Protein AF-A0A3L7MR90-F1 (afdb_monomer_lite)

Sequence (801 aa):
MLSIKAFLLLGLLFQQAEADKLIWKEAAEIGLENQGWKETLSPYDRLPKSVEKIVRPPVWSLSRNSAGLACRFITDSSEIHAQWTLTSPNLAMPHMPATGVSGLDLYARDDKGAWKWVANGRPSAVTNKAALATGLPMGKREYLLYLPLYNGVKEVKIGVSKGAMLEKAPPRAAHLAQPIIYYGTSIAQGGCASRPGMAHTNILHRMLDRPVINLGFSGNGTLDPEFVPLFAEIDASVYVLDCLPNLDAKRITERLEPFVIALRKAKPLTPILLVEDRTYTNASILTGVRQKNESNRKAHAEAVQRLKDRGVTGLFVQPGEPLMGDDGEATVDSSHPTDLGFMRQAQVMLPTLKPLLPTPAAARPAIEGYFDKLSYLPGEKVSLRVSSTAASFGFEVARLGAKREVVLTKTDLVCSEQMIPDNASSHGCNWKESFGFEIPKEWRTGYYNTTLSVKNKEGKVLTSEAFFVVRNANPGKDSKILIQLSTNTYNAYCNWGGYSLYSFHGKYKVQGRRVSFERPMAGQFRSWEYPFIKWAEEAGFVFDYAINSDLEHHHEILKNYKLVLSVGHDEYWSTPMRDNLEKYISDGGNVAFFSGNTCCWQVRSEDSGKALVCYKQAFRDDPLFEKGDPKLISSLWSHHLLKRPENTLTGVGFLWGGYHRSHGQFMDGSAAFTVHRPEHWIFQNTNMKKDSTFGGKDTIVGYECDGCELIWKEGLPFPTFSDGTPKNFSILATAPARWHPDDCEWYERWEKGRTGNAVIGTYSNNGTVITVGTTDWAHGLAGKDPSTMSITRNIIEKLMK

Foldseek 3Di:
DPPPVVVVVVVVVVVVVVVPWKDKDFLVVQNKFLELDCQPPANQFRDHPVCCVPDDVLLNVLRLHNAQMKRKKKKQFQWKKKKWAWPDFCQADPLAASQQAFKKWKWWQDPVRATDTQFMGRDDGRIGIDTGGHRHDGDMIMMMMGGHLNTHTDTMMMMGTPPMDIHGDDQDDPLQEAEEEEQEEVLLSPVHERHSCLRLQNVLCRVSVHRYNRSYRHLPSQLDLVCLVSVLSGRHLEYERHYLVNDFLVSLLVHVLVSLVSNCLSPVFHAYEYEQAAFQLCCVPDVVSVVRSVSSNVSNVVSVVVCLLLLRPRYHYQYRHQQQHNPSQQASPSHHGYSSSSVSNNVSCCVRVVLLGRDPDDDDFQKFKEWPDQEDEAFDKIFIFMAHCDQWKKKWKWFAFLDTHTDDIDTGQGHYHADADLCCFFVNRPGDGRDMDGHHNPDAWGKMKMWIWDADPVRDITIDIYIHTYFYPDQLPVAQEEEEFQVVVQQQQDCPSAEHQAQCSGRSSHHDQKGFSNYGTDGPCVQKVSLVRSLCVVVVHDYTYDYQCCLQVVLVSLVSHLEYEYAFANQEHEPSSQVSLVVSQLVQHAYEYNYANHPFWYWDAPPSNRMIGACQLNLVSPPQNPPRQLCRRTYTCLAPSNPRHPCLRQLWHQLQFAADCEPPKVVVPLLWKFFQCCVDQLNPPVPDDHRDIFDSVLNQADPTFIFADWDDDPNHIDHPCPSVRDPFKDFGIKDKHWHAQVCQSSHSPGDGTDIHIRTWIWDGNSYIHTYRGHSRLSSCSSVVGVRSSSSVVSVCVVRRD

Structure (mmCIF, N/CA/C/O backbone):
data_AF-A0A3L7MR90-F1
#
_entry.id   AF-A0A3L7MR90-F1
#
loop_
_atom_site.group_PDB
_atom_site.id
_atom_site.type_symbol
_atom_site.label_atom_id
_atom_site.label_alt_id
_atom_site.label_comp_id
_atom_site.label_asym_id
_atom_site.label_entity_id
_atom_site.label_seq_id
_atom_site.pdbx_PDB_ins_code
_atom_site.Cartn_x
_atom_site.Cartn_y
_atom_site.Cartn_z
_atom_site.occupancy
_atom_site.B_iso_or_equiv
_atom_site.auth_seq_id
_atom_site.auth_comp_id
_atom_site.auth_asym_id
_atom_site.auth_atom_id
_atom_site.pdbx_PDB_model_num
ATOM 1 N N . MET A 1 1 ? 66.146 33.822 -44.302 1.00 50.34 1 MET A N 1
ATOM 2 C CA . MET A 1 1 ? 65.849 32.627 -43.470 1.00 50.34 1 MET A CA 1
ATOM 3 C C . MET A 1 1 ? 65.321 32.929 -42.051 1.00 50.34 1 MET A C 1
ATOM 5 O O . MET A 1 1 ? 65.043 31.977 -41.335 1.00 50.34 1 MET A O 1
ATOM 9 N N . LEU A 1 2 ? 65.092 34.192 -41.641 1.00 48.47 2 LEU A N 1
ATOM 10 C CA . LEU A 1 2 ? 64.584 34.527 -40.290 1.00 48.47 2 LEU A CA 1
ATOM 11 C C . LEU A 1 2 ? 63.047 34.657 -40.147 1.00 48.47 2 LEU A C 1
ATOM 13 O O . LEU A 1 2 ? 62.562 34.790 -39.032 1.00 48.47 2 LEU A O 1
ATOM 17 N N . SER A 1 3 ? 62.262 34.583 -41.227 1.00 57.06 3 SER A N 1
ATOM 18 C CA . SER A 1 3 ? 60.812 34.879 -41.180 1.00 57.06 3 SER A CA 1
ATOM 19 C C . SER A 1 3 ? 59.902 33.646 -40.995 1.00 57.06 3 SER A C 1
ATOM 21 O O . SER A 1 3 ? 58.817 33.775 -40.436 1.00 57.06 3 SER A O 1
ATOM 23 N N . ILE A 1 4 ? 60.349 32.438 -41.363 1.00 53.22 4 ILE A N 1
ATOM 24 C CA . ILE A 1 4 ? 59.515 31.216 -41.301 1.00 53.22 4 ILE A CA 1
ATOM 25 C C . ILE A 1 4 ? 59.590 30.534 -39.922 1.00 53.22 4 ILE A C 1
ATOM 27 O O . ILE A 1 4 ? 58.583 30.042 -39.420 1.00 53.22 4 ILE A O 1
ATOM 31 N N . LYS A 1 5 ? 60.750 30.571 -39.247 1.00 51.84 5 LYS A N 1
ATOM 32 C CA . LYS A 1 5 ? 60.894 30.027 -37.881 1.00 51.84 5 LYS A CA 1
ATOM 33 C C . LYS A 1 5 ? 60.131 30.843 -36.829 1.00 51.84 5 LYS A C 1
ATOM 35 O O . LYS A 1 5 ? 59.636 30.251 -35.881 1.00 51.84 5 LYS A O 1
ATOM 40 N N . ALA A 1 6 ? 59.984 32.158 -37.014 1.00 52.12 6 ALA A N 1
ATOM 41 C CA . ALA A 1 6 ? 59.212 33.012 -36.108 1.00 52.12 6 ALA A CA 1
ATOM 42 C C . ALA A 1 6 ? 57.695 32.770 -36.221 1.00 52.12 6 ALA A C 1
ATOM 44 O O . ALA A 1 6 ? 57.011 32.749 -35.205 1.00 52.12 6 ALA A O 1
ATOM 45 N N . PHE A 1 7 ? 57.177 32.498 -37.426 1.00 53.25 7 PHE A N 1
ATOM 46 C CA . PHE A 1 7 ? 55.763 32.153 -37.633 1.00 53.25 7 PHE A CA 1
ATOM 47 C C . PHE A 1 7 ? 55.406 30.753 -37.113 1.00 53.25 7 PHE A C 1
ATOM 49 O O . PHE A 1 7 ? 54.339 30.575 -36.531 1.00 53.25 7 PHE A O 1
ATOM 56 N N . LEU A 1 8 ? 56.310 29.775 -37.252 1.00 51.88 8 LEU A N 1
ATOM 57 C CA . LEU A 1 8 ? 56.137 28.450 -36.647 1.00 51.88 8 LEU A CA 1
ATOM 58 C C . LEU A 1 8 ? 56.248 28.489 -35.115 1.00 51.88 8 LEU A C 1
ATOM 60 O O . LEU A 1 8 ? 55.460 27.822 -34.452 1.00 51.88 8 LEU A O 1
ATOM 64 N N . LEU A 1 9 ? 57.151 29.298 -34.542 1.00 49.09 9 LEU A N 1
ATOM 65 C CA . LEU A 1 9 ? 57.219 29.485 -33.087 1.00 49.09 9 LEU A CA 1
ATOM 66 C C . LEU A 1 9 ? 56.000 30.237 -32.537 1.00 49.09 9 LEU A C 1
ATOM 68 O O . LEU A 1 9 ? 55.504 29.850 -31.487 1.00 49.09 9 LEU A O 1
ATOM 72 N N . LEU A 1 10 ? 55.486 31.265 -33.229 1.00 49.47 10 LEU A N 1
ATOM 73 C CA . LEU A 1 10 ? 54.245 31.938 -32.824 1.00 49.47 10 LEU A CA 1
ATOM 74 C C . LEU A 1 10 ? 53.031 31.006 -32.940 1.00 49.47 10 LEU A C 1
ATOM 76 O O . LEU A 1 10 ? 52.199 31.008 -32.043 1.00 49.47 10 LEU A O 1
ATOM 80 N N . GLY A 1 11 ? 52.939 30.179 -33.986 1.00 47.69 11 GLY A N 1
ATOM 81 C CA . GLY A 1 11 ? 51.861 29.191 -34.130 1.00 47.69 11 GLY A CA 1
ATOM 82 C C . GLY A 1 11 ? 51.879 28.113 -33.039 1.00 47.69 11 GLY A C 1
ATOM 83 O O . GLY A 1 11 ? 50.829 27.769 -32.498 1.00 47.69 11 GLY A O 1
ATOM 84 N N . LEU A 1 12 ? 53.072 27.642 -32.655 1.00 46.75 12 LEU A N 1
ATOM 85 C CA . LEU A 1 12 ? 53.265 26.716 -31.532 1.00 46.75 12 LEU A CA 1
ATOM 86 C C . LEU A 1 12 ? 52.998 27.385 -30.173 1.00 46.75 12 LEU A C 1
ATOM 88 O O . LEU A 1 12 ? 52.346 26.778 -29.331 1.00 46.75 12 LEU A O 1
ATOM 92 N N . LEU A 1 13 ? 53.404 28.644 -29.970 1.00 44.34 13 LEU A N 1
ATOM 93 C CA . LEU A 1 13 ? 53.108 29.411 -28.751 1.00 44.34 13 LEU A CA 1
ATOM 94 C C . LEU A 1 13 ? 51.616 29.762 -28.618 1.00 44.34 13 LEU A C 1
ATOM 96 O O . LEU A 1 13 ? 51.103 29.764 -27.504 1.00 44.34 13 LEU A O 1
ATOM 100 N N . PHE A 1 14 ? 50.892 29.997 -29.719 1.00 44.16 14 PHE A N 1
ATOM 101 C CA . PHE A 1 14 ? 49.439 30.219 -29.698 1.00 44.16 14 PHE A CA 1
ATOM 102 C C . PHE A 1 14 ? 48.652 28.931 -29.404 1.00 44.16 14 PHE A C 1
ATOM 104 O O . PHE A 1 14 ? 47.724 28.971 -28.599 1.00 44.16 14 PHE A O 1
ATOM 111 N N . GLN A 1 15 ? 49.052 27.780 -29.963 1.00 43.97 15 GLN A N 1
ATOM 112 C CA . GLN A 1 15 ? 48.455 26.481 -29.605 1.00 43.97 15 GLN A CA 1
ATOM 113 C C . GLN A 1 15 ? 48.774 26.063 -28.161 1.00 43.97 15 GLN A C 1
ATOM 115 O O . GLN A 1 15 ? 47.932 25.473 -27.484 1.00 43.97 15 GLN A O 1
ATOM 120 N N . GLN A 1 16 ? 49.968 26.394 -27.661 1.00 40.97 16 GLN A N 1
ATOM 121 C CA . GLN A 1 16 ? 50.370 26.110 -26.282 1.00 40.97 16 GLN A CA 1
ATOM 122 C C . GLN A 1 16 ? 49.711 27.080 -25.275 1.00 40.97 16 GLN A C 1
ATOM 124 O O . GLN A 1 16 ? 49.402 26.668 -24.161 1.00 40.97 16 GLN A O 1
ATOM 129 N N . ALA A 1 17 ? 49.391 28.319 -25.678 1.00 42.88 17 ALA A N 1
ATOM 130 C CA . ALA A 1 17 ? 48.616 29.282 -24.883 1.00 42.88 17 ALA A CA 1
ATOM 131 C C . ALA A 1 17 ? 47.096 28.996 -24.853 1.00 42.88 17 ALA A C 1
ATOM 133 O O . ALA A 1 17 ? 46.417 29.383 -23.901 1.00 42.88 17 ALA A O 1
ATOM 134 N N . GLU A 1 18 ? 46.540 28.306 -25.856 1.00 44.53 18 GLU A N 1
ATOM 135 C CA . GLU A 1 18 ? 45.151 27.812 -25.830 1.00 44.53 18 GLU A CA 1
ATOM 136 C C . GLU A 1 18 ? 44.959 26.633 -24.863 1.00 44.53 18 GLU A C 1
ATOM 138 O O . GLU A 1 18 ? 43.908 26.513 -24.231 1.00 44.53 18 GLU A O 1
ATOM 143 N N . ALA A 1 19 ? 45.981 25.788 -24.696 1.00 47.19 19 ALA A N 1
ATOM 144 C CA . ALA A 1 19 ? 45.942 24.645 -23.784 1.00 47.19 19 ALA A CA 1
ATOM 145 C C . ALA A 1 19 ? 45.883 25.046 -22.294 1.00 47.19 19 ALA A C 1
ATOM 147 O O . ALA A 1 19 ? 45.473 24.238 -21.464 1.00 47.19 19 ALA A O 1
ATOM 148 N N . ASP A 1 20 ? 46.235 26.291 -21.958 1.00 58.22 20 ASP A N 1
ATOM 149 C CA . ASP A 1 20 ? 46.418 26.764 -20.579 1.00 58.22 20 ASP A CA 1
ATOM 150 C C . ASP A 1 20 ? 45.190 27.504 -19.995 1.00 58.22 20 ASP A C 1
ATOM 152 O O . ASP A 1 20 ? 45.254 28.080 -18.905 1.00 58.22 20 ASP A O 1
ATOM 156 N N . LYS A 1 21 ? 44.056 27.508 -20.718 1.00 84.56 21 LYS A N 1
ATOM 157 C CA . LYS A 1 21 ? 42.814 28.217 -20.337 1.00 84.56 21 LYS A CA 1
ATOM 158 C C . LYS A 1 21 ? 41.717 27.341 -19.739 1.00 84.56 21 LYS A C 1
ATOM 160 O O . LYS A 1 21 ? 40.794 27.891 -19.146 1.00 84.56 21 LYS A O 1
ATOM 165 N N . LEU A 1 22 ? 41.795 26.017 -19.876 1.00 91.62 22 LEU A N 1
ATOM 166 C CA . LEU A 1 22 ? 40.765 25.088 -19.404 1.00 91.62 22 LEU A CA 1
ATOM 167 C C . LEU A 1 22 ? 41.332 24.121 -18.362 1.00 91.62 22 LEU A C 1
ATOM 169 O O . LEU A 1 22 ? 42.443 23.619 -18.520 1.00 91.62 22 LEU A O 1
ATOM 173 N N . ILE A 1 23 ? 40.543 23.807 -17.338 1.00 94.12 23 ILE A N 1
ATOM 174 C CA . ILE A 1 23 ? 40.774 22.649 -16.469 1.00 94.12 23 ILE A CA 1
ATOM 175 C C . ILE A 1 23 ? 39.933 21.480 -16.973 1.00 94.12 23 ILE A C 1
ATOM 177 O O . ILE A 1 23 ? 38.776 21.663 -17.345 1.00 94.12 23 ILE A O 1
ATOM 181 N N . TRP A 1 24 ? 40.514 20.283 -16.988 1.00 96.75 24 TRP A N 1
ATOM 182 C CA . TRP A 1 24 ? 39.860 19.063 -17.458 1.00 96.75 24 TRP A CA 1
ATOM 183 C C . TRP A 1 24 ? 39.740 18.063 -16.319 1.00 96.75 24 TRP A C 1
ATOM 185 O O . TRP A 1 24 ? 40.706 17.849 -15.587 1.00 96.75 24 TRP A O 1
ATOM 195 N N . LYS A 1 25 ? 38.577 17.425 -16.193 1.00 97.88 25 LYS A N 1
ATOM 196 C CA . LYS A 1 25 ? 38.339 16.375 -15.200 1.00 97.88 25 LYS A CA 1
ATOM 197 C C . LYS A 1 25 ? 37.542 15.226 -15.798 1.00 97.88 25 LYS A C 1
ATOM 199 O O . LYS A 1 25 ? 36.631 15.462 -16.590 1.00 97.88 25 LYS A O 1
ATOM 204 N N . GLU A 1 26 ? 37.867 13.995 -15.412 1.00 98.12 26 GLU A N 1
ATOM 205 C CA . GLU A 1 26 ? 37.101 12.823 -15.836 1.00 98.12 26 GLU A CA 1
ATOM 206 C C . GLU A 1 26 ? 35.682 12.831 -15.274 1.00 98.12 26 GLU A C 1
ATOM 208 O O . GLU A 1 26 ? 35.461 13.046 -14.080 1.00 98.12 26 GLU A O 1
ATOM 213 N N . ALA A 1 27 ? 34.709 12.500 -16.119 1.00 97.88 27 ALA A N 1
ATOM 214 C CA . ALA A 1 27 ? 33.314 12.354 -15.729 1.00 97.88 27 ALA A CA 1
ATOM 215 C C . ALA A 1 27 ? 33.145 11.281 -14.643 1.00 97.88 27 ALA A C 1
ATOM 217 O O . ALA A 1 27 ? 32.384 11.474 -13.696 1.00 97.88 27 ALA A O 1
ATOM 218 N N . ALA A 1 28 ? 33.900 10.180 -14.729 1.00 96.25 28 ALA A N 1
ATOM 219 C CA . ALA A 1 28 ? 33.904 9.134 -13.708 1.00 96.25 28 ALA A CA 1
ATOM 220 C C . ALA A 1 28 ? 34.432 9.623 -12.343 1.00 96.25 28 ALA A C 1
ATOM 222 O O . ALA A 1 28 ? 33.912 9.207 -11.309 1.00 96.25 28 ALA A O 1
ATOM 223 N N . GLU A 1 29 ? 35.407 10.539 -12.327 1.00 96.44 29 GLU A N 1
ATOM 224 C CA . GLU A 1 29 ? 35.944 11.145 -11.097 1.00 96.44 29 GLU A CA 1
ATOM 225 C C . GLU A 1 29 ? 35.005 12.200 -10.498 1.00 96.44 29 GLU A C 1
ATOM 227 O O . GLU A 1 29 ? 34.984 12.404 -9.284 1.00 96.44 29 GLU A O 1
ATOM 232 N N . ILE A 1 30 ? 34.226 12.896 -11.332 1.00 97.06 30 ILE A N 1
ATOM 233 C CA . ILE A 1 30 ? 33.145 13.776 -10.865 1.00 97.06 30 ILE A CA 1
ATOM 234 C C . ILE A 1 30 ? 32.023 12.921 -10.266 1.00 97.06 30 ILE A C 1
ATOM 236 O O . ILE A 1 30 ? 31.542 13.191 -9.167 1.00 97.06 30 ILE A O 1
ATOM 240 N N . GLY A 1 31 ? 31.642 11.855 -10.963 1.00 94.94 31 GLY A N 1
ATOM 241 C CA . GLY A 1 31 ? 30.645 10.885 -10.544 1.00 94.94 31 GLY A CA 1
ATOM 242 C C . GLY A 1 31 ? 29.556 10.709 -11.594 1.00 94.94 31 GLY A C 1
ATOM 243 O O . GLY A 1 31 ? 28.914 11.670 -12.022 1.00 94.94 31 GLY A O 1
ATOM 244 N N . LEU A 1 32 ? 29.312 9.453 -11.953 1.00 96.25 32 LEU A N 1
ATOM 245 C CA . LEU A 1 32 ? 28.257 9.078 -12.882 1.00 96.25 32 LEU A CA 1
ATOM 246 C C . LEU A 1 32 ? 26.925 8.859 -12.150 1.00 96.25 32 LEU A C 1
ATOM 248 O O . LEU A 1 32 ? 26.868 8.505 -10.970 1.00 96.25 32 LEU A O 1
ATOM 252 N N . GLU A 1 33 ? 25.842 9.100 -12.874 1.00 95.00 33 GLU A N 1
ATOM 253 C CA . GLU A 1 33 ? 24.459 8.828 -12.503 1.00 95.00 33 GLU A CA 1
ATOM 254 C C . GLU A 1 33 ? 23.901 7.715 -13.409 1.00 95.00 33 GLU A C 1
ATOM 256 O O . GLU A 1 33 ? 24.471 7.407 -14.458 1.00 95.00 33 GLU A O 1
ATOM 261 N N . ASN A 1 34 ? 22.784 7.106 -12.995 1.00 97.12 34 ASN A N 1
ATOM 262 C CA . ASN A 1 34 ? 22.098 6.010 -13.695 1.00 97.12 34 ASN A CA 1
ATOM 263 C C . ASN A 1 34 ? 22.883 4.686 -13.773 1.00 97.12 34 ASN A C 1
ATOM 265 O O . ASN A 1 34 ? 22.532 3.802 -14.552 1.00 97.12 34 ASN A O 1
ATOM 269 N N . GLN A 1 35 ? 23.908 4.514 -12.935 1.00 95.50 35 GLN A N 1
ATOM 270 C CA . GLN A 1 35 ? 24.601 3.236 -12.767 1.00 95.50 35 GLN A CA 1
ATOM 271 C C . GLN A 1 35 ? 23.825 2.312 -11.819 1.00 95.50 35 GLN A C 1
ATOM 273 O O . GLN A 1 35 ? 23.377 2.750 -10.759 1.00 95.50 35 GLN A O 1
ATOM 278 N N . GLY A 1 36 ? 23.717 1.028 -12.170 1.00 95.06 36 GLY A N 1
ATOM 279 C CA . GLY A 1 36 ? 23.208 -0.000 -11.254 1.00 95.06 36 GLY A CA 1
ATOM 280 C C . GLY A 1 36 ? 24.269 -0.541 -10.295 1.00 95.06 36 GLY A C 1
ATOM 281 O O . GLY A 1 36 ? 23.958 -0.863 -9.153 1.00 95.06 36 GLY A O 1
ATOM 282 N N . TRP A 1 37 ? 25.532 -0.583 -10.730 1.00 96.38 37 TRP A N 1
ATOM 283 C CA . TRP A 1 37 ? 26.627 -1.218 -9.996 1.00 96.38 37 TRP A CA 1
ATOM 284 C C . TRP A 1 37 ? 27.911 -0.404 -10.085 1.00 96.38 37 TRP A C 1
ATOM 286 O O . TRP A 1 37 ? 28.168 0.266 -11.082 1.00 96.38 37 TRP A O 1
ATOM 296 N N . LYS A 1 38 ? 28.740 -0.499 -9.041 1.00 91.88 38 LYS A N 1
ATOM 297 C CA . LYS A 1 38 ? 30.069 0.132 -9.002 1.00 91.88 38 LYS A CA 1
ATOM 298 C C . LYS A 1 38 ? 31.167 -0.785 -9.545 1.00 91.88 38 LYS A C 1
ATOM 300 O O . LYS A 1 38 ? 32.052 -0.323 -10.254 1.00 91.88 38 LYS A O 1
ATOM 305 N N . GLU A 1 39 ? 31.079 -2.084 -9.257 1.00 94.88 39 GLU A N 1
ATOM 306 C CA . GLU A 1 39 ? 32.074 -3.092 -9.647 1.00 94.88 39 GLU A CA 1
ATOM 307 C C . GLU A 1 39 ? 31.885 -3.561 -11.097 1.00 94.88 39 GLU A C 1
ATOM 309 O O . GLU A 1 39 ? 31.394 -4.656 -11.373 1.00 94.88 39 GLU A O 1
ATOM 314 N N . THR A 1 40 ? 32.280 -2.710 -12.034 1.00 96.56 40 THR A N 1
ATOM 315 C CA . THR A 1 40 ? 32.191 -2.911 -13.489 1.00 96.56 40 THR A CA 1
ATOM 316 C C . THR A 1 40 ? 33.584 -3.128 -14.100 1.00 96.56 40 THR A C 1
ATOM 318 O O . THR A 1 40 ? 34.595 -2.940 -13.420 1.00 96.56 40 THR A O 1
ATOM 321 N N . LEU A 1 41 ? 33.676 -3.579 -15.362 1.00 96.06 41 LEU A N 1
ATOM 322 C CA . LEU A 1 41 ? 34.979 -3.668 -16.050 1.00 96.06 41 LEU A CA 1
ATOM 323 C C . LEU A 1 41 ? 35.489 -2.288 -16.479 1.00 96.06 41 LEU A C 1
ATOM 325 O O . LEU A 1 41 ? 36.684 -2.016 -16.417 1.00 96.06 41 LEU A O 1
ATOM 329 N N . SER A 1 42 ? 34.579 -1.431 -16.927 1.00 96.06 42 SER A N 1
ATOM 330 C CA . SER A 1 42 ? 34.767 -0.002 -17.152 1.00 96.06 42 SER A CA 1
ATOM 331 C C . SER A 1 42 ? 33.692 0.749 -16.369 1.00 96.06 42 SER A C 1
ATOM 333 O O . SER A 1 42 ? 32.545 0.303 -16.387 1.00 96.06 42 SER A O 1
ATOM 335 N N . PRO A 1 43 ? 33.990 1.919 -15.765 1.00 96.44 43 PRO A N 1
ATOM 336 C CA . PRO A 1 43 ? 32.980 2.727 -15.073 1.00 96.44 43 PRO A CA 1
ATOM 337 C C . PRO A 1 43 ? 31.798 3.128 -15.974 1.00 96.44 43 PRO A C 1
ATOM 339 O O . PRO A 1 43 ? 30.741 3.501 -15.469 1.00 96.44 43 PRO A O 1
ATOM 342 N N . TYR A 1 44 ? 31.965 3.040 -17.296 1.00 98.00 44 TYR A N 1
ATOM 343 C CA . TYR A 1 44 ? 30.943 3.340 -18.297 1.00 98.00 44 TYR A CA 1
ATOM 344 C C . TYR A 1 44 ? 30.122 2.115 -18.752 1.00 98.00 44 TYR A C 1
ATOM 346 O O . TYR A 1 44 ? 29.301 2.243 -19.661 1.00 98.00 44 TYR A O 1
ATOM 354 N N . ASP A 1 45 ? 30.327 0.942 -18.144 1.00 98.25 45 ASP A N 1
ATOM 355 C CA . ASP A 1 45 ? 29.527 -0.257 -18.406 1.00 98.25 45 ASP A CA 1
ATOM 356 C C . ASP A 1 45 ? 28.248 -0.280 -17.558 1.00 98.25 45 ASP A C 1
ATOM 358 O O . ASP A 1 45 ? 28.171 0.297 -16.470 1.00 98.25 45 ASP A O 1
ATOM 362 N N . ARG A 1 46 ? 27.231 -0.996 -18.048 1.00 98.19 46 ARG A N 1
ATOM 363 C CA . ARG A 1 46 ? 25.903 -1.058 -17.415 1.00 98.19 46 ARG A CA 1
ATOM 364 C C . ARG A 1 46 ? 25.689 -2.269 -16.513 1.00 98.19 46 ARG A C 1
ATOM 366 O O . ARG A 1 46 ? 24.761 -2.236 -15.716 1.00 98.19 46 ARG A O 1
ATOM 373 N N . LEU A 1 47 ? 26.511 -3.315 -16.628 1.00 98.31 47 LEU A N 1
ATOM 374 C CA . LEU A 1 47 ? 26.417 -4.547 -15.831 1.00 98.31 47 LEU A CA 1
ATOM 375 C C . LEU A 1 47 ? 27.683 -4.774 -14.992 1.00 98.31 47 LEU A C 1
ATOM 377 O O . LEU A 1 47 ? 28.769 -4.367 -15.414 1.00 98.31 47 LEU A O 1
ATOM 381 N N . PRO A 1 48 ? 27.573 -5.437 -13.824 1.00 97.88 48 PRO A N 1
ATOM 382 C CA . PRO A 1 48 ? 28.728 -5.707 -12.983 1.00 97.88 48 PRO A CA 1
ATOM 383 C C . PRO A 1 48 ? 29.637 -6.755 -13.635 1.00 97.88 48 PRO A C 1
ATOM 385 O O . PRO A 1 48 ? 29.180 -7.662 -14.331 1.00 97.88 48 PRO A O 1
ATOM 388 N N . LYS A 1 49 ? 30.943 -6.683 -13.368 1.00 97.25 49 LYS A N 1
ATOM 389 C CA . LYS A 1 49 ? 31.929 -7.624 -13.937 1.00 97.25 49 LYS A CA 1
ATOM 390 C C . LYS A 1 49 ? 31.679 -9.086 -13.543 1.00 97.25 49 LYS A C 1
ATOM 392 O O . LYS A 1 49 ? 32.100 -9.995 -14.250 1.00 97.25 49 LYS A O 1
ATOM 397 N N . SER A 1 50 ? 30.975 -9.320 -12.434 1.00 96.62 50 SER A N 1
ATOM 398 C CA . SER A 1 50 ? 30.644 -10.654 -11.920 1.00 96.62 50 SER A CA 1
ATOM 399 C C . SER A 1 50 ? 29.761 -11.477 -12.861 1.00 96.62 50 SER A C 1
ATOM 401 O O . SER A 1 50 ? 29.794 -12.703 -12.782 1.00 96.62 50 SER A O 1
ATOM 403 N N . VAL A 1 51 ? 28.999 -10.839 -13.758 1.00 97.25 51 VAL A N 1
ATOM 404 C CA . VAL A 1 51 ? 28.037 -11.543 -14.621 1.00 97.25 51 VAL A CA 1
ATOM 405 C C . VAL A 1 51 ? 28.516 -11.798 -16.043 1.00 97.25 51 VAL A C 1
ATOM 407 O O . VAL A 1 51 ? 27.759 -12.361 -16.828 1.00 97.25 51 VAL A O 1
ATOM 410 N N . GLU A 1 52 ? 29.767 -11.469 -16.373 1.00 97.00 52 GLU A N 1
ATOM 411 C CA . GLU A 1 52 ? 30.348 -11.674 -17.712 1.00 97.00 52 GLU A CA 1
ATOM 412 C C . GLU A 1 52 ? 30.139 -13.098 -18.252 1.00 97.00 52 GLU A C 1
ATOM 414 O O . GLU A 1 52 ? 29.842 -13.287 -19.429 1.00 97.00 52 GLU A O 1
ATOM 419 N N . LYS A 1 53 ? 30.268 -14.104 -17.381 1.00 96.62 53 LYS A N 1
ATOM 420 C CA . LYS A 1 53 ? 30.108 -15.526 -17.729 1.00 96.62 53 LYS A CA 1
ATOM 421 C C . LYS A 1 53 ? 28.719 -16.088 -17.404 1.00 96.62 53 LYS A C 1
ATOM 423 O O . LYS A 1 53 ? 28.512 -17.288 -17.551 1.00 96.62 53 LYS A O 1
ATOM 428 N N . ILE A 1 54 ? 27.807 -15.247 -16.916 1.00 97.00 54 ILE A N 1
ATOM 429 C CA . ILE A 1 54 ? 26.453 -15.632 -16.493 1.00 97.00 54 ILE A CA 1
ATOM 430 C C . ILE A 1 54 ? 25.436 -15.214 -17.554 1.00 97.00 54 ILE A C 1
ATOM 432 O O . ILE A 1 54 ? 24.623 -16.033 -17.972 1.00 97.00 54 ILE A O 1
ATOM 436 N N . VAL A 1 55 ? 25.489 -13.956 -18.004 1.00 97.56 55 VAL A N 1
ATOM 437 C CA . VAL A 1 55 ? 24.579 -13.466 -19.046 1.00 97.56 55 VAL A CA 1
ATOM 438 C C . VAL A 1 55 ? 25.002 -13.974 -20.423 1.00 97.56 55 VAL A C 1
ATOM 440 O O . VAL A 1 55 ? 26.166 -14.286 -20.680 1.00 97.56 55 VAL A O 1
ATOM 443 N N . ARG A 1 56 ? 24.053 -14.001 -21.361 1.00 97.50 56 ARG A N 1
ATOM 444 C CA . ARG A 1 56 ? 24.332 -14.375 -22.755 1.00 97.50 56 ARG A CA 1
ATOM 445 C C . ARG A 1 56 ? 25.384 -13.436 -23.384 1.00 97.50 56 ARG A C 1
ATOM 447 O O . ARG A 1 56 ? 25.299 -12.222 -23.181 1.00 97.50 56 ARG A O 1
ATOM 454 N N . PRO A 1 57 ? 26.303 -13.929 -24.240 1.00 98.19 57 PRO A N 1
ATOM 455 C CA . PRO A 1 57 ? 27.343 -13.092 -24.850 1.00 98.19 57 PRO A CA 1
ATOM 456 C C . PRO A 1 57 ? 26.840 -11.819 -25.566 1.00 98.19 57 PRO A C 1
ATOM 458 O O . PRO A 1 57 ? 27.467 -10.771 -25.399 1.00 98.19 57 PRO A O 1
ATOM 461 N N . PRO A 1 58 ? 25.700 -11.829 -26.297 1.00 98.31 58 PRO A N 1
ATOM 462 C CA . PRO A 1 58 ? 25.153 -10.601 -26.879 1.00 98.31 58 PRO A CA 1
ATOM 463 C C . PRO A 1 58 ? 24.720 -9.567 -25.830 1.00 98.31 58 PRO A C 1
ATOM 465 O O . PRO A 1 58 ? 24.939 -8.374 -26.021 1.00 98.31 58 PRO A O 1
ATOM 468 N N . VAL A 1 59 ? 24.148 -10.011 -24.704 1.00 98.50 59 VAL A N 1
ATOM 469 C CA . VAL A 1 59 ? 23.759 -9.131 -23.588 1.00 98.50 59 VAL A CA 1
ATOM 470 C C . VAL A 1 59 ? 25.000 -8.502 -22.964 1.00 98.50 59 VAL A C 1
ATOM 472 O O . VAL A 1 59 ? 25.038 -7.286 -22.777 1.00 98.50 59 VAL A O 1
ATOM 475 N N . TRP A 1 60 ? 26.039 -9.305 -22.710 1.00 98.44 60 TRP A N 1
ATOM 476 C CA . TRP A 1 60 ? 27.310 -8.807 -22.189 1.00 98.44 60 TRP A CA 1
ATOM 477 C C . TRP A 1 60 ? 27.922 -7.753 -23.110 1.00 98.44 60 TRP A C 1
ATOM 479 O O . TRP A 1 60 ? 28.218 -6.646 -22.666 1.00 98.44 60 TRP A O 1
ATOM 489 N N . SER A 1 61 ? 28.025 -8.047 -24.408 1.00 98.31 61 SER A N 1
ATOM 490 C CA . SER A 1 61 ? 28.556 -7.107 -25.398 1.00 98.31 61 SER A CA 1
ATOM 491 C C . SER A 1 61 ? 27.771 -5.791 -25.415 1.00 98.31 61 SER A C 1
ATOM 493 O O . SER A 1 61 ? 28.374 -4.722 -25.370 1.00 98.31 61 SER A O 1
ATOM 495 N N . LEU A 1 62 ? 26.437 -5.850 -25.392 1.00 98.62 62 LEU A N 1
ATOM 496 C CA . LEU A 1 62 ? 25.582 -4.661 -25.358 1.00 98.62 62 LEU A CA 1
ATOM 497 C C . LEU A 1 62 ? 25.660 -3.901 -24.027 1.00 98.62 62 LEU A C 1
ATOM 499 O O . LEU A 1 62 ? 25.467 -2.683 -24.009 1.00 98.62 62 LEU A O 1
ATOM 503 N N . SER A 1 63 ? 25.956 -4.567 -22.908 1.00 98.38 63 SER A N 1
ATOM 504 C CA . SER A 1 63 ? 26.160 -3.890 -21.619 1.00 98.38 63 SER A CA 1
ATOM 505 C C . SER A 1 63 ? 27.425 -3.033 -21.564 1.00 98.38 63 SER A C 1
ATOM 507 O O . SER A 1 63 ? 27.516 -2.168 -20.694 1.00 98.38 63 SER A O 1
ATOM 509 N N . ARG A 1 64 ? 28.359 -3.226 -22.509 1.00 98.31 64 ARG A N 1
ATOM 510 C CA . ARG A 1 64 ? 29.555 -2.384 -22.672 1.00 98.31 64 ARG A CA 1
ATOM 511 C C . ARG A 1 64 ? 29.253 -1.024 -23.314 1.00 98.31 64 ARG A C 1
ATOM 513 O O . ARG A 1 64 ? 30.126 -0.164 -23.358 1.00 98.31 64 ARG A O 1
ATOM 520 N N . ASN A 1 65 ? 28.035 -0.828 -23.826 1.00 98.69 65 ASN A N 1
ATOM 521 C CA . ASN A 1 65 ? 27.555 0.480 -24.270 1.00 98.69 65 ASN A CA 1
ATOM 522 C C . ASN A 1 65 ? 27.060 1.296 -23.076 1.00 98.69 65 ASN A C 1
ATOM 524 O O . ASN A 1 65 ? 26.413 0.749 -22.184 1.00 98.69 65 ASN A O 1
ATOM 528 N N . SER A 1 66 ? 27.257 2.613 -23.115 1.00 98.56 66 SER A N 1
ATOM 529 C CA . SER A 1 66 ? 26.956 3.528 -22.004 1.00 98.56 66 SER A CA 1
ATOM 530 C C . SER A 1 66 ? 25.515 4.066 -21.978 1.00 98.56 66 SER A C 1
ATOM 532 O O . SER A 1 66 ? 25.265 5.131 -21.412 1.00 98.56 66 SER A O 1
ATOM 534 N N . ALA A 1 67 ? 24.557 3.368 -22.599 1.00 98.75 67 ALA A N 1
ATOM 535 C CA . ALA A 1 67 ? 23.183 3.854 -22.745 1.00 98.75 67 ALA A CA 1
ATOM 536 C C . ALA A 1 67 ? 22.555 4.267 -21.405 1.00 98.75 67 ALA A C 1
ATOM 538 O O . ALA A 1 67 ? 22.516 3.497 -20.449 1.00 98.75 67 ALA A O 1
ATOM 539 N N . GLY A 1 68 ? 22.037 5.492 -21.349 1.00 98.31 68 GLY A N 1
ATOM 540 C CA . GLY A 1 68 ? 21.384 6.045 -20.162 1.00 98.31 68 GLY A CA 1
ATOM 541 C C . GLY A 1 68 ? 22.324 6.546 -19.066 1.00 98.31 68 GLY A C 1
ATOM 542 O O . GLY A 1 68 ? 21.867 7.300 -18.208 1.00 98.31 68 GLY A O 1
ATOM 543 N N . LEU A 1 69 ? 23.620 6.219 -19.103 1.00 98.69 69 LEU A N 1
ATOM 544 C CA . LEU A 1 69 ? 24.591 6.802 -18.179 1.00 98.69 69 LEU A CA 1
ATOM 545 C C . LEU A 1 69 ? 24.730 8.307 -18.423 1.00 98.69 69 LEU A C 1
ATOM 547 O O . LEU A 1 69 ? 24.647 8.791 -19.558 1.00 98.69 69 LEU A O 1
ATOM 551 N N . ALA A 1 70 ? 24.954 9.048 -17.343 1.00 98.38 70 ALA A N 1
ATOM 552 C CA . ALA A 1 70 ? 25.140 10.490 -17.398 1.00 98.38 70 ALA A CA 1
ATOM 553 C C . ALA A 1 70 ? 26.121 10.975 -16.326 1.00 98.38 70 ALA A C 1
ATOM 555 O O . ALA A 1 70 ? 26.309 10.316 -15.309 1.00 98.38 70 ALA A O 1
ATOM 556 N N . CYS A 1 71 ? 26.713 12.150 -16.522 1.00 98.50 71 CYS A N 1
ATOM 557 C CA . CYS A 1 71 ? 27.479 12.863 -15.502 1.00 98.50 71 CYS A CA 1
ATOM 558 C C . CYS A 1 71 ? 26.688 14.093 -15.046 1.00 98.50 71 CYS A C 1
ATOM 560 O O . CYS A 1 71 ? 26.375 14.956 -15.870 1.00 98.50 71 CYS A O 1
ATOM 562 N N . ARG A 1 72 ? 26.363 14.179 -13.749 1.00 98.00 72 ARG A N 1
ATOM 563 C CA . ARG A 1 72 ? 25.616 15.300 -13.151 1.00 98.00 72 ARG A CA 1
ATOM 564 C C . ARG A 1 72 ? 26.544 16.142 -12.278 1.00 98.00 72 ARG A C 1
ATOM 566 O O . ARG A 1 72 ? 27.109 15.640 -11.304 1.00 98.00 72 ARG A O 1
ATOM 573 N N . PHE A 1 73 ? 26.710 17.412 -12.622 1.00 98.19 73 PHE A N 1
ATOM 574 C CA . PHE A 1 73 ? 27.752 18.271 -12.053 1.00 98.19 73 PHE A CA 1
ATOM 575 C C . PHE A 1 73 ? 27.295 19.723 -11.915 1.00 98.19 73 PHE A C 1
ATOM 577 O O . PHE A 1 73 ? 26.301 20.126 -12.513 1.00 98.19 73 PHE A O 1
ATOM 584 N N . ILE A 1 74 ? 28.014 20.511 -11.118 1.00 97.94 74 ILE A N 1
ATOM 585 C CA . ILE A 1 74 ? 27.808 21.954 -10.985 1.00 97.94 74 ILE A CA 1
ATOM 586 C C . ILE A 1 74 ? 29.075 22.671 -11.435 1.00 97.94 74 ILE A C 1
ATOM 588 O O . ILE A 1 74 ? 30.183 22.301 -11.044 1.00 97.94 74 ILE A O 1
ATOM 592 N N . THR A 1 75 ? 28.896 23.717 -12.235 1.00 97.81 75 THR A N 1
ATOM 593 C CA . THR A 1 75 ? 29.961 24.657 -12.588 1.00 97.81 75 THR A CA 1
ATOM 594 C C . THR A 1 75 ? 29.414 26.078 -12.667 1.00 97.81 75 THR A C 1
ATOM 596 O O . THR A 1 75 ? 28.220 26.280 -12.896 1.00 97.81 75 THR A O 1
ATOM 599 N N . ASP A 1 76 ? 30.280 27.057 -12.430 1.00 96.69 76 ASP A N 1
ATOM 600 C CA . ASP A 1 76 ? 30.048 28.485 -12.671 1.00 96.69 76 ASP A CA 1
ATOM 601 C C . ASP A 1 76 ? 30.800 29.009 -13.905 1.00 96.69 76 ASP A C 1
ATOM 603 O O . ASP A 1 76 ? 30.859 30.218 -14.134 1.00 96.69 76 ASP A O 1
ATOM 607 N N . SER A 1 77 ? 31.373 28.106 -14.705 1.00 96.69 77 SER A N 1
ATOM 608 C CA . SER A 1 77 ? 32.106 28.462 -15.912 1.00 96.69 77 SER A CA 1
ATOM 609 C C . SER A 1 77 ? 31.198 29.031 -17.000 1.00 96.69 77 SER A C 1
ATOM 611 O O . SER A 1 77 ? 30.074 28.571 -17.210 1.00 96.69 77 SER A O 1
ATOM 613 N N . SER A 1 78 ? 31.733 29.999 -17.746 1.00 94.19 78 SER A N 1
ATOM 614 C CA . SER A 1 78 ? 31.097 30.582 -18.928 1.00 94.19 78 SER A CA 1
ATOM 615 C C . SER A 1 78 ? 31.237 29.710 -20.186 1.00 94.19 78 SER A C 1
ATOM 617 O O . SER A 1 78 ? 30.658 30.029 -21.228 1.00 94.19 78 SER A O 1
ATOM 619 N N . GLU A 1 79 ? 31.978 28.603 -20.118 1.00 96.69 79 GLU A N 1
ATOM 620 C CA . GLU A 1 79 ? 32.125 27.643 -21.210 1.00 96.69 79 GLU A CA 1
ATOM 621 C C . GLU A 1 79 ? 32.243 26.205 -20.694 1.00 96.69 79 GLU A C 1
ATOM 623 O O . GLU A 1 79 ? 32.812 25.934 -19.639 1.00 96.69 79 GLU A O 1
ATOM 628 N N . ILE A 1 80 ? 31.710 25.261 -21.464 1.00 98.31 80 ILE A N 1
ATOM 629 C CA . ILE A 1 80 ? 31.808 23.830 -21.184 1.00 98.31 80 ILE A CA 1
ATOM 630 C C . ILE A 1 80 ? 32.298 23.134 -22.446 1.00 98.31 80 ILE A C 1
ATOM 632 O O . ILE A 1 80 ? 31.704 23.247 -23.520 1.00 98.31 80 ILE A O 1
ATOM 636 N N . HIS A 1 81 ? 33.368 22.366 -22.293 1.00 98.50 81 HIS A N 1
ATOM 637 C CA . HIS A 1 81 ? 33.986 21.547 -23.325 1.00 98.50 81 HIS A CA 1
ATOM 638 C C . HIS A 1 81 ? 33.906 20.073 -22.935 1.00 98.50 81 HIS A C 1
ATOM 640 O O . HIS A 1 81 ? 33.797 19.728 -21.759 1.00 98.50 81 HIS A O 1
ATOM 646 N N . ALA A 1 82 ? 33.994 19.191 -23.923 1.00 98.50 82 ALA A N 1
ATOM 647 C CA . ALA A 1 82 ? 34.106 17.761 -23.693 1.00 98.50 82 ALA A CA 1
ATOM 648 C C . ALA A 1 82 ? 35.164 17.136 -24.599 1.00 98.50 82 ALA A C 1
ATOM 650 O O . ALA A 1 82 ? 35.291 17.493 -25.771 1.00 98.50 82 ALA A O 1
ATOM 651 N N . GLN A 1 83 ? 35.890 16.167 -24.056 1.00 98.56 83 GLN A N 1
ATOM 652 C CA . GLN A 1 83 ? 36.740 15.254 -24.805 1.00 98.56 83 GLN A CA 1
ATOM 653 C C . GLN A 1 83 ? 36.320 13.832 -24.453 1.00 98.56 83 GLN A C 1
ATOM 655 O O . GLN A 1 83 ? 36.234 13.504 -23.278 1.00 98.56 83 GLN A O 1
ATOM 660 N N . TRP A 1 84 ? 36.047 12.985 -25.440 1.00 98.69 84 TRP A N 1
ATOM 661 C CA . TRP A 1 84 ? 35.630 11.609 -25.177 1.00 98.69 84 TRP A CA 1
ATOM 662 C C . TRP A 1 84 ? 36.237 10.626 -26.166 1.00 98.69 84 TRP A C 1
ATOM 664 O O . TRP A 1 84 ? 36.441 10.947 -27.338 1.00 98.69 84 TRP A O 1
ATOM 674 N N . THR A 1 85 ? 36.521 9.423 -25.675 1.00 98.81 85 THR A N 1
ATOM 675 C CA . THR A 1 85 ? 37.079 8.319 -26.458 1.00 98.81 85 THR A CA 1
ATOM 676 C C . THR A 1 85 ? 36.139 7.125 -26.408 1.00 98.81 85 THR A C 1
ATOM 678 O O . THR A 1 85 ? 35.776 6.649 -25.331 1.00 98.81 85 THR A O 1
ATOM 681 N N . LEU A 1 86 ? 35.761 6.640 -27.583 1.00 98.81 86 LEU A N 1
ATOM 682 C CA . LEU A 1 86 ? 34.849 5.522 -27.794 1.00 98.81 86 LEU A CA 1
ATOM 683 C C . LEU A 1 86 ? 35.614 4.195 -27.858 1.00 98.81 86 LEU A C 1
ATOM 685 O O . LEU A 1 86 ? 36.824 4.173 -28.080 1.00 98.81 86 LEU A O 1
ATOM 689 N N . THR A 1 87 ? 34.918 3.076 -27.675 1.00 98.31 87 THR A N 1
ATOM 690 C CA . THR A 1 87 ? 35.524 1.738 -27.798 1.00 98.31 87 THR A CA 1
ATOM 691 C C . THR A 1 87 ? 35.386 1.148 -29.200 1.00 98.31 87 THR A C 1
ATOM 693 O O . THR A 1 87 ? 36.163 0.267 -29.560 1.00 98.31 87 THR A O 1
ATOM 696 N N . SER A 1 88 ? 34.434 1.637 -30.001 1.00 97.62 88 SER A N 1
ATOM 697 C CA . SER A 1 88 ? 34.182 1.165 -31.364 1.00 97.62 88 SER A CA 1
ATOM 698 C C . SER A 1 88 ? 34.311 2.289 -32.401 1.00 97.62 88 SER A C 1
ATOM 700 O O . SER A 1 88 ? 33.808 3.392 -32.161 1.00 97.62 88 SER A O 1
ATOM 702 N N . PRO A 1 89 ? 34.913 2.024 -33.580 1.00 97.62 89 PRO A N 1
ATOM 703 C CA . PRO A 1 89 ? 34.936 2.963 -34.702 1.00 97.62 89 PRO A CA 1
ATOM 704 C C . PRO A 1 89 ? 33.590 3.076 -35.435 1.00 97.62 89 PRO A C 1
ATOM 706 O O . PRO A 1 89 ? 33.438 3.946 -36.289 1.00 97.62 89 PRO A O 1
ATOM 709 N N . ASN A 1 90 ? 32.602 2.232 -35.117 1.00 97.50 90 ASN A N 1
ATOM 710 C CA . ASN A 1 90 ? 31.264 2.319 -35.701 1.00 97.50 90 ASN A CA 1
ATOM 711 C C . ASN A 1 90 ? 30.489 3.464 -35.042 1.00 97.50 90 ASN A C 1
ATOM 713 O O . ASN A 1 90 ? 29.859 3.289 -33.999 1.00 97.50 90 ASN A O 1
ATOM 717 N N . LEU A 1 91 ? 30.578 4.652 -35.641 1.00 98.19 91 LEU A N 1
ATOM 718 C CA . LEU A 1 91 ? 30.031 5.873 -35.052 1.00 98.19 91 LEU A CA 1
ATOM 719 C C . LEU A 1 91 ? 28.530 6.056 -35.270 1.00 98.19 91 LEU A C 1
ATOM 721 O O . LEU A 1 91 ? 27.943 6.845 -34.549 1.00 98.19 91 LEU A O 1
ATOM 725 N N . ALA A 1 92 ? 27.920 5.380 -36.246 1.00 97.94 92 ALA A N 1
ATOM 726 C CA . ALA A 1 92 ? 26.512 5.522 -36.628 1.00 97.94 92 ALA A CA 1
ATOM 727 C C . ALA A 1 92 ? 25.907 4.172 -37.045 1.00 97.94 92 ALA A C 1
ATOM 729 O O . ALA A 1 92 ? 26.635 3.211 -37.296 1.00 97.94 92 ALA A O 1
ATOM 730 N N . MET A 1 93 ? 24.579 4.115 -37.176 1.00 96.81 93 MET A N 1
ATOM 731 C CA . MET A 1 93 ? 23.860 3.002 -37.809 1.00 96.81 93 MET A CA 1
ATOM 732 C C . MET A 1 93 ? 23.065 3.523 -39.016 1.00 96.81 93 MET A C 1
ATOM 734 O O . MET A 1 93 ? 22.732 4.706 -39.043 1.00 96.81 93 MET A O 1
ATOM 738 N N . PRO A 1 94 ? 22.684 2.676 -39.992 1.00 95.69 94 PRO A N 1
ATOM 739 C CA . PRO A 1 94 ? 21.958 3.131 -41.188 1.00 95.69 94 PRO A CA 1
ATOM 740 C C . PRO A 1 94 ? 20.674 3.931 -40.910 1.00 95.69 94 PRO A C 1
ATOM 742 O O . PRO A 1 94 ? 20.258 4.744 -41.724 1.00 95.69 94 PRO A O 1
ATOM 745 N N . HIS A 1 95 ? 20.059 3.700 -39.753 1.00 94.25 95 HIS A N 1
ATOM 746 C CA . HIS A 1 95 ? 18.783 4.262 -39.316 1.00 94.25 95 HIS A CA 1
ATOM 747 C C . HIS A 1 95 ? 18.926 5.084 -38.016 1.00 94.25 95 HIS A C 1
ATOM 749 O O . HIS A 1 95 ? 17.925 5.499 -37.442 1.00 94.25 95 HIS A O 1
ATOM 755 N N . MET A 1 96 ? 20.157 5.329 -37.535 1.00 98.00 96 MET A N 1
ATOM 756 C CA . MET A 1 96 ? 20.424 6.112 -36.319 1.00 98.00 96 MET A CA 1
ATOM 757 C C . MET A 1 96 ? 21.674 6.991 -36.492 1.00 98.00 96 MET A C 1
ATOM 759 O O . MET A 1 96 ? 22.757 6.467 -36.776 1.00 98.00 96 MET A O 1
ATOM 763 N N . PRO A 1 97 ? 21.566 8.317 -36.296 1.00 98.00 97 PRO A N 1
ATOM 764 C CA . PRO A 1 97 ? 22.665 9.236 -36.565 1.00 98.00 97 PRO A CA 1
ATOM 765 C C . PRO A 1 97 ? 23.833 9.049 -35.594 1.00 98.00 97 PRO A C 1
ATOM 767 O O . PRO A 1 97 ? 23.663 8.592 -34.459 1.00 98.00 97 PRO A O 1
ATOM 770 N N . ALA A 1 98 ? 25.020 9.494 -36.020 1.00 98.50 98 ALA A N 1
ATOM 771 C CA . ALA A 1 98 ? 26.243 9.330 -35.240 1.00 98.50 98 ALA A CA 1
ATOM 772 C C . ALA A 1 98 ? 26.161 9.972 -33.848 1.00 98.50 98 ALA A C 1
ATOM 774 O O . ALA A 1 98 ? 26.642 9.426 -32.858 1.00 98.50 98 ALA A O 1
ATOM 775 N N . THR A 1 99 ? 25.483 11.117 -33.761 1.00 98.31 99 THR A N 1
ATOM 776 C CA . THR A 1 99 ? 25.235 11.817 -32.500 1.00 98.31 99 THR A CA 1
ATOM 777 C C . THR A 1 99 ? 24.482 10.944 -31.496 1.00 98.31 99 THR A C 1
ATOM 779 O O . THR A 1 99 ? 24.855 10.935 -30.332 1.00 98.31 99 THR A O 1
ATOM 782 N N . GLY A 1 100 ? 23.474 10.175 -31.917 1.00 98.25 100 GLY A N 1
ATOM 783 C CA . GLY A 1 100 ? 22.744 9.257 -31.037 1.00 98.25 100 GLY A CA 1
ATOM 784 C C . GLY A 1 100 ? 23.571 8.039 -30.628 1.00 98.25 100 GLY A C 1
ATOM 785 O O . GLY A 1 100 ? 23.585 7.657 -29.458 1.00 98.25 100 GLY A O 1
ATOM 786 N N . VAL A 1 101 ? 24.279 7.438 -31.586 1.00 98.75 101 VAL A N 1
ATOM 787 C CA . VAL A 1 101 ? 25.060 6.211 -31.362 1.00 98.75 101 VAL A CA 1
ATOM 788 C C . VAL A 1 101 ? 26.281 6.466 -30.477 1.00 98.75 101 VAL A C 1
ATOM 790 O O . VAL A 1 101 ? 26.525 5.687 -29.556 1.00 98.75 101 VAL A O 1
ATOM 793 N N . SER A 1 102 ? 27.002 7.561 -30.733 1.00 98.81 102 SER A N 1
ATOM 794 C CA . SER A 1 102 ? 28.377 7.811 -30.271 1.00 98.81 102 SER A CA 1
ATOM 795 C C . SER A 1 102 ? 28.616 9.209 -29.682 1.00 98.81 102 SER A C 1
ATOM 797 O O . SER A 1 102 ? 29.745 9.532 -29.303 1.00 98.81 102 SER A O 1
ATOM 799 N N . GLY A 1 103 ? 27.597 10.068 -29.656 1.00 98.69 103 GLY A N 1
ATOM 800 C CA . GLY A 1 103 ? 27.718 11.450 -29.200 1.00 98.69 103 GLY A CA 1
ATOM 801 C C . GLY A 1 103 ? 27.443 11.651 -27.714 1.00 98.69 103 GLY A C 1
ATOM 802 O O . GLY A 1 103 ? 27.147 10.718 -26.972 1.00 98.69 103 GLY A O 1
ATOM 803 N N . LEU A 1 104 ? 27.528 12.914 -27.303 1.00 98.88 104 LEU A N 1
ATOM 804 C CA . LEU A 1 104 ? 27.188 13.390 -25.960 1.00 98.88 104 LEU A CA 1
ATOM 805 C C . LEU A 1 104 ? 26.006 14.357 -26.029 1.00 98.88 104 LEU A C 1
ATOM 807 O O . LEU A 1 104 ? 25.766 14.967 -27.073 1.00 98.88 104 LEU A O 1
ATOM 811 N N . ASP A 1 105 ? 25.293 14.548 -24.922 1.00 98.81 105 ASP A N 1
ATOM 812 C CA . ASP A 1 105 ? 24.147 15.463 -24.886 1.00 98.81 105 ASP A CA 1
ATOM 813 C C . ASP A 1 105 ? 24.075 16.232 -23.567 1.00 98.81 105 ASP A C 1
ATOM 815 O O . ASP A 1 105 ? 23.879 15.639 -22.504 1.00 98.81 105 ASP A O 1
ATOM 819 N N . LEU A 1 106 ? 24.265 17.548 -23.634 1.00 98.81 106 LEU A N 1
ATOM 820 C CA . LEU A 1 106 ? 24.376 18.433 -22.482 1.00 98.81 106 LEU A CA 1
ATOM 821 C C . LEU A 1 106 ? 23.047 19.136 -22.207 1.00 98.81 106 LEU A C 1
ATOM 823 O O . LEU A 1 106 ? 22.476 19.810 -23.069 1.00 98.81 106 LEU A O 1
ATOM 827 N N . TYR A 1 107 ? 22.606 19.024 -20.961 1.00 98.75 107 TYR A N 1
ATOM 828 C CA . TYR A 1 107 ? 21.462 19.722 -20.400 1.00 98.75 107 TYR A CA 1
ATOM 829 C C . TYR A 1 107 ? 21.899 20.600 -19.229 1.00 98.75 107 TYR A C 1
ATOM 831 O O . TYR A 1 107 ? 22.852 20.276 -18.523 1.00 98.75 107 TYR A O 1
ATOM 839 N N . ALA A 1 108 ? 21.160 21.678 -18.993 1.00 98.06 108 ALA A N 1
ATOM 840 C CA . ALA A 1 108 ? 21.323 22.551 -17.841 1.00 98.06 108 ALA A CA 1
ATOM 841 C C . ALA A 1 108 ? 19.992 22.748 -17.129 1.00 98.06 108 ALA A C 1
ATOM 843 O O . ALA A 1 108 ? 18.927 22.738 -17.752 1.00 98.06 108 ALA A O 1
ATOM 844 N N . ARG A 1 109 ? 20.053 22.939 -15.817 1.00 96.06 109 ARG A N 1
ATOM 845 C CA . ARG A 1 109 ? 18.882 23.262 -15.014 1.00 96.06 109 ARG A CA 1
ATOM 846 C C . ARG A 1 109 ? 18.563 24.747 -15.142 1.00 96.06 109 ARG A C 1
ATOM 848 O O . ARG A 1 109 ? 19.437 25.585 -14.916 1.00 96.06 109 ARG A O 1
ATOM 855 N N . ASP A 1 110 ? 17.339 25.066 -15.548 1.00 94.06 110 ASP A N 1
ATOM 856 C CA . ASP A 1 110 ? 16.853 26.444 -15.596 1.00 94.06 110 ASP A CA 1
ATOM 857 C C . ASP A 1 110 ? 16.432 26.943 -14.207 1.00 94.06 110 ASP A C 1
ATOM 859 O O . ASP A 1 110 ? 16.403 26.194 -13.227 1.00 94.06 110 ASP A O 1
ATOM 863 N N . ASP A 1 111 ? 16.085 28.224 -14.127 1.00 90.25 111 ASP A N 1
ATOM 864 C CA . ASP A 1 111 ? 15.756 28.885 -12.862 1.00 90.25 111 ASP A CA 1
ATOM 865 C C . ASP A 1 111 ? 14.402 28.417 -12.286 1.00 90.25 111 ASP A C 1
ATOM 867 O O . ASP A 1 111 ? 14.082 28.687 -11.131 1.00 90.25 111 ASP A O 1
ATOM 871 N N . LYS A 1 112 ? 13.611 27.669 -13.071 1.00 91.62 112 LYS A N 1
ATOM 872 C CA . LYS A 1 112 ? 12.385 26.983 -12.632 1.00 91.62 112 LYS A CA 1
ATOM 873 C C . LYS A 1 112 ? 12.659 25.542 -12.184 1.00 91.62 112 LYS A C 1
ATOM 875 O O . LYS A 1 112 ? 11.721 24.814 -11.864 1.00 91.62 112 LYS A O 1
ATOM 880 N N . GLY A 1 113 ? 13.921 25.111 -12.174 1.00 89.38 113 GLY A N 1
ATOM 881 C CA . GLY A 1 113 ? 14.337 23.764 -11.793 1.00 89.38 113 GLY A CA 1
ATOM 882 C C . GLY A 1 113 ? 14.161 22.710 -12.891 1.00 89.38 113 GLY A C 1
ATOM 883 O O . GLY A 1 113 ? 14.379 21.525 -12.622 1.00 89.38 113 GLY A O 1
ATOM 884 N N . ALA A 1 114 ? 13.793 23.097 -14.115 1.00 93.25 114 ALA A N 1
ATOM 885 C CA . ALA A 1 114 ? 13.579 22.179 -15.227 1.00 93.25 114 ALA A CA 1
ATOM 886 C C . ALA A 1 114 ? 14.861 21.968 -16.044 1.00 93.25 114 ALA A C 1
ATOM 888 O O . ALA A 1 114 ? 15.632 22.893 -16.291 1.00 93.25 114 ALA A O 1
ATOM 889 N N . TRP A 1 115 ? 15.069 20.744 -16.524 1.00 97.44 115 TRP A N 1
ATOM 890 C CA . TRP A 1 115 ? 16.187 20.432 -17.411 1.00 97.44 115 TRP A CA 1
ATOM 891 C C . TRP A 1 115 ? 15.926 20.939 -18.833 1.00 97.44 115 TRP A C 1
ATOM 893 O O . TRP A 1 115 ? 14.947 20.548 -19.476 1.00 97.44 115 TRP A O 1
ATOM 903 N N . LYS A 1 116 ? 16.828 21.774 -19.349 1.00 97.62 116 LYS A N 1
ATOM 904 C CA . LYS A 1 116 ? 16.797 22.330 -20.706 1.00 97.62 116 LYS A CA 1
ATOM 905 C C . LYS A 1 116 ? 17.993 21.849 -21.502 1.00 97.62 116 LYS A C 1
ATOM 907 O O . LYS A 1 116 ? 19.092 21.732 -20.970 1.00 97.62 116 LYS A O 1
ATOM 912 N N . TRP A 1 117 ? 17.755 21.533 -22.768 1.00 98.19 117 TRP A N 1
ATOM 913 C CA . TRP A 1 117 ? 18.824 21.167 -23.686 1.00 98.19 117 TRP A CA 1
ATOM 914 C C . TRP A 1 117 ? 19.737 22.374 -23.927 1.00 98.19 117 TRP A C 1
ATOM 916 O O . TRP A 1 117 ? 19.241 23.493 -24.050 1.00 98.19 117 TRP A O 1
ATOM 926 N N . VAL A 1 118 ? 21.046 22.136 -23.986 1.00 98.00 118 VAL A N 1
ATOM 927 C CA . VAL A 1 118 ? 22.062 23.171 -24.224 1.00 98.00 118 VAL A CA 1
ATOM 928 C C . VAL A 1 118 ? 22.822 22.888 -25.510 1.00 98.00 118 VAL A C 1
ATOM 930 O O . VAL A 1 118 ? 22.901 23.750 -26.380 1.00 98.00 118 VAL A O 1
ATOM 933 N N . ALA A 1 119 ? 23.400 21.693 -25.624 1.00 98.00 119 ALA A N 1
ATOM 934 C CA . ALA A 1 119 ? 24.297 21.354 -26.720 1.00 98.00 119 ALA A CA 1
ATOM 935 C C . ALA A 1 119 ? 24.442 19.842 -26.890 1.00 98.00 119 ALA A C 1
ATOM 937 O O . ALA A 1 119 ? 24.123 19.074 -25.987 1.00 98.00 119 ALA A O 1
ATOM 938 N N . ASN A 1 120 ? 24.989 19.410 -28.028 1.00 97.06 120 ASN A N 1
ATOM 939 C CA . ASN A 1 120 ? 25.390 18.024 -28.246 1.00 97.06 120 ASN A CA 1
ATOM 940 C C . ASN A 1 120 ? 26.855 17.913 -28.687 1.00 97.06 120 ASN A C 1
ATOM 942 O O . ASN A 1 120 ? 27.372 18.754 -29.419 1.00 97.06 120 ASN A O 1
ATOM 946 N N . GLY A 1 121 ? 27.522 16.852 -28.236 1.00 97.88 121 GLY A N 1
ATOM 947 C CA . GLY A 1 121 ? 28.840 16.451 -28.715 1.00 97.88 121 GLY A CA 1
ATOM 948 C C . GLY A 1 121 ? 28.678 15.573 -29.948 1.00 97.88 121 GLY A C 1
ATOM 949 O O . GLY A 1 121 ? 28.121 14.479 -29.857 1.00 97.88 121 GLY A O 1
ATOM 950 N N . ARG A 1 122 ? 29.134 16.059 -31.104 1.00 98.00 122 ARG A N 1
ATOM 951 C CA . ARG A 1 122 ? 28.963 15.390 -32.402 1.00 98.00 122 ARG A CA 1
ATOM 952 C C . ARG A 1 122 ? 30.221 14.583 -32.729 1.00 98.00 122 ARG A C 1
ATOM 954 O O . ARG A 1 122 ? 31.269 15.196 -32.922 1.00 98.00 122 ARG A O 1
ATOM 961 N N . PRO A 1 123 ? 30.157 13.244 -32.760 1.00 97.56 123 PRO A N 1
ATOM 962 C CA . PRO A 1 123 ? 31.335 12.423 -32.991 1.00 97.56 123 PRO A CA 1
ATOM 963 C C . PRO A 1 123 ? 31.697 12.396 -34.479 1.00 97.56 123 PRO A C 1
ATOM 965 O O . PRO A 1 123 ? 30.827 12.265 -35.339 1.00 97.56 123 PRO A O 1
ATOM 968 N N . SER A 1 124 ? 32.991 12.468 -34.772 1.00 96.75 124 SER A N 1
ATOM 969 C CA . SER A 1 124 ? 33.554 12.292 -36.119 1.00 96.75 124 SER A CA 1
ATOM 970 C C . SER A 1 124 ? 34.709 11.289 -36.154 1.00 96.75 124 SER A C 1
ATOM 972 O O . SER A 1 124 ? 35.149 10.898 -37.231 1.00 96.75 124 SER A O 1
ATOM 974 N N . ALA A 1 125 ? 35.208 10.870 -34.989 1.00 97.81 125 ALA A N 1
ATOM 975 C CA . ALA A 1 125 ? 36.267 9.880 -34.837 1.00 97.81 125 ALA A CA 1
ATOM 976 C C . ALA A 1 125 ? 36.067 9.063 -33.547 1.00 97.81 125 ALA A C 1
ATOM 978 O O . ALA A 1 125 ? 35.132 9.295 -32.781 1.00 97.81 125 ALA A O 1
ATOM 979 N N . VAL A 1 126 ? 36.960 8.104 -33.286 1.00 98.25 126 VAL A N 1
ATOM 980 C CA . VAL A 1 126 ? 36.974 7.350 -32.019 1.00 98.25 126 VAL A CA 1
ATOM 981 C C . VAL A 1 126 ? 37.282 8.271 -30.832 1.00 98.25 126 VAL A C 1
ATOM 983 O O . VAL A 1 126 ? 36.629 8.162 -29.799 1.00 98.25 126 VAL A O 1
ATOM 986 N N . THR A 1 127 ? 38.219 9.209 -30.987 1.00 98.44 127 THR A N 1
ATOM 987 C CA . THR A 1 127 ? 38.514 10.256 -29.997 1.00 98.44 127 THR A CA 1
ATOM 988 C C . THR A 1 127 ? 38.038 11.599 -30.525 1.00 98.44 127 THR A C 1
ATOM 990 O O . THR A 1 127 ? 38.401 12.000 -31.628 1.00 98.44 127 THR A O 1
ATOM 993 N N . ASN A 1 128 ? 37.241 12.302 -29.729 1.00 98.50 128 ASN A N 1
ATOM 994 C CA . ASN A 1 128 ? 36.610 13.563 -30.099 1.00 98.50 128 ASN A CA 1
ATOM 995 C C . ASN A 1 128 ? 36.911 14.627 -29.043 1.00 98.50 128 ASN A C 1
ATOM 997 O O . ASN A 1 128 ? 37.059 14.308 -27.864 1.00 98.50 128 ASN A O 1
ATOM 1001 N N . LYS A 1 129 ? 36.959 15.892 -29.463 1.00 97.69 129 LYS A N 1
ATOM 1002 C CA . LYS A 1 129 ? 37.068 17.065 -28.589 1.00 97.69 129 LYS A CA 1
ATOM 1003 C C . LYS A 1 129 ? 36.195 18.179 -29.158 1.00 97.69 129 LYS A C 1
ATOM 1005 O O . LYS A 1 129 ? 36.292 18.471 -30.346 1.00 97.69 129 LYS A O 1
ATOM 1010 N N . ALA A 1 130 ? 35.346 18.781 -28.332 1.00 97.06 130 ALA A N 1
ATOM 1011 C CA . ALA A 1 130 ? 34.423 19.828 -28.758 1.00 97.06 130 ALA A CA 1
ATOM 1012 C C . ALA A 1 130 ? 34.156 20.847 -27.643 1.00 97.06 130 ALA A C 1
ATOM 1014 O O . ALA A 1 130 ? 33.988 20.471 -26.482 1.00 97.06 130 ALA A O 1
ATOM 1015 N N . ALA A 1 131 ? 34.039 22.122 -28.021 1.00 97.00 131 ALA A N 1
ATOM 1016 C CA . ALA A 1 131 ? 33.356 23.122 -27.209 1.00 97.00 131 ALA A CA 1
ATOM 1017 C C . ALA A 1 131 ? 31.852 22.843 -27.301 1.00 97.00 131 ALA A C 1
ATOM 1019 O O . ALA A 1 131 ? 31.277 22.930 -28.386 1.00 97.00 131 ALA A O 1
ATOM 1020 N N . LEU A 1 132 ? 31.225 22.445 -26.194 1.00 97.50 132 LEU A N 1
ATOM 1021 C CA . LEU A 1 132 ? 29.792 22.153 -26.177 1.00 97.50 132 LEU A CA 1
ATOM 1022 C C . LEU A 1 132 ? 28.991 23.450 -26.057 1.00 97.50 132 LEU A C 1
ATOM 1024 O O . LEU A 1 132 ? 28.036 23.646 -26.799 1.00 97.50 132 LEU A O 1
ATOM 1028 N N . ALA A 1 133 ? 29.393 24.347 -25.160 1.00 96.69 133 ALA A N 1
ATOM 1029 C CA . ALA A 1 133 ? 28.740 25.636 -24.968 1.00 96.69 133 ALA A CA 1
ATOM 1030 C C . ALA A 1 133 ? 29.759 26.717 -24.601 1.00 96.69 133 ALA A C 1
ATOM 1032 O O . ALA A 1 133 ? 30.685 26.463 -23.834 1.00 96.69 133 ALA A O 1
ATOM 1033 N N . THR A 1 134 ? 29.562 27.926 -25.116 1.00 95.12 134 THR A N 1
ATOM 1034 C CA . THR A 1 134 ? 30.336 29.129 -24.781 1.00 95.12 134 THR A CA 1
ATOM 1035 C C . THR A 1 134 ? 29.375 30.288 -24.522 1.00 95.12 134 THR A C 1
ATOM 1037 O O . THR A 1 134 ? 28.234 30.268 -24.987 1.00 95.12 134 THR A O 1
ATOM 1040 N N . GLY A 1 135 ? 29.807 31.292 -23.755 1.00 92.75 135 GLY A N 1
ATOM 1041 C CA . GLY A 1 135 ? 28.957 32.437 -23.406 1.00 92.75 135 GLY A CA 1
ATOM 1042 C C . GLY A 1 135 ? 27.828 32.092 -22.428 1.00 92.75 135 GLY A C 1
ATOM 1043 O O . GLY A 1 135 ? 26.779 32.735 -22.449 1.00 92.75 135 GLY A O 1
ATOM 1044 N N . LEU A 1 136 ? 28.020 31.070 -21.587 1.00 93.25 136 LEU A N 1
ATOM 1045 C CA . LEU A 1 136 ? 27.072 30.724 -20.532 1.00 93.25 136 LEU A CA 1
ATOM 1046 C C . LEU A 1 136 ? 26.981 31.874 -19.508 1.00 93.25 136 LEU A C 1
ATOM 1048 O O . LEU A 1 136 ? 28.008 32.482 -19.185 1.00 93.25 136 LEU A O 1
ATOM 1052 N N . PRO A 1 137 ? 25.778 32.184 -18.985 1.00 89.31 137 PRO A N 1
ATOM 1053 C CA . PRO A 1 137 ? 25.615 33.209 -17.961 1.00 89.31 137 PRO A CA 1
ATOM 1054 C C . PRO A 1 137 ? 26.460 32.917 -16.720 1.00 89.31 137 PRO A C 1
ATOM 1056 O O . PRO A 1 137 ? 26.551 31.769 -16.288 1.00 89.31 137 PRO A O 1
ATOM 1059 N N . MET A 1 138 ? 27.018 33.970 -16.120 1.00 84.81 138 MET A N 1
ATOM 1060 C CA . MET A 1 138 ? 27.782 33.862 -14.876 1.00 84.81 138 MET A CA 1
ATOM 1061 C C . MET A 1 138 ? 26.918 33.308 -13.736 1.00 84.81 138 MET A C 1
ATOM 1063 O O . MET A 1 138 ? 25.758 33.695 -13.580 1.00 84.81 138 MET A O 1
ATOM 1067 N N . GLY A 1 139 ? 27.515 32.461 -12.898 1.00 87.94 139 GLY A N 1
ATOM 1068 C CA . GLY A 1 139 ? 26.881 31.901 -11.704 1.00 87.94 139 GLY A CA 1
ATOM 1069 C C . GLY A 1 139 ? 26.781 30.378 -11.734 1.00 87.94 139 GLY A C 1
ATOM 1070 O O . GLY A 1 139 ? 26.876 29.741 -12.779 1.00 87.94 139 GLY A O 1
ATOM 1071 N N . LYS A 1 140 ? 26.598 29.779 -10.553 1.00 94.50 140 LYS A N 1
ATOM 1072 C CA . LYS A 1 140 ? 26.548 28.321 -10.395 1.00 94.50 140 LYS A CA 1
ATOM 1073 C C . LYS A 1 140 ? 25.299 27.750 -11.057 1.00 94.50 140 LYS A C 1
ATOM 1075 O O . LYS A 1 140 ? 24.186 28.166 -10.737 1.00 94.50 140 LYS A O 1
ATOM 1080 N N . ARG A 1 141 ? 25.476 26.742 -11.910 1.00 96.50 141 ARG A N 1
ATOM 1081 C CA . ARG A 1 141 ? 24.372 26.005 -12.530 1.00 96.50 141 ARG A CA 1
ATOM 1082 C C . ARG A 1 141 ? 24.632 24.506 -12.509 1.00 96.50 141 ARG A C 1
ATOM 1084 O O . ARG A 1 141 ? 25.771 24.055 -12.609 1.00 96.50 141 ARG A O 1
ATOM 1091 N N . GLU A 1 142 ? 23.556 23.745 -12.346 1.00 97.69 142 GLU A N 1
ATOM 1092 C CA . GLU A 1 142 ? 23.577 22.286 -12.417 1.00 97.69 142 GLU A CA 1
ATOM 1093 C C . GLU A 1 142 ? 23.441 21.836 -13.877 1.00 97.69 142 GLU A C 1
ATOM 1095 O O . GLU A 1 142 ? 22.569 22.312 -14.609 1.00 97.69 142 GLU A O 1
ATOM 1100 N N . TYR A 1 143 ? 24.295 20.905 -14.286 1.00 98.44 143 TYR A N 1
ATOM 1101 C CA . TYR A 1 143 ? 24.366 20.344 -15.628 1.00 98.44 143 TYR A CA 1
ATOM 1102 C C . TYR A 1 143 ? 24.266 18.822 -15.588 1.00 98.44 143 TYR A C 1
ATOM 1104 O O . TYR A 1 143 ? 24.633 18.170 -14.607 1.00 98.44 143 TYR A O 1
ATOM 1112 N N . LEU A 1 144 ? 23.780 18.261 -16.690 1.00 98.62 144 LEU A N 1
ATOM 1113 C CA . LEU A 1 144 ? 23.629 16.831 -16.902 1.00 98.62 144 LEU A CA 1
ATOM 1114 C C . LEU A 1 144 ? 24.116 16.480 -18.310 1.00 98.62 144 LEU A C 1
ATOM 1116 O O . LEU A 1 144 ? 23.537 16.932 -19.297 1.00 98.62 144 LEU A O 1
ATOM 1120 N N . LEU A 1 145 ? 25.183 15.687 -18.399 1.00 98.81 145 LEU A N 1
ATOM 1121 C CA . LEU A 1 145 ? 25.791 15.250 -19.656 1.00 98.81 145 LEU A CA 1
ATOM 1122 C C . LEU A 1 145 ? 25.499 13.766 -19.889 1.00 98.81 145 LEU A C 1
ATOM 1124 O O . LEU A 1 145 ? 26.067 12.920 -19.200 1.00 98.81 145 LEU A O 1
ATOM 1128 N N . TYR A 1 146 ? 24.632 13.446 -20.849 1.00 98.88 146 TYR A N 1
ATOM 1129 C CA . TYR A 1 146 ? 24.350 12.064 -21.247 1.00 98.88 146 TYR A CA 1
ATOM 1130 C C . TYR A 1 146 ? 25.442 11.491 -22.146 1.00 98.88 146 TYR A C 1
ATOM 1132 O O . TYR A 1 146 ? 26.015 12.202 -22.978 1.00 98.88 146 TYR A O 1
ATOM 1140 N N . LEU A 1 147 ? 25.678 10.189 -21.987 1.00 98.81 147 LEU A N 1
ATOM 1141 C CA . LEU A 1 147 ? 26.687 9.416 -22.706 1.00 98.81 147 LEU A CA 1
ATOM 1142 C C . LEU A 1 147 ? 26.093 8.654 -23.915 1.00 98.81 147 LEU A C 1
ATOM 1144 O O . LEU A 1 147 ? 24.870 8.519 -24.005 1.00 98.81 147 LEU A O 1
ATOM 1148 N N . PRO A 1 148 ? 26.930 8.143 -24.840 1.00 98.81 148 PRO A N 1
ATOM 1149 C CA . PRO A 1 148 ? 26.499 7.403 -26.029 1.00 98.81 148 PRO A CA 1
ATOM 1150 C C . PRO A 1 148 ? 25.523 6.248 -25.757 1.00 98.81 148 PRO A C 1
ATOM 1152 O O . PRO A 1 148 ? 25.651 5.539 -24.756 1.00 98.81 148 PRO A O 1
ATOM 1155 N N . LEU A 1 149 ? 24.582 6.010 -26.682 1.00 98.81 149 LEU A N 1
ATOM 1156 C CA . LEU A 1 149 ? 23.552 4.965 -26.549 1.00 98.81 149 LEU A CA 1
ATOM 1157 C C . LEU A 1 149 ? 23.976 3.597 -27.120 1.00 98.81 149 LEU A C 1
ATOM 1159 O O . LEU A 1 149 ? 23.590 2.546 -26.605 1.00 98.81 149 LEU A O 1
ATOM 1163 N N . TYR A 1 150 ? 24.755 3.583 -28.204 1.00 98.62 150 TYR A N 1
ATOM 1164 C CA . TYR A 1 150 ? 25.065 2.363 -28.970 1.00 98.62 150 TYR A CA 1
ATOM 1165 C C . TYR A 1 150 ? 26.566 2.151 -29.205 1.00 98.62 150 TYR A C 1
ATOM 1167 O O . TYR A 1 150 ? 26.959 1.346 -30.046 1.00 98.62 150 TYR A O 1
ATOM 1175 N N . ASN A 1 151 ? 27.405 2.835 -28.431 1.00 98.62 151 ASN A N 1
ATOM 1176 C CA . ASN A 1 151 ? 28.849 2.650 -28.428 1.00 98.62 151 ASN A CA 1
ATOM 1177 C C . ASN A 1 151 ? 29.353 2.644 -26.979 1.00 98.62 151 ASN A C 1
ATOM 1179 O O . ASN A 1 151 ? 28.732 3.238 -26.090 1.00 98.62 151 ASN A O 1
ATOM 1183 N N . GLY A 1 152 ? 30.458 1.949 -26.736 1.00 97.75 152 GLY A N 1
ATOM 1184 C CA . GLY A 1 152 ? 31.120 1.965 -25.443 1.00 97.75 152 GLY A CA 1
ATOM 1185 C C . GLY A 1 152 ? 32.026 3.178 -25.302 1.00 97.75 152 GLY A C 1
ATOM 1186 O O . GLY A 1 152 ? 32.455 3.796 -26.280 1.00 97.75 152 GLY A O 1
ATOM 1187 N N . VAL A 1 153 ? 32.335 3.508 -24.055 1.00 98.19 153 VAL A N 1
ATOM 1188 C CA . VAL A 1 153 ? 33.141 4.672 -23.698 1.00 98.19 153 VAL A CA 1
ATOM 1189 C C . VAL A 1 153 ? 34.355 4.219 -22.904 1.00 98.19 153 VAL A C 1
ATOM 1191 O O . VAL A 1 153 ? 34.244 3.464 -21.938 1.00 98.19 153 VAL A O 1
ATOM 1194 N N . LYS A 1 154 ? 35.526 4.691 -23.327 1.00 97.94 154 LYS A N 1
ATOM 1195 C CA . LYS A 1 154 ? 36.789 4.518 -22.608 1.00 97.94 154 LYS A CA 1
ATOM 1196 C C . LYS A 1 154 ? 37.056 5.688 -21.664 1.00 97.94 154 LYS A C 1
ATOM 1198 O O . LYS A 1 154 ? 37.548 5.476 -20.564 1.00 97.94 154 LYS A O 1
ATOM 1203 N N . GLU A 1 155 ? 36.761 6.908 -22.107 1.00 97.94 155 GLU A N 1
ATOM 1204 C CA . GLU A 1 155 ? 37.138 8.144 -21.414 1.00 97.94 155 GLU A CA 1
ATOM 1205 C C . GLU A 1 155 ? 36.149 9.274 -21.745 1.00 97.94 155 GLU A C 1
ATOM 1207 O O . GLU A 1 155 ? 35.729 9.367 -22.903 1.00 97.94 155 GLU A O 1
ATOM 1212 N N . VAL A 1 156 ? 35.807 10.135 -20.773 1.00 98.62 156 VAL A N 1
ATOM 1213 C CA . VAL A 1 156 ? 35.019 11.368 -20.979 1.00 98.62 156 VAL A CA 1
ATOM 1214 C C . VAL A 1 156 ? 35.519 12.453 -20.028 1.00 98.62 156 VAL A C 1
ATOM 1216 O O . VAL A 1 156 ? 35.168 12.468 -18.854 1.00 98.62 156 VAL A O 1
ATOM 1219 N N . LYS A 1 157 ? 36.260 13.429 -20.546 1.00 98.62 157 LYS A N 1
ATOM 1220 C CA . LYS A 1 157 ? 36.715 14.608 -19.804 1.00 98.62 157 LYS A CA 1
ATOM 1221 C C . LYS A 1 157 ? 35.781 15.783 -20.033 1.00 98.62 157 LYS A C 1
ATOM 1223 O O . LYS A 1 157 ? 35.472 16.114 -21.178 1.00 98.62 157 LYS A O 1
ATOM 1228 N N . ILE A 1 158 ? 35.401 16.451 -18.951 1.00 98.75 158 ILE A N 1
ATOM 1229 C CA . ILE A 1 158 ? 34.682 17.726 -18.967 1.00 98.75 158 ILE A CA 1
ATOM 1230 C C . ILE A 1 158 ? 35.702 18.841 -18.752 1.00 98.75 158 ILE A C 1
ATOM 1232 O O . ILE A 1 158 ? 36.474 18.803 -17.792 1.00 98.75 158 ILE A O 1
ATOM 1236 N N . GLY A 1 159 ? 35.721 19.798 -19.676 1.00 97.94 159 GLY A N 1
ATOM 1237 C CA . GLY A 1 159 ? 36.590 20.967 -19.653 1.00 97.94 159 GLY A CA 1
ATOM 1238 C C . GLY A 1 159 ? 35.808 22.221 -19.279 1.00 97.94 159 GLY A C 1
ATOM 1239 O O . GLY A 1 159 ? 34.762 22.476 -19.870 1.00 97.94 159 GLY A O 1
ATOM 1240 N N . VAL A 1 160 ? 36.310 23.011 -18.336 1.00 97.31 160 VAL A N 1
ATOM 1241 C CA . VAL A 1 160 ? 35.740 24.320 -17.962 1.00 97.31 160 VAL A CA 1
ATOM 1242 C C . VAL A 1 160 ? 36.844 25.370 -17.864 1.00 97.31 160 VAL A C 1
ATOM 1244 O O . VAL A 1 160 ? 38.016 25.006 -17.761 1.00 97.31 160 VAL A O 1
ATOM 1247 N N . SER A 1 161 ? 36.507 26.663 -17.890 1.00 95.00 161 SER A N 1
ATOM 1248 C CA . SER A 1 161 ? 37.501 27.741 -17.754 1.00 95.00 161 SER A CA 1
ATOM 1249 C C . SER A 1 161 ? 38.368 27.574 -16.502 1.00 95.00 161 SER A C 1
ATOM 1251 O O . SER A 1 161 ? 37.894 27.213 -15.425 1.00 95.00 161 SER A O 1
ATOM 1253 N N . LYS A 1 162 ? 39.659 27.877 -16.620 1.00 93.25 162 LYS A N 1
ATOM 1254 C CA . LYS A 1 162 ? 40.615 27.856 -15.510 1.00 93.25 162 LYS A CA 1
ATOM 1255 C C . LYS A 1 162 ? 40.169 28.819 -14.409 1.00 93.25 162 LYS A C 1
ATOM 1257 O O . LYS A 1 162 ? 39.888 29.984 -14.674 1.00 93.25 162 LYS A O 1
ATOM 1262 N N . GLY A 1 163 ? 40.103 28.314 -13.178 1.00 90.50 163 GLY A N 1
ATOM 1263 C CA . GLY A 1 163 ? 39.586 29.044 -12.016 1.00 90.50 163 GLY A CA 1
ATOM 1264 C C . GLY A 1 163 ? 38.077 28.897 -11.785 1.00 90.50 163 GLY A C 1
ATOM 1265 O O . GLY A 1 163 ? 37.618 29.264 -10.708 1.00 90.50 163 GLY A O 1
ATOM 1266 N N . ALA A 1 164 ? 37.322 28.332 -12.735 1.00 94.56 164 ALA A N 1
ATOM 1267 C CA . ALA A 1 164 ? 35.924 27.977 -12.515 1.00 94.56 164 ALA A CA 1
ATOM 1268 C C . ALA A 1 164 ? 35.795 26.716 -11.648 1.00 94.56 164 ALA A C 1
ATOM 1270 O O . ALA A 1 164 ? 36.660 25.835 -11.640 1.00 94.56 164 ALA A O 1
ATOM 1271 N N . MET A 1 165 ? 34.680 26.614 -10.938 1.00 95.12 165 MET A N 1
ATOM 1272 C CA . MET A 1 165 ? 34.315 25.454 -10.136 1.00 95.12 165 MET A CA 1
ATOM 1273 C C . MET A 1 165 ? 33.844 24.310 -11.042 1.00 95.12 165 MET A C 1
ATOM 1275 O O . MET A 1 165 ? 33.092 24.537 -11.987 1.00 95.12 165 MET A O 1
ATOM 1279 N N . LEU A 1 166 ? 34.222 23.067 -10.736 1.00 96.81 166 LEU A N 1
ATOM 1280 C CA . LEU A 1 166 ? 33.663 21.866 -11.367 1.00 96.81 166 LEU A CA 1
ATOM 1281 C C . LEU A 1 166 ? 33.540 20.743 -10.338 1.00 96.81 166 LEU A C 1
ATOM 1283 O O . LEU A 1 166 ? 34.514 20.070 -9.990 1.00 96.81 166 LEU A O 1
ATOM 1287 N N . GLU A 1 167 ? 32.321 20.539 -9.851 1.00 96.50 167 GLU A N 1
ATOM 1288 C CA . GLU A 1 167 ? 32.040 19.646 -8.728 1.00 96.50 167 GLU A CA 1
ATOM 1289 C C . GLU A 1 167 ? 30.885 18.694 -9.030 1.00 96.50 167 GLU A C 1
ATOM 1291 O O . GLU A 1 167 ? 30.042 18.946 -9.893 1.00 96.50 167 GLU A O 1
ATOM 1296 N N . LYS A 1 168 ? 30.829 17.584 -8.292 1.00 97.06 168 LYS A N 1
ATOM 1297 C CA . LYS A 1 168 ? 29.702 16.652 -8.346 1.00 97.06 168 LYS A CA 1
ATOM 1298 C C . LYS A 1 168 ? 28.425 17.355 -7.892 1.00 97.06 168 LYS A C 1
ATOM 1300 O O . LYS A 1 168 ? 28.436 18.057 -6.883 1.00 97.06 168 LYS A O 1
ATOM 1305 N N . ALA A 1 169 ? 27.312 17.119 -8.583 1.00 95.50 169 ALA A N 1
ATOM 1306 C CA . ALA A 1 169 ? 26.032 17.634 -8.116 1.00 95.50 169 ALA A CA 1
ATOM 1307 C C . ALA A 1 169 ? 25.630 17.008 -6.760 1.00 95.50 169 ALA A C 1
ATOM 1309 O O . ALA A 1 169 ? 25.894 15.820 -6.530 1.00 95.50 169 ALA A O 1
ATOM 1310 N N . PRO A 1 170 ? 24.953 17.764 -5.873 1.00 92.88 170 PRO A N 1
ATOM 1311 C CA . PRO A 1 170 ? 24.473 17.262 -4.593 1.00 92.88 170 PRO A CA 1
ATOM 1312 C C . PRO A 1 170 ? 23.611 16.005 -4.752 1.00 92.88 170 PRO A C 1
ATOM 1314 O O . PRO A 1 170 ? 22.898 15.875 -5.756 1.00 92.88 170 PRO A O 1
ATOM 1317 N N . PRO A 1 171 ? 23.616 15.082 -3.773 1.00 91.69 171 PRO A N 1
ATOM 1318 C CA . PRO A 1 171 ? 22.697 13.950 -3.765 1.00 91.69 171 PRO A CA 1
ATOM 1319 C C . PRO A 1 171 ? 21.247 14.400 -3.965 1.00 91.69 171 PRO A C 1
ATOM 1321 O O . PRO A 1 171 ? 20.839 15.463 -3.497 1.00 91.69 171 PRO A O 1
ATOM 1324 N N . ARG A 1 172 ? 20.458 13.585 -4.670 1.00 91.50 172 ARG A N 1
ATOM 1325 C CA . ARG A 1 172 ? 19.019 13.834 -4.801 1.00 91.50 172 ARG A CA 1
ATOM 1326 C C . ARG A 1 172 ? 18.351 13.719 -3.432 1.00 91.50 172 ARG A C 1
ATOM 1328 O O . ARG A 1 172 ? 18.820 12.975 -2.570 1.00 91.50 172 ARG A O 1
ATOM 1335 N N . ALA A 1 173 ? 17.233 14.422 -3.252 1.00 87.25 173 ALA A N 1
ATOM 1336 C CA . ALA A 1 173 ? 16.388 14.236 -2.076 1.00 87.25 173 ALA A CA 1
ATOM 1337 C C . ALA A 1 173 ? 16.038 12.746 -1.911 1.00 87.25 173 ALA A C 1
ATOM 1339 O O . ALA A 1 173 ? 15.842 12.055 -2.908 1.00 87.25 173 ALA A O 1
ATOM 1340 N N . ALA A 1 174 ? 15.924 12.258 -0.671 1.00 83.00 174 ALA A N 1
ATOM 1341 C CA . ALA A 1 174 ? 15.781 10.825 -0.385 1.00 83.00 174 ALA A CA 1
ATOM 1342 C C . ALA A 1 174 ? 14.655 10.148 -1.190 1.00 83.00 174 ALA A C 1
ATOM 1344 O O . ALA A 1 174 ? 14.853 9.086 -1.775 1.00 83.00 174 ALA A O 1
ATOM 1345 N N . HIS A 1 175 ? 13.499 10.810 -1.316 1.00 83.62 175 HIS A N 1
ATOM 1346 C CA . HIS A 1 175 ? 12.377 10.286 -2.095 1.00 83.62 175 HIS A CA 1
ATOM 1347 C C . HIS A 1 175 ? 12.683 10.162 -3.599 1.00 83.62 175 HIS A C 1
ATOM 1349 O O . HIS A 1 175 ? 12.104 9.294 -4.238 1.00 83.62 175 HIS A O 1
ATOM 1355 N N . LEU A 1 176 ? 13.611 10.947 -4.160 1.00 91.56 176 LEU A N 1
ATOM 1356 C CA . LEU A 1 176 ? 14.053 10.913 -5.567 1.00 91.56 176 LEU A CA 1
ATOM 1357 C C . LEU A 1 176 ? 15.319 10.070 -5.798 1.00 91.56 176 LEU A C 1
ATOM 1359 O O . LEU A 1 176 ? 15.752 9.928 -6.940 1.00 91.56 176 LEU A O 1
ATOM 1363 N N . ALA A 1 177 ? 15.940 9.542 -4.741 1.00 91.19 177 ALA A N 1
ATOM 1364 C CA . ALA A 1 177 ? 17.228 8.858 -4.839 1.00 91.19 177 ALA A CA 1
ATOM 1365 C C . ALA A 1 177 ? 17.111 7.426 -5.390 1.00 91.19 177 ALA A C 1
ATOM 1367 O O . ALA A 1 177 ? 17.973 6.999 -6.156 1.00 91.19 177 ALA A O 1
ATOM 1368 N N . GLN A 1 178 ? 16.044 6.700 -5.031 1.00 92.69 178 GLN A N 1
ATOM 1369 C CA . GLN A 1 178 ? 15.809 5.331 -5.505 1.00 92.69 178 GLN A CA 1
ATOM 1370 C C . GLN A 1 178 ? 15.601 5.311 -7.034 1.00 92.69 178 GLN A C 1
ATOM 1372 O O . GLN A 1 178 ? 14.717 6.027 -7.523 1.00 92.69 178 GLN A O 1
ATOM 1377 N N . PRO A 1 179 ? 16.362 4.509 -7.801 1.00 97.06 179 PRO A N 1
ATOM 1378 C CA . PRO A 1 179 ? 16.271 4.491 -9.256 1.00 97.06 179 PRO A CA 1
ATOM 1379 C C . PRO A 1 179 ? 15.001 3.798 -9.758 1.00 97.06 179 PRO A C 1
ATOM 1381 O O . PRO A 1 179 ? 14.362 3.024 -9.044 1.00 97.06 179 PRO A O 1
ATOM 1384 N N . ILE A 1 180 ? 14.656 4.042 -11.017 1.00 98.50 180 ILE A N 1
ATOM 1385 C CA . ILE A 1 180 ? 13.798 3.150 -11.807 1.00 98.50 180 ILE A CA 1
ATOM 1386 C C . ILE A 1 180 ? 14.716 2.181 -12.550 1.00 98.50 180 ILE A C 1
ATOM 1388 O O . ILE A 1 180 ? 15.661 2.625 -13.203 1.00 98.50 180 ILE A O 1
ATOM 1392 N N . ILE A 1 181 ? 14.442 0.878 -12.479 1.00 98.62 181 ILE A N 1
ATOM 1393 C CA . ILE A 1 181 ? 15.106 -0.108 -13.340 1.00 98.62 181 ILE A CA 1
ATOM 1394 C C . ILE A 1 181 ? 14.242 -0.313 -14.573 1.00 98.62 181 ILE A C 1
ATOM 1396 O O . ILE A 1 181 ? 13.108 -0.773 -14.461 1.00 98.62 181 ILE A O 1
ATOM 1400 N N . TYR A 1 182 ? 14.780 0.028 -15.742 1.00 98.75 182 TYR A N 1
ATOM 1401 C CA . TYR A 1 182 ? 14.088 -0.107 -17.018 1.00 98.75 182 TYR A CA 1
ATOM 1402 C C . TYR A 1 182 ? 14.746 -1.212 -17.843 1.00 98.75 182 TYR A C 1
ATOM 1404 O O . TYR A 1 182 ? 15.792 -0.993 -18.455 1.00 98.75 182 TYR A O 1
ATOM 1412 N N . TYR A 1 183 ? 14.147 -2.401 -17.853 1.00 98.69 183 TYR A N 1
ATOM 1413 C CA . TYR A 1 183 ? 14.646 -3.550 -18.602 1.00 98.69 183 TYR A CA 1
ATOM 1414 C C . TYR A 1 183 ? 13.855 -3.731 -19.889 1.00 98.69 183 TYR A C 1
ATOM 1416 O O . TYR A 1 183 ? 12.627 -3.803 -19.868 1.00 98.69 183 TYR A O 1
ATOM 1424 N N . GLY A 1 184 ? 14.557 -3.794 -21.018 1.00 97.88 184 GLY A N 1
ATOM 1425 C CA . GLY A 1 184 ? 13.876 -3.838 -22.299 1.00 97.88 184 GLY A CA 1
ATOM 1426 C C . GLY A 1 184 ? 14.772 -4.051 -23.505 1.00 97.88 184 GLY A C 1
ATOM 1427 O O . GLY A 1 184 ? 15.863 -4.613 -23.422 1.00 97.88 184 GLY A O 1
ATOM 1428 N N . THR A 1 185 ? 14.265 -3.621 -24.651 1.00 98.12 185 THR A N 1
ATOM 1429 C CA . THR A 1 185 ? 14.778 -3.982 -25.979 1.00 98.12 185 THR A CA 1
ATOM 1430 C C . THR A 1 185 ? 15.733 -2.928 -26.568 1.00 98.12 185 THR A C 1
ATOM 1432 O O . THR A 1 185 ? 16.317 -2.109 -25.851 1.00 98.12 185 THR A O 1
ATOM 1435 N N . SER A 1 186 ? 15.881 -2.918 -27.898 1.00 98.31 186 SER A N 1
ATOM 1436 C CA . SER A 1 186 ? 16.574 -1.872 -28.662 1.00 98.31 186 SER A CA 1
ATOM 1437 C C . SER A 1 186 ? 15.975 -0.482 -28.449 1.00 98.31 186 SER A C 1
ATOM 1439 O O . SER A 1 186 ? 16.715 0.503 -28.433 1.00 98.31 186 SER A O 1
ATOM 1441 N N . ILE A 1 187 ? 14.658 -0.409 -28.248 1.00 98.44 187 ILE A N 1
ATOM 1442 C CA . ILE A 1 187 ? 13.918 0.836 -28.013 1.00 98.44 187 ILE A CA 1
ATOM 1443 C C . ILE A 1 187 ? 14.342 1.434 -26.674 1.00 98.44 187 ILE A C 1
ATOM 1445 O O . ILE A 1 187 ? 14.750 2.589 -26.622 1.00 98.44 187 ILE A O 1
ATOM 1449 N N . ALA A 1 188 ? 14.349 0.620 -25.610 1.00 98.19 188 ALA A N 1
ATOM 1450 C CA . ALA A 1 188 ? 14.854 1.011 -24.294 1.00 98.19 188 ALA A CA 1
ATOM 1451 C C . ALA A 1 188 ? 16.307 1.483 -24.366 1.00 98.19 188 ALA A C 1
ATOM 1453 O O . ALA A 1 188 ? 16.627 2.530 -23.818 1.00 98.19 188 ALA A O 1
ATOM 1454 N N . GLN A 1 189 ? 17.169 0.782 -25.109 1.00 98.75 189 GLN A N 1
ATOM 1455 C CA . GLN A 1 189 ? 18.564 1.196 -25.291 1.00 98.75 189 GLN A CA 1
ATOM 1456 C C . GLN A 1 189 ? 18.694 2.548 -26.025 1.00 98.75 189 GLN A C 1
ATOM 1458 O O . GLN A 1 189 ? 19.714 3.219 -25.894 1.00 98.75 189 GLN A O 1
ATOM 1463 N N . GLY A 1 190 ? 17.663 2.963 -26.770 1.00 98.44 190 GLY A N 1
ATOM 1464 C CA . GLY A 1 190 ? 17.569 4.264 -27.431 1.00 98.44 190 GLY A CA 1
ATOM 1465 C C . GLY A 1 190 ? 17.619 4.215 -28.959 1.00 98.44 190 GLY A C 1
ATOM 1466 O O . GLY A 1 190 ? 17.904 5.232 -29.583 1.00 98.44 190 GLY A O 1
ATOM 1467 N N . GLY A 1 191 ? 17.367 3.062 -29.584 1.00 97.56 191 GLY A N 1
ATOM 1468 C CA . GLY A 1 191 ? 17.215 2.961 -31.039 1.00 97.56 191 GLY A CA 1
ATOM 1469 C C . GLY A 1 191 ? 15.853 3.536 -31.463 1.00 97.56 191 GLY A C 1
ATOM 1470 O O . GLY A 1 191 ? 14.847 2.947 -31.075 1.00 97.56 191 GLY A O 1
ATOM 1471 N N . CYS A 1 192 ? 15.736 4.654 -32.197 1.00 97.00 192 CYS A N 1
ATOM 1472 C CA . CYS A 1 192 ? 16.777 5.410 -32.919 1.00 97.00 192 CYS A CA 1
ATOM 1473 C C . CYS A 1 192 ? 16.744 6.911 -32.615 1.00 97.00 192 CYS A C 1
ATOM 1475 O O . CYS A 1 192 ? 16.480 7.744 -33.481 1.00 97.00 192 CYS A O 1
ATOM 1477 N N . ALA A 1 193 ? 17.050 7.254 -31.367 1.00 98.50 193 ALA A N 1
ATOM 1478 C CA . ALA A 1 193 ? 17.093 8.628 -30.895 1.00 98.50 193 ALA A CA 1
ATOM 1479 C C . ALA A 1 193 ? 18.154 9.430 -31.660 1.00 98.50 193 ALA A C 1
ATOM 1481 O O . ALA A 1 193 ? 19.261 8.943 -31.918 1.00 98.50 193 ALA A O 1
ATOM 1482 N N . SER A 1 194 ? 17.847 10.687 -31.982 1.00 98.50 194 SER A N 1
ATOM 1483 C CA . SER A 1 194 ? 18.774 11.541 -32.737 1.00 98.50 194 SER A CA 1
ATOM 1484 C C . SER A 1 194 ? 20.036 11.910 -31.942 1.00 98.50 194 SER A C 1
ATOM 1486 O O . SER A 1 194 ? 21.090 12.203 -32.513 1.00 98.50 194 SER A O 1
ATOM 1488 N N . ARG A 1 195 ? 19.926 11.890 -30.610 1.00 98.75 195 ARG A N 1
ATOM 1489 C CA . ARG A 1 195 ? 20.963 12.208 -29.622 1.00 98.75 195 ARG A CA 1
ATOM 1490 C C . ARG A 1 195 ? 20.651 11.517 -28.284 1.00 98.75 195 ARG A C 1
ATOM 1492 O O . ARG A 1 195 ? 19.478 11.232 -28.026 1.00 98.75 195 ARG A O 1
ATOM 1499 N N . PRO A 1 196 ? 21.647 11.276 -27.410 1.00 98.81 196 PRO A N 1
ATOM 1500 C CA . PRO A 1 196 ? 21.464 10.494 -26.189 1.00 98.81 196 PRO A CA 1
ATOM 1501 C C . PRO A 1 196 ? 20.308 10.923 -25.288 1.00 98.81 196 PRO A C 1
ATOM 1503 O O . PRO A 1 196 ? 19.579 10.083 -24.763 1.00 98.81 196 PRO A O 1
ATOM 1506 N N . GLY A 1 197 ? 20.088 12.226 -25.115 1.00 98.56 197 GLY A N 1
ATOM 1507 C CA . GLY A 1 197 ? 19.030 12.747 -24.256 1.00 98.56 197 GLY A CA 1
ATOM 1508 C C . GLY A 1 197 ? 17.612 12.498 -24.774 1.00 98.56 197 GLY A C 1
ATOM 1509 O O . GLY A 1 197 ? 16.667 12.727 -24.013 1.00 98.56 197 GLY A O 1
ATOM 1510 N N . MET A 1 198 ? 17.445 12.041 -26.020 1.00 98.75 198 MET A N 1
ATOM 1511 C CA . MET A 1 198 ? 16.139 11.779 -26.635 1.00 98.75 198 MET A CA 1
ATOM 1512 C C . MET A 1 198 ? 15.656 10.334 -26.517 1.00 98.75 198 MET A C 1
ATOM 1514 O O . MET A 1 198 ? 14.496 10.082 -26.819 1.00 98.75 198 MET A O 1
ATOM 1518 N N . ALA A 1 199 ? 16.466 9.402 -26.004 1.00 98.69 199 ALA A N 1
ATOM 1519 C CA . ALA A 1 199 ? 15.936 8.105 -25.580 1.00 98.69 199 ALA A CA 1
ATOM 1520 C C . ALA A 1 199 ? 14.857 8.321 -24.501 1.00 98.69 199 ALA A C 1
ATOM 1522 O O . ALA A 1 199 ? 15.068 9.106 -23.569 1.00 98.69 199 ALA A O 1
ATOM 1523 N N . HIS A 1 200 ? 13.709 7.638 -24.582 1.00 98.69 200 HIS A N 1
ATOM 1524 C CA . HIS A 1 200 ? 12.596 7.885 -23.650 1.00 98.69 200 HIS A CA 1
ATOM 1525 C C . HIS A 1 200 ? 12.974 7.632 -22.191 1.00 98.69 200 HIS A C 1
ATOM 1527 O O . HIS A 1 200 ? 12.497 8.355 -21.323 1.00 98.69 200 HIS A O 1
ATOM 1533 N N . THR A 1 201 ? 13.885 6.696 -21.903 1.00 98.50 201 THR A N 1
ATOM 1534 C CA . THR A 1 201 ? 14.413 6.486 -20.541 1.00 98.50 201 THR A CA 1
ATOM 1535 C C . THR A 1 201 ? 15.087 7.744 -19.989 1.00 98.50 201 THR A C 1
ATOM 1537 O O . THR A 1 201 ? 14.941 8.068 -18.812 1.00 98.50 201 THR A O 1
ATOM 1540 N N . ASN A 1 202 ? 15.781 8.497 -20.847 1.00 98.75 202 ASN A N 1
ATOM 1541 C CA . ASN A 1 202 ? 16.484 9.726 -20.481 1.00 98.75 202 ASN A CA 1
ATOM 1542 C C . ASN A 1 202 ? 15.519 10.917 -20.426 1.00 98.75 202 ASN A C 1
ATOM 1544 O O . ASN A 1 202 ? 15.689 11.820 -19.609 1.00 98.75 202 ASN A O 1
ATOM 1548 N N . ILE A 1 203 ? 14.468 10.913 -21.251 1.00 98.88 203 ILE A N 1
ATOM 1549 C CA . ILE A 1 203 ? 13.356 11.863 -21.121 1.00 98.88 203 ILE A CA 1
ATOM 1550 C C . ILE A 1 203 ? 12.651 11.658 -19.770 1.00 98.88 203 ILE A C 1
ATOM 1552 O O . ILE A 1 203 ? 12.476 12.627 -19.032 1.00 98.88 203 ILE A O 1
ATOM 1556 N N . LEU A 1 204 ? 12.327 10.412 -19.407 1.00 98.56 204 LEU A N 1
ATOM 1557 C CA . LEU A 1 204 ? 11.723 10.050 -18.121 1.00 98.56 204 LEU A CA 1
ATOM 1558 C C . LEU A 1 204 ? 12.622 10.432 -16.939 1.00 98.56 204 LEU A C 1
ATOM 1560 O O . LEU A 1 204 ? 12.121 11.019 -15.984 1.00 98.56 204 LEU A O 1
ATOM 1564 N N . HIS A 1 205 ? 13.937 10.195 -17.022 1.00 98.31 205 HIS A N 1
ATOM 1565 C CA . HIS A 1 205 ? 14.917 10.645 -16.017 1.00 98.31 205 HIS A CA 1
ATOM 1566 C C . HIS A 1 205 ? 14.781 12.140 -15.716 1.00 98.31 205 HIS A C 1
ATOM 1568 O O . HIS A 1 205 ? 14.718 12.527 -14.549 1.00 98.31 205 HIS A O 1
ATOM 1574 N N . ARG A 1 206 ? 14.658 12.983 -16.749 1.00 98.12 206 ARG A N 1
ATOM 1575 C CA . ARG A 1 206 ? 14.486 14.434 -16.568 1.00 98.12 206 ARG A CA 1
ATOM 1576 C C . ARG A 1 206 ? 13.085 14.822 -16.110 1.00 98.12 206 ARG A C 1
ATOM 1578 O O . ARG A 1 206 ? 12.966 15.701 -15.266 1.00 98.12 206 ARG A O 1
ATOM 1585 N N . MET A 1 207 ? 12.039 14.201 -16.659 1.00 97.19 207 MET A N 1
ATOM 1586 C CA . MET A 1 207 ? 10.644 14.498 -16.300 1.00 97.19 207 MET A CA 1
ATOM 1587 C C . MET A 1 207 ? 10.327 14.138 -14.845 1.00 97.19 207 MET A C 1
ATOM 1589 O O . MET A 1 207 ? 9.552 14.833 -14.194 1.00 97.19 207 MET A O 1
ATOM 1593 N N . LEU A 1 208 ? 10.923 13.055 -14.342 1.00 95.81 208 LEU A N 1
ATOM 1594 C CA . LEU A 1 208 ? 10.734 12.557 -12.979 1.00 95.81 208 LEU A CA 1
ATOM 1595 C C . LEU A 1 208 ? 11.786 13.077 -11.995 1.00 95.81 208 LEU A C 1
ATOM 1597 O O . LEU A 1 208 ? 11.661 12.827 -10.798 1.00 95.81 208 LEU A O 1
ATOM 1601 N N . ASP A 1 209 ? 12.827 13.744 -12.502 1.00 95.25 209 ASP A N 1
ATOM 1602 C CA . ASP A 1 209 ? 14.024 14.152 -11.763 1.00 95.25 209 ASP A CA 1
ATOM 1603 C C . ASP A 1 209 ? 14.571 13.029 -10.856 1.00 95.25 209 ASP A C 1
ATOM 1605 O O . ASP A 1 209 ? 14.904 13.227 -9.683 1.00 95.25 209 ASP A O 1
ATOM 1609 N N . ARG A 1 210 ? 14.645 11.817 -11.417 1.00 95.88 210 ARG A N 1
ATOM 1610 C CA . ARG A 1 210 ? 14.973 10.567 -10.716 1.00 95.88 210 ARG A CA 1
ATOM 1611 C C . ARG A 1 210 ? 15.881 9.690 -11.576 1.00 95.88 210 ARG A C 1
ATOM 1613 O O . ARG A 1 210 ? 15.613 9.591 -12.772 1.00 95.88 210 ARG A O 1
ATOM 1620 N N . PRO A 1 211 ? 16.888 9.002 -11.005 1.00 97.81 211 PRO A N 1
ATOM 1621 C CA . PRO A 1 211 ? 17.750 8.124 -11.779 1.00 97.81 211 PRO A CA 1
ATOM 1622 C C . PRO A 1 211 ? 16.955 7.024 -12.494 1.00 97.81 211 PRO A C 1
ATOM 1624 O O . PRO A 1 211 ? 16.066 6.403 -11.906 1.00 97.81 211 PRO A O 1
ATOM 1627 N N . VAL A 1 212 ? 17.296 6.762 -13.754 1.00 98.62 212 VAL A N 1
ATOM 1628 C CA . VAL A 1 212 ? 16.716 5.679 -14.560 1.00 98.62 212 VAL A CA 1
ATOM 1629 C C . VAL A 1 212 ? 17.856 4.809 -15.062 1.00 98.62 212 VAL A C 1
ATOM 1631 O O . VAL A 1 212 ? 18.624 5.221 -15.928 1.00 98.62 212 VAL A O 1
ATOM 1634 N N . ILE A 1 213 ? 17.970 3.603 -14.514 1.00 98.69 213 ILE A N 1
ATOM 1635 C CA . ILE A 1 213 ? 18.963 2.620 -14.942 1.00 98.69 213 ILE A CA 1
ATOM 1636 C C . ILE A 1 213 ? 18.433 1.965 -16.216 1.00 98.69 213 ILE A C 1
ATOM 1638 O O . ILE A 1 213 ? 17.466 1.199 -16.188 1.00 98.69 213 ILE A O 1
ATOM 1642 N N . ASN A 1 214 ? 19.061 2.295 -17.341 1.00 98.69 214 ASN A N 1
ATOM 1643 C CA . ASN A 1 214 ? 18.688 1.787 -18.653 1.00 98.69 214 ASN A CA 1
ATOM 1644 C C . ASN A 1 214 ? 19.348 0.425 -18.911 1.00 98.69 214 ASN A C 1
ATOM 1646 O O . ASN A 1 214 ? 20.514 0.341 -19.296 1.00 98.69 214 ASN A O 1
ATOM 1650 N N . LEU A 1 215 ? 18.572 -0.645 -18.758 1.00 98.62 215 LEU A N 1
ATOM 1651 C CA . LEU A 1 215 ? 18.944 -2.018 -19.102 1.00 98.62 215 LEU A CA 1
ATOM 1652 C C . LEU A 1 215 ? 18.253 -2.454 -20.403 1.00 98.62 215 LEU A C 1
ATOM 1654 O O . LEU A 1 215 ? 17.675 -3.535 -20.499 1.00 98.62 215 LEU A O 1
ATOM 1658 N N . GLY A 1 216 ? 18.290 -1.584 -21.414 1.00 98.56 216 GLY A N 1
ATOM 1659 C CA . GLY A 1 216 ? 17.902 -1.915 -22.778 1.00 98.56 216 GLY A CA 1
ATOM 1660 C C . GLY A 1 216 ? 18.998 -2.689 -23.507 1.00 98.56 216 GLY A C 1
ATOM 1661 O O . GLY A 1 216 ? 20.155 -2.247 -23.543 1.00 98.56 216 GLY A O 1
ATOM 1662 N N . PHE A 1 217 ? 18.633 -3.816 -24.113 1.00 98.62 217 PHE A N 1
ATOM 1663 C CA . PHE A 1 217 ? 19.539 -4.651 -24.898 1.00 98.62 217 PHE A CA 1
ATOM 1664 C C . PHE A 1 217 ? 18.936 -4.923 -26.275 1.00 98.62 217 PHE A C 1
ATOM 1666 O O . PHE A 1 217 ? 17.982 -5.689 -26.412 1.00 98.62 217 PHE A O 1
ATOM 1673 N N . SER A 1 218 ? 19.501 -4.294 -27.307 1.00 98.25 218 SER A N 1
ATOM 1674 C CA . SER A 1 218 ? 19.060 -4.443 -28.694 1.00 98.25 218 SER A CA 1
ATOM 1675 C C . SER A 1 218 ? 18.931 -5.906 -29.126 1.00 98.25 218 SER A C 1
ATOM 1677 O O . SER A 1 218 ? 19.894 -6.672 -29.071 1.00 98.25 218 SER A O 1
ATOM 1679 N N . GLY A 1 219 ? 17.712 -6.308 -29.501 1.00 97.31 219 GLY A N 1
ATOM 1680 C CA . GLY A 1 219 ? 17.372 -7.680 -29.903 1.00 97.31 219 GLY A CA 1
ATOM 1681 C C . GLY A 1 219 ? 17.461 -8.735 -28.791 1.00 97.31 219 GLY A C 1
ATOM 1682 O O . GLY A 1 219 ? 17.310 -9.920 -29.075 1.00 97.31 219 GLY A O 1
ATOM 1683 N N . ASN A 1 220 ? 17.745 -8.341 -27.546 1.00 98.25 220 ASN A N 1
ATOM 1684 C CA . ASN A 1 220 ? 18.144 -9.249 -26.470 1.00 98.25 220 ASN A CA 1
ATOM 1685 C C . ASN A 1 220 ? 17.461 -8.969 -25.121 1.00 98.25 220 ASN A C 1
ATOM 1687 O O . ASN A 1 220 ? 17.788 -9.630 -24.140 1.00 98.25 220 ASN A O 1
ATOM 1691 N N . GLY A 1 221 ? 16.502 -8.046 -25.048 1.00 97.06 221 GLY A N 1
ATOM 1692 C CA . GLY A 1 221 ? 15.670 -7.866 -23.857 1.00 97.06 221 GLY A CA 1
ATOM 1693 C C . GLY A 1 221 ? 14.598 -8.948 -23.771 1.00 97.06 221 GLY A C 1
ATOM 1694 O O . GLY A 1 221 ? 13.488 -8.724 -24.239 1.00 97.06 221 GLY A O 1
ATOM 1695 N N . THR A 1 222 ? 14.923 -10.126 -23.231 1.00 97.44 222 THR A N 1
ATOM 1696 C CA . THR A 1 222 ? 14.092 -11.340 -23.374 1.00 97.44 222 THR A CA 1
ATOM 1697 C C . THR A 1 222 ? 13.636 -11.983 -22.062 1.00 97.44 222 THR A C 1
ATOM 1699 O O . THR A 1 222 ? 13.302 -13.170 -22.064 1.00 97.44 222 THR A O 1
ATOM 1702 N N . LEU A 1 223 ? 13.585 -11.226 -20.957 1.00 98.00 223 LEU A N 1
ATOM 1703 C CA . LEU A 1 223 ? 13.176 -11.737 -19.631 1.00 98.00 223 LEU A CA 1
ATOM 1704 C C . LEU A 1 223 ? 14.049 -12.916 -19.188 1.00 98.00 223 LEU A C 1
ATOM 1706 O O . LEU A 1 223 ? 13.549 -13.963 -18.779 1.00 98.00 223 LEU A O 1
ATOM 1710 N N . ASP A 1 224 ? 15.365 -12.759 -19.332 1.00 97.12 224 ASP A N 1
ATOM 1711 C CA . ASP A 1 224 ? 16.307 -13.814 -18.972 1.00 97.12 224 ASP A CA 1
ATOM 1712 C C . ASP A 1 224 ? 16.417 -13.928 -17.434 1.00 97.12 224 ASP A C 1
ATOM 1714 O O . ASP A 1 224 ? 16.624 -12.912 -16.763 1.00 97.12 224 ASP A O 1
ATOM 1718 N N . PRO A 1 225 ? 16.258 -15.129 -16.845 1.00 96.19 225 PRO A N 1
ATOM 1719 C CA . PRO A 1 225 ? 16.111 -15.307 -15.397 1.00 96.19 225 PRO A CA 1
ATOM 1720 C C . PRO A 1 225 ? 17.324 -14.836 -14.581 1.00 96.19 225 PRO A C 1
ATOM 1722 O O . PRO A 1 225 ? 17.164 -14.461 -13.418 1.00 96.19 225 PRO A O 1
ATOM 1725 N N . GLU A 1 226 ? 18.520 -14.790 -15.173 1.00 95.69 226 GLU A N 1
ATOM 1726 C CA . GLU A 1 226 ? 19.736 -14.286 -14.529 1.00 95.69 226 GLU A CA 1
ATOM 1727 C C . GLU A 1 226 ? 19.672 -12.796 -14.144 1.00 95.69 226 GLU A C 1
ATOM 1729 O O . GLU A 1 226 ? 20.467 -12.345 -13.319 1.00 95.69 226 GLU A O 1
ATOM 1734 N N . PHE A 1 227 ? 18.707 -12.032 -14.669 1.00 97.62 227 PHE A N 1
ATOM 1735 C CA . PHE A 1 227 ? 18.479 -10.646 -14.249 1.00 97.62 227 PHE A CA 1
ATOM 1736 C C . PHE A 1 227 ? 17.750 -10.517 -12.908 1.00 97.62 227 PHE A C 1
ATOM 1738 O O . PHE A 1 227 ? 17.856 -9.470 -12.273 1.00 97.62 227 PHE A O 1
ATOM 1745 N N . VAL A 1 228 ? 17.036 -11.544 -12.434 1.00 97.38 228 VAL A N 1
ATOM 1746 C CA . VAL A 1 228 ? 16.290 -11.445 -11.166 1.00 97.38 228 VAL A CA 1
ATOM 1747 C C . VAL A 1 228 ? 17.220 -11.219 -9.962 1.00 97.38 228 VAL A C 1
ATOM 1749 O O . VAL A 1 228 ? 16.963 -10.281 -9.204 1.00 97.38 228 VAL A O 1
ATOM 1752 N N . PRO A 1 229 ? 18.314 -11.987 -9.775 1.00 95.94 229 PRO A N 1
ATOM 1753 C CA . PRO A 1 229 ? 19.276 -11.713 -8.707 1.00 95.94 229 PRO A CA 1
ATOM 1754 C C . PRO A 1 229 ? 19.911 -10.323 -8.826 1.00 95.94 229 PRO A C 1
ATOM 1756 O O . PRO A 1 229 ? 20.027 -9.619 -7.830 1.00 95.94 229 PRO A O 1
ATOM 1759 N N . LEU A 1 230 ? 20.233 -9.889 -10.048 1.00 95.81 230 LEU A N 1
ATOM 1760 C CA . LEU A 1 230 ? 20.794 -8.562 -10.315 1.00 95.81 230 LEU A CA 1
ATOM 1761 C C . LEU A 1 230 ? 19.842 -7.435 -9.904 1.00 95.81 230 LEU A C 1
ATOM 1763 O O . LEU A 1 230 ? 20.242 -6.471 -9.258 1.00 95.81 230 LEU A O 1
ATOM 1767 N N . PHE A 1 231 ? 18.562 -7.562 -10.244 1.00 95.94 231 PHE A N 1
ATOM 1768 C CA . PHE A 1 231 ? 17.534 -6.614 -9.822 1.00 95.94 231 PHE A CA 1
ATOM 1769 C C . PHE A 1 231 ? 17.404 -6.596 -8.299 1.00 95.94 231 PHE A C 1
ATOM 1771 O O . PHE A 1 231 ? 17.228 -5.533 -7.708 1.00 95.94 231 PHE A O 1
ATOM 1778 N N . ALA A 1 232 ? 17.547 -7.756 -7.653 1.00 91.44 232 ALA A N 1
ATOM 1779 C CA . ALA A 1 232 ? 17.445 -7.877 -6.208 1.00 91.44 232 ALA A CA 1
ATOM 1780 C C . ALA A 1 232 ? 18.545 -7.111 -5.441 1.00 91.44 232 ALA A C 1
ATOM 1782 O O . ALA A 1 232 ? 18.304 -6.663 -4.317 1.00 91.44 232 ALA A O 1
ATOM 1783 N N . GLU A 1 233 ? 19.716 -6.902 -6.047 1.00 94.62 233 GLU A N 1
ATOM 1784 C CA . GLU A 1 233 ? 20.826 -6.137 -5.458 1.00 94.62 233 GLU A CA 1
ATOM 1785 C C . GLU A 1 233 ? 20.542 -4.631 -5.375 1.00 94.62 233 GLU A C 1
ATOM 1787 O O . GLU A 1 233 ? 21.123 -3.934 -4.543 1.00 94.62 233 GLU A O 1
ATOM 1792 N N . ILE A 1 234 ? 19.634 -4.120 -6.210 1.00 93.69 234 ILE A N 1
ATOM 1793 C CA . ILE A 1 234 ? 19.342 -2.691 -6.305 1.00 93.69 234 ILE A CA 1
ATOM 1794 C C . ILE A 1 234 ? 18.063 -2.371 -5.525 1.00 93.69 234 ILE A C 1
ATOM 1796 O O . ILE A 1 234 ? 17.042 -3.062 -5.605 1.00 93.69 234 ILE A O 1
ATOM 1800 N N . ASP A 1 235 ? 18.094 -1.292 -4.748 1.00 91.06 235 ASP A N 1
ATOM 1801 C CA . ASP A 1 235 ? 16.904 -0.750 -4.092 1.00 91.06 235 ASP A CA 1
ATOM 1802 C C . ASP A 1 235 ? 16.114 0.146 -5.059 1.00 91.06 235 ASP A C 1
ATOM 1804 O O . ASP A 1 235 ? 16.174 1.376 -5.016 1.00 91.06 235 ASP A O 1
ATOM 1808 N N . ALA A 1 236 ? 15.439 -0.489 -6.019 1.00 95.25 236 ALA A N 1
ATOM 1809 C CA . ALA A 1 236 ? 14.656 0.209 -7.028 1.00 95.25 236 ALA A CA 1
ATOM 1810 C C . ALA A 1 236 ? 13.313 0.709 -6.478 1.00 95.25 236 ALA A C 1
ATOM 1812 O O . ALA A 1 236 ? 12.639 0.039 -5.697 1.00 95.25 236 ALA A O 1
ATOM 1813 N N . SER A 1 237 ? 12.891 1.870 -6.975 1.00 94.50 237 SER A N 1
ATOM 1814 C CA . SER A 1 237 ? 11.549 2.413 -6.752 1.00 94.50 237 SER A CA 1
ATOM 1815 C C . SER A 1 237 ? 10.481 1.673 -7.558 1.00 94.50 237 SER A C 1
ATOM 1817 O O . SER A 1 237 ? 9.383 1.476 -7.053 1.00 94.50 237 SER A O 1
ATOM 1819 N N . VAL A 1 238 ? 10.799 1.255 -8.789 1.00 97.19 238 VAL A N 1
ATOM 1820 C CA . VAL A 1 238 ? 9.920 0.509 -9.707 1.00 97.19 238 VAL A CA 1
ATOM 1821 C C . VAL A 1 238 ? 10.789 -0.335 -10.644 1.00 97.19 238 VAL A C 1
ATOM 1823 O O . VAL A 1 238 ? 11.834 0.137 -11.106 1.00 97.19 238 VAL A O 1
ATOM 1826 N N . TYR A 1 239 ? 10.332 -1.547 -10.966 1.00 98.44 239 TYR A N 1
ATOM 1827 C CA . TYR A 1 239 ? 10.849 -2.348 -12.080 1.00 98.44 239 TYR A CA 1
ATOM 1828 C C . TYR A 1 239 ? 9.935 -2.196 -13.295 1.00 98.44 239 TYR A C 1
ATOM 1830 O O . TYR A 1 239 ? 8.746 -2.484 -13.197 1.00 98.44 239 TYR A O 1
ATOM 1838 N N . VAL A 1 240 ? 10.472 -1.765 -14.433 1.00 98.75 240 VAL A N 1
ATOM 1839 C CA . VAL A 1 240 ? 9.744 -1.670 -15.706 1.00 98.75 240 VAL A CA 1
ATOM 1840 C C . VAL A 1 240 ? 10.220 -2.786 -16.629 1.00 98.75 240 VAL A C 1
ATOM 1842 O O . VAL A 1 240 ? 11.412 -2.862 -16.931 1.00 98.75 240 VAL A O 1
ATOM 1845 N N . LEU A 1 241 ? 9.296 -3.647 -17.058 1.00 98.69 241 LEU A N 1
ATOM 1846 C CA . LEU A 1 241 ? 9.551 -4.762 -17.971 1.00 98.69 241 LEU A CA 1
ATOM 1847 C C . LEU A 1 241 ? 8.941 -4.443 -19.345 1.00 98.69 241 LEU A C 1
ATOM 1849 O O . LEU A 1 241 ? 7.737 -4.590 -19.545 1.00 98.69 241 LEU A O 1
ATOM 1853 N N . ASP A 1 242 ? 9.784 -4.002 -20.278 1.00 98.12 242 ASP A N 1
ATOM 1854 C CA . ASP A 1 242 ? 9.434 -3.554 -21.635 1.00 98.12 242 ASP A CA 1
ATOM 1855 C C . ASP A 1 242 ? 10.178 -4.403 -22.683 1.00 98.12 242 ASP A C 1
ATOM 1857 O O . ASP A 1 242 ? 11.081 -3.952 -23.396 1.00 98.12 242 ASP A O 1
ATOM 1861 N N . CYS A 1 243 ? 9.865 -5.703 -22.685 1.00 97.50 243 CYS A N 1
ATOM 1862 C CA . CYS A 1 243 ? 10.628 -6.746 -23.387 1.00 97.50 243 CYS A CA 1
ATOM 1863 C C . CYS A 1 243 ? 9.902 -7.359 -24.592 1.00 97.50 243 CYS A C 1
ATOM 1865 O O . CYS A 1 243 ? 10.511 -8.081 -25.385 1.00 97.50 243 CYS A O 1
ATOM 1867 N N . LEU A 1 244 ? 8.602 -7.100 -24.738 1.00 95.44 244 LEU A N 1
ATOM 1868 C CA . LEU A 1 244 ? 7.749 -7.780 -25.715 1.00 95.44 244 LEU A CA 1
ATOM 1869 C C . LEU A 1 244 ? 8.229 -7.646 -27.169 1.00 95.44 244 LEU A C 1
ATOM 1871 O O . LEU A 1 244 ? 8.169 -8.656 -27.870 1.00 95.44 244 LEU A O 1
ATOM 1875 N N . PRO A 1 245 ? 8.806 -6.513 -27.625 1.00 94.56 245 PRO A N 1
ATOM 1876 C CA . PRO A 1 245 ? 9.312 -6.409 -28.997 1.00 94.56 245 PRO A CA 1
ATOM 1877 C C . PRO A 1 245 ? 10.421 -7.418 -29.361 1.00 94.56 245 PRO A C 1
ATOM 1879 O O . PRO A 1 245 ? 10.734 -7.596 -30.539 1.00 94.56 245 PRO A O 1
ATOM 1882 N N . ASN A 1 246 ? 11.063 -8.073 -28.384 1.00 96.31 246 ASN A N 1
ATOM 1883 C CA . ASN A 1 246 ? 12.070 -9.121 -28.618 1.00 96.31 246 ASN A CA 1
ATOM 1884 C C . ASN A 1 246 ? 11.551 -10.541 -28.349 1.00 96.31 246 ASN A C 1
ATOM 1886 O O . ASN A 1 246 ? 12.313 -11.506 -28.438 1.00 96.31 246 ASN A O 1
ATOM 1890 N N . LEU A 1 247 ? 10.261 -10.681 -28.049 1.00 95.62 247 LEU A N 1
ATOM 1891 C CA . LEU A 1 247 ? 9.614 -11.952 -27.768 1.00 95.62 247 LEU A CA 1
ATOM 1892 C C . LEU A 1 247 ? 8.511 -12.238 -28.798 1.00 95.62 247 LEU A C 1
ATOM 1894 O O . LEU A 1 247 ? 7.956 -11.344 -29.438 1.00 95.62 247 LEU A O 1
ATOM 1898 N N . ASP A 1 248 ? 8.210 -13.520 -28.965 1.00 95.62 248 ASP A N 1
ATOM 1899 C CA . ASP A 1 248 ? 6.990 -13.990 -29.613 1.00 95.62 248 ASP A CA 1
ATOM 1900 C C . ASP A 1 248 ? 5.996 -14.484 -28.548 1.00 95.62 248 ASP A C 1
ATOM 1902 O O . ASP A 1 248 ? 6.350 -14.660 -27.378 1.00 95.62 248 ASP A O 1
ATOM 1906 N N . ALA A 1 249 ? 4.749 -14.731 -28.951 1.00 96.62 249 ALA A N 1
ATOM 1907 C CA . ALA A 1 249 ? 3.682 -15.184 -28.060 1.00 96.62 249 ALA A CA 1
ATOM 1908 C C . ALA A 1 249 ? 4.067 -16.429 -27.233 1.00 96.62 249 ALA A C 1
ATOM 1910 O O . ALA A 1 249 ? 3.728 -16.527 -26.048 1.00 96.62 249 ALA A O 1
ATOM 1911 N N . LYS A 1 250 ? 4.828 -17.360 -27.827 1.00 97.31 250 LYS A N 1
ATOM 1912 C CA . LYS A 1 250 ? 5.305 -18.570 -27.148 1.00 97.31 250 LYS A CA 1
ATOM 1913 C C . LYS A 1 250 ? 6.269 -18.215 -26.016 1.00 97.31 250 LYS A C 1
ATOM 1915 O O . LYS A 1 250 ? 6.044 -18.605 -24.874 1.00 97.31 250 LYS A O 1
ATOM 1920 N N . ARG A 1 251 ? 7.310 -17.432 -26.300 1.00 97.00 251 ARG A N 1
ATOM 1921 C CA . ARG A 1 251 ? 8.304 -17.041 -25.292 1.00 97.00 251 ARG A CA 1
ATOM 1922 C C . ARG A 1 251 ? 7.725 -16.116 -24.225 1.00 97.00 251 ARG A C 1
ATOM 1924 O O . ARG A 1 251 ? 8.158 -16.202 -23.081 1.00 97.00 251 ARG A O 1
ATOM 1931 N N . ILE A 1 252 ? 6.750 -15.265 -24.560 1.00 97.56 252 ILE A N 1
ATOM 1932 C CA . ILE A 1 252 ? 6.012 -14.468 -23.561 1.00 97.56 252 ILE A CA 1
ATOM 1933 C C . ILE A 1 252 ? 5.334 -15.405 -22.558 1.00 97.56 252 ILE A C 1
ATOM 1935 O O . ILE A 1 252 ? 5.517 -15.246 -21.351 1.00 97.56 252 ILE A O 1
ATOM 1939 N N . THR A 1 253 ? 4.623 -16.418 -23.061 1.00 95.06 253 THR A N 1
ATOM 1940 C CA . THR A 1 253 ? 3.941 -17.426 -22.237 1.00 95.06 253 THR A CA 1
ATOM 1941 C C . THR A 1 253 ? 4.918 -18.189 -21.341 1.00 95.06 253 THR A C 1
ATOM 1943 O O . THR A 1 253 ? 4.632 -18.400 -20.167 1.00 95.06 253 THR A O 1
ATOM 1946 N N . GLU A 1 254 ? 6.085 -18.564 -21.870 1.00 96.81 254 GLU A N 1
ATOM 1947 C CA . GLU A 1 254 ? 7.097 -19.339 -21.142 1.00 96.81 254 GLU A CA 1
ATOM 1948 C C . GLU A 1 254 ? 7.877 -18.520 -20.101 1.00 96.81 254 GLU A C 1
ATOM 1950 O O . GLU A 1 254 ? 8.350 -19.089 -19.119 1.00 96.81 254 GLU A O 1
ATOM 1955 N N . ARG A 1 255 ? 8.060 -17.207 -20.308 1.00 97.38 255 ARG A N 1
ATOM 1956 C CA . ARG A 1 255 ? 9.042 -16.419 -19.540 1.00 97.38 255 ARG A CA 1
ATOM 1957 C C . ARG A 1 255 ? 8.453 -15.361 -18.623 1.00 97.38 255 ARG A C 1
ATOM 1959 O O . ARG A 1 255 ? 9.030 -15.120 -17.565 1.00 97.38 255 ARG A O 1
ATOM 1966 N N . LEU A 1 256 ? 7.340 -14.724 -18.994 1.00 97.94 256 LEU A N 1
ATOM 1967 C CA . LEU A 1 256 ? 6.846 -13.566 -18.245 1.00 97.94 256 LEU A CA 1
ATOM 1968 C C . LEU A 1 256 ? 6.425 -13.932 -16.824 1.00 97.94 256 LEU A C 1
ATOM 1970 O O . LEU A 1 256 ? 6.891 -13.327 -15.862 1.00 97.94 256 LEU A O 1
ATOM 1974 N N . GLU A 1 257 ? 5.572 -14.944 -16.696 1.00 96.44 257 GLU A N 1
ATOM 1975 C CA . GLU A 1 257 ? 5.037 -15.359 -15.403 1.00 96.44 257 GLU A CA 1
ATOM 1976 C C . GLU A 1 257 ? 6.148 -15.846 -14.445 1.00 96.44 257 GLU A C 1
ATOM 1978 O O . GLU A 1 257 ? 6.251 -15.286 -13.348 1.00 96.44 257 GLU A O 1
ATOM 1983 N N . PRO A 1 258 ? 7.051 -16.777 -14.831 1.00 96.88 258 PRO A N 1
ATOM 1984 C CA . PRO A 1 258 ? 8.162 -17.186 -13.968 1.00 96.88 258 PRO A CA 1
ATOM 1985 C C . PRO A 1 258 ? 9.087 -16.035 -13.557 1.00 96.88 258 PRO A C 1
ATOM 1987 O O . PRO A 1 258 ? 9.496 -15.968 -12.396 1.00 96.88 258 PRO A O 1
ATOM 1990 N N . PHE A 1 259 ? 9.391 -15.114 -14.478 1.00 98.25 259 PHE A N 1
ATOM 1991 C CA . PHE A 1 259 ? 10.248 -13.963 -14.193 1.00 98.25 259 PHE A CA 1
ATOM 1992 C C . PHE A 1 259 ? 9.614 -13.040 -13.146 1.00 98.25 259 PHE A C 1
ATOM 1994 O O . PHE A 1 259 ? 10.263 -12.675 -12.164 1.00 98.25 259 PHE A O 1
ATOM 2001 N N . VAL A 1 260 ? 8.331 -12.699 -13.316 1.00 97.69 260 VAL A N 1
ATOM 2002 C CA . VAL A 1 260 ? 7.597 -11.833 -12.381 1.00 97.69 260 VAL A CA 1
ATOM 2003 C C . VAL A 1 260 ? 7.490 -12.471 -10.999 1.00 97.69 260 VAL A C 1
ATOM 2005 O O . VAL A 1 260 ? 7.688 -11.781 -10.002 1.00 97.69 260 VAL A O 1
ATOM 2008 N N . ILE A 1 261 ? 7.236 -13.778 -10.912 1.00 94.69 261 ILE A N 1
ATOM 2009 C CA . ILE A 1 261 ? 7.154 -14.493 -9.629 1.00 94.69 261 ILE A CA 1
ATOM 2010 C C . ILE A 1 261 ? 8.499 -14.486 -8.909 1.00 94.69 261 ILE A C 1
ATOM 2012 O O . ILE A 1 261 ? 8.563 -14.175 -7.718 1.00 94.69 261 ILE A O 1
ATOM 2016 N N . ALA A 1 262 ? 9.582 -14.796 -9.624 1.00 95.88 262 ALA A N 1
ATOM 2017 C CA . ALA A 1 262 ? 10.919 -14.792 -9.048 1.00 95.88 262 ALA A CA 1
ATOM 2018 C C . ALA A 1 262 ? 11.312 -13.384 -8.564 1.00 95.88 262 ALA A C 1
ATOM 2020 O O . ALA A 1 262 ? 11.813 -13.232 -7.447 1.00 95.88 262 ALA A O 1
ATOM 2021 N N . LEU A 1 263 ? 11.009 -12.346 -9.352 1.00 96.06 263 LEU A N 1
ATOM 2022 C CA . LEU A 1 263 ? 11.248 -10.955 -8.971 1.00 96.06 263 LEU A CA 1
ATOM 2023 C C . LEU A 1 263 ? 10.393 -10.527 -7.773 1.00 96.06 263 LEU A C 1
ATOM 2025 O O . LEU A 1 263 ? 10.919 -9.924 -6.841 1.00 96.06 263 LEU A O 1
ATOM 2029 N N . ARG A 1 264 ? 9.100 -10.869 -7.746 1.00 92.56 264 ARG A N 1
ATOM 2030 C CA . ARG A 1 264 ? 8.204 -10.560 -6.622 1.00 92.56 264 ARG A CA 1
ATOM 2031 C C . ARG A 1 264 ? 8.667 -11.238 -5.336 1.00 92.56 264 ARG A C 1
ATOM 2033 O O . ARG A 1 264 ? 8.646 -10.600 -4.289 1.00 92.56 264 ARG A O 1
ATOM 2040 N N . LYS A 1 265 ? 9.143 -12.483 -5.409 1.00 90.12 265 LYS A N 1
ATOM 2041 C CA . LYS A 1 265 ? 9.725 -13.190 -4.261 1.00 90.12 265 LYS A CA 1
ATOM 2042 C C . LYS A 1 265 ? 10.970 -12.478 -3.722 1.00 90.12 265 LYS A C 1
ATOM 2044 O O . LYS A 1 265 ? 11.119 -12.352 -2.512 1.00 90.12 265 LYS A O 1
ATOM 2049 N N . ALA A 1 266 ? 11.843 -11.993 -4.606 1.00 91.69 266 ALA A N 1
ATOM 2050 C CA . ALA A 1 266 ? 13.049 -11.262 -4.217 1.00 91.69 266 ALA A CA 1
ATOM 2051 C C . ALA A 1 266 ? 12.757 -9.831 -3.722 1.00 91.69 266 ALA A C 1
ATOM 2053 O O . ALA A 1 266 ? 13.462 -9.314 -2.855 1.00 91.69 266 ALA A O 1
ATOM 2054 N N . LYS A 1 267 ? 11.719 -9.183 -4.266 1.00 91.62 267 LYS A N 1
ATOM 2055 C CA . LYS A 1 267 ? 11.307 -7.805 -3.956 1.00 91.62 267 LYS A CA 1
ATOM 2056 C C . LYS A 1 267 ? 9.798 -7.752 -3.677 1.00 91.62 267 LYS A C 1
ATOM 2058 O O . LYS A 1 267 ? 9.009 -7.312 -4.523 1.00 91.62 267 LYS A O 1
ATOM 2063 N N . PRO A 1 268 ? 9.373 -8.152 -2.464 1.00 87.31 268 PRO A N 1
ATOM 2064 C CA . PRO A 1 268 ? 7.959 -8.355 -2.152 1.00 87.31 268 PRO A CA 1
ATOM 2065 C C . PRO A 1 268 ? 7.102 -7.089 -2.228 1.00 87.31 268 PRO A C 1
ATOM 2067 O O . PRO A 1 268 ? 5.898 -7.205 -2.453 1.00 87.31 268 PRO A O 1
ATOM 2070 N N . LEU A 1 269 ? 7.705 -5.905 -2.053 1.00 86.31 269 LEU A N 1
ATOM 2071 C CA . LEU A 1 269 ? 6.998 -4.623 -1.933 1.00 86.31 269 LEU A CA 1
ATOM 2072 C C . LEU A 1 269 ? 7.252 -3.629 -3.081 1.00 86.31 269 LEU A C 1
ATOM 2074 O O . LEU A 1 269 ? 6.567 -2.615 -3.160 1.00 86.31 269 LEU A O 1
ATOM 2078 N N . THR A 1 270 ? 8.214 -3.880 -3.975 1.00 92.19 270 THR A N 1
ATOM 2079 C CA . THR A 1 270 ? 8.543 -2.930 -5.055 1.00 92.19 270 THR A CA 1
ATOM 2080 C C . THR A 1 270 ? 7.569 -3.082 -6.231 1.00 92.19 270 THR A C 1
ATOM 2082 O O . THR A 1 270 ? 7.409 -4.199 -6.723 1.00 92.19 270 THR A O 1
ATOM 2085 N N . PRO A 1 271 ? 6.925 -2.017 -6.735 1.00 95.31 271 PRO A N 1
ATOM 2086 C CA . PRO A 1 271 ? 6.064 -2.096 -7.915 1.00 95.31 271 PRO A CA 1
ATOM 2087 C C . PRO A 1 271 ? 6.755 -2.704 -9.139 1.00 95.31 271 PRO A C 1
ATOM 2089 O O . PRO A 1 271 ? 7.931 -2.436 -9.403 1.00 95.31 271 PRO A O 1
ATOM 2092 N N . ILE A 1 272 ? 5.996 -3.482 -9.911 1.00 97.69 272 ILE A N 1
ATOM 2093 C CA . ILE A 1 272 ? 6.423 -4.012 -11.210 1.00 97.69 272 ILE A CA 1
ATOM 2094 C C . ILE A 1 272 ? 5.453 -3.480 -12.266 1.00 97.69 272 ILE A C 1
ATOM 2096 O O . ILE A 1 272 ? 4.259 -3.774 -12.215 1.00 97.69 272 ILE A O 1
ATOM 2100 N N . LEU A 1 273 ? 5.964 -2.690 -13.209 1.00 98.38 273 LEU A N 1
ATOM 2101 C CA . LEU A 1 273 ? 5.230 -2.192 -14.366 1.00 98.38 273 LEU A CA 1
ATOM 2102 C C . LEU A 1 273 ? 5.535 -3.068 -15.585 1.00 98.38 273 LEU A C 1
ATOM 2104 O O . LEU A 1 273 ? 6.671 -3.121 -16.054 1.00 98.38 273 LEU A O 1
ATOM 2108 N N . LEU A 1 274 ? 4.508 -3.731 -16.101 1.00 98.56 274 LEU A N 1
ATOM 2109 C CA . LEU A 1 274 ? 4.547 -4.551 -17.305 1.00 98.56 274 LEU A CA 1
ATOM 2110 C C . LEU A 1 274 ? 4.100 -3.698 -18.494 1.00 98.56 274 LEU A C 1
ATOM 2112 O O . LEU A 1 274 ? 2.996 -3.152 -18.483 1.00 98.56 274 LEU A O 1
ATOM 2116 N N . VAL A 1 275 ? 4.963 -3.535 -19.494 1.00 98.19 275 VAL A N 1
ATOM 2117 C CA . VAL A 1 275 ? 4.670 -2.708 -20.670 1.00 98.19 275 VAL A CA 1
ATOM 2118 C C . VAL A 1 275 ? 4.230 -3.610 -21.815 1.00 98.19 275 VAL A C 1
ATOM 2120 O O . VAL A 1 275 ? 4.962 -4.509 -22.229 1.00 98.19 275 VAL A O 1
ATOM 2123 N N . GLU A 1 276 ? 3.018 -3.380 -22.316 1.00 95.88 276 GLU A N 1
ATOM 2124 C CA . GLU A 1 276 ? 2.518 -4.072 -23.499 1.00 95.88 276 GLU A CA 1
ATOM 2125 C C . GLU A 1 276 ? 3.291 -3.683 -24.761 1.00 95.88 276 GLU A C 1
ATOM 2127 O O . GLU A 1 276 ? 3.843 -2.589 -24.875 1.00 95.88 276 GLU A O 1
ATOM 2132 N N . ASP A 1 277 ? 3.275 -4.575 -25.752 1.00 93.50 277 ASP A N 1
ATOM 2133 C CA . ASP A 1 277 ? 3.924 -4.327 -27.033 1.00 93.50 277 ASP A CA 1
ATOM 2134 C C . ASP A 1 277 ? 3.273 -3.120 -27.713 1.00 93.50 277 ASP A C 1
ATOM 2136 O O . ASP A 1 277 ? 2.045 -3.036 -27.826 1.00 93.50 277 ASP A O 1
ATOM 2140 N N . ARG A 1 278 ? 4.080 -2.178 -28.189 1.00 93.38 278 ARG A N 1
ATOM 2141 C CA . ARG A 1 278 ? 3.575 -1.020 -28.935 1.00 93.38 278 ARG A CA 1
ATOM 2142 C C . ARG A 1 278 ? 3.023 -1.455 -30.293 1.00 93.38 278 ARG A C 1
ATOM 2144 O O . ARG A 1 278 ? 3.450 -2.464 -30.852 1.00 93.38 278 ARG A O 1
ATOM 2151 N N . THR A 1 279 ? 2.107 -0.673 -30.853 1.00 92.38 279 THR A N 1
ATOM 2152 C CA . THR A 1 279 ? 1.578 -0.936 -32.200 1.00 92.38 279 THR A CA 1
ATOM 2153 C C . THR A 1 279 ? 2.645 -0.592 -33.235 1.00 92.38 279 THR A C 1
ATOM 2155 O O . THR A 1 279 ? 3.160 0.527 -33.242 1.00 92.38 279 THR A O 1
ATOM 2158 N N . TYR A 1 280 ? 3.017 -1.540 -34.101 1.00 94.00 280 TYR A N 1
ATOM 2159 C CA . TYR A 1 280 ? 3.864 -1.219 -35.256 1.00 94.00 280 TYR A CA 1
ATOM 2160 C C . TYR A 1 280 ? 3.120 -0.230 -36.157 1.00 94.00 280 TYR A C 1
ATOM 2162 O O . TYR A 1 280 ? 1.967 -0.468 -36.513 1.00 94.00 280 TYR A O 1
ATOM 2170 N N . THR A 1 281 ? 3.768 0.858 -36.566 1.00 94.12 281 THR A N 1
ATOM 2171 C CA . THR A 1 281 ? 3.094 1.956 -37.290 1.00 94.12 281 THR A CA 1
ATOM 2172 C C . THR A 1 281 ? 2.592 1.560 -38.682 1.00 94.12 281 THR A C 1
ATOM 2174 O O . THR A 1 281 ? 1.691 2.196 -39.215 1.00 94.12 281 THR A O 1
ATOM 2177 N N . ASN A 1 282 ? 3.103 0.466 -39.255 1.00 93.81 282 ASN A N 1
ATOM 2178 C CA . ASN A 1 282 ? 2.632 -0.101 -40.522 1.00 93.81 282 ASN A CA 1
ATOM 2179 C C . ASN A 1 282 ? 1.639 -1.273 -40.357 1.00 93.81 282 ASN A C 1
ATOM 2181 O O . ASN A 1 282 ? 1.267 -1.894 -41.355 1.00 93.81 282 ASN A O 1
ATOM 2185 N N . ALA A 1 283 ? 1.191 -1.594 -39.134 1.00 92.31 283 ALA A N 1
ATOM 2186 C CA . ALA A 1 283 ? 0.281 -2.716 -38.862 1.00 92.31 283 ALA A CA 1
ATOM 2187 C C . ALA A 1 283 ? -1.122 -2.538 -39.478 1.00 92.31 283 ALA A C 1
ATOM 2189 O O . ALA A 1 283 ? -1.815 -3.520 -39.762 1.00 92.31 283 ALA A O 1
ATOM 2190 N N . SER A 1 284 ? -1.549 -1.300 -39.737 1.00 90.38 284 SER A N 1
ATOM 2191 C CA . SER A 1 284 ? -2.795 -1.027 -40.466 1.00 90.38 284 SER A CA 1
ATOM 2192 C C . SER A 1 284 ? -2.762 -1.601 -41.890 1.00 90.38 284 SER A C 1
ATOM 2194 O O . SER A 1 284 ? -3.783 -2.078 -42.382 1.00 90.38 284 SER A O 1
ATOM 2196 N N . ILE A 1 285 ? -1.579 -1.646 -42.510 1.00 93.81 285 ILE A N 1
ATOM 2197 C CA . ILE A 1 285 ? -1.364 -2.129 -43.879 1.00 93.81 285 ILE A CA 1
ATOM 2198 C C . ILE A 1 285 ? -0.883 -3.587 -43.894 1.00 93.81 285 ILE A C 1
ATOM 2200 O O . ILE A 1 285 ? -1.387 -4.413 -44.656 1.00 93.81 285 ILE A O 1
ATOM 2204 N N . LEU A 1 286 ? 0.093 -3.932 -43.048 1.00 95.69 286 LEU A N 1
ATOM 2205 C CA . LEU A 1 286 ? 0.746 -5.241 -43.059 1.00 95.69 286 LEU A CA 1
ATOM 2206 C C . LEU A 1 286 ? 0.074 -6.218 -42.089 1.00 95.69 286 LEU A C 1
ATOM 2208 O O . LEU A 1 286 ? 0.439 -6.320 -40.917 1.00 95.69 286 LEU A O 1
ATOM 2212 N N . THR A 1 287 ? -0.863 -7.011 -42.610 1.00 94.25 287 THR A N 1
ATOM 2213 C CA . THR A 1 287 ? -1.646 -7.982 -41.822 1.00 94.25 287 THR A CA 1
ATOM 2214 C C . THR A 1 287 ? -0.783 -8.955 -41.011 1.00 94.25 287 THR A C 1
ATOM 2216 O O . THR A 1 287 ? -1.097 -9.207 -39.853 1.00 94.25 287 THR A O 1
ATOM 2219 N N . GLY A 1 288 ? 0.329 -9.464 -41.556 1.00 94.00 288 GLY A N 1
ATOM 2220 C CA . GLY A 1 288 ? 1.214 -10.373 -40.812 1.00 94.00 288 GLY A CA 1
ATOM 2221 C C . GLY A 1 288 ? 1.902 -9.709 -39.610 1.00 94.00 288 GLY A C 1
ATOM 2222 O O . GLY A 1 288 ? 2.060 -10.333 -38.562 1.00 94.00 288 GLY A O 1
ATOM 2223 N N . VAL A 1 289 ? 2.258 -8.424 -39.728 1.00 91.81 289 VAL A N 1
ATOM 2224 C CA . VAL A 1 289 ? 2.826 -7.634 -38.620 1.00 91.81 289 VAL A CA 1
ATOM 2225 C C . VAL A 1 289 ? 1.763 -7.393 -37.552 1.00 91.81 289 VAL A C 1
ATOM 2227 O O . VAL A 1 289 ? 2.028 -7.612 -36.369 1.00 91.81 289 VAL A O 1
ATOM 2230 N N . ARG A 1 290 ? 0.548 -7.017 -37.971 1.00 93.38 290 ARG A N 1
ATOM 2231 C CA . ARG A 1 290 ? -0.599 -6.841 -37.073 1.00 93.38 290 ARG A CA 1
ATOM 2232 C C . ARG A 1 290 ? -0.907 -8.113 -36.289 1.00 93.38 290 ARG A C 1
ATOM 2234 O O . ARG A 1 290 ? -0.921 -8.071 -35.066 1.00 93.38 290 ARG A O 1
ATOM 2241 N N . GLN A 1 291 ? -1.043 -9.248 -36.974 1.00 94.38 291 GLN A N 1
ATOM 2242 C CA . GLN A 1 291 ? -1.321 -10.543 -36.346 1.00 94.38 291 GLN A CA 1
ATOM 2243 C C . GLN A 1 291 ? -0.243 -10.939 -35.333 1.00 94.38 291 GLN A C 1
ATOM 2245 O O . GLN A 1 291 ? -0.559 -11.414 -34.242 1.00 94.38 291 GLN A O 1
ATOM 2250 N N . LYS A 1 292 ? 1.038 -10.714 -35.657 1.00 91.00 292 LYS A N 1
ATOM 2251 C CA . LYS A 1 292 ? 2.134 -10.961 -34.715 1.00 91.00 292 LYS A CA 1
ATOM 2252 C C . LYS A 1 292 ? 1.994 -10.091 -33.463 1.00 91.00 292 LYS A C 1
ATOM 2254 O O . LYS A 1 292 ? 2.060 -10.616 -32.354 1.00 91.00 292 LYS A O 1
ATOM 2259 N N . ASN A 1 293 ? 1.775 -8.789 -33.627 1.00 91.94 293 ASN A N 1
ATOM 2260 C CA . ASN A 1 293 ? 1.634 -7.852 -32.512 1.00 91.94 293 ASN A CA 1
ATOM 2261 C C . ASN A 1 293 ? 0.407 -8.166 -31.637 1.00 91.94 293 ASN A C 1
ATOM 2263 O O . ASN A 1 293 ? 0.531 -8.249 -30.416 1.00 91.94 293 ASN A O 1
ATOM 2267 N N . GLU A 1 294 ? -0.743 -8.455 -32.250 1.00 93.88 294 GLU A N 1
ATOM 2268 C CA . GLU A 1 294 ? -1.959 -8.908 -31.561 1.00 93.88 294 GLU A CA 1
ATOM 2269 C C . GLU A 1 294 ? -1.715 -10.207 -30.779 1.00 93.88 294 GLU A C 1
ATOM 2271 O O . GLU A 1 294 ? -2.119 -10.318 -29.621 1.00 93.88 294 GLU A O 1
ATOM 2276 N N . SER A 1 295 ? -0.997 -11.174 -31.365 1.00 95.50 295 SER A N 1
ATOM 2277 C CA . SER A 1 295 ? -0.671 -12.434 -30.685 1.00 95.50 295 SER A CA 1
ATOM 2278 C C . SER A 1 295 ? 0.232 -12.230 -29.463 1.00 95.50 295 SER A C 1
ATOM 2280 O O . SER A 1 295 ? 0.014 -12.856 -28.425 1.00 95.50 295 SER A O 1
ATOM 2282 N N . ASN A 1 296 ? 1.198 -11.309 -29.549 1.00 95.12 296 ASN A N 1
ATOM 2283 C CA . ASN A 1 296 ? 2.073 -10.951 -28.436 1.00 95.12 296 ASN A CA 1
ATOM 2284 C C . ASN A 1 296 ? 1.289 -10.276 -27.304 1.00 95.12 296 ASN A C 1
ATOM 2286 O O . ASN A 1 296 ? 1.438 -10.659 -26.143 1.00 95.12 296 ASN A O 1
ATOM 2290 N N . ARG A 1 297 ? 0.422 -9.309 -27.635 1.00 95.12 297 ARG A N 1
ATOM 2291 C CA . ARG A 1 297 ? -0.445 -8.640 -26.651 1.00 95.12 297 ARG A CA 1
ATOM 2292 C C . ARG A 1 297 ? -1.400 -9.610 -25.981 1.00 95.12 297 ARG A C 1
ATOM 2294 O O . ARG A 1 297 ? -1.547 -9.565 -24.765 1.00 95.12 297 ARG A O 1
ATOM 2301 N N . LYS A 1 298 ? -1.991 -10.529 -26.747 1.00 96.50 298 LYS A N 1
ATOM 2302 C CA . LYS A 1 298 ? -2.850 -11.581 -26.203 1.00 96.50 298 LYS A CA 1
ATOM 2303 C C . LYS A 1 298 ? -2.090 -12.464 -25.211 1.00 96.50 298 LYS A C 1
ATOM 2305 O O . LYS A 1 298 ? -2.539 -12.614 -24.080 1.00 96.50 298 LYS A O 1
ATOM 2310 N N . ALA A 1 299 ? -0.918 -12.980 -25.590 1.00 97.50 299 ALA A N 1
ATOM 2311 C CA . ALA A 1 299 ? -0.099 -13.805 -24.699 1.00 97.50 299 ALA A CA 1
ATOM 2312 C C . ALA A 1 299 ? 0.330 -13.050 -23.428 1.00 97.50 299 ALA A C 1
ATOM 2314 O O . ALA A 1 299 ? 0.359 -13.625 -22.339 1.00 97.50 299 ALA A O 1
ATOM 2315 N N . HIS A 1 300 ? 0.632 -11.754 -23.553 1.00 97.69 300 HIS A N 1
ATOM 2316 C CA . HIS A 1 300 ? 0.931 -10.890 -22.415 1.00 97.69 300 HIS A CA 1
ATOM 2317 C C . HIS A 1 300 ? -0.279 -10.727 -21.493 1.00 97.69 300 HIS A C 1
ATOM 2319 O O . HIS A 1 300 ? -0.161 -10.987 -20.299 1.00 97.69 300 HIS A O 1
ATOM 2325 N N . ALA A 1 301 ? -1.443 -10.358 -22.032 1.00 96.25 301 ALA A N 1
ATOM 2326 C CA . ALA A 1 301 ? -2.672 -10.192 -21.262 1.00 96.25 301 ALA A CA 1
ATOM 2327 C C . ALA A 1 301 ? -3.070 -11.488 -20.536 1.00 96.25 301 ALA A C 1
ATOM 2329 O O . ALA A 1 301 ? -3.400 -11.452 -19.354 1.00 96.25 301 ALA A O 1
ATOM 2330 N N . GLU A 1 302 ? -2.955 -12.641 -21.199 1.00 97.00 302 GLU A N 1
ATOM 2331 C CA . GLU A 1 302 ? -3.204 -13.950 -20.588 1.00 97.00 302 GLU A CA 1
ATOM 2332 C C . GLU A 1 302 ? -2.209 -14.264 -19.460 1.00 97.00 302 GLU A C 1
ATOM 2334 O O . GLU A 1 302 ? -2.605 -14.779 -18.417 1.00 97.00 302 GLU A O 1
ATOM 2339 N N . ALA A 1 303 ? -0.923 -13.941 -19.626 1.00 96.88 303 ALA A N 1
ATOM 2340 C CA . ALA A 1 303 ? 0.080 -14.116 -18.577 1.00 96.88 303 ALA A CA 1
ATOM 2341 C C . ALA A 1 303 ? -0.141 -13.168 -17.386 1.00 96.88 303 ALA A C 1
ATOM 2343 O O . ALA A 1 303 ? -0.021 -13.592 -16.237 1.00 96.88 303 ALA A O 1
ATOM 2344 N N . VAL A 1 304 ? -0.512 -11.908 -17.638 1.00 95.56 304 VAL A N 1
ATOM 2345 C CA . VAL A 1 304 ? -0.910 -10.958 -16.588 1.00 95.56 304 VAL A CA 1
ATOM 2346 C C . VAL A 1 304 ? -2.138 -11.467 -15.845 1.00 95.56 304 VAL A C 1
ATOM 2348 O O . VAL A 1 304 ? -2.158 -11.422 -14.617 1.00 95.56 304 VAL A O 1
ATOM 2351 N N . GLN A 1 305 ? -3.139 -11.982 -16.561 1.00 91.25 305 GLN A N 1
ATOM 2352 C CA . GLN A 1 305 ? -4.334 -12.533 -15.937 1.00 91.25 305 GLN A CA 1
ATOM 2353 C C . GLN A 1 305 ? -3.988 -13.743 -15.068 1.00 91.25 305 GLN A C 1
ATOM 2355 O O . GLN A 1 305 ? -4.362 -13.753 -13.905 1.00 91.25 305 GLN A O 1
ATOM 2360 N N . ARG A 1 306 ? -3.163 -14.685 -15.550 1.00 92.56 306 ARG A N 1
ATOM 2361 C CA . ARG A 1 306 ? -2.684 -15.809 -14.725 1.00 92.56 306 ARG A CA 1
ATOM 2362 C C . ARG A 1 306 ? -1.934 -15.351 -13.476 1.00 92.56 306 ARG A C 1
ATOM 2364 O O . ARG A 1 306 ? -2.122 -15.926 -12.411 1.00 92.56 306 ARG A O 1
ATOM 2371 N N . LEU A 1 307 ? -1.102 -14.312 -13.572 1.00 92.75 307 LEU A N 1
ATOM 2372 C CA . LEU A 1 307 ? -0.422 -13.733 -12.409 1.00 92.75 307 LEU A CA 1
ATOM 2373 C C . LEU A 1 307 ? -1.423 -13.151 -11.395 1.00 92.75 307 LEU A C 1
ATOM 2375 O O . LEU A 1 307 ? -1.272 -13.383 -10.195 1.00 92.75 307 LEU A O 1
ATOM 2379 N N . LYS A 1 308 ? -2.453 -12.438 -11.866 1.00 85.69 308 LYS A N 1
ATOM 2380 C CA . LYS A 1 308 ? -3.532 -11.910 -11.017 1.00 85.69 308 LYS A CA 1
ATOM 2381 C C . LYS A 1 308 ? -4.368 -13.022 -10.389 1.00 85.69 308 LYS A C 1
ATOM 2383 O O . LYS A 1 308 ? -4.555 -13.006 -9.180 1.00 85.69 308 LYS A O 1
ATOM 2388 N N . ASP A 1 309 ? -4.769 -14.024 -11.170 1.00 79.75 309 ASP A N 1
ATOM 2389 C CA . ASP A 1 309 ? -5.502 -15.210 -10.704 1.00 79.75 309 ASP A CA 1
ATOM 2390 C C . ASP A 1 309 ? -4.689 -15.988 -9.656 1.00 79.75 309 ASP A C 1
ATOM 2392 O O . ASP A 1 309 ? -5.228 -16.615 -8.744 1.00 79.75 309 ASP A O 1
ATOM 2396 N N . ARG A 1 310 ? -3.356 -15.913 -9.747 1.00 81.19 310 ARG A N 1
ATOM 2397 C CA . ARG A 1 310 ? -2.441 -16.462 -8.745 1.00 81.19 310 ARG A CA 1
ATOM 2398 C C . ARG A 1 310 ? -2.303 -15.610 -7.479 1.00 81.19 310 ARG A C 1
ATOM 2400 O O . ARG A 1 310 ? -1.663 -16.074 -6.535 1.00 81.19 310 ARG A O 1
ATOM 2407 N N . GLY A 1 311 ? -2.893 -14.420 -7.429 1.00 73.38 311 GLY A N 1
ATOM 2408 C CA . GLY A 1 311 ? -2.823 -13.495 -6.297 1.00 73.38 311 GLY A CA 1
ATOM 2409 C C . GLY A 1 311 ? -1.555 -12.638 -6.265 1.00 73.38 311 GLY A C 1
ATOM 2410 O O . GLY A 1 311 ? -1.215 -12.084 -5.219 1.00 73.38 311 GLY A O 1
ATOM 2411 N N . VAL A 1 312 ? -0.816 -12.524 -7.378 1.00 83.38 312 VAL A N 1
ATOM 2412 C CA . VAL A 1 312 ? 0.404 -11.704 -7.427 1.00 83.38 312 VAL A CA 1
ATOM 2413 C C . VAL A 1 312 ? 0.029 -10.219 -7.400 1.00 83.38 312 VAL A C 1
ATOM 2415 O O . VAL A 1 312 ? -0.541 -9.683 -8.348 1.00 83.38 312 VAL A O 1
ATOM 2418 N N . THR A 1 313 ? 0.384 -9.531 -6.313 1.00 82.56 313 THR A N 1
ATOM 2419 C CA . THR A 1 313 ? 0.053 -8.113 -6.088 1.00 82.56 313 THR A CA 1
ATOM 2420 C C . THR A 1 313 ? 1.162 -7.153 -6.545 1.00 82.56 313 THR A C 1
ATOM 2422 O O . THR A 1 313 ? 2.286 -7.554 -6.870 1.00 82.56 313 THR A O 1
ATOM 2425 N N . GLY A 1 314 ? 0.846 -5.850 -6.593 1.00 87.12 314 GLY A N 1
ATOM 2426 C CA . GLY A 1 314 ? 1.791 -4.789 -6.973 1.00 87.12 314 GLY A CA 1
ATOM 2427 C C . GLY A 1 314 ? 2.219 -4.830 -8.445 1.00 87.12 314 GLY A C 1
ATOM 2428 O O . GLY A 1 314 ? 3.320 -4.377 -8.773 1.00 87.12 314 GLY A O 1
ATOM 2429 N N . LEU A 1 315 ? 1.391 -5.439 -9.300 1.00 93.19 315 LEU A N 1
ATOM 2430 C CA . LEU A 1 315 ? 1.563 -5.491 -10.749 1.00 93.19 315 LEU A CA 1
ATOM 2431 C C . LEU A 1 315 ? 0.737 -4.387 -11.405 1.00 93.19 315 LEU A C 1
ATOM 2433 O O . LEU A 1 315 ? -0.455 -4.249 -11.133 1.00 93.19 315 LEU A O 1
ATOM 2437 N N . PHE A 1 316 ? 1.369 -3.639 -12.298 1.00 95.44 316 PHE A N 1
ATOM 2438 C CA . PHE A 1 316 ? 0.748 -2.571 -13.072 1.00 95.44 316 PHE A CA 1
ATOM 2439 C C . PHE A 1 316 ? 0.977 -2.838 -14.553 1.00 95.44 316 PHE A C 1
ATOM 2441 O O . PHE A 1 316 ? 1.982 -3.446 -14.919 1.00 95.44 316 PHE A O 1
ATOM 2448 N N . VAL A 1 317 ? 0.060 -2.385 -15.405 1.00 96.62 317 VAL A N 1
ATOM 2449 C CA . VAL A 1 317 ? 0.169 -2.554 -16.858 1.00 96.62 317 VAL A CA 1
ATOM 2450 C C . VAL A 1 317 ? 0.158 -1.190 -17.528 1.00 96.62 317 VAL A C 1
ATOM 2452 O O . VAL A 1 317 ? -0.706 -0.365 -17.239 1.00 96.62 317 VAL A O 1
ATOM 2455 N N . GLN A 1 318 ? 1.111 -0.967 -18.429 1.00 97.44 318 GLN A N 1
ATOM 2456 C CA . GLN A 1 318 ? 1.090 0.139 -19.378 1.00 97.44 318 GLN A CA 1
ATOM 2457 C C . GLN A 1 318 ? 0.538 -0.379 -20.713 1.00 97.44 318 GLN A C 1
ATOM 2459 O O . GLN A 1 318 ? 1.225 -1.179 -21.355 1.00 97.44 318 GLN A O 1
ATOM 2464 N N . PRO A 1 319 ? -0.648 0.082 -21.157 1.00 95.81 319 PRO A N 1
ATOM 2465 C CA . PRO A 1 319 ? -1.176 -0.259 -22.473 1.00 95.81 319 PRO A CA 1
ATOM 2466 C C . PRO A 1 319 ? -0.229 0.167 -23.594 1.00 95.81 319 PRO A C 1
ATOM 2468 O O . PRO A 1 319 ? 0.356 1.257 -23.539 1.00 95.81 319 PRO A O 1
ATOM 2471 N N . GLY A 1 320 ? -0.107 -0.688 -24.609 1.00 94.12 320 GLY A N 1
ATOM 2472 C CA . GLY A 1 320 ? 0.858 -0.514 -25.696 1.00 94.12 320 GLY A CA 1
ATOM 2473 C C . GLY A 1 320 ? 0.365 0.388 -26.829 1.00 94.12 320 GLY A C 1
ATOM 2474 O O . GLY A 1 320 ? 1.165 1.068 -27.471 1.00 94.12 320 GLY A O 1
ATOM 2475 N N . GLU A 1 321 ? -0.951 0.417 -27.055 1.00 92.81 321 GLU A N 1
ATOM 2476 C CA . GLU A 1 321 ? -1.606 1.184 -28.124 1.00 92.81 321 GLU A CA 1
ATOM 2477 C C . GLU A 1 321 ? -1.212 2.675 -28.143 1.00 92.81 321 GLU A C 1
ATOM 2479 O O . GLU A 1 321 ? -0.748 3.151 -29.177 1.00 92.81 321 GLU A O 1
ATOM 2484 N N . PRO A 1 322 ? -1.282 3.424 -27.022 1.00 95.19 322 PRO A N 1
ATOM 2485 C CA . PRO A 1 322 ? -0.992 4.856 -27.047 1.00 95.19 322 PRO A CA 1
ATOM 2486 C C . PRO A 1 322 ? 0.496 5.204 -27.213 1.00 95.19 322 PRO A C 1
ATOM 2488 O O . PRO A 1 322 ? 0.812 6.372 -27.424 1.00 95.19 322 PRO A O 1
ATOM 2491 N N . LEU A 1 323 ? 1.429 4.246 -27.106 1.00 95.50 323 LEU A N 1
ATOM 2492 C CA . LEU A 1 323 ? 2.863 4.546 -26.965 1.00 95.50 323 LEU A CA 1
ATOM 2493 C C . LEU A 1 323 ? 3.473 5.276 -28.173 1.00 95.50 323 LEU A C 1
ATOM 2495 O O . LEU A 1 323 ? 4.447 6.005 -27.997 1.00 95.50 323 LEU A O 1
ATOM 2499 N N . MET A 1 324 ? 2.918 5.091 -29.376 1.00 94.81 324 MET A N 1
ATOM 2500 C CA . MET A 1 324 ? 3.428 5.693 -30.619 1.00 94.81 324 MET A CA 1
ATOM 2501 C C . MET A 1 324 ? 2.496 6.771 -31.207 1.00 94.81 324 MET A C 1
ATOM 2503 O O . MET A 1 324 ? 2.906 7.520 -32.095 1.00 94.81 324 MET A O 1
ATOM 2507 N N . GLY A 1 325 ? 1.274 6.919 -30.688 1.00 91.44 325 GLY A N 1
ATOM 2508 C CA . GLY A 1 325 ? 0.207 7.663 -31.367 1.00 91.44 325 GLY A CA 1
ATOM 2509 C C . GLY A 1 325 ? -0.376 6.894 -32.559 1.00 91.44 325 GLY A C 1
ATOM 2510 O O . GLY A 1 325 ? -0.014 5.744 -32.801 1.00 91.44 325 GLY A O 1
ATOM 2511 N N . ASP A 1 326 ? -1.284 7.532 -33.291 1.00 90.69 326 ASP A N 1
ATOM 2512 C CA . ASP A 1 326 ? -2.124 6.930 -34.338 1.00 90.69 326 ASP A CA 1
ATOM 2513 C C . ASP A 1 326 ? -1.829 7.443 -35.762 1.00 90.69 326 ASP A C 1
ATOM 2515 O O . ASP A 1 326 ? -2.384 6.929 -36.730 1.00 90.69 326 ASP A O 1
ATOM 2519 N N . ASP A 1 327 ? -0.923 8.414 -35.910 1.00 92.62 327 ASP A N 1
ATOM 2520 C CA . ASP A 1 327 ? -0.585 9.047 -37.197 1.00 92.62 327 ASP A CA 1
ATOM 2521 C C . ASP A 1 327 ? 0.397 8.249 -38.074 1.00 92.62 327 ASP A C 1
ATOM 2523 O O . ASP A 1 327 ? 0.509 8.512 -39.268 1.00 92.62 327 ASP A O 1
ATOM 2527 N N . GLY A 1 328 ? 1.102 7.272 -37.498 1.00 92.25 328 GLY A N 1
ATOM 2528 C CA . GLY A 1 328 ? 2.085 6.438 -38.196 1.00 92.25 328 GLY A CA 1
ATOM 2529 C C . GLY A 1 328 ? 3.499 7.031 -38.319 1.00 92.25 328 GLY A C 1
ATOM 2530 O O . GLY A 1 328 ? 4.399 6.339 -38.790 1.00 92.25 328 GLY A O 1
ATOM 2531 N N . GLU A 1 329 ? 3.742 8.250 -37.833 1.00 95.31 329 GLU A N 1
ATOM 2532 C CA . GLU A 1 329 ? 4.990 9.010 -38.073 1.00 95.31 329 GLU A CA 1
ATOM 2533 C C . GLU A 1 329 ? 6.044 8.844 -36.960 1.00 95.31 329 GLU A C 1
ATOM 2535 O O . GLU A 1 329 ? 7.160 9.373 -36.999 1.00 95.31 329 GLU A O 1
ATOM 2540 N N . ALA A 1 330 ? 5.699 8.108 -35.908 1.00 97.06 330 ALA A N 1
ATOM 2541 C CA . ALA A 1 330 ? 6.494 8.030 -34.689 1.00 97.06 330 ALA A CA 1
ATOM 2542 C C . ALA A 1 330 ? 7.729 7.116 -34.772 1.00 97.06 330 ALA A C 1
ATOM 2544 O O . ALA A 1 330 ? 8.459 7.015 -33.788 1.00 97.06 330 ALA A O 1
ATOM 2545 N N . THR A 1 331 ? 7.989 6.447 -35.899 1.00 97.56 331 THR A N 1
ATOM 2546 C CA . THR A 1 331 ? 9.049 5.426 -36.020 1.00 97.56 331 THR A CA 1
ATOM 2547 C C . THR A 1 331 ? 9.868 5.570 -37.296 1.00 97.56 331 THR A C 1
ATOM 2549 O O . THR A 1 331 ? 9.307 5.896 -38.335 1.00 97.56 331 THR A O 1
ATOM 2552 N N . VAL A 1 332 ? 11.160 5.237 -37.248 1.00 97.25 332 VAL A N 1
ATOM 2553 C CA . VAL A 1 332 ? 12.047 5.263 -38.427 1.00 97.25 332 VAL A CA 1
ATOM 2554 C C . VAL A 1 332 ? 11.843 4.063 -39.361 1.00 97.25 332 VAL A C 1
ATOM 2556 O O . VAL A 1 332 ? 12.019 4.185 -40.567 1.00 97.25 332 VAL A O 1
ATOM 2559 N N . ASP A 1 333 ? 11.474 2.899 -38.823 1.00 95.62 333 ASP A N 1
ATOM 2560 C CA . ASP A 1 333 ? 11.441 1.629 -39.566 1.00 95.62 333 ASP A CA 1
ATOM 2561 C C . ASP A 1 333 ? 10.226 0.758 -39.207 1.00 95.62 333 ASP A C 1
ATOM 2563 O O . ASP A 1 333 ? 10.294 -0.471 -39.220 1.00 95.62 333 ASP A O 1
ATOM 2567 N N . SER A 1 334 ? 9.111 1.396 -38.841 1.00 94.00 334 SER A N 1
ATOM 2568 C CA . SER A 1 334 ? 7.912 0.814 -38.207 1.00 94.00 334 SER A CA 1
ATOM 2569 C C . SER A 1 334 ? 8.077 0.308 -36.780 1.00 94.00 334 SER A C 1
ATOM 2571 O O . SER A 1 334 ? 7.087 0.052 -36.089 1.00 94.00 334 SER A O 1
ATOM 2573 N N . SER A 1 335 ? 9.326 0.171 -36.335 1.00 94.00 335 SER A N 1
ATOM 2574 C CA . SER A 1 335 ? 9.673 -0.323 -35.023 1.00 94.00 335 SER A CA 1
ATOM 2575 C C . SER A 1 335 ? 10.319 0.776 -34.188 1.00 94.00 335 SER A C 1
ATOM 2577 O O . SER A 1 335 ? 9.734 1.293 -33.251 1.00 94.00 335 SER A O 1
ATOM 2579 N N . HIS A 1 336 ? 11.540 1.163 -34.478 1.00 97.88 336 HIS A N 1
ATOM 2580 C CA . HIS A 1 336 ? 12.321 2.042 -33.628 1.00 97.88 336 HIS A CA 1
ATOM 2581 C C . HIS A 1 336 ? 11.750 3.467 -33.630 1.00 97.88 336 HIS A C 1
ATOM 2583 O O . HIS A 1 336 ? 11.579 4.042 -34.709 1.00 97.88 336 HIS A O 1
ATOM 2589 N N . PRO A 1 337 ? 11.430 4.050 -32.459 1.00 98.12 337 PRO A N 1
ATOM 2590 C CA . PRO A 1 337 ? 10.882 5.393 -32.400 1.00 98.12 337 PRO A CA 1
ATOM 2591 C C . PRO A 1 337 ? 11.850 6.440 -32.953 1.00 98.12 337 PRO A C 1
ATOM 2593 O O . PRO A 1 337 ? 13.067 6.350 -32.762 1.00 98.12 337 PRO A O 1
ATOM 2596 N N . THR A 1 338 ? 11.291 7.453 -33.609 1.00 98.38 338 THR A N 1
ATOM 2597 C CA . THR A 1 338 ? 11.957 8.743 -33.810 1.00 98.38 338 THR A CA 1
ATOM 2598 C C . THR A 1 338 ? 11.910 9.546 -32.506 1.00 98.38 338 THR A C 1
ATOM 2600 O O . THR A 1 338 ? 11.290 9.137 -31.522 1.00 98.38 338 THR A O 1
ATOM 2603 N N . ASP A 1 339 ? 12.510 10.734 -32.486 1.00 98.56 339 ASP A N 1
ATOM 2604 C CA . ASP A 1 339 ? 12.402 11.650 -31.344 1.00 98.56 339 ASP A CA 1
ATOM 2605 C C . ASP A 1 339 ? 10.941 11.997 -30.985 1.00 98.56 339 ASP A C 1
ATOM 2607 O O . ASP A 1 339 ? 10.619 12.151 -29.804 1.00 98.56 339 ASP A O 1
ATOM 2611 N N . LEU A 1 340 ? 10.051 12.080 -31.986 1.00 98.25 340 LEU A N 1
ATOM 2612 C CA . LEU A 1 340 ? 8.610 12.263 -31.783 1.00 98.25 340 LEU A CA 1
ATOM 2613 C C . LEU A 1 340 ? 8.015 11.074 -31.022 1.00 98.25 340 LEU A C 1
ATOM 2615 O O . LEU A 1 340 ? 7.338 11.265 -30.010 1.00 98.25 340 LEU A O 1
ATOM 2619 N N . GLY A 1 341 ? 8.307 9.854 -31.478 1.00 98.31 341 GLY A N 1
ATOM 2620 C CA . GLY A 1 341 ? 7.840 8.632 -30.830 1.00 98.31 341 GLY A CA 1
ATOM 2621 C C . GLY A 1 341 ? 8.373 8.477 -29.408 1.00 98.31 341 GLY A C 1
ATOM 2622 O O . GLY A 1 341 ? 7.598 8.200 -28.499 1.00 98.31 341 GLY A O 1
ATOM 2623 N N . PHE A 1 342 ? 9.658 8.752 -29.162 1.00 98.75 342 PHE A N 1
ATOM 2624 C CA . PHE A 1 342 ? 10.215 8.696 -27.807 1.00 98.75 342 PHE A CA 1
ATOM 2625 C C . PHE A 1 342 ? 9.601 9.727 -26.856 1.00 98.75 342 PHE A C 1
ATOM 2627 O O . PHE A 1 342 ? 9.370 9.418 -25.684 1.00 98.75 342 PHE A O 1
ATOM 2634 N N . MET A 1 343 ? 9.320 10.945 -27.333 1.00 98.44 343 MET A N 1
ATOM 2635 C CA . MET A 1 343 ? 8.639 11.954 -26.520 1.00 98.44 343 MET A CA 1
ATOM 2636 C C . MET A 1 343 ? 7.219 11.508 -26.157 1.00 98.44 343 MET A C 1
ATOM 2638 O O . MET A 1 343 ? 6.845 11.587 -24.986 1.00 98.44 343 MET A O 1
ATOM 2642 N N . ARG A 1 344 ? 6.454 10.989 -27.128 1.00 97.75 344 ARG A N 1
ATOM 2643 C CA . ARG A 1 344 ? 5.111 10.431 -26.895 1.00 97.75 344 ARG A CA 1
ATOM 2644 C C . ARG A 1 344 ? 5.156 9.274 -25.905 1.00 97.75 344 ARG A C 1
ATOM 2646 O O . ARG A 1 344 ? 4.430 9.297 -24.916 1.00 97.75 344 ARG A O 1
ATOM 2653 N N . GLN A 1 345 ? 6.068 8.326 -26.108 1.00 97.94 345 GLN A N 1
ATOM 2654 C CA . GLN A 1 345 ? 6.255 7.187 -25.216 1.00 97.94 345 GLN A CA 1
ATOM 2655 C C . GLN A 1 345 ? 6.516 7.649 -23.775 1.00 97.94 345 GLN A C 1
ATOM 2657 O O . GLN A 1 345 ? 5.838 7.199 -22.854 1.00 97.94 345 GLN A O 1
ATOM 2662 N N . ALA A 1 346 ? 7.428 8.603 -23.560 1.00 98.38 346 ALA A N 1
ATOM 2663 C CA . ALA A 1 346 ? 7.691 9.144 -22.226 1.00 98.38 346 ALA A CA 1
ATOM 2664 C C . ALA A 1 346 ? 6.462 9.845 -21.611 1.00 98.38 346 ALA A C 1
ATOM 2666 O O . ALA A 1 346 ? 6.172 9.648 -20.430 1.00 98.38 346 ALA A O 1
ATOM 2667 N N . GLN A 1 347 ? 5.719 10.630 -22.397 1.00 98.19 347 GLN A N 1
ATOM 2668 C CA . GLN A 1 347 ? 4.508 11.326 -21.943 1.00 98.19 347 GLN A CA 1
ATOM 2669 C C . GLN A 1 347 ? 3.379 10.363 -21.568 1.00 98.19 347 GLN A C 1
ATOM 2671 O O . GLN A 1 347 ? 2.695 10.592 -20.575 1.00 98.19 347 GLN A O 1
ATOM 2676 N N . VAL A 1 348 ? 3.209 9.281 -22.326 1.00 97.62 348 VAL A N 1
ATOM 2677 C CA . VAL A 1 348 ? 2.196 8.247 -22.081 1.00 97.62 348 VAL A CA 1
ATOM 2678 C C . VAL A 1 348 ? 2.546 7.395 -20.863 1.00 97.62 348 VAL A C 1
ATOM 2680 O O . VAL A 1 348 ? 1.665 7.048 -20.083 1.00 97.62 348 VAL A O 1
ATOM 2683 N N . MET A 1 349 ? 3.829 7.094 -20.653 1.00 97.56 349 MET A N 1
ATOM 2684 C CA . MET A 1 349 ? 4.276 6.318 -19.493 1.00 97.56 349 MET A CA 1
ATOM 2685 C C . MET A 1 349 ? 4.250 7.114 -18.184 1.00 97.56 349 MET A C 1
ATOM 2687 O O . MET A 1 349 ? 4.128 6.529 -17.107 1.00 97.56 349 MET A O 1
ATOM 2691 N N . LEU A 1 350 ? 4.383 8.442 -18.245 1.00 97.00 350 LEU A N 1
ATOM 2692 C CA . LEU A 1 350 ? 4.502 9.292 -17.061 1.00 97.00 350 LEU A CA 1
ATOM 2693 C C . LEU A 1 350 ? 3.290 9.187 -16.102 1.00 97.00 350 LEU A C 1
ATOM 2695 O O . LEU A 1 350 ? 3.530 8.993 -14.906 1.00 97.00 350 LEU A O 1
ATOM 2699 N N . PRO A 1 351 ? 2.020 9.261 -16.555 1.00 95.62 351 PRO A N 1
ATOM 2700 C CA . PRO A 1 351 ? 0.847 9.058 -15.699 1.00 95.62 351 PRO A CA 1
ATOM 2701 C C . PRO A 1 351 ? 0.792 7.687 -15.023 1.00 95.62 351 PRO A C 1
ATOM 2703 O O . PRO A 1 351 ? 0.317 7.598 -13.896 1.00 95.62 351 PRO A O 1
ATOM 2706 N N . THR A 1 352 ? 1.299 6.640 -15.676 1.00 94.19 352 THR A N 1
ATOM 2707 C CA . THR A 1 352 ? 1.325 5.276 -15.127 1.00 94.19 352 THR A CA 1
ATOM 2708 C C . THR A 1 352 ? 2.450 5.102 -14.112 1.00 94.19 352 THR A C 1
ATOM 2710 O O . THR A 1 352 ? 2.256 4.481 -13.073 1.00 94.19 352 THR A O 1
ATOM 2713 N N . LEU A 1 353 ? 3.626 5.678 -14.376 1.00 94.88 353 LEU A N 1
ATOM 2714 C CA . LEU A 1 353 ? 4.789 5.581 -13.493 1.00 94.88 353 LEU A CA 1
ATOM 2715 C C . LEU A 1 353 ? 4.660 6.453 -12.245 1.00 94.88 353 LEU A C 1
ATOM 2717 O O . LEU A 1 353 ? 4.988 6.004 -11.152 1.00 94.88 353 LEU A O 1
ATOM 2721 N N . LYS A 1 354 ? 4.209 7.705 -12.383 1.00 92.75 354 LYS A N 1
ATOM 2722 C CA . LYS A 1 354 ? 4.245 8.702 -11.300 1.00 92.75 354 LYS A CA 1
ATOM 2723 C C . LYS A 1 354 ? 3.567 8.237 -9.994 1.00 92.75 354 LYS A C 1
ATOM 2725 O O . LYS A 1 354 ? 4.174 8.452 -8.945 1.00 92.75 354 LYS A O 1
ATOM 2730 N N . PRO A 1 355 ? 2.390 7.578 -10.006 1.00 89.81 355 PRO A N 1
ATOM 2731 C CA . PRO A 1 355 ? 1.745 7.065 -8.791 1.00 89.81 355 PRO A CA 1
ATOM 2732 C C . PRO A 1 355 ? 2.510 5.932 -8.093 1.00 89.81 355 PRO A C 1
ATOM 2734 O O . PRO A 1 355 ? 2.257 5.660 -6.921 1.00 89.81 355 PRO A O 1
ATOM 2737 N N . LEU A 1 356 ? 3.427 5.267 -8.801 1.00 91.69 356 LEU A N 1
ATOM 2738 C CA . LEU A 1 356 ? 4.215 4.141 -8.292 1.00 91.69 356 LEU A CA 1
ATOM 2739 C C . LEU A 1 356 ? 5.501 4.595 -7.596 1.00 91.69 356 LEU A C 1
ATOM 2741 O O . LEU A 1 356 ? 6.183 3.790 -6.969 1.00 91.69 356 LEU A O 1
ATOM 2745 N N . LEU A 1 357 ? 5.863 5.872 -7.721 1.00 90.81 357 LEU A N 1
ATOM 2746 C CA . LEU A 1 357 ? 7.134 6.394 -7.236 1.00 90.81 357 LEU A CA 1
ATOM 2747 C C . LEU A 1 357 ? 7.024 6.960 -5.818 1.00 90.81 357 LEU A C 1
ATOM 2749 O O . LEU A 1 357 ? 5.966 7.446 -5.414 1.00 90.81 357 LEU A O 1
ATOM 2753 N N . PRO A 1 358 ? 8.138 6.979 -5.066 1.00 85.19 358 PRO A N 1
ATOM 2754 C CA . PRO A 1 358 ? 8.177 7.653 -3.777 1.00 85.19 358 PRO A CA 1
ATOM 2755 C C . PRO A 1 358 ? 7.903 9.136 -3.920 1.00 85.19 358 PRO A C 1
ATOM 2757 O O . PRO A 1 358 ? 8.637 9.866 -4.588 1.00 85.19 358 PRO A O 1
ATOM 2760 N N . THR A 1 359 ? 6.846 9.569 -3.248 1.00 79.50 359 THR A N 1
ATOM 2761 C CA . THR A 1 359 ? 6.554 10.974 -3.009 1.00 79.50 359 THR A CA 1
ATOM 2762 C C . THR A 1 359 ? 7.367 11.465 -1.811 1.00 79.50 359 THR A C 1
ATOM 2764 O O . THR A 1 359 ? 7.821 10.647 -0.999 1.00 79.50 359 THR A O 1
ATOM 2767 N N . PRO A 1 360 ? 7.556 12.788 -1.657 1.00 73.94 360 PRO A N 1
ATOM 2768 C CA . PRO A 1 360 ? 7.991 13.340 -0.383 1.00 73.94 360 PRO A CA 1
ATOM 2769 C C . PRO A 1 360 ? 7.141 12.746 0.743 1.00 73.94 360 PRO A C 1
ATOM 2771 O O . PRO A 1 360 ? 5.922 12.611 0.590 1.00 73.94 360 PRO A O 1
ATOM 2774 N N . ALA A 1 361 ? 7.778 12.363 1.850 1.00 64.06 361 ALA A N 1
ATOM 2775 C CA . ALA A 1 361 ? 7.029 12.013 3.046 1.00 64.06 361 ALA A CA 1
ATOM 2776 C C . ALA A 1 361 ? 6.116 13.196 3.395 1.00 64.06 361 ALA A C 1
ATOM 2778 O O . ALA A 1 361 ? 6.538 14.352 3.282 1.00 64.06 361 ALA A O 1
ATOM 2779 N N . ALA A 1 362 ? 4.873 12.913 3.789 1.00 61.34 362 ALA A N 1
ATOM 2780 C CA . ALA A 1 362 ? 4.013 13.947 4.343 1.00 61.34 362 ALA A CA 1
ATOM 2781 C C . ALA A 1 362 ? 4.766 14.659 5.476 1.00 61.34 362 ALA A C 1
ATOM 2783 O O . ALA A 1 362 ? 5.563 14.030 6.181 1.00 61.34 362 ALA A O 1
ATOM 2784 N N . ALA A 1 363 ? 4.543 15.968 5.627 1.00 65.00 363 ALA A N 1
ATOM 2785 C CA . ALA A 1 363 ? 5.114 16.701 6.746 1.00 65.00 363 ALA A CA 1
ATOM 2786 C C . ALA A 1 363 ? 4.752 15.957 8.035 1.00 65.00 363 ALA A C 1
ATOM 2788 O O . ALA A 1 363 ? 3.572 15.686 8.278 1.00 65.00 363 ALA A O 1
ATOM 2789 N N . ARG A 1 364 ? 5.770 15.572 8.813 1.00 71.69 364 ARG A N 1
ATOM 2790 C CA . ARG A 1 364 ? 5.537 14.879 10.077 1.00 71.69 364 ARG A CA 1
ATOM 2791 C C . ARG A 1 364 ? 4.646 15.759 10.954 1.00 71.69 364 ARG A C 1
ATOM 2793 O O . ARG A 1 364 ? 4.877 16.973 11.012 1.00 71.69 364 ARG A O 1
ATOM 2800 N N . PRO A 1 365 ? 3.659 15.179 11.651 1.00 78.81 365 PRO A N 1
ATOM 2801 C CA . PRO A 1 365 ? 3.036 15.856 12.770 1.00 78.81 365 PRO A CA 1
ATOM 2802 C C . PRO A 1 365 ? 4.118 16.373 13.717 1.00 78.81 365 PRO A C 1
ATOM 2804 O O . PRO A 1 365 ? 5.154 15.736 13.911 1.00 78.81 365 PRO A O 1
ATOM 2807 N N . ALA A 1 366 ? 3.878 17.537 14.315 1.00 89.19 366 ALA A N 1
ATOM 2808 C CA . ALA A 1 366 ? 4.842 18.141 15.232 1.00 89.19 366 ALA A CA 1
ATOM 2809 C C . ALA A 1 366 ? 5.148 17.245 16.447 1.00 89.19 366 ALA A C 1
ATOM 2811 O O . ALA A 1 366 ? 6.201 17.400 17.061 1.00 89.19 366 ALA A O 1
ATOM 2812 N N . ILE A 1 367 ? 4.231 16.324 16.766 1.00 94.44 367 ILE A N 1
ATOM 2813 C CA . ILE A 1 367 ? 4.353 15.307 17.803 1.00 94.44 367 ILE A CA 1
ATOM 2814 C C . ILE A 1 367 ? 3.563 14.052 17.423 1.00 94.44 367 ILE A C 1
ATOM 2816 O O . ILE A 1 367 ? 2.432 14.151 16.949 1.00 94.44 367 ILE A O 1
ATOM 2820 N N . GLU A 1 368 ? 4.122 12.877 17.690 1.00 95.12 368 GLU A N 1
ATOM 2821 C CA . GLU A 1 368 ? 3.485 11.567 17.517 1.00 95.12 368 GLU A CA 1
ATOM 2822 C C . GLU A 1 368 ? 3.935 10.623 18.635 1.00 95.12 368 GLU A C 1
ATOM 2824 O O . GLU A 1 368 ? 5.041 10.771 19.161 1.00 95.12 368 GLU A O 1
ATOM 2829 N N . GLY A 1 369 ? 3.134 9.611 18.967 1.00 96.19 369 GLY A N 1
ATOM 2830 C CA . GLY A 1 369 ? 3.547 8.614 19.947 1.00 96.19 369 GLY A CA 1
ATOM 2831 C C . GLY A 1 369 ? 2.707 7.345 19.956 1.00 96.19 369 GLY A C 1
ATOM 2832 O O . GLY A 1 369 ? 1.663 7.265 19.313 1.00 96.19 369 GLY A O 1
ATOM 2833 N N . TYR A 1 370 ? 3.209 6.346 20.675 1.00 97.44 370 TYR A N 1
ATOM 2834 C CA . TYR A 1 370 ? 2.562 5.053 20.897 1.00 97.44 370 TYR A CA 1
ATOM 2835 C C . TYR A 1 370 ? 3.041 4.427 22.212 1.00 97.44 370 TYR A C 1
ATOM 2837 O O . TYR A 1 370 ? 4.049 4.850 22.788 1.00 97.44 370 TYR A O 1
ATOM 2845 N N . PHE A 1 371 ? 2.319 3.413 22.681 1.00 97.44 371 PHE A N 1
ATOM 2846 C CA . PHE A 1 371 ? 2.604 2.694 23.924 1.00 97.44 371 PHE A CA 1
ATOM 2847 C C . PHE A 1 371 ? 3.298 1.347 23.665 1.00 97.44 371 PHE A C 1
ATOM 2849 O O . PHE A 1 371 ? 3.258 0.835 22.552 1.00 97.44 371 PHE A O 1
ATOM 2856 N N . ASP A 1 372 ? 3.960 0.761 24.670 1.00 95.19 372 ASP A N 1
ATOM 2857 C CA . ASP A 1 372 ? 4.571 -0.580 24.551 1.00 95.19 372 ASP A CA 1
ATOM 2858 C C . ASP A 1 372 ? 3.551 -1.715 24.431 1.00 95.19 372 ASP A C 1
ATOM 2860 O O . ASP A 1 372 ? 3.875 -2.769 23.885 1.00 95.19 372 ASP A O 1
ATOM 2864 N N . LYS A 1 373 ? 2.335 -1.497 24.934 1.00 94.88 373 LYS A N 1
ATOM 2865 C CA . LYS A 1 373 ? 1.199 -2.411 24.834 1.00 94.88 373 LYS A CA 1
ATOM 2866 C C . LYS A 1 373 ? -0.074 -1.610 24.573 1.00 94.88 373 LYS A C 1
ATOM 2868 O O . LYS A 1 373 ? -0.132 -0.408 24.815 1.00 94.88 373 LYS A O 1
ATOM 2873 N N . LEU A 1 374 ? -1.117 -2.297 24.116 1.00 95.81 374 LEU A N 1
ATOM 2874 C CA . LEU A 1 374 ? -2.456 -1.714 23.977 1.00 95.81 374 LEU A CA 1
ATOM 2875 C C . LEU A 1 374 ? -3.421 -2.142 25.087 1.00 95.81 374 LEU A C 1
ATOM 2877 O O . LEU A 1 374 ? -4.478 -1.535 25.210 1.00 95.81 374 LEU A O 1
ATOM 2881 N N . SER A 1 375 ? -3.078 -3.151 25.890 1.00 97.56 375 SER A N 1
ATOM 2882 C CA . SER A 1 375 ? -3.913 -3.673 26.977 1.00 97.56 375 SER A CA 1
ATOM 2883 C C . SER A 1 375 ? -3.091 -3.788 28.251 1.00 97.56 375 SER A C 1
ATOM 2885 O O . SER A 1 375 ? -2.001 -4.364 28.237 1.00 97.56 375 SER A O 1
ATOM 2887 N N . TYR A 1 376 ? -3.619 -3.222 29.335 1.00 98.38 376 TYR A N 1
ATOM 2888 C CA . TYR A 1 376 ? -2.981 -3.186 30.646 1.00 98.38 376 TYR A CA 1
ATOM 2889 C C . TYR A 1 376 ? -3.973 -3.545 31.756 1.00 98.38 376 TYR A C 1
ATOM 2891 O O . TYR A 1 376 ? -5.182 -3.343 31.625 1.00 98.38 376 TYR A O 1
ATOM 2899 N N . LEU A 1 377 ? -3.456 -4.021 32.882 1.00 98.12 377 LEU A N 1
ATOM 2900 C CA . LEU A 1 377 ? -4.159 -4.134 34.155 1.00 98.12 377 LEU A CA 1
ATOM 2901 C C . LEU A 1 377 ? -3.830 -2.937 35.067 1.00 98.12 377 LEU A C 1
ATOM 2903 O O . LEU A 1 377 ? -2.733 -2.375 34.989 1.00 98.12 377 LEU A O 1
ATOM 2907 N N . PRO A 1 378 ? -4.736 -2.567 35.990 1.00 97.69 378 PRO A N 1
ATOM 2908 C CA . PRO A 1 378 ? -4.402 -1.663 37.083 1.00 97.69 378 PRO A CA 1
ATOM 2909 C C . PRO A 1 378 ? -3.153 -2.137 37.844 1.00 97.69 378 PRO A C 1
ATOM 2911 O O . PRO A 1 378 ? -3.048 -3.304 38.224 1.00 97.69 378 PRO A O 1
ATOM 2914 N N . GLY A 1 379 ? -2.211 -1.225 38.079 1.00 97.69 379 GLY A N 1
ATOM 2915 C CA . GLY A 1 379 ? -0.905 -1.484 38.687 1.00 97.69 379 GLY A CA 1
ATOM 2916 C C . GLY A 1 379 ? 0.221 -1.817 37.703 1.00 97.69 379 GLY A C 1
ATOM 2917 O O . GLY A 1 379 ? 1.377 -1.841 38.117 1.00 97.69 379 GLY A O 1
ATOM 2918 N N . GLU A 1 380 ? -0.061 -2.052 36.419 1.00 98.19 380 GLU A N 1
ATOM 2919 C CA . GLU A 1 380 ? 1.004 -2.229 35.427 1.00 98.19 380 GLU A CA 1
ATOM 2920 C C . GLU A 1 380 ? 1.655 -0.894 35.036 1.00 98.19 380 GLU A C 1
ATOM 2922 O O . GLU A 1 380 ? 1.013 0.161 35.015 1.00 98.19 380 GLU A O 1
ATOM 2927 N N . LYS A 1 381 ? 2.947 -0.949 34.683 1.00 98.12 381 LYS A N 1
ATOM 2928 C CA . LYS A 1 381 ? 3.676 0.187 34.110 1.00 98.12 381 LYS A CA 1
ATOM 2929 C C . LYS A 1 381 ? 3.294 0.363 32.637 1.00 98.12 381 LYS A C 1
ATOM 2931 O O . LYS A 1 381 ? 3.453 -0.558 31.840 1.00 98.12 381 LYS A O 1
ATOM 2936 N N . VAL A 1 382 ? 2.887 1.575 32.280 1.00 97.50 382 VAL A N 1
ATOM 2937 C CA . VAL A 1 382 ? 2.710 2.049 30.904 1.00 97.50 382 VAL A CA 1
ATOM 2938 C C . VAL A 1 382 ? 3.996 2.735 30.444 1.00 97.50 382 VAL A C 1
ATOM 2940 O O . VAL A 1 382 ? 4.535 3.579 31.165 1.00 97.50 382 VAL A O 1
ATOM 2943 N N . SER A 1 383 ? 4.477 2.406 29.242 1.00 97.75 383 SER A N 1
ATOM 2944 C CA . SER A 1 383 ? 5.632 3.049 28.605 1.00 97.75 383 SER A CA 1
ATOM 2945 C C . SER A 1 383 ? 5.205 3.789 27.338 1.00 97.75 383 SER A C 1
ATOM 2947 O O . SER A 1 383 ? 4.836 3.173 26.337 1.00 97.75 383 SER A O 1
ATOM 2949 N N . LEU A 1 384 ? 5.258 5.122 27.369 1.00 98.06 384 LEU A N 1
ATOM 2950 C CA . LEU A 1 384 ? 4.972 5.990 26.229 1.00 98.06 384 LEU A CA 1
ATOM 2951 C C . LEU A 1 384 ? 6.263 6.317 25.470 1.00 98.06 384 LEU A C 1
ATOM 2953 O O . LEU A 1 384 ? 7.244 6.798 26.045 1.00 98.06 384 LEU A O 1
ATOM 2957 N N . ARG A 1 385 ? 6.229 6.144 24.149 1.00 98.06 385 ARG A N 1
ATOM 2958 C CA . ARG A 1 385 ? 7.292 6.544 23.220 1.00 98.06 385 ARG A CA 1
ATOM 2959 C C . ARG A 1 385 ? 6.803 7.690 22.351 1.00 98.06 385 ARG A C 1
ATOM 2961 O O . ARG A 1 385 ? 5.782 7.550 21.681 1.00 98.06 385 ARG A O 1
ATOM 2968 N N . VAL A 1 386 ? 7.539 8.797 22.342 1.00 97.44 386 VAL A N 1
ATOM 2969 C CA . VAL A 1 386 ? 7.187 10.016 21.602 1.00 97.44 386 VAL A CA 1
ATOM 2970 C C . VAL A 1 386 ? 8.328 10.426 20.680 1.00 97.44 386 VAL A C 1
ATOM 2972 O O . VAL A 1 386 ? 9.495 10.390 21.070 1.00 97.44 386 VAL A O 1
ATOM 2975 N N . SER A 1 387 ? 7.984 10.867 19.475 1.00 95.75 387 SER A N 1
ATOM 2976 C CA . SER A 1 387 ? 8.877 11.631 18.605 1.00 95.75 387 SER A CA 1
ATOM 2977 C C . SER A 1 387 ? 8.264 13.000 18.357 1.00 95.75 387 SER A C 1
ATOM 2979 O O . SER A 1 387 ? 7.078 13.114 18.042 1.00 95.75 387 SER A O 1
ATOM 2981 N N . SER A 1 388 ? 9.062 14.048 18.524 1.00 93.88 388 SER A N 1
ATOM 2982 C CA . SER A 1 388 ? 8.598 15.426 18.398 1.00 93.88 388 SER A CA 1
ATOM 2983 C C . SER A 1 388 ? 9.732 16.336 17.960 1.00 93.88 388 SER A C 1
ATOM 2985 O O . SER A 1 388 ? 10.871 16.175 18.390 1.00 93.88 388 SER A O 1
ATOM 2987 N N . THR A 1 389 ? 9.414 17.340 17.146 1.00 89.00 389 THR A N 1
ATOM 2988 C CA . THR A 1 389 ? 10.370 18.413 16.824 1.00 89.00 389 THR A CA 1
ATOM 2989 C C . THR A 1 389 ? 10.522 19.430 17.962 1.00 89.00 389 THR A C 1
ATOM 2991 O O . THR A 1 389 ? 11.419 20.269 17.925 1.00 89.00 389 THR A O 1
ATOM 2994 N N . ALA A 1 390 ? 9.628 19.398 18.957 1.00 90.50 390 ALA A N 1
ATOM 2995 C CA . ALA A 1 390 ? 9.701 20.233 20.153 1.00 90.50 390 ALA A CA 1
ATOM 2996 C C . ALA A 1 390 ? 10.509 19.543 21.266 1.00 90.50 390 ALA A C 1
ATOM 2998 O O . ALA A 1 390 ? 10.546 18.319 21.349 1.00 90.50 390 ALA A O 1
ATOM 2999 N N . ALA A 1 391 ? 11.121 20.336 22.151 1.00 91.44 391 ALA A N 1
ATOM 3000 C CA . ALA A 1 391 ? 11.904 19.824 23.283 1.00 91.44 391 ALA A CA 1
ATOM 3001 C C . ALA A 1 391 ? 11.037 19.303 24.443 1.00 91.44 391 ALA A C 1
ATOM 3003 O O . ALA A 1 391 ? 11.507 18.526 25.277 1.00 91.44 391 ALA A O 1
ATOM 3004 N N . SER A 1 392 ? 9.776 19.737 24.508 1.00 94.56 392 SER A N 1
ATOM 3005 C CA . SER A 1 392 ? 8.822 19.276 25.506 1.00 94.56 392 SER A CA 1
ATOM 3006 C C . SER A 1 392 ? 7.410 19.140 24.948 1.00 94.56 392 SER A C 1
ATOM 3008 O O . SER A 1 392 ? 7.073 19.727 23.915 1.00 94.56 392 SER A O 1
ATOM 3010 N N . PHE A 1 393 ? 6.584 18.359 25.643 1.00 97.19 393 PHE A N 1
ATOM 3011 C CA . PHE A 1 393 ? 5.195 18.113 25.280 1.00 97.19 393 PHE A CA 1
ATOM 3012 C C . PHE A 1 393 ? 4.265 18.034 26.494 1.00 97.19 393 PHE A C 1
ATOM 3014 O O . PHE A 1 393 ? 4.679 17.737 27.616 1.00 97.19 393 PHE A O 1
ATOM 3021 N N . GLY A 1 394 ? 2.985 18.311 26.252 1.00 97.94 394 GLY A N 1
ATOM 3022 C CA . GLY A 1 394 ? 1.890 18.027 27.171 1.00 97.94 394 GLY A CA 1
ATOM 3023 C C . GLY A 1 394 ? 1.250 16.676 26.863 1.00 97.94 394 GLY A C 1
ATOM 3024 O O . GLY A 1 394 ? 1.161 16.272 25.703 1.00 97.94 394 GLY A O 1
ATOM 3025 N N . PHE A 1 395 ? 0.780 16.005 27.905 1.00 98.12 395 PHE A N 1
ATOM 3026 C CA . PHE A 1 395 ? 0.202 14.668 27.869 1.00 98.12 395 PHE A CA 1
ATOM 3027 C C . PHE A 1 395 ? -1.068 14.645 28.718 1.00 98.12 395 PHE A C 1
ATOM 3029 O O . PHE A 1 395 ? -1.032 14.972 29.904 1.00 98.12 395 PHE A O 1
ATOM 3036 N N . GLU A 1 396 ? -2.188 14.254 28.121 1.00 98.50 396 GLU A N 1
ATOM 3037 C CA . GLU A 1 396 ? -3.469 14.090 28.808 1.00 98.50 396 GLU A CA 1
ATOM 3038 C C . GLU A 1 396 ? -4.043 12.706 28.513 1.00 98.50 396 GLU A C 1
ATOM 3040 O O . GLU A 1 396 ? -4.072 12.295 27.358 1.00 98.50 396 GLU A O 1
ATOM 3045 N N . VAL A 1 397 ? -4.543 12.013 29.535 1.00 98.56 397 VAL A N 1
ATOM 3046 C CA . VAL A 1 397 ? -5.260 10.742 29.397 1.00 98.56 397 VAL A CA 1
ATOM 3047 C C . VAL A 1 397 ? -6.702 10.930 29.847 1.00 98.56 397 VAL A C 1
ATOM 3049 O O . VAL A 1 397 ? -6.955 11.420 30.951 1.00 98.56 397 VAL A O 1
ATOM 3052 N N . ALA A 1 398 ? -7.648 10.493 29.016 1.00 98.50 398 ALA A N 1
ATOM 3053 C CA . ALA A 1 398 ? -9.066 10.496 29.335 1.00 98.50 398 ALA A CA 1
ATOM 3054 C C . ALA A 1 398 ? -9.726 9.140 29.053 1.00 98.50 398 ALA A C 1
ATOM 3056 O O . ALA A 1 398 ? -9.590 8.601 27.952 1.00 98.50 398 ALA A O 1
ATOM 3057 N N . ARG A 1 399 ? -10.501 8.625 30.016 1.00 98.19 399 ARG A N 1
ATOM 3058 C CA . ARG A 1 399 ? -11.406 7.491 29.785 1.00 98.19 399 ARG A CA 1
ATOM 3059 C C . ARG A 1 399 ? -12.584 7.978 28.945 1.00 98.19 399 ARG A C 1
ATOM 3061 O O . ARG A 1 399 ? -13.224 8.976 29.291 1.00 98.19 399 ARG A O 1
ATOM 3068 N N . LEU A 1 400 ? -12.866 7.286 27.846 1.00 97.56 400 LEU A N 1
ATOM 3069 C CA . LEU A 1 400 ? -13.996 7.595 26.974 1.00 97.56 400 LEU A CA 1
ATOM 3070 C C . LEU A 1 400 ? -15.147 6.620 27.231 1.00 97.56 400 LEU A C 1
ATOM 3072 O O . LEU A 1 400 ? -15.031 5.434 26.942 1.00 97.56 400 LEU A O 1
ATOM 3076 N N . GLY A 1 401 ? -16.257 7.147 27.747 1.00 96.69 401 GLY A N 1
ATOM 3077 C CA . GLY A 1 401 ? -17.522 6.434 27.927 1.00 96.69 401 GLY A CA 1
ATOM 3078 C C . GLY A 1 401 ? -18.715 7.358 27.657 1.00 96.69 401 GLY A C 1
ATOM 3079 O O . GLY A 1 401 ? -18.626 8.239 26.794 1.00 96.69 401 GLY A O 1
ATOM 3080 N N . ALA A 1 402 ? -19.793 7.239 28.440 1.00 97.12 402 ALA A N 1
ATOM 3081 C CA . ALA A 1 402 ? -20.904 8.205 28.443 1.00 97.12 402 ALA A CA 1
ATOM 3082 C C . ALA A 1 402 ? -20.401 9.648 28.630 1.00 97.12 402 ALA A C 1
ATOM 3084 O O . ALA A 1 402 ? -20.877 10.595 28.000 1.00 97.12 402 ALA A O 1
ATOM 3085 N N . LYS A 1 403 ? -19.384 9.807 29.483 1.00 96.94 403 LYS A N 1
ATOM 3086 C CA . LYS A 1 403 ? -18.647 11.053 29.691 1.00 96.94 403 LYS A CA 1
ATOM 3087 C C . LYS A 1 403 ? -17.178 10.851 29.336 1.00 96.94 403 LYS A C 1
ATOM 3089 O O . LYS A 1 403 ? -16.634 9.755 29.454 1.00 96.94 403 LYS A O 1
ATOM 3094 N N . ARG A 1 404 ? -16.532 11.937 28.914 1.00 97.38 404 ARG A N 1
ATOM 3095 C CA . ARG A 1 404 ? -15.074 12.020 28.810 1.00 97.38 404 ARG A CA 1
ATOM 3096 C C . ARG A 1 404 ? -14.522 12.389 30.182 1.00 97.38 404 ARG A C 1
ATOM 3098 O O . ARG A 1 404 ? -14.758 13.499 30.649 1.00 97.38 404 ARG A O 1
ATOM 3105 N N . GLU A 1 405 ? -13.789 11.480 30.805 1.00 98.19 405 GLU A N 1
ATOM 3106 C CA . GLU A 1 405 ? -13.224 11.669 32.143 1.00 98.19 405 GLU A CA 1
ATOM 3107 C C . GLU A 1 405 ? -11.706 11.817 32.032 1.00 98.19 405 GLU A C 1
ATOM 3109 O O . GLU A 1 405 ? -11.021 10.842 31.735 1.00 98.19 405 GLU A O 1
ATOM 3114 N N . VAL A 1 406 ? -11.169 13.024 32.241 1.00 98.56 406 VAL A N 1
ATOM 3115 C CA . VAL A 1 406 ? -9.711 13.237 32.296 1.00 98.56 406 VAL A CA 1
ATOM 3116 C C . VAL A 1 406 ? -9.183 12.664 33.605 1.00 98.56 406 VAL A C 1
ATOM 3118 O O . VAL A 1 406 ? -9.603 13.090 34.677 1.00 98.56 406 VAL A O 1
ATOM 3121 N N . VAL A 1 407 ? -8.268 11.702 33.510 1.00 98.25 407 VAL A N 1
ATOM 3122 C CA . VAL A 1 407 ? -7.731 10.962 34.665 1.00 98.25 407 VAL A CA 1
ATOM 3123 C C . VAL A 1 407 ? -6.267 11.283 34.957 1.00 98.25 407 VAL A C 1
ATOM 3125 O O . VAL A 1 407 ? -5.781 11.000 36.049 1.00 98.25 407 VAL A O 1
ATOM 3128 N N . LEU A 1 408 ? -5.547 11.861 33.993 1.00 98.25 408 LEU A N 1
ATOM 3129 C CA . LEU A 1 408 ? -4.142 12.223 34.144 1.00 98.25 408 LEU A CA 1
ATOM 3130 C C . LEU A 1 408 ? -3.785 13.364 33.197 1.00 98.25 408 LEU A C 1
ATOM 3132 O O . LEU A 1 408 ? -4.085 13.300 32.008 1.00 98.25 408 LEU A O 1
ATOM 3136 N N . THR A 1 409 ? -3.070 14.358 33.715 1.00 98.25 409 THR A N 1
ATOM 3137 C CA . THR A 1 409 ? -2.468 15.431 32.922 1.00 98.25 409 THR A CA 1
ATOM 3138 C C . THR A 1 409 ? -1.029 15.642 33.377 1.00 98.25 409 THR A C 1
ATOM 3140 O O . THR A 1 409 ? -0.735 15.662 34.575 1.00 98.25 409 THR A O 1
ATOM 3143 N N . LYS A 1 410 ? -0.123 15.795 32.416 1.00 97.81 410 LYS A N 1
ATOM 3144 C CA . LYS A 1 410 ? 1.277 16.169 32.610 1.00 97.81 410 LYS A CA 1
ATOM 3145 C C . LYS A 1 410 ? 1.649 17.238 31.590 1.00 97.81 410 LYS A C 1
ATOM 3147 O O . LYS A 1 410 ? 1.192 17.203 30.449 1.00 97.81 410 LYS A O 1
ATOM 3152 N N . THR A 1 411 ? 2.488 18.175 31.999 1.00 95.88 411 THR A N 1
ATOM 3153 C CA . THR A 1 411 ? 3.070 19.196 31.124 1.00 95.88 411 THR A CA 1
ATOM 3154 C C . THR A 1 411 ? 4.584 19.085 31.160 1.00 95.88 411 THR A C 1
ATOM 3156 O O . THR A 1 411 ? 5.138 18.422 32.038 1.00 95.88 411 THR A O 1
ATOM 3159 N N . ASP A 1 412 ? 5.237 19.723 30.191 1.00 94.81 412 ASP A N 1
ATOM 3160 C CA . ASP A 1 412 ? 6.689 19.907 30.173 1.00 94.81 412 ASP A CA 1
ATOM 3161 C C . ASP A 1 412 ? 7.487 18.591 30.220 1.00 94.81 412 ASP A C 1
ATOM 3163 O O . ASP A 1 412 ? 8.621 18.548 30.695 1.00 94.81 412 ASP A O 1
ATOM 3167 N N . LEU A 1 413 ? 6.904 17.506 29.695 1.00 97.00 413 LEU A N 1
ATOM 3168 C CA . LEU A 1 413 ? 7.591 16.228 29.545 1.00 97.00 413 LEU A CA 1
ATOM 3169 C C . LEU A 1 413 ? 8.653 16.354 28.458 1.00 97.00 413 LEU A C 1
ATOM 3171 O O . LEU A 1 413 ? 8.373 16.881 27.385 1.00 97.00 413 LEU A O 1
ATOM 3175 N N . VAL A 1 414 ? 9.861 15.862 28.724 1.00 94.88 414 VAL A N 1
ATOM 3176 C CA . VAL A 1 414 ? 10.983 15.957 27.784 1.00 94.88 414 VAL A CA 1
ATOM 3177 C C . VAL A 1 414 ? 10.780 14.992 26.619 1.00 94.88 414 VAL A C 1
ATOM 3179 O O . VAL A 1 414 ? 10.461 13.818 26.811 1.00 94.88 414 VAL A O 1
ATOM 3182 N N . CYS A 1 415 ? 11.008 15.475 25.402 1.00 92.31 415 CYS A N 1
ATOM 3183 C CA . CYS A 1 415 ? 11.032 14.646 24.204 1.00 92.31 415 CYS A CA 1
ATOM 3184 C C . CYS A 1 415 ? 12.040 15.181 23.188 1.00 92.31 415 CYS A C 1
ATOM 3186 O O . CYS A 1 415 ? 12.484 16.326 23.257 1.00 92.31 415 CYS A O 1
ATOM 3188 N N . SER A 1 416 ? 12.389 14.339 22.227 1.00 92.31 416 SER A N 1
ATOM 3189 C CA . SER A 1 416 ? 13.206 14.713 21.081 1.00 92.31 416 SER A CA 1
ATOM 3190 C C . SER A 1 416 ? 12.718 13.979 19.842 1.00 92.31 416 SER A C 1
ATOM 3192 O O . SER A 1 416 ? 11.925 13.034 19.923 1.00 92.31 416 SER A O 1
ATOM 3194 N N . GLU A 1 417 ? 13.184 14.415 18.676 1.00 94.00 417 GLU A N 1
ATOM 3195 C CA . GLU A 1 417 ? 12.883 13.713 17.441 1.00 94.00 417 GLU A CA 1
ATOM 3196 C C . GLU A 1 417 ? 13.620 12.370 17.430 1.00 94.00 417 GLU A C 1
ATOM 3198 O O . GLU A 1 417 ? 14.827 12.296 17.676 1.00 94.00 417 GLU A O 1
ATOM 3203 N N . GLN A 1 418 ? 12.883 11.299 17.143 1.00 93.94 418 GLN A N 1
ATOM 3204 C CA . GLN A 1 418 ? 13.419 9.950 17.032 1.00 93.94 418 GLN A CA 1
ATOM 3205 C C . GLN A 1 418 ? 13.344 9.470 15.574 1.00 93.94 418 GLN A C 1
ATOM 3207 O O . GLN A 1 418 ? 12.424 9.798 14.815 1.00 93.94 418 GLN A O 1
ATOM 3212 N N . MET A 1 419 ? 14.351 8.702 15.150 1.00 90.25 419 MET A N 1
ATOM 3213 C CA . MET A 1 419 ? 14.435 8.175 13.785 1.00 90.25 419 MET A CA 1
ATOM 3214 C C . MET A 1 419 ? 13.261 7.228 13.506 1.00 90.25 419 MET A C 1
ATOM 3216 O O . MET A 1 419 ? 12.877 6.451 14.373 1.00 90.25 419 MET A O 1
ATOM 3220 N N . ILE A 1 420 ? 12.700 7.275 12.296 1.00 90.25 420 ILE A N 1
ATOM 3221 C CA . ILE A 1 420 ? 11.727 6.276 11.831 1.00 90.25 420 ILE A CA 1
ATOM 3222 C C . ILE A 1 420 ? 12.486 5.324 10.905 1.00 90.25 420 ILE A C 1
ATOM 3224 O O . ILE A 1 420 ? 12.933 5.780 9.852 1.00 90.25 420 ILE A O 1
ATOM 3228 N N . PRO A 1 421 ? 12.661 4.046 11.278 1.00 89.12 421 PRO A N 1
ATOM 3229 C CA . PRO A 1 421 ? 13.224 3.039 10.384 1.00 89.12 421 PRO A CA 1
ATOM 3230 C C . PRO A 1 421 ? 12.378 2.853 9.114 1.00 89.12 421 PRO A C 1
ATOM 3232 O O . PRO A 1 421 ? 11.151 2.934 9.167 1.00 89.12 421 PRO A O 1
ATOM 3235 N N . ASP A 1 422 ? 13.001 2.510 7.983 1.00 81.94 422 ASP A N 1
ATOM 3236 C CA . ASP A 1 422 ? 12.283 2.276 6.715 1.00 81.94 422 ASP A CA 1
ATOM 3237 C C . ASP A 1 422 ? 11.263 1.125 6.795 1.00 81.94 422 ASP A C 1
ATOM 3239 O O . ASP A 1 422 ? 10.274 1.102 6.061 1.00 81.94 422 ASP A O 1
ATOM 3243 N N . ASN A 1 423 ? 11.480 0.175 7.707 1.00 87.81 423 ASN A N 1
ATOM 3244 C CA . ASN A 1 423 ? 10.607 -0.967 7.965 1.00 87.81 423 ASN A CA 1
ATOM 3245 C C . ASN A 1 423 ? 9.678 -0.768 9.179 1.00 87.81 423 ASN A C 1
ATOM 3247 O O . ASN A 1 423 ? 9.076 -1.744 9.630 1.00 87.81 423 ASN A O 1
ATOM 3251 N N . ALA A 1 424 ? 9.518 0.459 9.694 1.00 93.44 424 ALA A N 1
ATOM 3252 C CA . ALA A 1 424 ? 8.769 0.720 10.927 1.00 93.44 424 ALA A CA 1
ATOM 3253 C C . ALA A 1 424 ? 7.305 0.248 10.887 1.00 93.44 424 ALA A C 1
ATOM 3255 O O . ALA A 1 424 ? 6.772 -0.185 11.904 1.00 93.44 424 ALA A O 1
ATOM 3256 N N . SER A 1 425 ? 6.662 0.256 9.713 1.00 94.38 425 SER A N 1
ATOM 3257 C CA . SER A 1 425 ? 5.313 -0.312 9.553 1.00 94.38 425 SER A CA 1
ATOM 3258 C C . SER A 1 425 ? 5.237 -1.794 9.926 1.00 94.38 425 SER A C 1
ATOM 3260 O O . SER A 1 425 ? 4.228 -2.230 10.469 1.00 94.38 425 SER A O 1
ATOM 3262 N N . SER A 1 426 ? 6.300 -2.559 9.669 1.00 94.88 426 SER A N 1
ATOM 3263 C CA . SER A 1 426 ? 6.336 -4.011 9.878 1.00 94.88 426 SER A CA 1
ATOM 3264 C C . SER A 1 426 ? 7.081 -4.429 11.142 1.00 94.88 426 SER A C 1
ATOM 3266 O O . SER A 1 426 ? 6.696 -5.434 11.722 1.00 94.88 426 SER A O 1
ATOM 3268 N N . HIS A 1 427 ? 8.105 -3.690 11.585 1.00 95.31 427 HIS A N 1
ATOM 3269 C CA . HIS A 1 427 ? 8.976 -4.053 12.720 1.00 95.31 427 HIS A CA 1
ATOM 3270 C C . HIS A 1 427 ? 8.951 -3.036 13.876 1.00 95.31 427 HIS A C 1
ATOM 3272 O O . HIS A 1 427 ? 9.721 -3.170 14.822 1.00 95.31 427 HIS A O 1
ATOM 3278 N N . GLY A 1 428 ? 8.088 -2.021 13.798 1.00 95.12 428 GLY A N 1
ATOM 3279 C CA . GLY A 1 428 ? 7.974 -0.978 14.813 1.00 95.12 428 GLY A CA 1
ATOM 3280 C C . GLY A 1 428 ? 9.073 0.083 14.723 1.00 95.12 428 GLY A C 1
ATOM 3281 O O . GLY A 1 428 ? 10.057 -0.047 13.991 1.00 95.12 428 GLY A O 1
ATOM 3282 N N . CYS A 1 429 ? 8.899 1.182 15.458 1.00 94.12 429 CYS A N 1
ATOM 3283 C CA . CYS A 1 429 ? 9.830 2.314 15.384 1.00 94.12 429 CYS A CA 1
ATOM 3284 C C . CYS A 1 429 ? 11.103 2.112 16.209 1.00 94.12 429 CYS A C 1
ATOM 3286 O O . CYS A 1 429 ? 12.082 2.820 15.987 1.00 94.12 429 CYS A O 1
ATOM 3288 N N . ASN A 1 430 ? 11.068 1.213 17.201 1.00 93.62 430 ASN A N 1
ATOM 3289 C CA . ASN A 1 430 ? 12.127 1.041 18.202 1.00 93.62 430 ASN A CA 1
ATOM 3290 C C . ASN A 1 430 ? 12.499 2.349 18.926 1.00 93.62 430 ASN A C 1
ATOM 3292 O O . ASN A 1 430 ? 13.656 2.585 19.279 1.00 93.62 430 ASN A O 1
ATOM 3296 N N . TRP A 1 431 ? 11.512 3.224 19.135 1.00 96.75 431 TRP A N 1
ATOM 3297 C CA . TRP A 1 431 ? 11.704 4.468 19.874 1.00 96.75 431 TRP A CA 1
ATOM 3298 C C . TRP A 1 431 ? 11.976 4.176 21.352 1.00 9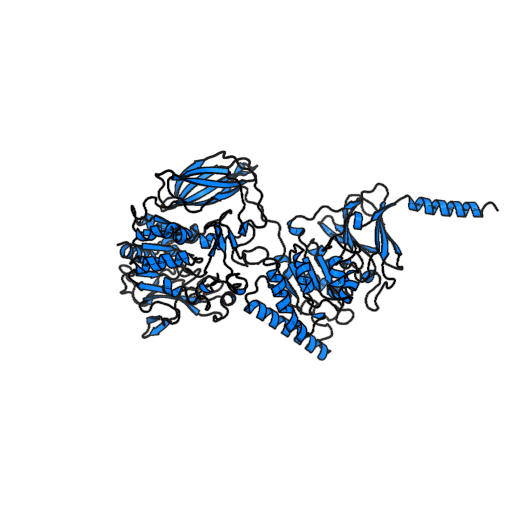6.75 431 TRP A C 1
ATOM 3300 O O . TRP A 1 431 ? 11.466 3.212 21.929 1.00 96.75 431 TRP A O 1
ATOM 3310 N N . LYS A 1 432 ? 12.786 5.025 21.978 1.00 96.88 432 LYS A N 1
ATOM 3311 C CA . LYS A 1 432 ? 13.047 4.978 23.415 1.00 96.88 432 LYS A CA 1
ATOM 3312 C C . LYS A 1 432 ? 11.844 5.523 24.182 1.00 96.88 432 LYS A C 1
ATOM 3314 O O . LYS A 1 432 ? 11.147 6.414 23.690 1.00 96.88 432 LYS A O 1
ATOM 3319 N N . GLU A 1 433 ? 11.633 4.988 25.385 1.00 97.44 433 GLU A N 1
ATOM 3320 C CA . GLU A 1 433 ? 10.649 5.504 26.344 1.00 97.44 433 GLU A CA 1
ATOM 3321 C C . GLU A 1 433 ? 10.907 6.997 26.585 1.00 97.44 433 GLU A C 1
ATOM 3323 O O . GLU A 1 433 ? 12.033 7.404 26.872 1.00 97.44 433 GLU A O 1
ATOM 3328 N N . SER A 1 434 ? 9.862 7.807 26.430 1.00 97.31 434 SER A N 1
ATOM 3329 C CA . SER A 1 434 ? 9.880 9.246 26.713 1.00 97.31 434 SER A CA 1
ATOM 3330 C C . SER A 1 434 ? 9.244 9.546 28.067 1.00 97.31 434 SER A C 1
ATOM 3332 O O . SER A 1 434 ? 9.663 10.466 28.762 1.00 97.31 434 SER A O 1
ATOM 3334 N N . PHE A 1 435 ? 8.233 8.766 28.452 1.00 97.69 435 PHE A N 1
ATOM 3335 C CA . PHE A 1 435 ? 7.541 8.898 29.727 1.00 97.69 435 PHE A CA 1
ATOM 3336 C C . PHE A 1 435 ? 6.926 7.557 30.135 1.00 97.69 435 PHE A C 1
ATOM 3338 O O . PHE A 1 435 ? 6.461 6.804 29.282 1.00 97.69 435 PHE A O 1
ATOM 3345 N N . GLY A 1 436 ? 6.885 7.270 31.433 1.00 97.25 436 GLY A N 1
ATOM 3346 C CA . GLY A 1 436 ? 6.209 6.094 31.964 1.00 97.25 436 GLY A CA 1
ATOM 3347 C C . GLY A 1 436 ? 5.510 6.393 33.282 1.00 97.25 436 GLY A C 1
ATOM 3348 O O . GLY A 1 436 ? 5.946 7.253 34.047 1.00 97.25 436 GLY A O 1
ATOM 3349 N N . PHE A 1 437 ? 4.414 5.686 33.538 1.00 97.88 437 PHE A N 1
ATOM 3350 C CA . PHE A 1 437 ? 3.643 5.784 34.776 1.00 97.88 437 PHE A CA 1
ATOM 3351 C C . PHE A 1 437 ? 2.984 4.439 35.091 1.00 97.88 437 PHE A C 1
ATOM 3353 O O . PHE A 1 437 ? 2.804 3.613 34.200 1.00 97.88 437 PHE A O 1
ATOM 3360 N N . GLU A 1 438 ? 2.637 4.208 36.352 1.00 98.31 438 GLU A N 1
ATOM 3361 C CA . GLU A 1 438 ? 1.841 3.044 36.752 1.00 98.31 438 GLU A CA 1
ATOM 3362 C C . GLU A 1 438 ? 0.355 3.378 36.668 1.00 98.31 438 GLU A C 1
ATOM 3364 O O . GLU A 1 438 ? -0.053 4.464 37.086 1.00 98.31 438 GLU A O 1
ATOM 3369 N N . ILE A 1 439 ? -0.456 2.452 36.150 1.00 98.12 439 ILE A N 1
ATOM 3370 C CA . ILE A 1 439 ? -1.913 2.613 36.135 1.00 98.12 439 ILE A CA 1
ATOM 3371 C C . ILE A 1 439 ? -2.426 2.580 37.579 1.00 98.12 439 ILE A C 1
ATOM 3373 O O . ILE A 1 439 ? -2.283 1.547 38.239 1.00 98.12 439 ILE A O 1
ATOM 3377 N N . PRO A 1 440 ? -3.047 3.657 38.089 1.00 97.62 440 PRO A N 1
ATOM 3378 C CA . PRO A 1 440 ? -3.603 3.659 39.436 1.00 97.62 440 PRO A CA 1
ATOM 3379 C C . PRO A 1 440 ? -4.670 2.572 39.623 1.00 97.62 440 PRO A C 1
ATOM 3381 O O . PRO A 1 440 ? -5.422 2.247 38.702 1.00 97.62 440 PRO A O 1
ATOM 3384 N N . LYS A 1 441 ? -4.751 1.994 40.826 1.00 96.06 441 LYS A N 1
ATOM 3385 C CA . LYS A 1 441 ? -5.630 0.841 41.113 1.00 96.06 441 LYS A CA 1
ATOM 3386 C C . LYS A 1 441 ? -7.121 1.169 41.005 1.00 96.06 441 LYS A C 1
ATOM 3388 O O . LYS A 1 441 ? -7.934 0.270 40.825 1.00 96.06 441 LYS A O 1
ATOM 3393 N N . GLU A 1 442 ? -7.472 2.440 41.141 1.00 94.75 442 GLU A N 1
ATOM 3394 C CA . GLU A 1 442 ? -8.824 2.980 41.044 1.00 94.75 442 GLU A CA 1
ATOM 3395 C C . GLU A 1 442 ? -9.281 3.235 39.602 1.00 94.75 442 GLU A C 1
ATOM 3397 O O . GLU A 1 442 ? -10.460 3.517 39.373 1.00 94.75 442 GLU A O 1
ATOM 3402 N N . TRP A 1 443 ? -8.374 3.152 38.620 1.00 96.56 443 TRP A N 1
ATOM 3403 C CA . TRP A 1 443 ? -8.759 3.290 37.223 1.00 96.56 443 TRP A CA 1
ATOM 3404 C C . TRP A 1 443 ? -9.655 2.128 36.817 1.00 96.56 443 TRP A C 1
ATOM 3406 O O . TRP A 1 443 ? -9.302 0.954 36.927 1.00 96.56 443 TRP A O 1
ATOM 3416 N N . ARG A 1 444 ? -10.849 2.486 36.352 1.00 95.69 444 ARG A N 1
ATOM 3417 C CA . ARG A 1 444 ? -11.849 1.530 35.895 1.00 95.69 444 ARG A CA 1
ATOM 3418 C C . ARG A 1 444 ? -11.444 0.961 34.544 1.00 95.69 444 ARG A C 1
ATOM 3420 O O . ARG A 1 444 ? -10.755 1.597 33.758 1.00 95.69 444 ARG A O 1
ATOM 3427 N N . THR A 1 445 ? -11.948 -0.219 34.225 1.00 98.12 445 THR A N 1
ATOM 3428 C CA . THR A 1 445 ? -11.817 -0.744 32.868 1.00 98.12 445 THR A CA 1
ATOM 3429 C C . THR A 1 445 ? -12.411 0.217 31.823 1.00 98.12 445 THR A C 1
ATOM 3431 O O . THR A 1 445 ? -13.400 0.922 32.082 1.00 98.12 445 THR A O 1
ATOM 3434 N N . GLY A 1 446 ? -11.782 0.309 30.653 1.00 97.94 446 GLY A N 1
ATOM 3435 C CA . GLY A 1 446 ? -12.208 1.242 29.613 1.00 97.94 446 GLY A CA 1
ATOM 3436 C C . GLY A 1 446 ? -11.197 1.460 28.499 1.00 97.94 446 GLY A C 1
ATOM 3437 O O . GLY A 1 446 ? -10.042 1.043 28.589 1.00 97.94 446 GLY A O 1
ATOM 3438 N N . TYR A 1 447 ? -11.643 2.183 27.474 1.00 98.25 447 TYR A N 1
ATOM 3439 C CA . TYR A 1 447 ? -10.782 2.791 26.464 1.00 98.25 447 TYR A CA 1
ATOM 3440 C C . TYR A 1 447 ? -10.238 4.130 26.976 1.00 98.25 447 TYR A C 1
ATOM 3442 O O . TYR A 1 447 ? -11.007 5.026 27.347 1.00 98.25 447 TYR A O 1
ATOM 3450 N N . TYR A 1 448 ? -8.916 4.278 26.972 1.00 98.31 448 TYR A N 1
ATOM 3451 C CA . TYR A 1 448 ? -8.218 5.474 27.427 1.00 98.31 448 TYR A CA 1
ATOM 3452 C C . TYR A 1 448 ? -7.567 6.173 26.235 1.00 98.31 448 TYR A C 1
ATOM 3454 O O . TYR A 1 448 ? -6.571 5.712 25.677 1.00 98.31 448 TYR A O 1
ATOM 3462 N N . ASN A 1 449 ? -8.136 7.315 25.850 1.00 97.62 449 ASN A N 1
ATOM 3463 C CA . ASN A 1 449 ? -7.578 8.179 24.819 1.00 97.62 449 ASN A CA 1
ATOM 3464 C C . ASN A 1 449 ? -6.478 9.047 25.419 1.00 97.62 449 ASN A C 1
ATOM 3466 O O . ASN A 1 449 ? -6.672 9.671 26.462 1.00 97.62 449 ASN A O 1
ATOM 3470 N N . THR A 1 450 ? -5.348 9.133 24.736 1.00 97.44 450 THR A N 1
ATOM 3471 C CA . THR A 1 450 ? -4.234 10.004 25.093 1.00 97.44 450 THR A CA 1
ATOM 3472 C C . THR A 1 450 ? -4.104 11.121 24.074 1.00 97.44 450 THR A C 1
ATOM 3474 O O . THR A 1 450 ? -3.992 10.857 22.882 1.00 97.44 450 THR A O 1
ATOM 3477 N N . THR A 1 451 ? -4.067 12.365 24.543 1.00 97.56 451 THR A N 1
ATOM 3478 C CA . THR A 1 451 ? -3.755 13.539 23.726 1.00 97.56 451 THR A CA 1
ATOM 3479 C C . THR A 1 451 ? -2.331 13.996 24.023 1.00 97.56 451 THR A C 1
ATOM 3481 O O . THR A 1 451 ? -2.000 14.347 25.157 1.00 97.56 451 THR A O 1
ATOM 3484 N N . LEU A 1 452 ? -1.493 14.005 22.989 1.00 97.62 452 LEU A N 1
ATOM 3485 C CA . LEU A 1 452 ? -0.154 14.586 23.004 1.00 97.62 452 LEU A CA 1
ATOM 3486 C C . LEU A 1 452 ? -0.234 15.996 22.428 1.00 97.62 452 LEU A C 1
ATOM 3488 O O . LEU A 1 452 ? -0.944 16.214 21.448 1.00 97.62 452 LEU A O 1
ATOM 3492 N N . SER A 1 453 ? 0.470 16.960 23.015 1.00 97.12 453 SER A N 1
ATOM 3493 C CA . SER A 1 453 ? 0.380 18.360 22.596 1.00 97.12 453 SER A CA 1
ATOM 3494 C C . SER A 1 453 ? 1.722 19.080 22.622 1.00 97.12 453 SER A C 1
ATOM 3496 O O . SER A 1 453 ? 2.523 18.898 23.534 1.00 97.12 453 SER A O 1
ATOM 3498 N N . VAL A 1 454 ? 1.960 19.935 21.631 1.00 95.81 454 VAL A N 1
ATOM 3499 C CA . VAL A 1 454 ? 3.130 20.823 21.557 1.00 95.81 454 VAL A CA 1
ATOM 3500 C C . VAL A 1 454 ? 2.702 22.205 21.089 1.00 95.81 454 VAL A C 1
ATOM 3502 O O . VAL A 1 454 ? 1.714 22.344 20.369 1.00 95.81 454 VAL A O 1
ATOM 3505 N N . LYS A 1 455 ? 3.446 23.245 21.469 1.00 89.94 455 LYS A N 1
ATOM 3506 C CA . LYS A 1 455 ? 3.269 24.590 20.908 1.00 89.94 455 LYS A CA 1
ATOM 3507 C C . LYS A 1 455 ? 4.241 24.777 19.749 1.00 89.94 455 LYS A C 1
ATOM 3509 O O . LYS A 1 455 ? 5.433 24.522 19.901 1.00 89.94 455 LYS A O 1
ATOM 3514 N N . ASN A 1 456 ? 3.747 25.213 18.594 1.00 81.88 456 ASN A N 1
ATOM 3515 C CA . ASN A 1 456 ? 4.618 25.606 17.488 1.00 81.88 456 ASN A CA 1
ATOM 3516 C C . ASN A 1 456 ? 5.300 26.963 17.783 1.00 81.88 456 ASN A C 1
ATOM 3518 O O . ASN A 1 456 ? 5.012 27.616 18.788 1.00 81.88 456 ASN A O 1
ATOM 3522 N N . LYS A 1 457 ? 6.186 27.418 16.884 1.00 78.31 457 LYS A N 1
ATOM 3523 C CA . LYS A 1 457 ? 6.896 28.709 17.019 1.00 78.31 457 LYS A CA 1
ATOM 3524 C C . LYS A 1 457 ? 5.966 29.933 17.099 1.00 78.31 457 LYS A C 1
ATOM 3526 O O . LYS A 1 457 ? 6.383 30.969 17.596 1.00 78.31 457 LYS A O 1
ATOM 3531 N N . GLU A 1 458 ? 4.727 29.809 16.630 1.00 83.31 458 GLU A N 1
ATOM 3532 C CA . GLU A 1 458 ? 3.697 30.859 16.639 1.00 83.31 458 GLU A CA 1
ATOM 3533 C C . GLU A 1 458 ? 2.795 30.781 17.887 1.00 83.31 458 GLU A C 1
ATOM 3535 O O . GLU A 1 458 ? 1.836 31.536 18.014 1.00 83.31 458 GLU A O 1
ATOM 3540 N N . GLY A 1 459 ? 3.061 29.846 18.807 1.00 82.81 459 GLY A N 1
ATOM 3541 C CA . GLY A 1 459 ? 2.265 29.633 20.017 1.00 82.81 459 GLY A CA 1
ATOM 3542 C C . GLY A 1 459 ? 0.986 28.807 19.820 1.00 82.81 459 GLY A C 1
ATOM 3543 O O . GLY A 1 459 ? 0.273 28.565 20.794 1.00 82.81 459 GLY A O 1
ATOM 3544 N N . LYS A 1 460 ? 0.698 28.322 18.604 1.00 88.38 460 LYS A N 1
ATOM 3545 C CA . LYS A 1 460 ? -0.443 27.439 18.319 1.00 88.38 460 LYS A CA 1
ATOM 3546 C C . LYS A 1 460 ? -0.199 26.047 18.898 1.00 88.38 460 LYS A C 1
ATOM 3548 O O . LYS A 1 460 ? 0.853 25.450 18.671 1.00 88.38 460 LYS A O 1
ATOM 3553 N N . VAL A 1 461 ? -1.199 25.509 19.596 1.00 92.44 461 VAL A N 1
ATOM 3554 C CA . VAL A 1 461 ? -1.179 24.130 20.098 1.00 92.44 461 VAL A CA 1
ATOM 3555 C C . VAL A 1 461 ? -1.477 23.165 18.950 1.00 92.44 461 VAL A C 1
ATOM 3557 O O . VAL A 1 461 ? -2.513 23.263 18.292 1.00 92.44 461 VAL A O 1
ATOM 3560 N N . LEU A 1 462 ? -0.556 22.240 18.711 1.00 93.75 462 LEU A N 1
ATOM 3561 C CA . LEU A 1 462 ? -0.684 21.123 17.783 1.00 93.75 462 LEU A CA 1
ATOM 3562 C C . LEU A 1 462 ? -0.820 19.840 18.597 1.00 93.75 462 LEU A C 1
ATOM 3564 O O . LEU A 1 462 ? -0.153 19.701 19.623 1.00 93.75 462 LEU A O 1
ATOM 3568 N N . THR A 1 463 ? -1.675 18.920 18.154 1.00 94.56 463 THR A N 1
ATOM 3569 C CA . THR A 1 463 ? -1.962 17.687 18.892 1.00 94.56 463 THR A CA 1
ATOM 3570 C C . THR A 1 463 ? -1.880 16.445 18.017 1.00 94.56 463 THR A C 1
ATOM 3572 O O . THR A 1 463 ? -2.045 16.515 16.798 1.00 94.56 463 THR A O 1
ATOM 3575 N N . SER A 1 464 ? -1.630 15.312 18.663 1.00 94.44 464 SER A N 1
ATOM 3576 C CA . SER A 1 464 ? -1.841 13.970 18.123 1.00 94.44 464 SER A CA 1
ATOM 3577 C C . SER A 1 464 ? -2.462 13.072 19.190 1.00 94.44 464 SER A C 1
ATOM 3579 O O . SER A 1 464 ? -2.517 13.437 20.369 1.00 94.44 464 SER A O 1
ATOM 3581 N N . GLU A 1 465 ? -2.974 11.916 18.772 1.00 94.38 465 GLU A N 1
ATOM 3582 C CA . GLU A 1 465 ? -3.624 10.961 19.666 1.00 94.38 465 GLU A CA 1
ATOM 3583 C C . GLU A 1 465 ? -2.878 9.624 19.697 1.00 94.38 465 GLU A C 1
ATOM 3585 O O . GLU A 1 465 ? -2.294 9.190 18.705 1.00 94.38 465 GLU A O 1
ATOM 3590 N N . ALA A 1 466 ? -2.941 8.972 20.851 1.00 96.38 466 ALA A N 1
ATOM 3591 C CA . ALA A 1 466 ? -2.617 7.567 21.059 1.00 96.38 466 ALA A CA 1
ATOM 3592 C C . ALA A 1 466 ? -3.694 6.968 21.974 1.00 96.38 466 ALA A C 1
ATOM 3594 O O . ALA A 1 466 ? -4.531 7.695 22.513 1.00 96.38 466 ALA A O 1
ATOM 3595 N N . PHE A 1 467 ? -3.693 5.657 22.183 1.00 97.75 467 PHE A N 1
ATOM 3596 C CA . PHE A 1 467 ? -4.646 5.037 23.098 1.00 97.75 467 PHE A CA 1
ATOM 3597 C C . PHE A 1 467 ? -4.107 3.743 23.696 1.00 97.75 467 PHE A C 1
ATOM 3599 O O . PHE A 1 467 ? -3.189 3.126 23.158 1.00 97.75 467 PHE A O 1
ATOM 3606 N N . PHE A 1 468 ? -4.724 3.334 24.796 1.00 98.00 468 PHE A N 1
ATOM 3607 C CA . PHE A 1 468 ? -4.610 1.998 25.367 1.00 98.00 468 PHE A CA 1
ATOM 3608 C C . PHE A 1 468 ? -5.925 1.632 26.059 1.00 98.00 468 PHE A C 1
ATOM 3610 O O . PHE A 1 468 ? -6.813 2.466 26.250 1.00 98.00 468 PHE A O 1
ATOM 3617 N N . VAL A 1 469 ? -6.052 0.368 26.430 1.00 98.31 469 VAL A N 1
ATOM 3618 C CA . VAL A 1 469 ? -7.196 -0.192 27.140 1.00 98.31 469 VAL A CA 1
ATOM 3619 C C . VAL A 1 469 ? -6.747 -0.639 28.518 1.00 98.31 469 VAL A C 1
ATOM 3621 O O . VAL A 1 469 ? -5.682 -1.235 28.681 1.00 98.31 469 VAL A O 1
ATOM 3624 N N . VAL A 1 470 ? -7.581 -0.354 29.513 1.00 98.56 470 VAL A N 1
ATOM 3625 C CA . VAL A 1 470 ? -7.429 -0.905 30.859 1.00 98.56 470 VAL A CA 1
ATOM 3626 C C . VAL A 1 470 ? -8.459 -2.010 31.030 1.00 98.56 470 VAL A C 1
ATOM 3628 O O . VAL A 1 470 ? -9.664 -1.774 30.904 1.00 98.56 470 VAL A O 1
ATOM 3631 N N . ARG A 1 471 ? -7.994 -3.227 31.300 1.00 97.75 471 ARG A N 1
ATOM 3632 C CA . ARG A 1 471 ? -8.838 -4.377 31.640 1.00 97.75 471 ARG A CA 1
ATOM 3633 C C . ARG A 1 471 ? -9.266 -4.323 33.100 1.00 97.75 471 ARG A C 1
ATOM 3635 O O . ARG A 1 471 ? -8.645 -3.652 33.922 1.00 97.75 471 ARG A O 1
ATOM 3642 N N . ASN A 1 472 ? -10.316 -5.060 33.447 1.00 96.75 472 ASN A N 1
ATOM 3643 C CA . ASN A 1 472 ? -10.690 -5.214 34.848 1.00 96.75 472 ASN A CA 1
ATOM 3644 C C . ASN A 1 472 ? -9.706 -6.162 35.556 1.00 96.75 472 ASN A C 1
ATOM 3646 O O . ASN A 1 472 ? -9.490 -7.286 35.106 1.00 96.75 472 ASN A O 1
ATOM 3650 N N . ALA A 1 473 ? -9.132 -5.726 36.683 1.00 95.12 473 ALA A N 1
ATOM 3651 C CA . ALA A 1 473 ? -8.263 -6.562 37.518 1.00 95.12 473 ALA A CA 1
ATOM 3652 C C . ALA A 1 473 ? -8.994 -7.776 38.119 1.00 95.12 473 ALA A C 1
ATOM 3654 O O . ALA A 1 473 ? -8.358 -8.758 38.490 1.00 95.12 473 ALA A O 1
ATOM 3655 N N . ASN A 1 474 ? -10.325 -7.709 38.219 1.00 96.19 474 ASN A N 1
ATOM 3656 C CA . ASN A 1 474 ? -11.182 -8.792 38.687 1.00 96.19 474 ASN A CA 1
ATOM 3657 C C . ASN A 1 474 ? -12.267 -9.062 37.630 1.00 96.19 474 ASN A C 1
ATOM 3659 O O . ASN A 1 474 ? -13.399 -8.595 37.794 1.00 96.19 474 ASN A O 1
ATOM 3663 N N . PRO A 1 475 ? -11.936 -9.777 36.538 1.00 96.94 475 PRO A N 1
ATOM 3664 C CA . PRO A 1 475 ? -12.853 -10.006 35.429 1.00 96.94 475 PRO A CA 1
ATOM 3665 C C . PRO A 1 475 ? -14.211 -10.525 35.896 1.00 96.94 475 PRO A C 1
ATOM 3667 O O . PRO A 1 475 ? -14.293 -11.474 36.679 1.00 96.94 475 PRO A O 1
ATOM 3670 N N . GLY A 1 476 ? -15.288 -9.905 35.423 1.00 94.94 476 GLY A N 1
ATOM 3671 C CA . GLY A 1 476 ? -16.640 -10.368 35.713 1.00 94.94 476 GLY A CA 1
ATOM 3672 C C . GLY A 1 476 ? -17.189 -9.960 37.088 1.00 94.94 476 GLY A C 1
ATOM 3673 O O . GLY A 1 476 ? -18.291 -10.388 37.447 1.00 94.94 476 GLY A O 1
ATOM 3674 N N . LYS A 1 477 ? -16.433 -9.202 37.897 1.00 94.81 477 LYS A N 1
ATOM 3675 C CA . LYS A 1 477 ? -16.848 -8.792 39.249 1.00 94.81 477 LYS A CA 1
ATOM 3676 C C . LYS A 1 477 ? -17.960 -7.744 39.212 1.00 94.81 477 LYS A C 1
ATOM 3678 O O . LYS A 1 477 ? -18.995 -7.945 39.840 1.00 94.81 477 LYS A O 1
ATOM 3683 N N . ASP A 1 478 ? -17.735 -6.658 38.475 1.00 92.88 478 ASP A N 1
ATOM 3684 C CA . ASP A 1 478 ? -18.631 -5.492 38.445 1.00 92.88 478 ASP A CA 1
ATOM 3685 C C . ASP A 1 478 ? -19.604 -5.525 37.253 1.00 92.88 478 ASP A C 1
ATOM 3687 O O . ASP A 1 478 ? -20.620 -4.833 37.250 1.00 92.88 478 ASP A O 1
ATOM 3691 N N . SER A 1 479 ? -19.323 -6.357 36.246 1.00 95.38 479 SER A N 1
ATOM 3692 C CA . SER A 1 479 ? -20.200 -6.600 35.102 1.00 95.38 479 SER A CA 1
ATOM 3693 C C . SER A 1 479 ? -20.116 -8.047 34.632 1.00 95.38 479 SER A C 1
ATOM 3695 O O . SER A 1 479 ? -19.095 -8.702 34.790 1.00 95.38 479 SER A O 1
ATOM 3697 N N . LYS A 1 480 ? -21.188 -8.548 34.012 1.00 97.44 480 LYS A N 1
ATOM 3698 C CA . LYS A 1 480 ? -21.206 -9.828 33.286 1.00 97.44 480 LYS A CA 1
ATOM 3699 C C . LYS A 1 480 ? -21.079 -9.665 31.771 1.00 97.44 480 LYS A C 1
ATOM 3701 O O . LYS A 1 480 ? -21.236 -10.645 31.049 1.00 97.44 480 LYS A O 1
ATOM 3706 N N . ILE A 1 481 ? -20.777 -8.459 31.304 1.00 98.62 481 ILE A N 1
ATOM 3707 C CA . ILE A 1 481 ? -20.636 -8.113 29.893 1.00 98.62 481 ILE A CA 1
ATOM 3708 C C . ILE A 1 481 ? -19.174 -7.738 29.629 1.00 98.62 481 ILE A C 1
ATOM 3710 O O . ILE A 1 481 ? -18.614 -6.910 30.348 1.00 98.62 481 ILE A O 1
ATOM 3714 N N . LEU A 1 482 ? -18.581 -8.326 28.595 1.00 98.81 482 LEU A N 1
ATOM 3715 C CA . LEU A 1 482 ? -17.271 -7.962 28.061 1.00 98.81 482 LEU A CA 1
ATOM 3716 C C . LEU A 1 482 ? -17.458 -7.330 26.681 1.00 98.81 482 LEU A C 1
ATOM 3718 O O . LEU A 1 482 ? -18.059 -7.955 25.812 1.00 98.81 482 LEU A O 1
ATOM 3722 N N . ILE A 1 483 ? -16.932 -6.129 26.452 1.00 98.56 483 ILE A N 1
ATOM 3723 C CA . ILE A 1 483 ? -16.799 -5.569 25.104 1.00 98.56 483 ILE A CA 1
ATOM 3724 C C . ILE A 1 483 ? -15.376 -5.790 24.593 1.00 98.56 483 ILE A C 1
ATOM 3726 O O . ILE A 1 483 ? -14.400 -5.401 25.237 1.00 98.56 483 ILE A O 1
ATOM 3730 N N . GLN A 1 484 ? -15.265 -6.436 23.437 1.00 98.12 484 GLN A N 1
ATOM 3731 C CA . GLN A 1 484 ? -14.010 -6.599 22.719 1.00 98.12 484 GLN A CA 1
ATOM 3732 C C . GLN A 1 484 ? -13.847 -5.457 21.719 1.00 98.12 484 GLN A C 1
ATOM 3734 O O . GLN A 1 484 ? -14.737 -5.216 20.906 1.00 98.12 484 GLN A O 1
ATOM 3739 N N . LEU A 1 485 ? -12.685 -4.804 21.748 1.00 98.19 485 LEU A N 1
ATOM 3740 C CA . LEU A 1 485 ? -12.323 -3.778 20.781 1.00 98.19 485 LEU A CA 1
ATOM 3741 C C . LEU A 1 485 ? -11.529 -4.334 19.597 1.00 98.19 485 LEU A C 1
ATOM 3743 O O . LEU A 1 485 ? -10.643 -5.181 19.764 1.00 98.19 485 LEU A O 1
ATOM 3747 N N . SER A 1 486 ? -11.789 -3.767 18.421 1.00 97.56 486 SER A N 1
ATOM 3748 C CA . SER A 1 486 ? -11.301 -4.235 17.114 1.00 97.56 486 SER A CA 1
ATOM 3749 C C . SER A 1 486 ? -9.873 -3.760 16.778 1.00 97.56 486 SER A C 1
ATOM 3751 O O . SER A 1 486 ? -9.578 -3.294 15.674 1.00 97.56 486 SER A O 1
ATOM 3753 N N . THR A 1 487 ? -8.947 -3.829 17.739 1.00 97.81 487 THR A N 1
ATOM 3754 C CA . THR A 1 487 ? -7.580 -3.289 17.604 1.00 97.81 487 THR A CA 1
ATOM 3755 C C . THR A 1 487 ? -6.749 -3.915 16.487 1.00 97.81 487 THR A C 1
ATOM 3757 O O . THR A 1 487 ? -5.886 -3.235 15.925 1.00 97.81 487 THR A O 1
ATOM 3760 N N . ASN A 1 488 ? -6.995 -5.180 16.135 1.00 98.12 488 ASN A N 1
ATOM 3761 C CA . ASN A 1 488 ? -6.343 -5.820 14.993 1.00 98.12 488 ASN A CA 1
ATOM 3762 C C . ASN A 1 488 ? -6.719 -5.106 13.693 1.00 98.12 488 ASN A C 1
ATOM 3764 O O . ASN A 1 488 ? -5.841 -4.805 12.885 1.00 98.12 488 ASN A O 1
ATOM 3768 N N . THR A 1 489 ? -7.999 -4.763 13.530 1.00 97.75 489 THR A N 1
ATOM 3769 C CA . THR A 1 489 ? -8.491 -3.969 12.402 1.00 97.75 489 THR A CA 1
ATOM 3770 C C . THR A 1 489 ? -7.847 -2.589 12.380 1.00 97.75 489 THR A C 1
ATOM 3772 O O . THR A 1 489 ? -7.353 -2.159 11.338 1.00 97.75 489 THR A O 1
ATOM 3775 N N . TYR A 1 490 ? -7.760 -1.899 13.522 1.00 97.38 490 TYR A N 1
ATOM 3776 C CA . TYR A 1 490 ? -7.128 -0.574 13.560 1.00 97.38 490 TYR A CA 1
ATOM 3777 C C . TYR A 1 490 ? -5.697 -0.624 12.999 1.00 97.38 490 TYR A C 1
ATOM 3779 O O . TYR A 1 490 ? -5.313 0.218 12.184 1.00 97.38 490 TYR A O 1
ATOM 3787 N N . ASN A 1 491 ? -4.932 -1.656 13.369 1.00 97.06 491 ASN A N 1
ATOM 3788 C CA . ASN A 1 491 ? -3.557 -1.834 12.910 1.00 97.06 491 ASN A CA 1
ATOM 3789 C C . ASN A 1 491 ? -3.463 -2.300 11.455 1.00 97.06 491 ASN A C 1
ATOM 3791 O O . ASN A 1 491 ? -2.614 -1.812 10.706 1.00 97.06 491 ASN A O 1
ATOM 3795 N N . ALA A 1 492 ? -4.361 -3.187 11.029 1.00 97.12 492 ALA A N 1
ATOM 3796 C CA . ALA A 1 492 ? -4.436 -3.659 9.653 1.00 97.12 492 ALA A CA 1
ATOM 3797 C C . ALA A 1 492 ? -4.631 -2.516 8.647 1.00 97.12 492 ALA A C 1
ATOM 3799 O O . ALA A 1 492 ? -4.043 -2.553 7.567 1.00 97.12 492 ALA A O 1
ATOM 3800 N N . TYR A 1 493 ? -5.396 -1.483 9.015 1.00 95.88 493 TYR A N 1
ATOM 3801 C CA . TYR A 1 493 ? -5.622 -0.291 8.191 1.00 95.88 493 TYR A CA 1
ATOM 3802 C C . TYR A 1 493 ? -4.588 0.822 8.406 1.00 95.88 493 TYR A C 1
ATOM 3804 O O . TYR A 1 493 ? -4.521 1.745 7.596 1.00 95.88 493 TYR A O 1
ATOM 3812 N N . CYS A 1 494 ? -3.760 0.762 9.450 1.00 93.75 494 CYS A N 1
ATOM 3813 C CA . CYS A 1 494 ? -2.770 1.797 9.735 1.00 93.75 494 CYS A CA 1
ATOM 3814 C C . CYS A 1 494 ? -1.626 1.776 8.706 1.00 93.75 494 CYS A C 1
ATOM 3816 O O . CYS A 1 494 ? -0.873 0.802 8.615 1.00 93.75 494 CYS A O 1
ATOM 3818 N N . ASN A 1 495 ? -1.468 2.868 7.948 1.00 91.12 495 ASN A N 1
ATOM 3819 C CA . ASN A 1 495 ? -0.385 3.047 6.972 1.00 91.12 495 ASN A CA 1
ATOM 3820 C C . ASN A 1 495 ? 0.830 3.808 7.527 1.00 91.12 495 ASN A C 1
ATOM 3822 O O . ASN A 1 495 ? 1.769 4.098 6.777 1.00 91.12 495 ASN A O 1
ATOM 3826 N N . TRP A 1 496 ? 0.829 4.149 8.819 1.00 92.25 496 TRP A N 1
ATOM 3827 C CA . TRP A 1 496 ? 1.950 4.844 9.438 1.00 92.25 496 TRP A CA 1
ATOM 3828 C C . TRP A 1 496 ? 3.223 3.995 9.296 1.00 92.25 496 TRP A C 1
ATOM 3830 O O . TRP A 1 496 ? 3.215 2.777 9.502 1.00 92.25 496 TRP A O 1
ATOM 3840 N N . GLY A 1 497 ? 4.329 4.620 8.888 1.00 88.44 497 GLY A N 1
ATOM 3841 C CA . GLY A 1 497 ? 5.567 3.902 8.559 1.00 88.44 497 GLY A CA 1
ATOM 3842 C C . GLY A 1 497 ? 5.549 3.212 7.186 1.00 88.44 497 GLY A C 1
ATOM 3843 O O . GLY A 1 497 ? 6.403 2.372 6.907 1.00 88.44 497 GLY A O 1
ATOM 3844 N N . GLY A 1 498 ? 4.580 3.542 6.326 1.00 87.25 498 GLY A N 1
ATOM 3845 C CA . GLY A 1 498 ? 4.598 3.273 4.888 1.00 87.25 498 GLY A CA 1
ATOM 3846 C C . GLY A 1 498 ? 3.585 2.243 4.400 1.00 87.25 498 GLY A C 1
ATOM 3847 O O . GLY A 1 498 ? 3.060 2.411 3.307 1.00 87.25 498 GLY A O 1
ATOM 3848 N N . TYR A 1 499 ? 3.284 1.198 5.167 1.00 90.75 499 TYR A N 1
ATOM 3849 C CA . TYR A 1 499 ? 2.425 0.104 4.706 1.00 90.75 499 TYR A CA 1
ATOM 3850 C C . TYR A 1 499 ? 1.328 -0.228 5.720 1.00 90.75 499 TYR A C 1
ATOM 3852 O O . TYR A 1 499 ? 1.552 -0.197 6.931 1.00 90.75 499 TYR A O 1
ATOM 3860 N N . SER A 1 500 ? 0.160 -0.573 5.184 1.00 93.75 500 SER A N 1
ATOM 3861 C CA . SER A 1 500 ? -0.939 -1.265 5.862 1.00 93.75 500 SER A CA 1
ATOM 3862 C C . SER A 1 500 ? -1.130 -2.647 5.215 1.00 93.75 500 SER A C 1
ATOM 3864 O O . SER A 1 500 ? -0.424 -2.985 4.258 1.00 93.75 500 SER A O 1
ATOM 3866 N N . LEU A 1 501 ? -2.096 -3.442 5.681 1.00 94.38 501 LEU A N 1
ATOM 3867 C CA . LEU A 1 501 ? -2.489 -4.697 5.027 1.00 94.38 501 LEU A CA 1
ATOM 3868 C C . LEU A 1 501 ? -3.340 -4.475 3.758 1.00 94.38 501 LEU A C 1
ATOM 3870 O O . LEU A 1 501 ? -3.822 -5.437 3.169 1.00 94.38 501 LEU A O 1
ATOM 3874 N N . TYR A 1 502 ? -3.494 -3.229 3.295 1.00 90.62 502 TYR A N 1
ATOM 3875 C CA . TYR A 1 502 ? -4.218 -2.879 2.074 1.00 90.62 502 TYR A CA 1
ATOM 3876 C C . TYR A 1 502 ? -3.309 -2.216 1.042 1.00 90.62 502 TYR A C 1
ATOM 3878 O O . TYR A 1 502 ? -2.584 -1.270 1.345 1.00 90.62 502 TYR A O 1
ATOM 3886 N N . SER A 1 503 ? -3.396 -2.659 -0.214 1.00 84.38 503 SER A N 1
ATOM 3887 C CA . SER A 1 503 ? -2.609 -2.100 -1.321 1.00 84.38 503 SER A CA 1
ATOM 3888 C C . SER A 1 503 ? -2.916 -0.622 -1.559 1.00 84.38 503 SER A C 1
ATOM 3890 O O . SER A 1 503 ? -1.994 0.182 -1.660 1.00 84.38 503 SER A O 1
ATOM 3892 N N . PHE A 1 504 ? -4.192 -0.219 -1.574 1.00 83.00 504 PHE A N 1
ATOM 3893 C CA . PHE A 1 504 ? -4.577 1.181 -1.795 1.00 83.00 504 PHE A CA 1
ATOM 3894 C C . PHE A 1 504 ? -4.001 2.135 -0.735 1.00 83.00 504 PHE A C 1
ATOM 3896 O O . PHE A 1 504 ? -3.748 3.306 -1.051 1.00 83.00 504 PHE A O 1
ATOM 3903 N N . HIS A 1 505 ? -3.771 1.610 0.476 1.00 81.94 505 HIS A N 1
ATOM 3904 C CA . HIS A 1 505 ? -3.264 2.299 1.659 1.00 81.94 505 HIS A CA 1
ATOM 3905 C C . HIS A 1 505 ? -1.854 1.822 2.056 1.00 81.94 505 HIS A C 1
ATOM 3907 O O . HIS A 1 505 ? -1.466 1.885 3.222 1.00 81.94 505 HIS A O 1
ATOM 3913 N N . GLY A 1 506 ? -1.082 1.324 1.090 1.00 81.44 506 GLY A N 1
ATOM 3914 C CA . GLY A 1 506 ? 0.327 0.990 1.247 1.00 81.44 506 GLY A CA 1
ATOM 3915 C C . GLY A 1 506 ? 1.212 1.821 0.322 1.00 81.44 506 GLY A C 1
ATOM 3916 O O . GLY A 1 506 ? 0.759 2.375 -0.689 1.00 81.44 506 GLY A O 1
ATOM 3917 N N . LYS A 1 507 ? 2.495 1.930 0.673 1.00 79.31 507 LYS A N 1
ATOM 3918 C CA . LYS A 1 507 ? 3.502 2.635 -0.123 1.00 79.31 507 LYS A CA 1
ATOM 3919 C C . LYS A 1 507 ? 3.494 2.056 -1.534 1.00 79.31 507 LYS A C 1
ATOM 3921 O O . LYS A 1 507 ? 3.452 0.840 -1.716 1.00 79.31 507 LYS A O 1
ATOM 3926 N N . TYR A 1 508 ? 3.509 2.938 -2.529 1.00 79.62 508 TYR A N 1
ATOM 3927 C CA . TYR A 1 508 ? 3.533 2.562 -3.945 1.00 79.62 508 TYR A CA 1
ATOM 3928 C C . TYR A 1 508 ? 2.366 1.679 -4.408 1.00 79.62 508 TYR A C 1
ATOM 3930 O O . TYR A 1 508 ? 2.496 0.944 -5.385 1.00 79.62 508 TYR A O 1
ATOM 3938 N N . LYS A 1 509 ? 1.228 1.733 -3.706 1.00 80.00 509 LYS A N 1
ATOM 3939 C CA . LYS A 1 509 ? 0.058 0.892 -3.980 1.00 80.00 509 LYS A CA 1
ATOM 3940 C C . LYS A 1 509 ? 0.326 -0.611 -3.807 1.00 80.00 509 LYS A C 1
ATOM 3942 O O . LYS A 1 509 ? -0.288 -1.438 -4.480 1.00 80.00 509 LYS A O 1
ATOM 3947 N N . VAL A 1 510 ? 1.231 -0.973 -2.893 1.00 82.19 510 VAL A N 1
ATOM 3948 C CA . VAL A 1 510 ? 1.555 -2.367 -2.563 1.00 82.19 510 VAL A CA 1
ATOM 3949 C C . VAL A 1 510 ? 1.137 -2.698 -1.134 1.00 82.19 510 VAL A C 1
ATOM 3951 O O . VAL A 1 510 ? 1.329 -1.909 -0.215 1.00 82.19 510 VAL A O 1
ATOM 3954 N N . GLN A 1 511 ? 0.549 -3.879 -0.954 1.00 89.19 511 GLN A N 1
ATOM 3955 C CA . GLN A 1 511 ? 0.097 -4.384 0.338 1.00 89.19 511 GLN A CA 1
ATOM 3956 C C . GLN A 1 511 ? 1.286 -4.819 1.212 1.00 89.19 511 GLN A C 1
ATOM 3958 O O . GLN A 1 511 ? 2.170 -5.551 0.760 1.00 89.19 511 GLN A O 1
ATOM 3963 N N . GLY A 1 512 ? 1.274 -4.425 2.486 1.00 91.94 512 GLY A N 1
ATOM 3964 C CA . GLY A 1 512 ? 2.131 -5.014 3.511 1.00 91.94 512 GLY A CA 1
ATOM 3965 C C . GLY A 1 512 ? 1.664 -6.424 3.883 1.00 91.94 512 GLY A C 1
ATOM 3966 O O . GLY A 1 512 ? 0.472 -6.707 3.902 1.00 91.94 512 GLY A O 1
ATOM 3967 N N . ARG A 1 513 ? 2.606 -7.320 4.193 1.00 92.94 513 ARG A N 1
ATOM 3968 C CA . ARG A 1 513 ? 2.314 -8.696 4.659 1.00 92.94 513 ARG A CA 1
ATOM 3969 C C . ARG A 1 513 ? 2.390 -8.838 6.181 1.00 92.94 513 ARG A C 1
ATOM 3971 O O . ARG A 1 513 ? 2.046 -9.878 6.732 1.00 92.94 513 ARG A O 1
ATOM 3978 N N . ARG A 1 514 ? 2.878 -7.790 6.846 1.00 95.62 514 ARG A N 1
ATOM 3979 C CA . ARG A 1 514 ? 3.125 -7.718 8.281 1.00 95.62 514 ARG A CA 1
ATOM 3980 C C . ARG A 1 514 ? 2.951 -6.286 8.762 1.00 95.62 514 ARG A C 1
ATOM 3982 O O . ARG A 1 514 ? 3.465 -5.373 8.113 1.00 95.62 514 ARG A O 1
ATOM 3989 N N . VAL A 1 515 ? 2.292 -6.106 9.900 1.00 97.25 515 VAL A N 1
ATOM 3990 C CA . VAL A 1 515 ? 2.095 -4.805 10.546 1.00 97.25 515 VAL A CA 1
ATOM 3991 C C . VAL A 1 515 ? 2.415 -4.879 12.037 1.00 97.25 515 VAL A C 1
ATOM 3993 O O . VAL A 1 515 ? 1.954 -5.783 12.726 1.00 97.25 515 VAL A O 1
ATOM 3996 N N . SER A 1 516 ? 3.209 -3.936 12.543 1.00 97.38 516 SER A N 1
ATOM 3997 C CA . SER A 1 516 ? 3.579 -3.852 13.963 1.00 97.38 516 SER A CA 1
ATOM 3998 C C . SER A 1 516 ? 2.593 -2.985 14.747 1.00 97.38 516 SER A C 1
ATOM 4000 O O . SER A 1 516 ? 2.055 -2.022 14.207 1.00 97.38 516 SER A O 1
ATOM 4002 N N . PHE A 1 517 ? 2.364 -3.309 16.019 1.00 96.88 517 PHE A N 1
ATOM 4003 C CA . PHE A 1 517 ? 1.665 -2.451 16.981 1.00 96.88 517 PHE A CA 1
ATOM 4004 C C . PHE A 1 517 ? 2.598 -1.429 17.655 1.00 96.88 517 PHE A C 1
ATOM 4006 O O . PHE A 1 517 ? 2.123 -0.473 18.260 1.00 96.88 517 PHE A O 1
ATOM 4013 N N . GLU A 1 518 ? 3.922 -1.574 17.525 1.00 96.31 518 GLU A N 1
ATOM 4014 C CA . GLU A 1 518 ? 4.926 -0.669 18.107 1.00 96.31 518 GLU A CA 1
ATOM 4015 C C . GLU A 1 518 ? 5.181 0.549 17.197 1.00 96.31 518 GLU A C 1
ATOM 4017 O O . GLU A 1 518 ? 6.318 0.867 16.827 1.00 96.31 518 GLU A O 1
ATOM 4022 N N . ARG A 1 519 ? 4.094 1.220 16.801 1.00 95.75 519 ARG A N 1
ATOM 4023 C CA . ARG A 1 519 ? 4.091 2.413 15.946 1.00 95.75 519 ARG A CA 1
ATOM 4024 C C . ARG A 1 519 ? 2.903 3.333 16.260 1.00 95.75 519 ARG A C 1
ATOM 4026 O O . ARG A 1 519 ? 1.878 2.837 16.728 1.00 95.75 519 ARG A O 1
ATOM 4033 N N . PRO A 1 520 ? 2.992 4.650 15.984 1.00 95.56 520 PRO A N 1
ATOM 4034 C CA . PRO A 1 520 ? 1.840 5.545 16.064 1.00 95.56 520 PRO A CA 1
ATOM 4035 C C . PRO A 1 520 ? 0.675 5.038 15.213 1.00 95.56 520 PRO A C 1
ATOM 4037 O O . PRO A 1 520 ? 0.841 4.678 14.047 1.00 95.56 520 PRO A O 1
ATOM 4040 N N . MET A 1 521 ? -0.510 5.000 15.811 1.00 92.19 521 MET A N 1
ATOM 4041 C CA . MET A 1 521 ? -1.712 4.471 15.183 1.00 92.19 521 MET A CA 1
ATOM 4042 C C . MET A 1 521 ? -2.939 5.203 15.716 1.00 92.19 521 MET A C 1
ATOM 4044 O O . MET A 1 521 ? -3.130 5.312 16.926 1.00 92.19 521 MET A O 1
ATOM 4048 N N . ALA A 1 522 ? -3.798 5.652 14.804 1.00 83.19 522 ALA A N 1
ATOM 4049 C CA . ALA A 1 522 ? -5.137 6.095 15.158 1.00 83.19 522 ALA A CA 1
ATOM 4050 C C . ALA A 1 522 ? -6.059 4.874 15.309 1.00 83.19 522 ALA A C 1
ATOM 4052 O O . ALA A 1 522 ? -6.025 3.962 14.483 1.00 83.19 522 ALA A O 1
ATOM 4053 N N . GLY A 1 523 ? -6.886 4.850 16.354 1.00 82.56 523 GLY A N 1
ATOM 4054 C CA . GLY A 1 523 ? -7.956 3.859 16.474 1.00 82.56 523 GLY A CA 1
ATOM 4055 C C . GLY A 1 523 ? -9.123 4.169 15.529 1.00 82.56 523 GLY A C 1
ATOM 4056 O O . GLY A 1 523 ? -9.308 5.315 15.123 1.00 82.56 523 GLY A O 1
ATOM 4057 N N . GLN A 1 524 ? -9.954 3.167 15.231 1.00 91.00 524 GLN A N 1
ATOM 4058 C CA . GLN A 1 524 ? -11.256 3.371 14.566 1.00 91.00 524 GLN A CA 1
ATOM 4059 C C . GLN A 1 524 ? -12.419 3.472 15.570 1.00 91.00 524 GLN A C 1
ATOM 4061 O O . GLN A 1 524 ? -13.572 3.656 15.191 1.00 91.00 524 GLN A O 1
ATOM 4066 N N . PHE A 1 525 ? -12.093 3.438 16.867 1.00 95.81 525 PHE A N 1
ATOM 4067 C CA . PHE A 1 525 ? -13.010 3.491 18.005 1.00 95.81 525 PHE A CA 1
ATOM 4068 C C . PHE A 1 525 ? -14.102 4.562 17.884 1.00 95.81 525 PHE A C 1
ATOM 4070 O O . PHE A 1 525 ? -15.256 4.327 18.232 1.00 95.81 525 PHE A O 1
ATOM 4077 N N . ARG A 1 526 ? -13.761 5.752 17.371 1.00 95.88 526 ARG A N 1
ATOM 4078 C CA . ARG A 1 526 ? -14.697 6.884 17.263 1.00 95.88 526 ARG A CA 1
ATOM 4079 C C . ARG A 1 526 ? -15.851 6.638 16.283 1.00 95.88 526 ARG A C 1
ATOM 4081 O O . ARG A 1 526 ? -16.875 7.298 16.433 1.00 95.88 526 ARG A O 1
ATOM 4088 N N . SER A 1 527 ? -15.685 5.734 15.318 1.00 94.75 527 SER A N 1
ATOM 4089 C CA . SER A 1 527 ? -16.664 5.494 14.255 1.00 94.75 527 SER A CA 1
ATOM 4090 C C . SER A 1 527 ? -17.854 4.661 14.735 1.00 94.75 527 SER A C 1
ATOM 4092 O O . SER A 1 527 ? -18.992 5.027 14.462 1.00 94.75 527 SER A O 1
ATOM 4094 N N . TRP A 1 528 ? -17.610 3.587 15.497 1.00 97.31 528 TRP A N 1
ATOM 4095 C CA . TRP A 1 528 ? -18.663 2.617 15.842 1.00 97.31 528 TRP A CA 1
ATOM 4096 C C . TRP A 1 528 ? -18.701 2.236 17.323 1.00 97.31 528 TRP A C 1
ATOM 4098 O O . TRP A 1 528 ? -19.750 2.348 17.960 1.00 97.31 528 TRP A O 1
ATOM 4108 N N . GLU A 1 529 ? -17.569 1.837 17.907 1.00 98.19 529 GLU A N 1
ATOM 4109 C CA . GLU A 1 529 ? -17.531 1.406 19.309 1.00 98.19 529 GLU A CA 1
ATOM 4110 C C . GLU A 1 529 ? -17.864 2.561 20.259 1.00 98.19 529 GLU A C 1
ATOM 4112 O O . GLU A 1 529 ? -18.656 2.380 21.179 1.00 98.19 529 GLU A O 1
ATOM 4117 N N . TYR A 1 530 ? -17.346 3.770 20.020 1.00 98.19 530 TYR A N 1
ATOM 4118 C CA . TYR A 1 530 ? -17.606 4.915 20.893 1.00 98.19 530 TYR A CA 1
ATOM 4119 C C . TYR A 1 530 ? -19.085 5.334 20.921 1.00 98.19 530 TYR A C 1
ATOM 4121 O O . TYR A 1 530 ? -19.616 5.462 22.026 1.00 98.19 530 TYR A O 1
ATOM 4129 N N . PRO A 1 531 ? -19.793 5.515 19.784 1.00 98.19 531 PRO A N 1
ATOM 4130 C CA . PRO A 1 531 ? -21.233 5.768 19.814 1.00 98.19 531 PRO A CA 1
ATOM 4131 C C . PRO A 1 531 ? -22.039 4.676 20.531 1.00 98.19 531 PRO A C 1
ATOM 4133 O O . PRO A 1 531 ? -22.931 5.003 21.315 1.00 98.19 531 PRO A O 1
ATOM 4136 N N . PHE A 1 532 ? -21.701 3.399 20.317 1.00 98.75 532 PHE A N 1
ATOM 4137 C CA . PHE A 1 532 ? -22.349 2.279 21.003 1.00 98.75 532 PHE A CA 1
ATOM 4138 C C . PHE A 1 532 ? -22.125 2.340 22.517 1.00 98.75 532 PHE A C 1
ATOM 4140 O O . PHE A 1 532 ? -23.079 2.294 23.289 1.00 98.75 532 PHE A O 1
ATOM 4147 N N . ILE A 1 533 ? -20.869 2.489 22.942 1.00 98.44 533 ILE A N 1
ATOM 4148 C CA . ILE A 1 533 ? -20.460 2.558 24.349 1.00 98.44 533 ILE A CA 1
ATOM 4149 C C . ILE A 1 533 ? -21.114 3.740 25.046 1.00 98.44 533 ILE A C 1
ATOM 4151 O O . ILE A 1 533 ? -21.629 3.596 26.153 1.00 98.44 533 ILE A O 1
ATOM 4155 N N . LYS A 1 534 ? -21.102 4.908 24.398 1.00 98.50 534 LYS A N 1
ATOM 4156 C CA . LYS A 1 534 ? -21.701 6.122 24.937 1.00 98.50 534 LYS A CA 1
ATOM 4157 C C . LYS A 1 534 ? -23.187 5.906 25.210 1.00 98.50 534 LYS A C 1
ATOM 4159 O O . LYS A 1 534 ? -23.630 6.165 26.325 1.00 98.50 534 LYS A O 1
ATOM 4164 N N . TRP A 1 535 ? -23.926 5.380 24.231 1.00 98.56 535 TRP A N 1
ATOM 4165 C CA . TRP A 1 535 ? -25.335 5.035 24.414 1.00 98.56 535 TRP A CA 1
ATOM 4166 C C . TRP A 1 535 ? -25.528 3.985 25.514 1.00 98.56 535 TRP A C 1
ATOM 4168 O O . TRP A 1 535 ? -26.398 4.149 26.364 1.00 98.56 535 TRP A O 1
ATOM 4178 N N . ALA A 1 536 ? -24.720 2.922 25.526 1.00 98.31 536 ALA A N 1
ATOM 4179 C CA . ALA A 1 536 ? -24.879 1.812 26.458 1.00 98.31 536 ALA A CA 1
ATOM 4180 C C . ALA A 1 536 ? -24.641 2.245 27.916 1.00 98.31 536 ALA A C 1
ATOM 4182 O O . ALA A 1 536 ? -25.442 1.913 28.790 1.00 98.31 536 ALA A O 1
ATOM 4183 N N . GLU A 1 537 ? -23.598 3.037 28.181 1.00 98.25 537 GLU A N 1
ATOM 4184 C CA . GLU A 1 537 ? -23.347 3.599 29.514 1.00 98.25 537 GLU A CA 1
ATOM 4185 C C . GLU A 1 537 ? -24.429 4.630 29.910 1.00 98.25 537 GLU A C 1
ATOM 4187 O O . GLU A 1 537 ? -24.886 4.621 31.053 1.00 98.25 537 GLU A O 1
ATOM 4192 N N . GLU A 1 53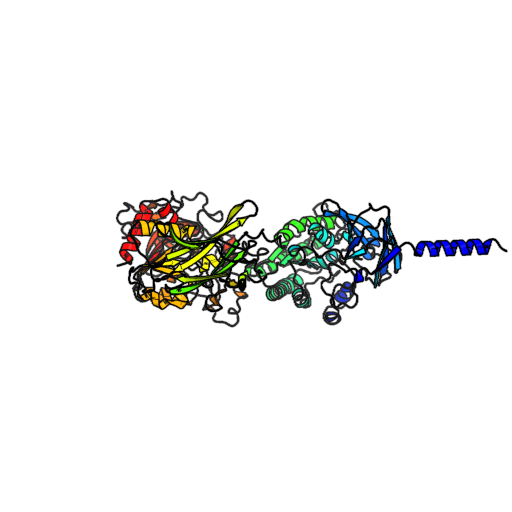8 ? -24.912 5.477 28.985 1.00 98.12 538 GLU A N 1
ATOM 4193 C CA . GLU A 1 538 ? -26.060 6.381 29.227 1.00 98.12 538 GLU A CA 1
ATOM 4194 C C . GLU A 1 538 ? -27.357 5.605 29.533 1.00 98.12 538 GLU A C 1
ATOM 4196 O O . GLU A 1 538 ? -28.191 6.054 30.320 1.00 98.12 538 GLU A O 1
ATOM 4201 N N . ALA A 1 539 ? -27.509 4.420 28.941 1.00 97.44 539 ALA A N 1
ATOM 4202 C CA . ALA A 1 539 ? -28.606 3.484 29.160 1.00 97.44 539 ALA A CA 1
ATOM 4203 C C . ALA A 1 539 ? -28.491 2.680 30.470 1.00 97.44 539 ALA A C 1
ATOM 4205 O O . ALA A 1 539 ? -29.419 1.922 30.774 1.00 97.44 539 ALA A O 1
ATOM 4206 N N . GLY A 1 540 ? -27.399 2.851 31.227 1.00 97.12 540 GLY A N 1
ATOM 4207 C CA . GLY A 1 540 ? -27.149 2.206 32.517 1.00 97.12 540 GLY A CA 1
ATOM 4208 C C . GLY A 1 540 ? -26.409 0.868 32.441 1.00 97.12 540 GLY A C 1
ATOM 4209 O O . GLY A 1 540 ? -26.265 0.204 33.468 1.00 97.12 540 GLY A O 1
ATOM 4210 N N . PHE A 1 541 ? -25.935 0.453 31.264 1.00 97.75 541 PHE A N 1
ATOM 4211 C CA . PHE A 1 541 ? -25.124 -0.754 31.141 1.00 97.75 541 PHE A CA 1
ATOM 4212 C C . PHE A 1 541 ? -23.693 -0.504 31.621 1.00 97.75 541 PHE A C 1
ATOM 4214 O O . PHE A 1 541 ? -23.088 0.529 31.343 1.00 97.75 541 PHE A O 1
ATOM 4221 N N . VAL A 1 542 ? -23.141 -1.496 32.314 1.00 95.88 542 VAL A N 1
ATOM 4222 C CA . VAL A 1 542 ? -21.738 -1.541 32.739 1.00 95.88 542 VAL A CA 1
ATOM 4223 C C . VAL A 1 542 ? -21.096 -2.728 32.039 1.00 95.88 542 VAL A C 1
ATOM 4225 O O . VAL A 1 542 ? -21.712 -3.790 31.962 1.00 95.88 542 VAL A O 1
ATOM 4228 N N . PHE A 1 543 ? -19.877 -2.581 31.533 1.00 96.12 543 PHE A N 1
ATOM 4229 C CA . PHE A 1 543 ? -19.133 -3.652 30.868 1.00 96.12 543 PHE A CA 1
ATOM 4230 C C . PHE A 1 543 ? -17.634 -3.509 31.110 1.00 96.12 543 PHE A C 1
ATOM 4232 O O . PHE A 1 543 ? -17.117 -2.399 31.260 1.00 96.12 543 PHE A O 1
ATOM 4239 N N . ASP A 1 544 ? -16.961 -4.656 31.147 1.00 98.25 544 ASP A N 1
ATOM 4240 C CA . ASP A 1 544 ? -15.507 -4.733 31.122 1.00 98.25 544 ASP A CA 1
ATOM 4241 C C . ASP A 1 544 ? -15.004 -4.651 29.676 1.00 98.25 544 ASP A C 1
ATOM 4243 O O . ASP A 1 544 ? -15.731 -4.988 28.743 1.00 98.25 544 ASP A O 1
ATOM 4247 N N . TYR A 1 545 ? -13.763 -4.204 29.483 1.00 98.56 545 TYR A N 1
ATOM 4248 C CA . TYR A 1 545 ? -13.147 -4.027 28.168 1.00 98.56 545 TYR A CA 1
ATOM 4249 C C . TYR A 1 545 ? -12.006 -5.021 27.960 1.00 98.56 545 TYR A C 1
ATOM 4251 O O . TYR A 1 545 ? -11.230 -5.283 28.881 1.00 98.56 545 TYR A O 1
ATOM 4259 N N . ALA A 1 546 ? -11.871 -5.503 26.729 1.00 98.44 546 ALA A N 1
ATOM 4260 C CA . ALA A 1 546 ? -10.723 -6.249 26.225 1.00 98.44 546 ALA A CA 1
ATOM 4261 C C . ALA A 1 546 ? -10.392 -5.795 24.796 1.00 98.44 546 ALA A C 1
ATOM 4263 O O . ALA A 1 546 ? -11.233 -5.218 24.110 1.00 98.44 546 ALA A O 1
ATOM 4264 N N . ILE A 1 547 ? -9.175 -6.063 24.332 1.00 97.81 547 ILE A N 1
ATOM 4265 C CA . ILE A 1 547 ? -8.794 -5.926 22.918 1.00 97.81 547 ILE A CA 1
ATOM 4266 C C . ILE A 1 547 ? -8.753 -7.299 22.244 1.00 97.81 547 ILE A C 1
ATOM 4268 O O . ILE A 1 547 ? -8.690 -8.317 22.929 1.00 97.81 547 ILE A O 1
ATOM 4272 N N . ASN A 1 548 ? -8.731 -7.346 20.908 1.00 97.00 548 ASN A N 1
ATOM 4273 C CA . ASN A 1 548 ? -8.645 -8.604 20.154 1.00 97.00 548 ASN A CA 1
ATOM 4274 C C . ASN A 1 548 ? -7.577 -9.575 20.707 1.00 97.00 548 ASN A C 1
ATOM 4276 O O . ASN A 1 548 ? -7.878 -10.739 20.959 1.00 97.00 548 ASN A O 1
ATOM 4280 N N . SER A 1 549 ? -6.346 -9.106 20.947 1.00 96.25 549 SER A N 1
ATOM 4281 C CA . SER A 1 549 ? -5.242 -9.964 21.408 1.00 96.25 549 SER A CA 1
ATOM 4282 C C . SER A 1 549 ? -5.434 -10.520 22.822 1.00 96.25 549 SER A C 1
ATOM 4284 O O . SER A 1 549 ? -4.803 -11.516 23.170 1.00 96.25 549 SER A O 1
ATOM 4286 N N . ASP A 1 550 ? -6.307 -9.925 23.642 1.00 98.19 550 ASP A N 1
ATOM 4287 C CA . ASP A 1 550 ? -6.641 -10.485 24.955 1.00 98.19 550 ASP A CA 1
ATOM 4288 C C . ASP A 1 550 ? -7.412 -11.804 24.812 1.00 98.19 550 ASP A C 1
ATOM 4290 O O . ASP A 1 550 ? -7.263 -12.683 25.653 1.00 98.19 550 ASP A O 1
ATOM 4294 N N . LEU A 1 551 ? -8.175 -12.008 23.731 1.00 97.88 551 LEU A N 1
ATOM 4295 C CA . LEU A 1 551 ? -8.831 -13.297 23.472 1.00 97.88 551 LEU A CA 1
ATOM 4296 C C . LEU A 1 551 ? -7.852 -14.398 23.051 1.00 97.88 551 LEU A C 1
ATOM 4298 O O . LEU A 1 551 ? -8.222 -15.569 23.050 1.00 97.88 551 LEU A O 1
ATOM 4302 N N . GLU A 1 552 ? -6.617 -14.052 22.699 1.00 96.69 552 GLU A N 1
ATOM 4303 C CA . GLU A 1 552 ? -5.546 -15.018 22.449 1.00 96.69 552 GLU A CA 1
ATOM 4304 C C . GLU A 1 552 ? -4.677 -15.217 23.693 1.00 96.69 552 GLU A C 1
ATOM 4306 O O . GLU A 1 552 ? -4.486 -16.347 24.137 1.00 96.69 552 GLU A O 1
ATOM 4311 N N . HIS A 1 553 ? -4.174 -14.130 24.279 1.00 96.38 553 HIS A N 1
ATOM 4312 C CA . HIS A 1 553 ? -3.160 -14.187 25.337 1.00 96.38 553 HIS A CA 1
ATOM 4313 C C . HIS A 1 553 ? -3.727 -14.162 26.763 1.00 96.38 553 HIS A C 1
ATOM 4315 O O . HIS A 1 553 ? -2.998 -14.448 27.710 1.00 96.38 553 HIS A O 1
ATOM 4321 N N . HIS A 1 554 ? -5.009 -13.828 26.917 1.00 96.94 554 HIS A N 1
ATOM 4322 C CA . HIS A 1 554 ? -5.713 -13.705 28.197 1.00 96.94 554 HIS A CA 1
ATOM 4323 C C . HIS A 1 554 ? -7.120 -14.313 28.139 1.00 96.94 554 HIS A C 1
ATOM 4325 O O . HIS A 1 554 ? -8.068 -13.837 28.767 1.00 96.94 554 HIS A O 1
ATOM 4331 N N . HIS A 1 555 ? -7.284 -15.359 27.334 1.00 96.88 555 HIS A N 1
ATOM 4332 C CA . HIS A 1 555 ? -8.575 -15.967 27.037 1.00 96.88 555 HIS A CA 1
ATOM 4333 C C . HIS A 1 555 ? -9.306 -16.515 28.273 1.00 96.88 555 HIS A C 1
ATOM 4335 O O . HIS A 1 555 ? -10.532 -16.643 28.275 1.00 96.88 555 HIS A O 1
ATOM 4341 N N . GLU A 1 556 ? -8.582 -16.794 29.360 1.00 97.50 556 GLU A N 1
ATOM 4342 C CA . GLU A 1 556 ? -9.135 -17.225 30.640 1.00 97.50 556 GLU A CA 1
ATOM 4343 C C . GLU A 1 556 ? -10.118 -16.222 31.255 1.00 97.50 556 GLU A C 1
ATOM 4345 O O . GLU A 1 556 ? -10.902 -16.614 32.126 1.00 97.50 556 GLU A O 1
ATOM 4350 N N . ILE A 1 557 ? -10.111 -14.954 30.822 1.00 97.81 557 ILE A N 1
ATOM 4351 C CA . ILE A 1 557 ? -11.067 -13.946 31.292 1.00 97.81 557 ILE A CA 1
ATOM 4352 C C . ILE A 1 557 ? -12.498 -14.255 30.837 1.00 97.81 557 ILE A C 1
ATOM 4354 O O . ILE A 1 557 ? -13.431 -13.954 31.582 1.00 97.81 557 ILE A O 1
ATOM 4358 N N . LEU A 1 558 ? -12.676 -14.899 29.672 1.00 98.44 558 LEU A N 1
ATOM 4359 C CA . LEU A 1 558 ? -13.981 -15.132 29.036 1.00 98.44 558 LEU A CA 1
ATOM 4360 C C . LEU A 1 558 ? -14.957 -15.869 29.961 1.00 98.44 558 LEU A C 1
ATOM 4362 O O . LEU A 1 558 ? -16.132 -15.515 30.033 1.00 98.44 558 LEU A O 1
ATOM 4366 N N . LYS A 1 559 ? -14.462 -16.829 30.754 1.00 97.38 559 LYS A N 1
ATOM 4367 C CA . LYS A 1 559 ? -15.278 -17.644 31.676 1.00 97.38 559 LYS A CA 1
ATOM 4368 C C . LYS A 1 559 ? -16.031 -16.834 32.740 1.00 97.38 559 LYS A C 1
ATOM 4370 O O . LYS A 1 559 ? -16.937 -17.361 33.379 1.00 97.38 559 LYS A O 1
ATOM 4375 N N . ASN A 1 560 ? -15.633 -15.582 32.978 1.00 98.00 560 ASN A N 1
ATOM 4376 C CA . ASN A 1 560 ? -16.222 -14.735 34.014 1.00 98.00 560 ASN A CA 1
ATOM 4377 C C . ASN A 1 560 ? -17.413 -13.904 33.507 1.00 98.00 560 ASN A C 1
ATOM 4379 O O . ASN A 1 560 ? -18.115 -13.282 34.314 1.00 98.00 560 ASN A O 1
ATOM 4383 N N . TYR A 1 561 ? -17.664 -13.923 32.195 1.00 98.50 561 TYR A N 1
ATOM 4384 C CA . TYR A 1 561 ? -18.685 -13.123 31.525 1.00 98.50 561 TYR A CA 1
ATOM 4385 C C . TYR A 1 561 ? -19.830 -13.987 30.995 1.00 98.50 561 TYR A C 1
ATOM 4387 O O . TYR A 1 561 ? -19.644 -15.135 30.595 1.00 98.50 561 TYR A O 1
ATOM 4395 N N . LYS A 1 562 ? -21.037 -13.422 30.976 1.00 98.56 562 LYS A N 1
ATOM 4396 C CA . LYS A 1 562 ? -22.238 -14.027 30.380 1.00 98.56 562 LYS A CA 1
ATOM 4397 C C . LYS A 1 562 ? -22.459 -13.592 28.938 1.00 98.56 562 LYS A C 1
ATOM 4399 O O . LYS A 1 562 ? -23.048 -14.353 28.180 1.00 98.56 562 LYS A O 1
ATOM 4404 N N . LEU A 1 563 ? -21.971 -12.405 28.580 1.00 98.88 563 LEU A N 1
ATOM 4405 C CA . LEU A 1 563 ? -22.109 -11.828 27.252 1.00 98.88 563 LEU A CA 1
ATOM 4406 C C . LEU A 1 563 ? -20.789 -11.211 26.783 1.00 98.88 563 LEU A C 1
ATOM 4408 O O . LEU A 1 563 ? -20.211 -10.390 27.493 1.00 98.88 563 LEU A O 1
ATOM 4412 N N . VAL A 1 564 ? -20.363 -11.558 25.570 1.00 98.88 564 VAL A N 1
ATOM 4413 C CA . VAL A 1 564 ? -19.294 -10.871 24.834 1.00 98.88 564 VAL A CA 1
ATOM 4414 C C . VAL A 1 564 ? -19.904 -10.044 23.701 1.00 98.88 564 VAL A C 1
ATOM 4416 O O . VAL A 1 564 ? -20.774 -10.521 22.972 1.00 98.88 564 VAL A O 1
ATOM 4419 N N . LEU A 1 565 ? -19.455 -8.801 23.554 1.00 98.88 565 LEU A N 1
ATOM 4420 C CA . LEU A 1 565 ? -19.884 -7.866 22.518 1.00 98.88 565 LEU A CA 1
ATOM 4421 C C . LEU A 1 565 ? -18.738 -7.581 21.545 1.00 98.88 565 LEU A C 1
ATOM 4423 O O . LEU A 1 565 ? -17.625 -7.287 21.978 1.00 98.88 565 LEU A O 1
ATOM 4427 N N . SER A 1 566 ? -19.045 -7.597 20.250 1.00 98.62 566 SER A N 1
ATOM 4428 C CA . SER A 1 566 ? -18.189 -7.084 19.172 1.00 98.62 566 SER A CA 1
ATOM 4429 C C . SER A 1 566 ? -18.997 -6.066 18.367 1.00 98.62 566 SER A C 1
ATOM 4431 O O . SER A 1 566 ? -20.168 -6.309 18.064 1.00 98.62 566 SER A O 1
ATOM 4433 N N . VAL A 1 567 ? -18.422 -4.892 18.099 1.00 98.50 567 VAL A N 1
ATOM 4434 C CA . VAL A 1 567 ? -19.149 -3.723 17.580 1.00 98.50 567 VAL A CA 1
ATOM 4435 C C . VAL A 1 567 ? -18.390 -3.096 16.415 1.00 98.50 567 VAL A C 1
ATOM 4437 O O . VAL A 1 567 ? -17.187 -2.864 16.508 1.00 98.50 567 VAL A O 1
ATOM 4440 N N . GLY A 1 568 ? -19.102 -2.737 15.347 1.00 97.62 568 GLY A N 1
ATOM 4441 C CA . GLY A 1 568 ? -18.526 -1.994 14.230 1.00 97.62 568 GLY A CA 1
ATOM 4442 C C . GLY A 1 568 ? -17.771 -2.886 13.256 1.00 97.62 568 GLY A C 1
ATOM 4443 O O . GLY A 1 568 ? -18.389 -3.702 12.575 1.00 97.62 568 GLY A O 1
ATOM 4444 N N . HIS A 1 569 ? -16.450 -2.724 13.172 1.00 97.94 569 HIS A N 1
ATOM 4445 C CA . HIS A 1 569 ? -15.608 -3.336 12.138 1.00 97.94 569 HIS A CA 1
ATOM 4446 C C . HIS A 1 569 ? -14.508 -4.234 12.727 1.00 97.94 569 HIS A C 1
ATOM 4448 O O . HIS A 1 569 ? -13.366 -3.822 12.941 1.00 97.94 569 HIS A O 1
ATOM 4454 N N . ASP A 1 570 ? -14.861 -5.489 13.001 1.00 97.62 570 ASP A N 1
ATOM 4455 C CA . ASP A 1 570 ? -14.000 -6.467 13.680 1.00 97.62 570 ASP A CA 1
ATOM 4456 C C . ASP A 1 570 ? -13.471 -7.531 12.703 1.00 97.62 570 ASP A C 1
ATOM 4458 O O . ASP A 1 570 ? -13.780 -8.721 12.789 1.00 97.62 570 ASP A O 1
ATOM 4462 N N . GLU A 1 571 ? -12.716 -7.068 11.706 1.00 97.88 571 GLU A N 1
ATOM 4463 C CA . GLU A 1 571 ? -12.378 -7.802 10.484 1.00 97.88 571 GLU A CA 1
ATOM 4464 C C . GLU A 1 571 ? -11.256 -8.854 10.651 1.00 97.88 571 GLU A C 1
ATOM 4466 O O . GLU A 1 571 ? -11.282 -9.897 9.996 1.00 97.88 571 GLU A O 1
ATOM 4471 N N . TYR A 1 572 ? -10.270 -8.624 11.529 1.00 98.38 572 TYR A N 1
ATOM 4472 C CA . TYR A 1 572 ? -9.019 -9.407 11.574 1.00 98.38 572 TYR A CA 1
ATOM 4473 C C . TYR A 1 572 ? -8.883 -10.267 12.837 1.00 98.38 572 TYR A C 1
ATOM 4475 O O . TYR A 1 572 ? -8.636 -9.757 13.932 1.00 98.38 572 TYR A O 1
ATOM 4483 N N . TRP A 1 573 ? -8.950 -11.590 12.674 1.00 98.44 573 TRP A N 1
ATOM 4484 C CA . TRP A 1 573 ? -8.977 -12.550 13.784 1.00 98.44 573 TRP A CA 1
ATOM 4485 C C . TRP A 1 573 ? -7.896 -13.616 13.663 1.00 98.44 573 TRP A C 1
ATOM 4487 O O . TRP A 1 573 ? -7.691 -14.182 12.588 1.00 98.44 573 TRP A O 1
ATOM 4497 N N . SER A 1 574 ? -7.216 -13.918 14.769 1.00 97.88 574 SER A N 1
ATOM 4498 C CA . SER A 1 574 ? -6.295 -15.052 14.827 1.00 97.88 574 SER A CA 1
ATOM 4499 C C . SER A 1 574 ? -7.029 -16.355 15.140 1.00 97.88 574 SER A C 1
ATOM 4501 O O . SER A 1 574 ? -8.133 -16.354 15.695 1.00 97.88 574 SER A O 1
ATOM 4503 N N . THR A 1 575 ? -6.411 -17.486 14.794 1.00 97.50 575 THR A N 1
ATOM 4504 C CA . THR A 1 575 ? -6.960 -18.812 15.110 1.00 97.50 575 THR A CA 1
ATOM 4505 C C . THR A 1 575 ? -7.214 -18.987 16.611 1.00 97.50 575 THR A C 1
ATOM 4507 O O . THR A 1 575 ? -8.345 -19.329 16.950 1.00 97.50 575 THR A O 1
ATOM 4510 N N . PRO A 1 576 ? -6.269 -18.663 17.522 1.00 97.75 576 PRO A N 1
ATOM 4511 C CA . PRO A 1 576 ? -6.525 -18.792 18.956 1.00 97.75 576 PRO A CA 1
ATOM 4512 C C . PRO A 1 576 ? -7.680 -17.917 19.461 1.00 97.75 576 PRO A C 1
ATOM 4514 O O . PRO A 1 576 ? -8.491 -18.396 20.248 1.00 97.75 576 PRO A O 1
ATOM 4517 N N . MET A 1 577 ? -7.811 -16.666 18.991 1.00 97.94 577 MET A N 1
ATOM 4518 C CA . MET A 1 577 ? -8.944 -15.805 19.375 1.00 97.94 577 MET A CA 1
ATOM 4519 C C . MET A 1 577 ? -10.280 -16.465 19.031 1.00 97.94 577 MET A C 1
ATOM 4521 O O . MET A 1 577 ? -11.194 -16.525 19.857 1.00 97.94 577 MET A O 1
ATOM 4525 N N . ARG A 1 578 ? -10.379 -16.969 17.796 1.00 98.25 578 ARG A N 1
ATOM 4526 C CA . ARG A 1 578 ? -11.586 -17.614 17.291 1.00 98.25 578 ARG A CA 1
ATOM 4527 C C . ARG A 1 578 ? -11.884 -18.908 18.047 1.00 98.25 578 ARG A C 1
ATOM 4529 O O . ARG A 1 578 ? -13.020 -19.106 18.466 1.00 98.25 578 ARG A O 1
ATOM 4536 N N . ASP A 1 579 ? -10.874 -19.750 18.268 1.00 98.56 579 ASP A N 1
ATOM 4537 C CA . ASP A 1 579 ? -10.995 -21.002 19.027 1.00 98.56 579 ASP A CA 1
ATOM 4538 C C . ASP A 1 579 ? -11.524 -20.749 20.444 1.00 98.56 579 ASP A C 1
ATOM 4540 O O . ASP A 1 579 ? -12.435 -21.436 20.912 1.00 98.56 579 ASP A O 1
ATOM 4544 N N . ASN A 1 580 ? -10.992 -19.728 21.118 1.00 98.81 580 ASN A N 1
ATOM 4545 C CA . ASN A 1 580 ? -11.386 -19.382 22.477 1.00 98.81 580 ASN A CA 1
ATOM 4546 C C . ASN A 1 580 ? -12.820 -18.844 22.558 1.00 98.81 580 ASN A C 1
ATOM 4548 O O . ASN A 1 580 ? -13.546 -19.194 23.492 1.00 98.81 580 ASN A O 1
ATOM 4552 N N . LEU A 1 581 ? -13.258 -18.045 21.580 1.00 98.69 581 LEU A N 1
ATOM 4553 C CA . LEU A 1 581 ? -14.634 -17.548 21.538 1.00 98.69 581 LEU A CA 1
ATOM 4554 C C . LEU A 1 581 ? -15.639 -18.653 21.178 1.00 98.69 581 LEU A C 1
ATOM 4556 O O . LEU A 1 581 ? -16.687 -18.757 21.813 1.00 98.69 581 LEU A O 1
ATOM 4560 N N . GLU A 1 582 ? -15.317 -19.517 20.210 1.00 98.56 582 GLU A N 1
ATOM 4561 C CA . GLU A 1 582 ? -16.148 -20.681 19.870 1.00 98.56 582 GLU A CA 1
ATOM 4562 C C . GLU A 1 582 ? -16.276 -21.633 21.066 1.00 98.56 582 GLU A C 1
ATOM 4564 O O . GLU A 1 582 ? -17.378 -22.099 21.378 1.00 98.56 582 GLU A O 1
ATOM 4569 N N . LYS A 1 583 ? -15.175 -21.864 21.795 1.00 98.75 583 LYS A N 1
ATOM 4570 C CA . LYS A 1 583 ? -15.205 -22.630 23.041 1.00 98.75 583 LYS A CA 1
ATOM 4571 C C . LYS A 1 583 ? -16.099 -21.967 24.089 1.00 98.75 583 LYS A C 1
ATOM 4573 O O . LYS A 1 583 ? -16.938 -22.650 24.671 1.00 98.75 583 LYS A O 1
ATOM 4578 N N . TYR A 1 584 ? -15.952 -20.662 24.307 1.00 98.75 584 TYR A N 1
ATOM 4579 C CA . TYR A 1 584 ? -16.790 -19.902 25.234 1.00 98.75 584 TYR A CA 1
ATOM 4580 C C . TYR A 1 584 ? -18.286 -20.054 24.919 1.00 98.75 584 TYR A C 1
ATOM 4582 O O . TYR A 1 584 ? -19.075 -20.319 25.827 1.00 98.75 584 TYR A O 1
ATOM 4590 N N . ILE A 1 585 ? -18.667 -19.978 23.639 1.00 98.69 585 ILE A N 1
ATOM 4591 C CA . ILE A 1 585 ? -20.047 -20.216 23.196 1.00 98.69 585 ILE A CA 1
ATOM 4592 C C . ILE A 1 585 ? -20.480 -21.642 23.549 1.00 98.69 585 ILE A C 1
ATOM 4594 O O . ILE A 1 585 ? -21.517 -21.828 24.185 1.00 98.69 585 ILE A O 1
ATOM 4598 N N . SER A 1 586 ? -19.660 -22.642 23.204 1.00 98.44 586 SER A N 1
ATOM 4599 C CA . SER A 1 586 ? -19.957 -24.053 23.487 1.00 98.44 586 SER A CA 1
ATOM 4600 C C . SER A 1 586 ? -20.055 -24.378 24.983 1.00 98.44 586 SER A C 1
ATOM 4602 O O . SER A 1 586 ? -20.743 -25.324 25.358 1.00 98.44 586 SER A O 1
ATOM 4604 N N . ASP A 1 587 ? -19.432 -23.574 25.846 1.00 98.38 587 ASP A N 1
ATOM 4605 C CA . ASP A 1 587 ? -19.514 -23.690 27.306 1.00 98.38 587 ASP A CA 1
ATOM 4606 C C . ASP A 1 587 ? -20.734 -22.940 27.895 1.00 98.38 587 ASP A C 1
ATOM 4608 O O . ASP A 1 587 ? -20.918 -22.912 29.113 1.00 98.38 587 ASP A O 1
ATOM 4612 N N . GLY A 1 588 ? -21.588 -22.341 27.054 1.00 98.25 588 GLY A N 1
ATOM 4613 C CA . GLY A 1 588 ? -22.812 -21.642 27.468 1.00 98.25 588 GLY A CA 1
ATOM 4614 C C . GLY A 1 588 ? -22.718 -20.114 27.484 1.00 98.25 588 GLY A C 1
ATOM 4615 O O . GLY A 1 588 ? -23.647 -19.455 27.948 1.00 98.25 588 GLY A O 1
ATOM 4616 N N . GLY A 1 589 ? -21.611 -19.537 27.015 1.00 98.62 589 GLY A N 1
ATOM 4617 C CA . GLY A 1 589 ? -21.421 -18.093 26.911 1.00 98.62 589 GLY A CA 1
ATOM 4618 C C . GLY A 1 589 ? -22.192 -17.460 25.750 1.00 98.62 589 GLY A C 1
ATOM 4619 O O . GLY A 1 589 ? -22.281 -18.041 24.672 1.00 98.62 589 GLY A O 1
ATOM 4620 N N . ASN A 1 590 ? -22.742 -16.258 25.933 1.00 98.88 590 ASN A N 1
ATOM 4621 C CA . ASN A 1 590 ? -23.486 -15.570 24.875 1.00 98.88 590 ASN A CA 1
ATOM 4622 C C . ASN A 1 590 ? -22.609 -14.568 24.120 1.00 98.88 590 ASN A C 1
ATOM 4624 O O . ASN A 1 590 ? -21.750 -13.915 24.712 1.00 98.88 590 ASN A O 1
ATOM 4628 N N . VAL A 1 591 ? -22.861 -14.383 22.824 1.00 98.81 591 VAL A N 1
ATOM 4629 C CA . VAL A 1 591 ? -22.149 -13.396 22.000 1.00 98.81 591 VAL A CA 1
ATOM 4630 C C . VAL A 1 591 ? -23.137 -12.579 21.174 1.00 98.81 591 VAL A C 1
ATOM 4632 O O . VAL A 1 591 ? -24.054 -13.133 20.567 1.00 98.81 591 VAL A O 1
ATOM 4635 N N . ALA A 1 592 ? -22.946 -11.262 21.132 1.00 98.88 592 ALA A N 1
ATOM 4636 C CA . ALA A 1 592 ? -23.674 -10.381 20.226 1.00 98.88 592 ALA A CA 1
ATOM 4637 C C . ALA A 1 592 ? -22.703 -9.597 19.334 1.00 98.88 592 ALA A C 1
ATOM 4639 O O . ALA A 1 592 ? -21.901 -8.791 19.811 1.00 98.88 592 ALA A O 1
ATOM 4640 N N . PHE A 1 593 ? -22.811 -9.833 18.029 1.00 98.88 593 PHE A N 1
ATOM 4641 C CA . PHE A 1 593 ? -22.091 -9.120 16.985 1.00 98.88 593 PHE A CA 1
ATOM 4642 C C . PHE A 1 593 ? -22.957 -7.962 16.481 1.00 98.88 593 PHE A C 1
ATOM 4644 O O . PHE A 1 593 ? -23.840 -8.139 15.642 1.00 98.88 593 PHE A O 1
ATOM 4651 N N . PHE A 1 594 ? -22.695 -6.763 16.996 1.00 98.81 594 PHE A N 1
ATOM 4652 C CA . PHE A 1 594 ? -23.194 -5.495 16.459 1.00 98.81 594 PHE A CA 1
ATOM 4653 C C . PHE A 1 594 ? -22.231 -4.961 15.384 1.00 98.81 594 PHE A C 1
ATOM 4655 O O . PHE A 1 594 ? -21.795 -3.810 15.436 1.00 98.81 594 PHE A O 1
ATOM 4662 N N . SER A 1 595 ? -21.822 -5.850 14.479 1.00 98.06 595 SER A N 1
ATOM 4663 C CA . SER A 1 595 ? -20.717 -5.672 13.538 1.00 98.06 595 SER A CA 1
ATOM 4664 C C . SER A 1 595 ? -21.075 -6.251 12.162 1.00 98.06 595 SER A C 1
ATOM 4666 O O . SER A 1 595 ? -22.041 -7.011 12.025 1.00 98.06 595 SER A O 1
ATOM 4668 N N . GLY A 1 596 ? -20.317 -5.836 11.148 1.00 97.44 596 GLY A N 1
ATOM 4669 C CA . GLY A 1 596 ? -20.282 -6.409 9.805 1.00 97.44 596 GLY A CA 1
ATOM 4670 C C . GLY A 1 596 ? -18.830 -6.568 9.349 1.00 97.44 596 GLY A C 1
ATOM 4671 O O . GLY A 1 596 ? -17.919 -6.013 9.970 1.00 97.44 596 GLY A O 1
ATOM 4672 N N . ASN A 1 597 ? -18.614 -7.340 8.285 1.00 97.31 597 ASN A N 1
ATOM 4673 C CA . ASN A 1 597 ? -17.302 -7.842 7.883 1.00 97.31 597 ASN A CA 1
ATOM 4674 C C . ASN A 1 597 ? -16.558 -8.532 9.041 1.00 97.31 597 ASN A C 1
ATOM 4676 O O . ASN A 1 597 ? -15.336 -8.450 9.166 1.00 97.31 597 ASN A O 1
ATOM 4680 N N . THR A 1 598 ? -17.306 -9.169 9.945 1.00 98.19 598 THR A N 1
ATOM 4681 C CA . THR A 1 598 ? -16.759 -9.712 11.187 1.00 98.19 598 THR A CA 1
ATOM 4682 C C . THR A 1 598 ? -15.967 -10.983 10.910 1.00 98.19 598 THR A C 1
ATOM 4684 O O . THR A 1 598 ? -16.473 -11.911 10.282 1.00 98.19 598 THR A O 1
ATOM 4687 N N . CYS A 1 599 ? -14.753 -11.076 11.462 1.00 97.88 599 CYS A N 1
ATOM 4688 C CA . CYS A 1 599 ? -13.908 -12.265 11.346 1.00 97.88 599 CYS A CA 1
ATOM 4689 C C . CYS A 1 599 ? -13.591 -12.640 9.888 1.00 97.88 599 CYS A C 1
ATOM 4691 O O . CYS A 1 599 ? -13.428 -13.811 9.587 1.00 97.88 599 CYS A O 1
ATOM 4693 N N . CYS A 1 600 ? -13.489 -11.671 8.977 1.00 96.44 600 CYS A N 1
ATOM 4694 C CA . CYS A 1 600 ? -13.276 -11.925 7.550 1.00 96.44 600 CYS A CA 1
ATOM 4695 C C . CYS A 1 600 ? -11.879 -12.478 7.232 1.00 96.44 600 CYS A C 1
ATOM 4697 O O . CYS A 1 600 ? -11.735 -13.487 6.535 1.00 96.44 600 CYS A O 1
ATOM 4699 N N . TRP A 1 601 ? -10.825 -11.882 7.804 1.00 97.50 601 TRP A N 1
ATOM 4700 C CA . TRP A 1 601 ? -9.438 -12.296 7.558 1.00 97.50 601 TRP A CA 1
ATOM 4701 C C . TRP A 1 601 ? -8.849 -13.084 8.724 1.00 97.50 601 TRP A C 1
ATOM 4703 O O . TRP A 1 601 ? -8.847 -12.626 9.872 1.00 97.50 601 TRP A O 1
ATOM 4713 N N . GLN A 1 602 ? -8.250 -14.236 8.410 1.00 97.75 602 GLN A N 1
ATOM 4714 C CA . GLN A 1 602 ? -7.364 -14.934 9.330 1.00 97.75 602 GLN A CA 1
ATOM 4715 C C . GLN A 1 602 ? -6.011 -14.222 9.387 1.00 97.75 602 GLN A C 1
ATOM 4717 O O . GLN A 1 602 ? -5.348 -14.038 8.364 1.00 97.75 602 GLN A O 1
ATOM 4722 N N . VAL A 1 603 ? -5.569 -13.881 10.597 1.00 98.06 603 VAL A N 1
ATOM 4723 C CA . VAL A 1 603 ? -4.225 -13.353 10.872 1.00 98.06 603 VAL A CA 1
ATOM 4724 C C . VAL A 1 603 ? -3.427 -14.286 11.765 1.00 98.06 603 VAL A C 1
ATOM 4726 O O . VAL A 1 603 ? -3.975 -15.146 12.452 1.00 98.06 603 VAL A O 1
ATOM 4729 N N . ARG A 1 604 ? -2.112 -14.084 11.792 1.00 96.94 604 ARG A N 1
ATOM 4730 C CA . ARG A 1 604 ? -1.234 -14.699 12.789 1.00 96.94 604 ARG A CA 1
ATOM 4731 C C . ARG A 1 604 ? -0.568 -13.627 13.634 1.00 96.94 604 ARG A C 1
ATOM 4733 O O . ARG A 1 604 ? -0.054 -12.651 13.089 1.00 96.94 604 ARG A O 1
ATOM 4740 N N . SER A 1 605 ? -0.584 -13.837 14.945 1.00 95.31 605 SER A N 1
ATOM 4741 C CA . SER A 1 605 ? 0.186 -13.055 15.906 1.00 95.31 605 SER A CA 1
ATOM 4742 C C . SER A 1 605 ? 1.664 -13.451 15.818 1.00 95.31 605 SER A C 1
ATOM 4744 O O . SER A 1 605 ? 1.995 -14.636 15.782 1.00 95.31 605 SER A O 1
ATOM 4746 N N . GLU A 1 606 ? 2.556 -12.467 15.767 1.00 94.94 606 GLU A N 1
ATOM 4747 C CA . GLU A 1 606 ? 4.007 -12.646 15.845 1.00 94.94 606 GLU A CA 1
ATOM 4748 C C . GLU A 1 606 ? 4.595 -11.798 16.977 1.00 94.94 606 GLU A C 1
ATOM 4750 O O . GLU A 1 606 ? 3.952 -10.885 17.500 1.00 94.94 606 GLU A O 1
ATOM 4755 N N . ASP A 1 607 ? 5.839 -12.104 17.358 1.00 94.19 607 ASP A N 1
ATOM 4756 C CA . ASP A 1 607 ? 6.591 -11.376 18.386 1.00 94.19 607 ASP A CA 1
ATOM 4757 C C . ASP A 1 607 ? 5.816 -11.228 19.708 1.00 94.19 607 ASP A C 1
ATOM 4759 O O . ASP A 1 607 ? 5.874 -10.194 20.370 1.00 94.19 607 ASP A O 1
ATOM 4763 N N . SER A 1 608 ? 5.081 -12.276 20.099 1.00 89.81 608 SER A N 1
ATOM 4764 C CA . SER A 1 608 ? 4.222 -12.287 21.296 1.00 89.81 608 SER A CA 1
ATOM 4765 C C . SER A 1 608 ? 3.154 -11.180 21.293 1.00 89.81 608 SER A C 1
ATOM 4767 O O . SER A 1 608 ? 2.984 -10.478 22.288 1.00 89.81 608 SER A O 1
ATOM 4769 N N . GLY A 1 609 ? 2.460 -10.990 20.166 1.00 91.31 609 GLY A N 1
ATOM 4770 C CA . GLY A 1 609 ? 1.377 -10.007 20.040 1.00 91.31 609 GLY A CA 1
ATOM 4771 C C . GLY A 1 609 ? 1.818 -8.620 19.579 1.00 91.31 609 GLY A C 1
ATOM 4772 O O . GLY A 1 609 ? 0.987 -7.720 19.477 1.00 91.31 609 GLY A O 1
ATOM 4773 N N . LYS A 1 610 ? 3.104 -8.416 19.269 1.00 94.81 610 LYS A N 1
ATOM 4774 C CA . LYS A 1 610 ? 3.620 -7.115 18.806 1.00 94.81 610 LYS A CA 1
ATOM 4775 C C . LYS A 1 610 ? 3.423 -6.870 17.314 1.00 94.81 610 LYS A C 1
ATOM 4777 O O . LYS A 1 610 ? 3.559 -5.728 16.866 1.00 94.81 610 LYS A O 1
ATOM 4782 N N . ALA A 1 611 ? 3.106 -7.899 16.536 1.00 96.62 611 ALA A N 1
ATOM 4783 C CA . ALA A 1 611 ? 2.829 -7.761 15.114 1.00 96.62 611 ALA A CA 1
ATOM 4784 C C . ALA A 1 611 ? 1.763 -8.749 14.632 1.00 96.62 611 ALA A C 1
ATOM 4786 O O . ALA A 1 611 ? 1.585 -9.821 15.204 1.00 96.62 611 ALA A O 1
ATOM 4787 N N . LEU A 1 612 ? 1.088 -8.380 13.544 1.00 96.62 612 LEU A N 1
ATOM 4788 C CA . LEU A 1 612 ? 0.180 -9.247 12.800 1.00 96.62 612 LEU A CA 1
ATOM 4789 C C . LEU A 1 612 ? 0.761 -9.555 11.428 1.00 96.62 612 LEU A C 1
ATOM 4791 O O . LEU A 1 612 ? 1.278 -8.661 10.755 1.00 96.62 612 LEU A O 1
ATOM 4795 N N . VAL A 1 613 ? 0.592 -10.795 10.985 1.00 97.19 613 VAL A N 1
ATOM 4796 C CA . VAL A 1 613 ? 0.879 -11.239 9.621 1.00 97.19 613 VAL A CA 1
ATOM 4797 C C . VAL A 1 613 ? -0.414 -11.611 8.910 1.00 97.19 613 VAL A C 1
ATOM 4799 O O . VAL A 1 613 ? -1.251 -12.331 9.459 1.00 97.19 613 VAL A O 1
ATOM 4802 N N . CYS A 1 614 ? -0.558 -11.115 7.679 1.00 96.12 614 CYS A N 1
ATOM 4803 C CA . CYS A 1 614 ? -1.670 -11.437 6.795 1.00 96.12 614 CYS A CA 1
ATOM 4804 C C . CYS A 1 614 ? -1.253 -11.331 5.327 1.00 96.12 614 CYS A C 1
ATOM 4806 O O . CYS A 1 614 ? -0.825 -10.270 4.863 1.00 96.12 614 CYS A O 1
ATOM 4808 N N . TYR A 1 615 ? -1.398 -12.426 4.588 1.00 93.06 615 TYR A N 1
ATOM 4809 C CA . TYR A 1 615 ? -1.089 -12.487 3.161 1.00 93.06 615 TYR A CA 1
ATOM 4810 C C . TYR A 1 615 ? -2.316 -12.194 2.285 1.00 93.06 615 TYR A C 1
ATOM 4812 O O . TYR A 1 615 ? -2.159 -11.850 1.113 1.00 93.06 615 TYR A O 1
ATOM 4820 N N . LYS A 1 616 ? -3.526 -12.233 2.856 1.00 91.38 616 LYS A N 1
ATOM 4821 C CA . LYS A 1 616 ? -4.801 -11.947 2.185 1.00 91.38 616 LYS A CA 1
ATOM 4822 C C . LYS A 1 616 ? -4.937 -12.731 0.867 1.00 91.38 616 LYS A C 1
ATOM 4824 O O . LYS A 1 616 ? -4.829 -13.956 0.869 1.00 91.38 616 LYS A O 1
ATOM 4829 N N . GLN A 1 617 ? -5.141 -12.046 -0.257 1.00 85.31 617 GLN A N 1
ATOM 4830 C CA . GLN A 1 617 ? -5.224 -12.615 -1.604 1.00 85.31 617 GLN A CA 1
ATOM 4831 C C . GLN A 1 617 ? -3.876 -13.133 -2.135 1.00 85.31 617 GLN A C 1
ATOM 4833 O O . GLN A 1 617 ? -3.848 -13.999 -3.004 1.00 85.31 617 GLN A O 1
ATOM 4838 N N . ALA A 1 618 ? -2.748 -12.687 -1.573 1.00 84.31 618 ALA A N 1
ATOM 4839 C CA . ALA A 1 618 ? -1.413 -13.203 -1.885 1.00 84.31 618 ALA A CA 1
ATOM 4840 C C . ALA A 1 618 ? -1.065 -14.451 -1.047 1.00 84.31 618 ALA A C 1
ATOM 4842 O O . ALA A 1 618 ? 0.093 -14.664 -0.692 1.00 84.31 618 ALA A O 1
ATOM 4843 N N . PHE A 1 619 ? -2.054 -15.285 -0.707 1.00 87.69 619 PHE A N 1
ATOM 4844 C CA . PHE A 1 619 ? -1.895 -16.444 0.183 1.00 87.69 619 PHE A CA 1
ATOM 4845 C C . PHE A 1 619 ? -0.870 -17.475 -0.311 1.00 87.69 619 PHE A C 1
ATOM 4847 O O . PHE A 1 619 ? -0.321 -18.216 0.493 1.00 87.69 619 PHE A O 1
ATOM 4854 N N . ARG A 1 620 ? -0.578 -17.523 -1.618 1.00 85.44 620 ARG A N 1
ATOM 4855 C CA . ARG A 1 620 ? 0.478 -18.383 -2.181 1.00 85.44 620 ARG A CA 1
ATOM 4856 C C . ARG A 1 620 ? 1.891 -17.927 -1.803 1.00 85.44 620 ARG A C 1
ATOM 4858 O O . ARG A 1 620 ? 2.809 -18.739 -1.838 1.00 85.44 620 ARG A O 1
ATOM 4865 N N . ASP A 1 621 ? 2.056 -16.655 -1.440 1.00 85.88 621 ASP A N 1
ATOM 4866 C CA . ASP A 1 621 ? 3.312 -16.119 -0.905 1.00 85.88 621 ASP A CA 1
ATOM 4867 C C . ASP A 1 621 ? 3.456 -16.395 0.601 1.00 85.88 621 ASP A C 1
ATOM 4869 O O . ASP A 1 621 ? 4.520 -16.134 1.166 1.00 85.88 621 ASP A O 1
ATOM 4873 N N . ASP A 1 622 ? 2.401 -16.887 1.262 1.00 91.06 622 ASP A N 1
ATOM 4874 C CA . ASP A 1 622 ? 2.430 -17.224 2.681 1.00 91.06 622 ASP A CA 1
ATOM 4875 C C . ASP A 1 622 ? 3.412 -18.389 2.908 1.00 91.06 622 ASP A C 1
ATOM 4877 O O . ASP A 1 622 ? 3.241 -19.451 2.304 1.00 91.06 622 ASP A O 1
ATOM 4881 N N . PRO A 1 623 ? 4.425 -18.258 3.787 1.00 89.62 623 PRO A N 1
ATOM 4882 C CA . PRO A 1 623 ? 5.372 -19.332 4.076 1.00 89.62 623 PRO A CA 1
ATOM 4883 C C . PRO A 1 623 ? 4.711 -20.643 4.515 1.00 89.62 623 PRO A C 1
ATOM 4885 O O . PRO A 1 623 ? 5.303 -21.712 4.350 1.00 89.62 623 PRO A O 1
ATOM 4888 N N . LEU A 1 624 ? 3.491 -20.574 5.061 1.00 90.94 624 LEU A N 1
ATOM 4889 C CA . LEU A 1 624 ? 2.729 -21.750 5.473 1.00 90.94 624 LEU A CA 1
ATOM 4890 C C . LEU A 1 624 ? 1.982 -22.441 4.321 1.00 90.94 624 LEU A C 1
ATOM 4892 O O . LEU A 1 624 ? 1.524 -23.562 4.513 1.00 90.94 624 LEU A O 1
ATOM 4896 N N . PHE A 1 625 ? 1.893 -21.839 3.129 1.00 89.38 625 PHE A N 1
ATOM 4897 C CA . PHE A 1 625 ? 1.170 -22.411 1.988 1.00 89.38 625 PHE A CA 1
ATOM 4898 C C . PHE A 1 625 ? 1.784 -23.725 1.483 1.00 89.38 625 PHE A C 1
ATOM 4900 O O . PHE A 1 625 ? 1.070 -24.705 1.296 1.00 89.38 625 PHE A O 1
ATOM 4907 N N . GLU A 1 626 ? 3.105 -23.763 1.273 1.00 83.44 626 GLU A N 1
ATOM 4908 C CA . GLU A 1 626 ? 3.788 -24.965 0.762 1.00 83.44 626 GLU A CA 1
ATOM 4909 C C . GLU A 1 626 ? 4.216 -25.937 1.869 1.00 83.44 626 GLU A C 1
ATOM 4911 O O . GLU A 1 626 ? 4.331 -27.137 1.628 1.00 83.44 626 GLU A O 1
ATOM 4916 N N . LYS A 1 627 ? 4.535 -25.418 3.061 1.00 79.44 627 LYS A N 1
ATOM 4917 C CA . LYS A 1 627 ? 5.288 -26.157 4.093 1.00 79.44 627 LYS A CA 1
ATOM 4918 C C . LYS A 1 627 ? 4.648 -26.140 5.482 1.00 79.44 627 LYS A C 1
ATOM 4920 O O . LYS A 1 627 ? 5.202 -26.750 6.393 1.00 79.44 627 LYS A O 1
ATOM 4925 N N . GLY A 1 628 ? 3.544 -25.420 5.667 1.00 82.81 628 GLY A N 1
ATOM 4926 C CA . GLY A 1 628 ? 2.882 -25.249 6.960 1.00 82.81 628 GLY A CA 1
ATOM 4927 C C . GLY A 1 628 ? 1.556 -25.994 7.065 1.00 82.81 628 GLY A C 1
ATOM 4928 O O . GLY A 1 628 ? 1.159 -26.718 6.155 1.00 82.81 628 GLY A O 1
ATOM 4929 N N . ASP A 1 629 ? 0.864 -25.797 8.190 1.00 86.56 629 ASP A N 1
ATOM 4930 C CA . ASP A 1 629 ? -0.532 -26.213 8.331 1.00 86.56 629 ASP A CA 1
ATOM 4931 C C . ASP A 1 629 ? -1.410 -25.314 7.441 1.00 86.56 629 ASP A C 1
ATOM 4933 O O . ASP A 1 629 ? -1.482 -24.104 7.694 1.00 86.56 629 ASP A O 1
ATOM 4937 N N . PRO A 1 630 ? -2.108 -25.870 6.431 1.00 84.31 630 PRO A N 1
ATOM 4938 C CA . PRO A 1 630 ? -2.993 -25.094 5.574 1.00 84.31 630 PRO A CA 1
ATOM 4939 C C . PRO A 1 630 ? -4.059 -24.320 6.352 1.00 84.31 630 PRO A C 1
ATOM 4941 O O . PRO A 1 630 ? -4.470 -23.255 5.904 1.00 84.31 630 PRO A O 1
ATOM 4944 N N . LYS A 1 631 ? -4.474 -24.801 7.534 1.00 89.81 631 LYS A N 1
ATOM 4945 C CA . LYS A 1 631 ? -5.459 -24.122 8.389 1.00 89.81 631 LYS A CA 1
ATOM 4946 C C . LYS A 1 631 ? -4.960 -22.801 8.961 1.00 89.81 631 LYS A C 1
ATOM 4948 O O . LYS A 1 631 ? -5.780 -22.007 9.399 1.00 89.81 631 LYS A O 1
ATOM 4953 N N . LEU A 1 632 ? -3.651 -22.562 8.959 1.00 92.62 632 LEU A N 1
ATOM 4954 C CA . LEU A 1 632 ? -3.033 -21.342 9.476 1.00 92.62 632 LEU A CA 1
ATOM 4955 C C . LEU A 1 632 ? -2.645 -20.357 8.369 1.00 92.62 632 LEU A C 1
ATOM 4957 O O . LEU A 1 632 ? -2.069 -19.313 8.674 1.00 92.62 632 LEU A O 1
ATOM 4961 N N . ILE A 1 633 ? -2.940 -20.650 7.096 1.00 94.12 633 ILE A N 1
ATOM 4962 C CA . ILE A 1 633 ? -2.729 -19.703 5.992 1.00 94.12 633 ILE A CA 1
ATOM 4963 C C . ILE A 1 633 ? -3.528 -18.423 6.267 1.00 94.12 633 ILE A C 1
ATOM 4965 O O . ILE A 1 633 ? -4.731 -18.459 6.508 1.00 94.12 633 ILE A O 1
ATOM 4969 N N . SER A 1 634 ? -2.869 -17.273 6.216 1.00 94.62 634 SER A N 1
ATOM 4970 C CA . SER A 1 634 ? -3.481 -15.990 6.574 1.00 94.62 634 SER A CA 1
ATOM 4971 C C . SER A 1 634 ? -4.199 -15.365 5.372 1.00 94.62 634 SER A C 1
ATOM 4973 O O . SER A 1 634 ? -3.663 -14.528 4.643 1.00 94.62 634 SER A O 1
ATOM 4975 N N . SER A 1 635 ? -5.413 -15.852 5.126 1.00 93.94 635 SER A N 1
ATOM 4976 C CA . SER A 1 635 ? -6.320 -15.413 4.061 1.00 93.94 635 SER A CA 1
ATOM 4977 C C . SER A 1 635 ? -7.757 -15.342 4.597 1.00 93.94 635 SER A C 1
ATOM 4979 O O . SER A 1 635 ? -7.952 -15.356 5.812 1.00 93.94 635 SER A O 1
ATOM 4981 N N . LEU A 1 636 ? -8.760 -15.228 3.723 1.00 94.12 636 LEU A N 1
ATOM 4982 C CA . LEU A 1 636 ? -10.170 -15.220 4.127 1.00 94.12 636 LEU A CA 1
ATOM 4983 C C . LEU A 1 636 ? -10.500 -16.481 4.927 1.00 94.12 636 LEU A C 1
ATOM 4985 O O . LEU A 1 636 ? -10.133 -17.577 4.505 1.00 94.12 636 LEU A O 1
ATOM 4989 N N . TRP A 1 637 ? -11.256 -16.360 6.014 1.00 95.62 637 TRP A N 1
ATOM 4990 C CA . TRP A 1 637 ? -11.754 -17.522 6.762 1.00 95.62 637 TRP A CA 1
ATOM 4991 C C . TRP A 1 637 ? -12.628 -18.444 5.896 1.00 95.62 637 TRP A C 1
ATOM 4993 O O . TRP A 1 637 ? -12.512 -19.672 5.960 1.00 95.62 637 TRP A O 1
ATOM 5003 N N . SER A 1 638 ? -13.411 -17.856 4.991 1.00 92.25 638 SER A N 1
ATOM 5004 C CA . SER A 1 638 ? -14.181 -18.560 3.960 1.00 92.25 638 SER A CA 1
ATOM 5005 C C . SER A 1 638 ? -13.350 -19.146 2.812 1.00 92.25 638 SER A C 1
ATOM 5007 O O . SER A 1 638 ? -13.905 -19.810 1.933 1.00 92.25 638 SER A O 1
ATOM 5009 N N . HIS A 1 639 ? -12.029 -18.943 2.780 1.00 91.06 639 HIS A N 1
ATOM 5010 C CA . HIS A 1 639 ? -11.194 -19.506 1.724 1.00 91.06 639 HIS A CA 1
ATOM 5011 C C . HIS A 1 639 ? -11.297 -21.042 1.712 1.00 91.06 639 HIS A C 1
ATOM 5013 O O . HIS A 1 639 ? -11.190 -21.695 2.755 1.00 91.06 639 HIS A O 1
ATOM 5019 N N . HIS A 1 640 ? -11.445 -21.651 0.525 1.00 87.81 640 HIS A N 1
ATOM 5020 C CA . HIS A 1 640 ? -11.637 -23.108 0.368 1.00 87.81 640 HIS A CA 1
ATOM 5021 C C . HIS A 1 640 ? -10.540 -23.969 1.016 1.00 87.81 640 HIS A C 1
ATOM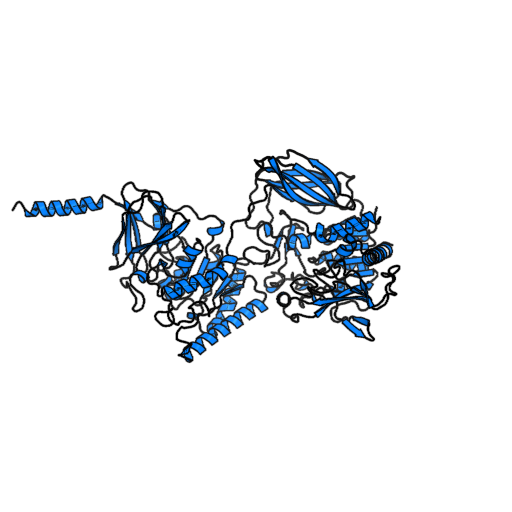 5023 O O . HIS A 1 640 ? -10.785 -25.131 1.345 1.00 87.81 640 HIS A O 1
ATOM 5029 N N . LEU A 1 641 ? -9.348 -23.400 1.221 1.00 88.38 641 LEU A N 1
ATOM 5030 C CA . LEU A 1 641 ? -8.232 -24.054 1.913 1.00 88.38 641 LEU A CA 1
ATOM 5031 C C . LEU A 1 641 ? -8.430 -24.130 3.433 1.00 88.38 641 LEU A C 1
ATOM 5033 O O . LEU A 1 641 ? -8.010 -25.115 4.036 1.00 88.38 641 LEU A O 1
ATOM 5037 N N . LEU A 1 642 ? -9.074 -23.128 4.042 1.00 91.44 642 LEU A N 1
ATOM 5038 C CA . LEU A 1 642 ? -9.273 -23.061 5.493 1.00 91.44 642 LEU A CA 1
ATOM 5039 C C . LEU A 1 642 ? -10.479 -23.880 5.954 1.00 91.44 642 LEU A C 1
ATOM 5041 O O . LEU A 1 642 ? -10.459 -24.425 7.057 1.00 91.44 642 LEU A O 1
ATOM 5045 N N . LYS A 1 643 ? -11.514 -24.003 5.108 1.00 91.44 643 LYS A N 1
ATOM 5046 C CA . LYS A 1 643 ? -12.749 -24.763 5.397 1.00 91.44 643 LYS A CA 1
ATOM 5047 C C . LYS A 1 643 ? -13.396 -24.380 6.738 1.00 91.44 643 LYS A C 1
ATOM 5049 O O . LYS A 1 643 ? -13.977 -25.231 7.411 1.00 91.44 643 LYS A O 1
ATOM 5054 N N . ARG A 1 644 ? -13.278 -23.111 7.134 1.00 95.56 644 ARG A N 1
ATOM 5055 C CA . ARG A 1 644 ? -13.800 -22.586 8.399 1.00 95.56 644 ARG A CA 1
ATOM 5056 C C . ARG A 1 644 ? -14.385 -21.182 8.180 1.00 95.56 644 ARG A C 1
ATOM 5058 O O . ARG A 1 644 ? -13.836 -20.211 8.699 1.00 95.56 644 ARG A O 1
ATOM 5065 N N . PRO A 1 645 ? -15.470 -21.062 7.392 1.00 95.69 645 PRO A N 1
ATOM 5066 C CA . PRO A 1 645 ? -16.067 -19.769 7.075 1.00 95.69 645 PRO A CA 1
ATOM 5067 C C . PRO A 1 645 ? -16.585 -19.073 8.334 1.00 95.69 645 PRO A C 1
ATOM 5069 O O . PRO A 1 645 ? -16.934 -19.716 9.324 1.00 95.69 645 PRO A O 1
ATOM 5072 N N . GLU A 1 646 ? -16.638 -17.752 8.288 1.00 96.94 646 GLU A N 1
ATOM 5073 C CA . GLU A 1 646 ? -17.141 -16.842 9.322 1.00 96.94 646 GLU A CA 1
ATOM 5074 C C . GLU A 1 646 ? -18.531 -17.257 9.811 1.00 96.94 646 GLU A C 1
ATOM 5076 O O . GLU A 1 646 ? -18.808 -17.236 11.014 1.00 96.94 646 GLU A O 1
ATOM 5081 N N . ASN A 1 647 ? -19.355 -17.757 8.884 1.00 97.81 647 ASN A N 1
ATOM 5082 C CA . ASN A 1 647 ? -20.700 -18.249 9.131 1.00 97.81 647 ASN A CA 1
ATOM 5083 C C . ASN A 1 647 ? -20.766 -19.287 10.260 1.00 97.81 647 ASN A C 1
ATOM 5085 O O . ASN A 1 647 ? -21.752 -19.295 10.992 1.00 97.81 647 ASN A O 1
ATOM 5089 N N . THR A 1 648 ? -19.740 -20.127 10.464 1.00 98.06 648 THR A N 1
ATOM 5090 C CA . THR A 1 648 ? -19.775 -21.121 11.555 1.00 98.06 648 THR A CA 1
ATOM 5091 C C . THR A 1 648 ? -19.652 -20.490 12.943 1.00 98.06 648 THR A C 1
ATOM 5093 O O . THR A 1 648 ? -20.011 -21.136 13.923 1.00 98.06 648 THR A O 1
ATOM 5096 N N . LEU A 1 649 ? -19.135 -19.259 13.037 1.00 98.44 649 LEU A N 1
ATOM 5097 C CA . LEU A 1 649 ? -19.027 -18.496 14.280 1.00 98.44 649 LEU A CA 1
ATOM 5098 C C . LEU A 1 649 ? -20.203 -17.528 14.440 1.00 98.44 649 LEU A C 1
ATOM 5100 O O . LEU A 1 649 ? -20.879 -17.548 15.465 1.00 98.44 649 LEU A O 1
ATOM 5104 N N . THR A 1 650 ? -20.456 -16.663 13.460 1.00 98.38 650 THR A N 1
ATOM 5105 C CA . THR A 1 650 ? -21.417 -15.555 13.626 1.00 98.38 650 THR A CA 1
ATOM 5106 C C . THR A 1 650 ? -22.816 -15.902 13.095 1.00 98.38 650 THR A C 1
ATOM 5108 O O . THR A 1 650 ? -23.788 -15.207 13.390 1.00 98.38 650 THR A O 1
ATOM 5111 N N . GLY A 1 651 ? -22.934 -16.984 12.317 1.00 98.44 651 GLY A N 1
ATOM 5112 C CA . GLY A 1 651 ? -24.117 -17.337 11.529 1.00 98.44 651 GLY A CA 1
ATOM 5113 C C . GLY A 1 651 ? -24.162 -16.690 10.141 1.00 98.44 651 GLY A C 1
ATOM 5114 O O . GLY A 1 651 ? -24.936 -17.138 9.293 1.00 98.44 651 GLY A O 1
ATOM 5115 N N . VAL A 1 652 ? -23.323 -15.682 9.894 1.00 98.56 652 VAL A N 1
ATOM 5116 C CA . VAL A 1 652 ? -23.263 -14.886 8.662 1.00 98.56 652 VAL A CA 1
ATOM 5117 C C . VAL A 1 652 ? -21.806 -14.613 8.255 1.00 98.56 652 VAL A C 1
ATOM 5119 O O . VAL A 1 652 ? -20.876 -14.885 9.003 1.00 98.56 652 VAL A O 1
ATOM 5122 N N . GLY A 1 653 ? -21.570 -14.079 7.066 1.00 96.50 653 GLY A N 1
ATOM 5123 C CA . GLY A 1 653 ? -20.237 -13.703 6.614 1.00 96.50 653 GLY A CA 1
ATOM 5124 C C . GLY A 1 653 ? -20.280 -12.696 5.477 1.00 96.50 653 GLY A C 1
ATOM 5125 O O . GLY A 1 653 ? -21.267 -12.607 4.734 1.00 96.50 653 GLY A O 1
ATOM 5126 N N . PHE A 1 654 ? -19.187 -11.952 5.328 1.00 94.44 654 PHE A N 1
ATOM 5127 C CA . PHE A 1 654 ? -19.073 -10.858 4.366 1.00 94.44 654 PHE A CA 1
ATOM 5128 C C . PHE A 1 654 ? -19.307 -11.311 2.920 1.00 94.44 654 PHE A C 1
ATOM 5130 O O . PHE A 1 654 ? -19.973 -10.633 2.134 1.00 94.44 654 PHE A O 1
ATOM 5137 N N . LEU A 1 655 ? -18.840 -12.517 2.579 1.00 89.25 655 LEU A N 1
ATOM 5138 C CA . LEU A 1 655 ? -19.010 -13.129 1.257 1.00 89.25 655 LEU A CA 1
ATOM 5139 C C . LEU A 1 655 ? -20.479 -13.208 0.809 1.00 89.25 655 LEU A C 1
ATOM 5141 O O . LEU A 1 655 ? -20.765 -13.110 -0.385 1.00 89.25 655 LEU A O 1
ATOM 5145 N N . TRP A 1 656 ? -21.413 -13.315 1.754 1.00 93.50 656 TRP A N 1
ATOM 5146 C CA . TRP A 1 656 ? -22.850 -13.432 1.497 1.00 93.50 656 TRP A CA 1
ATOM 5147 C C . TRP A 1 656 ? -23.641 -12.139 1.744 1.00 93.50 656 TRP A C 1
ATOM 5149 O O . TRP A 1 656 ? -24.851 -12.109 1.504 1.00 93.50 656 TRP A O 1
ATOM 5159 N N . GLY A 1 657 ? -22.975 -11.074 2.195 1.00 94.44 657 GLY A N 1
ATOM 5160 C CA . GLY A 1 657 ? -23.544 -9.735 2.338 1.00 94.44 657 GLY A CA 1
ATOM 5161 C C . GLY A 1 657 ? -22.994 -8.781 1.277 1.00 94.44 657 GLY A C 1
ATOM 5162 O O . GLY A 1 657 ? -23.616 -8.598 0.227 1.00 94.44 657 GLY A O 1
ATOM 5163 N N . GLY A 1 658 ? -21.828 -8.187 1.542 1.00 94.44 658 GLY A N 1
ATOM 5164 C CA . GLY A 1 658 ? -21.146 -7.227 0.671 1.00 94.44 658 GLY A CA 1
ATOM 5165 C C . GLY A 1 658 ? -21.299 -5.785 1.153 1.00 94.44 658 GLY A C 1
ATOM 5166 O O . GLY A 1 658 ? -21.286 -5.518 2.349 1.00 94.44 658 GLY A O 1
ATOM 5167 N N . TYR A 1 659 ? -21.459 -4.841 0.227 1.00 96.12 659 TYR A N 1
ATOM 5168 C CA . TYR A 1 659 ? -21.549 -3.411 0.525 1.00 96.12 659 TYR A CA 1
ATOM 5169 C C . TYR A 1 659 ? -22.978 -2.875 0.397 1.00 96.12 659 TYR A C 1
ATOM 5171 O O . TYR A 1 659 ? -23.754 -3.301 -0.467 1.00 96.12 659 TYR A O 1
ATOM 5179 N N . HIS A 1 660 ? -23.292 -1.873 1.218 1.00 96.94 660 HIS A N 1
ATOM 5180 C CA . HIS A 1 660 ? -24.469 -1.018 1.081 1.00 96.94 660 HIS A CA 1
ATOM 5181 C C . HIS A 1 660 ? -24.060 0.432 1.361 1.00 96.94 660 HIS A C 1
ATOM 5183 O O . HIS A 1 660 ? -23.364 0.696 2.338 1.00 96.94 660 HIS A O 1
ATOM 5189 N N . ARG A 1 661 ? -24.450 1.368 0.484 1.00 95.06 661 ARG A N 1
ATOM 5190 C CA . ARG A 1 661 ? -24.024 2.783 0.512 1.00 95.06 661 ARG A CA 1
ATOM 5191 C C . ARG A 1 661 ? -22.505 2.989 0.578 1.00 95.06 661 ARG A C 1
ATOM 5193 O O . ARG A 1 661 ? -22.023 3.993 1.097 1.00 95.06 661 ARG A O 1
ATOM 5200 N N . SER A 1 662 ? -21.754 2.053 0.008 1.00 93.56 662 SER A N 1
ATOM 5201 C CA . SER A 1 662 ? -20.294 2.059 -0.016 1.00 93.56 662 SER A CA 1
ATOM 5202 C C . SER A 1 662 ? -19.773 1.416 -1.299 1.00 93.56 662 SER A C 1
ATOM 5204 O O . SER A 1 662 ? -20.488 0.643 -1.935 1.00 93.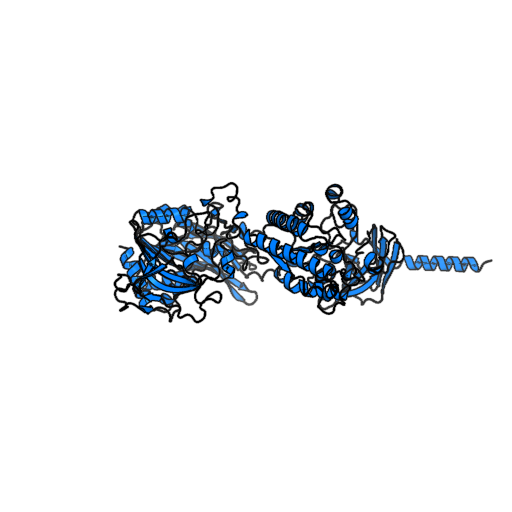56 662 SER A O 1
ATOM 5206 N N . HIS A 1 663 ? -18.551 1.765 -1.715 1.00 91.00 663 HIS A N 1
ATOM 5207 C CA . HIS A 1 663 ? -17.897 1.253 -2.930 1.00 91.00 663 HIS A CA 1
ATOM 5208 C C . HIS A 1 663 ? -18.800 1.283 -4.181 1.00 91.00 663 HIS A C 1
ATOM 5210 O O . HIS A 1 663 ? -18.813 0.362 -4.990 1.00 91.00 663 HIS A O 1
ATOM 5216 N N . GLY A 1 664 ? -19.637 2.316 -4.335 1.00 91.69 664 GLY A N 1
ATOM 5217 C CA . GLY A 1 664 ? -20.571 2.428 -5.465 1.00 91.69 664 GLY A CA 1
ATOM 5218 C C . GLY A 1 664 ? -21.740 1.429 -5.449 1.00 91.69 664 GLY A C 1
ATOM 5219 O O . GLY A 1 664 ? -22.476 1.335 -6.431 1.00 91.69 664 GLY A O 1
ATOM 5220 N N . GLN A 1 665 ? -21.937 0.683 -4.360 1.00 93.81 665 GLN A N 1
ATOM 5221 C CA . GLN A 1 665 ? -22.994 -0.317 -4.213 1.00 93.81 665 GLN A CA 1
ATOM 5222 C C . GLN A 1 665 ? -24.157 0.255 -3.406 1.00 93.81 665 GLN A C 1
ATOM 5224 O O . GLN A 1 665 ? -23.975 0.729 -2.287 1.00 93.81 665 GLN A O 1
ATOM 5229 N N . PHE A 1 666 ? -25.361 0.215 -3.985 1.00 94.56 666 PHE A N 1
ATOM 5230 C CA . PHE A 1 666 ? -26.592 0.724 -3.366 1.00 94.56 666 PHE A CA 1
ATOM 5231 C C . PHE A 1 666 ? -26.443 2.130 -2.755 1.00 94.56 666 PHE A C 1
ATOM 5233 O O . PHE A 1 666 ? -26.904 2.374 -1.644 1.00 94.56 666 PHE A O 1
ATOM 5240 N N . MET A 1 667 ? -25.796 3.062 -3.467 1.00 95.38 667 MET A N 1
ATOM 5241 C CA . MET A 1 667 ? -25.559 4.429 -2.965 1.00 95.38 667 MET A CA 1
ATOM 5242 C C . MET A 1 667 ? -26.858 5.187 -2.646 1.00 95.38 667 MET A C 1
ATOM 5244 O O . MET A 1 667 ? -26.893 5.945 -1.680 1.00 95.38 667 MET A O 1
ATOM 5248 N N . ASP A 1 668 ? -27.931 4.901 -3.388 1.00 95.44 668 ASP A N 1
ATOM 5249 C CA . ASP A 1 668 ? -29.278 5.450 -3.169 1.00 95.44 668 ASP A CA 1
ATOM 5250 C C . ASP A 1 668 ? -30.177 4.516 -2.330 1.00 95.44 668 ASP A C 1
ATOM 5252 O O . ASP A 1 668 ? -31.390 4.707 -2.240 1.00 95.44 668 ASP A O 1
ATOM 5256 N N . GLY A 1 669 ? -29.598 3.466 -1.739 1.00 94.25 669 GLY A N 1
ATOM 5257 C CA . GLY A 1 669 ? -30.308 2.492 -0.918 1.00 94.25 669 GLY A CA 1
ATOM 5258 C C . GLY A 1 669 ? -30.852 3.097 0.380 1.00 94.25 669 GLY A C 1
ATOM 5259 O O . GLY A 1 669 ? -30.290 4.042 0.946 1.00 94.25 669 GLY A O 1
ATOM 5260 N N . SER A 1 670 ? -31.951 2.519 0.878 1.00 96.62 670 SER A N 1
ATOM 5261 C CA . SER A 1 670 ? -32.620 2.977 2.105 1.00 96.62 670 SER A CA 1
ATOM 5262 C C . SER A 1 670 ? -31.777 2.799 3.366 1.00 96.62 670 SER A C 1
ATOM 5264 O O . SER A 1 670 ? -32.085 3.427 4.374 1.00 96.62 670 SER A O 1
ATOM 5266 N N . ALA A 1 671 ? -30.760 1.930 3.323 1.00 97.38 671 ALA A N 1
ATOM 5267 C CA . ALA A 1 671 ? -29.966 1.507 4.469 1.00 97.38 671 ALA A CA 1
ATOM 5268 C C . ALA A 1 671 ? -30.809 1.061 5.681 1.00 97.38 671 ALA A C 1
ATOM 5270 O O . ALA A 1 671 ? -30.449 1.307 6.833 1.00 97.38 671 ALA A O 1
ATOM 5271 N N . ALA A 1 672 ? -31.952 0.421 5.407 1.00 98.31 672 ALA A N 1
ATOM 5272 C CA . ALA A 1 672 ? -32.913 -0.052 6.397 1.00 98.31 672 ALA A CA 1
ATOM 5273 C C . ALA A 1 672 ? -33.060 -1.577 6.348 1.00 98.31 672 ALA A C 1
ATOM 5275 O O . ALA A 1 672 ? -33.101 -2.167 5.266 1.00 98.31 672 ALA A O 1
ATOM 5276 N N . PHE A 1 673 ? -33.233 -2.202 7.511 1.00 98.75 673 PHE A N 1
ATOM 5277 C CA . PHE A 1 673 ? -33.612 -3.612 7.600 1.00 98.75 673 PHE A CA 1
ATOM 5278 C C . PHE A 1 673 ? -35.111 -3.797 7.403 1.00 98.75 673 PHE A C 1
ATOM 5280 O O . PHE A 1 673 ? -35.891 -3.000 7.914 1.00 98.75 673 PHE A O 1
ATOM 5287 N N . THR A 1 674 ? -35.501 -4.882 6.732 1.00 98.69 674 THR A N 1
ATOM 5288 C CA . THR A 1 674 ? -36.886 -5.368 6.616 1.00 98.69 674 THR A CA 1
ATOM 5289 C C . THR A 1 674 ? -37.097 -6.551 7.559 1.00 98.69 674 THR A C 1
ATOM 5291 O O . THR A 1 674 ? -36.345 -7.522 7.496 1.00 98.69 674 THR A O 1
ATOM 5294 N N . VAL A 1 675 ? -38.101 -6.474 8.435 1.00 98.75 675 VAL A N 1
ATOM 5295 C CA . VAL A 1 675 ? -38.389 -7.471 9.482 1.00 98.75 675 VAL A CA 1
ATOM 5296 C C . VAL A 1 675 ? -39.168 -8.665 8.930 1.00 98.75 675 VAL A C 1
ATOM 5298 O O . VAL A 1 675 ? -40.217 -8.492 8.318 1.00 98.75 675 VAL A O 1
ATOM 5301 N N . HIS A 1 676 ? -38.716 -9.883 9.238 1.00 98.56 676 HIS A N 1
ATOM 5302 C CA . HIS A 1 676 ? -39.350 -11.130 8.778 1.00 98.56 676 HIS A CA 1
ATOM 5303 C C . HIS A 1 676 ? -40.082 -11.891 9.880 1.00 98.56 676 HIS A C 1
ATOM 5305 O O . HIS A 1 676 ? -41.131 -12.476 9.625 1.00 98.56 676 HIS A O 1
ATOM 5311 N N . ARG A 1 677 ? -39.531 -11.888 11.098 1.00 98.19 677 ARG A N 1
ATOM 5312 C CA . ARG A 1 677 ? -40.006 -12.686 12.245 1.00 98.19 677 ARG A CA 1
ATOM 5313 C C . ARG A 1 677 ? -40.246 -11.788 13.474 1.00 98.19 677 ARG A C 1
ATOM 5315 O O . ARG A 1 677 ? -39.456 -11.832 14.420 1.00 98.19 677 ARG A O 1
ATOM 5322 N N . PRO A 1 678 ? -41.263 -10.898 13.442 1.00 97.75 678 PRO A N 1
ATOM 5323 C CA . PRO A 1 678 ? -41.509 -9.881 14.479 1.00 97.75 678 PRO A CA 1
ATOM 5324 C C . PRO A 1 678 ? -41.861 -10.460 15.860 1.00 97.75 678 PRO A C 1
ATOM 5326 O O . PRO A 1 678 ? -41.742 -9.770 16.866 1.00 97.75 678 PRO A O 1
ATOM 5329 N N . GLU A 1 679 ? -42.287 -11.719 15.927 1.00 97.62 679 GLU A N 1
ATOM 5330 C CA . GLU A 1 679 ? -42.569 -12.453 17.162 1.00 97.62 679 GLU A CA 1
ATOM 5331 C C . GLU A 1 679 ? -41.307 -12.787 17.971 1.00 97.62 679 GLU A C 1
ATOM 5333 O O . GLU A 1 679 ? -41.393 -13.122 19.155 1.00 97.62 679 GLU A O 1
ATOM 5338 N N . HIS A 1 680 ? -40.127 -12.701 17.348 1.00 98.25 680 HIS A N 1
ATOM 5339 C CA . HIS A 1 680 ? -38.871 -12.946 18.034 1.00 98.25 680 HIS A CA 1
ATOM 5340 C C . HIS A 1 680 ? -38.627 -11.895 19.124 1.00 98.25 680 HIS A C 1
ATOM 5342 O O . HIS A 1 680 ? -38.839 -10.698 18.932 1.00 98.25 680 HIS A O 1
ATOM 5348 N N . TRP A 1 681 ? -38.112 -12.331 20.275 1.00 97.81 681 TRP A N 1
ATOM 5349 C CA . TRP A 1 681 ? -38.028 -11.501 21.480 1.00 97.81 681 TRP A CA 1
ATOM 5350 C C . TRP A 1 681 ? -37.166 -10.237 21.324 1.00 97.81 681 TRP A C 1
ATOM 5352 O O . TRP A 1 681 ? -37.354 -9.285 22.075 1.00 97.81 681 TRP A O 1
ATOM 5362 N N . ILE A 1 682 ? -36.261 -10.183 20.340 1.00 97.94 682 ILE A N 1
ATOM 5363 C CA . ILE A 1 682 ? -35.460 -8.975 20.071 1.00 97.94 682 ILE A CA 1
ATOM 5364 C C . ILE A 1 682 ? -36.327 -7.787 19.631 1.00 97.94 682 ILE A C 1
ATOM 5366 O O . ILE A 1 682 ? -35.936 -6.644 19.844 1.00 97.94 682 ILE A O 1
ATOM 5370 N N . PHE A 1 683 ? -37.506 -8.046 19.058 1.00 98.44 683 PHE A N 1
ATOM 5371 C CA . PHE A 1 683 ? -38.450 -7.025 18.598 1.00 98.44 683 PHE A CA 1
ATOM 5372 C C . PHE A 1 683 ? -39.524 -6.693 19.644 1.00 98.44 683 PHE A C 1
ATOM 5374 O O . PHE A 1 683 ? -40.467 -5.954 19.359 1.00 98.44 683 PHE A O 1
ATOM 5381 N N . GLN A 1 684 ? -39.410 -7.204 20.874 1.00 96.06 684 GLN A N 1
ATOM 5382 C CA . GLN A 1 684 ? -40.325 -6.809 21.944 1.00 96.06 684 GLN A CA 1
ATOM 5383 C C . GLN A 1 684 ? -40.283 -5.290 22.147 1.00 96.06 684 GLN A C 1
ATOM 5385 O O . GLN A 1 684 ? -39.217 -4.676 22.152 1.00 96.06 684 GLN A O 1
ATOM 5390 N N . ASN A 1 685 ? -41.459 -4.685 22.314 1.00 93.00 685 ASN A N 1
ATOM 5391 C CA . ASN A 1 685 ? -41.641 -3.243 22.511 1.00 93.00 685 ASN A CA 1
ATOM 5392 C C . ASN A 1 685 ? -41.225 -2.341 21.325 1.00 93.00 685 ASN A C 1
ATOM 5394 O O . ASN A 1 685 ? -41.098 -1.135 21.512 1.00 93.00 685 ASN A O 1
ATOM 5398 N N . THR A 1 686 ? -41.062 -2.870 20.102 1.00 93.62 686 THR A N 1
ATOM 5399 C CA . THR A 1 686 ? -40.781 -2.049 18.900 1.00 93.62 686 THR A CA 1
ATOM 5400 C C . THR A 1 686 ? -42.020 -1.732 18.053 1.00 93.62 686 THR A C 1
ATOM 5402 O O . THR A 1 686 ? -41.947 -0.900 17.152 1.00 93.62 686 THR A O 1
ATOM 5405 N N . ASN A 1 687 ? -43.157 -2.392 18.315 1.00 92.44 687 ASN A N 1
ATOM 5406 C CA . ASN A 1 687 ? -44.376 -2.381 17.483 1.00 92.44 687 ASN A CA 1
ATOM 5407 C C . ASN A 1 687 ? -44.176 -2.865 16.031 1.00 92.44 687 ASN A C 1
ATOM 5409 O O . ASN A 1 687 ? -45.052 -2.658 15.186 1.00 92.44 687 ASN A O 1
ATOM 5413 N N . MET A 1 688 ? -43.047 -3.514 15.730 1.00 95.38 688 MET A N 1
ATOM 5414 C CA . MET A 1 688 ? -42.761 -4.017 14.390 1.00 95.38 688 MET A CA 1
ATOM 5415 C C . MET A 1 688 ? -43.688 -5.166 14.011 1.00 95.38 688 MET A C 1
ATOM 5417 O O . MET A 1 688 ? -44.017 -6.038 14.811 1.00 95.38 688 MET A O 1
ATOM 5421 N N . LYS A 1 689 ? -44.070 -5.171 12.740 1.00 96.88 689 LYS A N 1
ATOM 5422 C CA . LYS A 1 689 ? -44.793 -6.257 12.081 1.00 96.88 689 LYS A CA 1
ATOM 5423 C C . LYS A 1 689 ? -43.908 -6.848 10.990 1.00 96.88 689 LYS A C 1
ATOM 5425 O O . LYS A 1 689 ? -42.885 -6.260 10.630 1.00 96.88 689 LYS A O 1
ATOM 5430 N N . LYS A 1 690 ? -44.326 -7.981 10.428 1.00 97.00 690 LYS A N 1
ATOM 5431 C CA . LYS A 1 690 ? -43.714 -8.508 9.208 1.00 97.00 690 LYS A CA 1
ATOM 5432 C C . LYS A 1 690 ? -43.688 -7.402 8.140 1.00 97.00 690 LYS A C 1
ATOM 5434 O O . LYS A 1 690 ? -44.632 -6.616 8.055 1.00 97.00 690 LYS A O 1
ATOM 5439 N N . ASP A 1 691 ? -42.579 -7.314 7.418 1.00 97.31 691 ASP A N 1
ATOM 5440 C CA . ASP A 1 691 ? -42.272 -6.333 6.372 1.00 97.31 691 ASP A CA 1
ATOM 5441 C C . ASP A 1 691 ? -42.099 -4.880 6.860 1.00 97.31 691 ASP A C 1
ATOM 5443 O O . ASP A 1 691 ? -41.923 -3.965 6.057 1.00 97.31 691 ASP A O 1
ATOM 5447 N N . SER A 1 692 ? -42.080 -4.638 8.179 1.00 97.94 692 SER A N 1
ATOM 5448 C CA . SER A 1 692 ? -41.694 -3.325 8.716 1.00 97.94 692 SER A CA 1
ATOM 5449 C C . SER A 1 692 ? -40.232 -3.025 8.395 1.00 97.94 692 SER A C 1
ATOM 5451 O O . SER A 1 692 ? -39.375 -3.896 8.543 1.00 97.94 692 SER A O 1
ATOM 5453 N N . THR A 1 693 ? -39.938 -1.779 8.025 1.00 98.25 693 THR A N 1
ATOM 5454 C CA . THR A 1 693 ? -38.567 -1.303 7.805 1.00 98.25 693 THR A CA 1
ATOM 5455 C C . THR A 1 693 ? -38.091 -0.407 8.944 1.00 98.25 693 THR A C 1
ATOM 5457 O O . THR A 1 693 ? -38.878 0.407 9.428 1.00 98.25 693 THR A O 1
ATOM 5460 N N . PHE A 1 694 ? -36.815 -0.478 9.336 1.00 98.38 694 PHE A N 1
ATOM 5461 C CA . PHE A 1 694 ? -36.265 0.401 10.380 1.00 98.38 694 PHE A CA 1
ATOM 5462 C C . PHE A 1 694 ? -34.799 0.790 10.165 1.00 98.38 694 PHE A C 1
ATOM 5464 O O . PHE A 1 694 ? -34.071 0.140 9.416 1.00 98.38 694 PHE A O 1
ATOM 5471 N N . GLY A 1 695 ? -34.387 1.879 10.825 1.00 97.44 695 GLY A N 1
ATOM 5472 C CA . GLY A 1 695 ? -33.005 2.364 10.868 1.00 97.44 695 GLY A CA 1
ATOM 5473 C C . GLY A 1 695 ? -32.499 3.112 9.629 1.00 97.44 695 GLY A C 1
ATOM 5474 O O . GLY A 1 695 ? -31.416 3.685 9.671 1.00 97.44 695 GLY A O 1
ATOM 5475 N N . GLY A 1 696 ? -33.283 3.186 8.548 1.00 97.12 696 GLY A N 1
ATOM 5476 C CA . GLY A 1 696 ? -32.857 3.851 7.308 1.00 97.12 696 GLY A CA 1
ATOM 5477 C C . GLY A 1 696 ? -32.546 5.343 7.450 1.00 97.12 696 GLY A C 1
ATOM 5478 O O . GLY A 1 696 ? -31.640 5.847 6.793 1.00 97.12 696 GLY A O 1
ATOM 5479 N N . LYS A 1 697 ? -33.243 6.046 8.354 1.00 96.94 697 LYS A N 1
ATOM 5480 C CA . LYS A 1 697 ? -32.992 7.468 8.652 1.00 96.94 697 LYS A CA 1
ATOM 5481 C C . LYS A 1 697 ? -31.541 7.713 9.082 1.00 96.94 697 LYS A C 1
ATOM 5483 O O . LYS A 1 697 ? -30.950 8.707 8.674 1.00 96.94 697 LYS A O 1
ATOM 5488 N N . ASP A 1 698 ? -31.005 6.810 9.893 1.00 97.69 698 ASP A N 1
ATOM 5489 C CA . ASP A 1 698 ? -29.664 6.902 10.469 1.00 97.69 698 ASP A CA 1
ATOM 5490 C C . ASP A 1 698 ? -28.678 5.966 9.751 1.00 97.69 698 ASP A C 1
ATOM 5492 O O . ASP A 1 698 ? -27.552 5.777 10.198 1.00 97.69 698 ASP A O 1
ATOM 5496 N N . THR A 1 699 ? -29.079 5.402 8.604 1.00 96.88 699 THR A N 1
ATOM 5497 C CA . THR A 1 699 ? -28.242 4.570 7.730 1.00 96.88 699 THR A CA 1
ATOM 5498 C C . THR A 1 699 ? -27.555 3.409 8.455 1.00 96.88 699 THR A C 1
ATOM 5500 O O . THR A 1 699 ? -26.341 3.257 8.380 1.00 96.88 699 THR A O 1
ATOM 5503 N N . ILE A 1 700 ? -28.323 2.586 9.177 1.00 98.06 700 ILE A N 1
ATOM 5504 C CA . ILE A 1 700 ? -27.745 1.499 9.991 1.00 98.06 700 ILE A CA 1
ATOM 5505 C C . ILE A 1 700 ? -27.228 0.304 9.174 1.00 98.06 700 ILE A C 1
ATOM 5507 O O . ILE A 1 700 ? -26.524 -0.543 9.721 1.00 98.06 700 ILE A O 1
ATOM 5511 N N . VAL A 1 701 ? -27.595 0.203 7.890 1.00 98.31 701 VAL A N 1
ATOM 5512 C CA . VAL A 1 701 ? -27.102 -0.830 6.963 1.00 98.31 701 VAL A CA 1
ATOM 5513 C C . VAL A 1 701 ? -26.024 -0.248 6.047 1.00 98.31 701 VAL A C 1
ATOM 5515 O O . VAL A 1 701 ? -26.308 0.620 5.221 1.00 98.31 701 VAL A O 1
ATOM 5518 N N . GLY A 1 702 ? -24.815 -0.782 6.164 1.00 94.50 702 GLY A N 1
ATOM 5519 C CA . GLY A 1 702 ? -23.579 -0.277 5.560 1.00 94.50 702 GLY A CA 1
ATOM 5520 C C . GLY A 1 702 ? -22.515 -0.217 6.652 1.00 94.50 702 GLY A C 1
ATOM 5521 O O . GLY A 1 702 ? -22.746 -0.686 7.760 1.00 94.50 702 GLY A O 1
ATOM 5522 N N . TYR A 1 703 ? -21.332 0.338 6.456 1.00 95.31 703 TYR A N 1
ATOM 5523 C CA . TYR A 1 703 ? -20.480 0.408 5.280 1.00 95.31 703 TYR A CA 1
ATOM 5524 C C . TYR A 1 703 ? -20.244 -0.985 4.664 1.00 95.31 703 TYR A C 1
ATOM 5526 O O . TYR A 1 703 ? -20.298 -1.125 3.441 1.00 95.31 703 TYR A O 1
ATOM 5534 N N . GLU A 1 704 ? -20.100 -2.019 5.497 1.00 96.81 704 GLU A N 1
ATOM 5535 C CA . GLU A 1 704 ? -19.980 -3.429 5.101 1.00 96.81 704 GLU A CA 1
ATOM 5536 C C . GLU A 1 704 ? -21.023 -4.299 5.810 1.00 96.81 704 GLU A C 1
ATOM 5538 O O . GLU A 1 704 ? -21.444 -4.014 6.933 1.00 96.81 704 GLU A O 1
ATOM 5543 N N . CYS A 1 705 ? -21.465 -5.357 5.134 1.00 98.19 705 CYS A N 1
ATOM 5544 C CA . CYS A 1 705 ? -22.589 -6.185 5.546 1.00 98.19 705 CYS A CA 1
ATOM 5545 C C . CYS A 1 705 ? -22.252 -7.676 5.481 1.00 98.19 705 CYS A C 1
ATOM 5547 O O . CYS A 1 705 ? -21.636 -8.137 4.519 1.00 98.19 705 CYS A O 1
ATOM 5549 N N . ASP A 1 706 ? -22.769 -8.431 6.450 1.00 98.50 706 ASP A N 1
ATOM 5550 C CA . ASP A 1 706 ? -22.634 -9.887 6.513 1.00 98.50 706 ASP A CA 1
ATOM 5551 C C . ASP A 1 706 ? -23.983 -10.566 6.280 1.00 98.50 706 ASP A C 1
ATOM 5553 O O . ASP A 1 706 ? -25.019 -10.135 6.795 1.00 98.50 706 ASP A O 1
ATOM 5557 N N . GLY A 1 707 ? -23.956 -11.655 5.513 1.00 97.88 707 GLY A N 1
ATOM 5558 C CA . GLY A 1 707 ? -25.142 -12.418 5.138 1.00 97.88 707 GLY A CA 1
ATOM 5559 C C . GLY A 1 707 ? -24.956 -13.922 5.243 1.00 97.88 707 GLY A C 1
ATOM 5560 O O . GLY A 1 707 ? -23.923 -14.414 5.677 1.00 97.88 707 GLY A O 1
ATOM 5561 N N . CYS A 1 708 ? -25.952 -14.673 4.797 1.00 97.69 708 CYS A N 1
ATOM 5562 C CA . CYS A 1 708 ? -25.827 -16.108 4.550 1.00 97.69 708 CYS A CA 1
ATOM 5563 C C . CYS A 1 708 ? -26.496 -16.453 3.222 1.00 97.69 708 CYS A C 1
ATOM 5565 O O . CYS A 1 708 ? -27.313 -15.682 2.699 1.00 97.69 708 CYS A O 1
ATOM 5567 N N . GLU A 1 709 ? -26.162 -17.613 2.674 1.00 95.94 709 GLU A N 1
ATOM 5568 C CA . GLU A 1 709 ? -26.909 -18.177 1.567 1.00 95.94 709 GLU A CA 1
ATOM 5569 C C . GLU A 1 709 ? -28.337 -18.468 2.017 1.00 95.94 709 GLU A C 1
ATOM 5571 O O . GLU A 1 709 ? -28.571 -19.229 2.959 1.00 95.94 709 GLU A O 1
ATOM 5576 N N . LEU A 1 710 ? -29.307 -17.867 1.330 1.00 96.44 710 LEU A N 1
ATOM 5577 C CA . LEU A 1 710 ? -30.710 -17.974 1.696 1.00 96.44 710 LEU A CA 1
ATOM 5578 C C . LEU A 1 710 ? -31.601 -18.327 0.511 1.00 96.44 710 LEU A C 1
ATOM 5580 O O . LEU A 1 710 ? -31.312 -18.022 -0.645 1.00 96.44 710 LEU A O 1
ATOM 5584 N N . ILE A 1 711 ? -32.728 -18.944 0.841 1.00 97.19 711 ILE A N 1
ATOM 5585 C CA . ILE A 1 711 ? -33.843 -19.231 -0.054 1.00 97.19 711 ILE A CA 1
ATOM 5586 C C . ILE A 1 711 ? -35.129 -18.675 0.548 1.00 97.19 711 ILE A C 1
ATOM 5588 O O . ILE A 1 711 ? -35.326 -18.685 1.765 1.00 97.19 711 ILE A O 1
ATOM 5592 N N . TRP A 1 712 ? -36.026 -18.208 -0.312 1.00 97.44 712 TRP A N 1
ATOM 5593 C CA . TRP A 1 712 ? -37.333 -17.709 0.098 1.00 97.44 712 TRP A CA 1
ATOM 5594 C C . TRP A 1 712 ? -38.365 -18.832 0.039 1.00 97.44 712 TRP A C 1
ATOM 5596 O O . TRP A 1 712 ? -38.512 -19.492 -0.989 1.00 97.44 712 TRP A O 1
ATOM 5606 N N . LYS A 1 713 ? -39.094 -19.044 1.136 1.00 97.19 713 LYS A N 1
ATOM 5607 C CA . LYS A 1 713 ? -40.232 -19.971 1.211 1.00 97.19 713 LYS A CA 1
ATOM 5608 C C . LYS A 1 713 ? -41.404 -19.233 1.832 1.00 97.19 713 LYS A C 1
ATOM 5610 O O . LYS A 1 713 ? -41.245 -18.646 2.897 1.00 97.19 713 LYS A O 1
ATOM 5615 N N . GLU A 1 714 ? -42.546 -19.221 1.148 1.00 95.06 714 GLU A N 1
ATOM 5616 C CA . GLU A 1 714 ? -43.782 -18.588 1.645 1.00 95.06 714 GLU A CA 1
ATOM 5617 C C . GLU A 1 714 ? -43.571 -17.128 2.117 1.00 95.06 714 GLU A C 1
ATOM 5619 O O . GLU A 1 714 ? -44.128 -16.665 3.112 1.00 95.06 714 GLU A O 1
ATOM 5624 N N . GLY A 1 715 ? -42.714 -16.385 1.406 1.00 93.94 715 GLY A N 1
ATOM 5625 C CA . GLY A 1 715 ? -42.397 -14.991 1.728 1.00 93.94 715 GLY A CA 1
ATOM 5626 C C . GLY A 1 715 ? -41.586 -14.800 3.014 1.00 93.94 715 GLY A C 1
ATOM 5627 O O . GLY A 1 715 ? -41.693 -13.744 3.632 1.00 93.94 715 GLY A O 1
ATOM 5628 N N . LEU A 1 716 ? -40.825 -15.806 3.452 1.00 97.44 716 LEU A N 1
ATOM 5629 C CA . LEU A 1 716 ? -39.843 -15.709 4.535 1.00 97.44 716 LEU A CA 1
ATOM 5630 C C . LEU A 1 716 ? -38.477 -16.239 4.069 1.00 97.44 716 LEU A C 1
ATOM 5632 O O . LEU A 1 716 ? -38.429 -17.217 3.313 1.00 97.44 716 LEU A O 1
ATOM 5636 N N . PRO A 1 717 ? -37.361 -15.645 4.525 1.00 98.19 717 PRO A N 1
ATOM 5637 C CA . PRO A 1 717 ? -36.028 -16.131 4.203 1.00 98.19 717 PRO A CA 1
ATOM 5638 C C . PRO A 1 717 ? -35.618 -17.271 5.144 1.00 98.19 717 PRO A C 1
ATOM 5640 O O . PRO A 1 717 ? -35.880 -17.234 6.356 1.00 98.19 717 PRO A O 1
ATOM 5643 N N . PHE A 1 718 ? -34.941 -18.271 4.585 1.00 98.38 718 PHE A N 1
ATOM 5644 C CA . PHE A 1 718 ? -34.346 -19.395 5.305 1.00 98.38 718 PHE A CA 1
ATOM 5645 C C . PHE A 1 718 ? -32.916 -19.640 4.816 1.00 98.38 718 PHE A C 1
ATOM 5647 O O . PHE A 1 718 ? -32.710 -19.625 3.602 1.00 98.38 718 PHE A O 1
ATOM 5654 N N . PRO A 1 719 ? -31.950 -19.900 5.713 1.00 97.94 719 PRO A N 1
ATOM 5655 C CA . PRO A 1 719 ? -30.601 -20.281 5.308 1.00 97.94 719 PRO A CA 1
ATOM 5656 C C . PRO A 1 719 ? -30.600 -21.631 4.570 1.00 97.94 719 PRO A C 1
ATOM 5658 O O . PRO A 1 719 ? -31.408 -22.515 4.871 1.00 97.94 719 PRO A O 1
ATOM 5661 N N . THR A 1 720 ? -29.691 -21.807 3.609 1.00 97.56 720 THR A N 1
ATOM 5662 C CA . THR A 1 720 ? -29.459 -23.105 2.938 1.00 97.56 720 THR A CA 1
ATOM 5663 C C . THR A 1 720 ? -28.522 -24.011 3.730 1.00 97.56 720 THR A C 1
ATOM 5665 O O . THR A 1 720 ? -28.500 -25.218 3.487 1.00 97.56 720 THR A O 1
ATOM 5668 N N . PHE A 1 721 ? -27.748 -23.426 4.653 1.00 97.00 721 PHE A N 1
ATOM 5669 C CA . PHE A 1 721 ? -26.701 -24.064 5.460 1.00 97.00 721 PHE A CA 1
ATOM 5670 C C . PHE A 1 721 ? -25.475 -24.557 4.671 1.00 97.00 721 PHE A C 1
ATOM 5672 O O . PHE A 1 721 ? -24.572 -25.156 5.258 1.00 97.00 721 PHE A O 1
ATOM 5679 N N . SER A 1 722 ? -25.421 -24.335 3.354 1.00 95.00 722 SER A N 1
ATOM 5680 C CA . SER A 1 722 ? -24.335 -24.856 2.501 1.00 95.00 722 SER A CA 1
ATOM 5681 C C . SER A 1 722 ? -23.037 -24.052 2.629 1.00 95.00 722 SER A C 1
ATOM 5683 O O . SER A 1 722 ? -21.962 -24.533 2.279 1.00 95.00 722 SER A O 1
ATOM 5685 N N . ASP A 1 723 ? -23.135 -22.850 3.183 1.00 93.44 723 ASP A N 1
ATOM 5686 C CA . ASP A 1 723 ? -22.061 -21.898 3.457 1.00 93.44 723 ASP A CA 1
ATOM 5687 C C . ASP A 1 723 ? -21.465 -22.019 4.870 1.00 93.44 723 ASP A C 1
ATOM 5689 O O . ASP A 1 723 ? -20.582 -21.248 5.241 1.00 93.44 723 ASP A O 1
ATOM 5693 N N . GLY A 1 724 ? -21.931 -22.985 5.665 1.00 96.44 724 GLY A N 1
ATOM 5694 C CA . GLY A 1 724 ? -21.503 -23.181 7.050 1.00 96.44 724 GLY A CA 1
ATOM 5695 C C . GLY A 1 724 ? -22.367 -22.466 8.090 1.00 96.44 724 GLY A C 1
ATOM 5696 O O . GLY A 1 724 ? -22.088 -22.607 9.281 1.00 96.44 724 GLY A O 1
ATOM 5697 N N . THR A 1 725 ? -23.427 -21.752 7.691 1.00 98.38 725 THR A N 1
ATOM 5698 C CA . THR A 1 725 ? -24.399 -21.203 8.647 1.00 98.38 725 THR A CA 1
ATOM 5699 C C . THR A 1 725 ? -25.017 -22.334 9.498 1.00 98.38 725 THR A C 1
ATOM 5701 O O . THR A 1 725 ? -25.418 -23.364 8.943 1.00 98.38 725 THR A O 1
ATOM 5704 N N . PRO A 1 726 ? -25.115 -22.193 10.839 1.00 98.31 726 PRO A N 1
ATOM 5705 C CA . PRO A 1 726 ? -25.612 -23.248 11.723 1.00 98.31 726 PRO A CA 1
ATOM 5706 C C . PRO A 1 726 ? -27.028 -23.721 11.378 1.00 98.31 726 PRO A C 1
ATOM 5708 O O . PRO A 1 726 ? -27.904 -22.925 11.047 1.00 98.31 726 PRO A O 1
ATOM 5711 N N . LYS A 1 727 ? -27.289 -25.029 11.524 1.00 97.62 727 LYS A N 1
ATOM 5712 C CA . LYS A 1 727 ? -28.574 -25.665 11.152 1.00 97.62 727 LYS A CA 1
ATOM 5713 C C . LYS A 1 727 ? -29.800 -25.124 11.896 1.00 97.62 727 LYS A C 1
ATOM 5715 O O . LYS A 1 727 ? -30.924 -25.310 11.442 1.00 97.62 727 LYS A O 1
ATOM 5720 N N . ASN A 1 728 ? -29.591 -24.492 13.044 1.00 97.69 728 ASN A N 1
ATOM 5721 C CA . ASN A 1 728 ? -30.620 -23.863 13.868 1.00 97.69 728 ASN A CA 1
ATOM 5722 C C . ASN A 1 728 ? -30.601 -22.326 13.783 1.00 97.69 728 ASN A C 1
ATOM 5724 O O . ASN A 1 728 ? -31.183 -21.669 14.643 1.00 97.69 728 ASN A O 1
ATOM 5728 N N . PHE A 1 729 ? -29.935 -21.750 12.779 1.00 98.62 729 PHE A N 1
ATOM 5729 C CA . PHE A 1 729 ? -29.924 -20.309 12.555 1.00 98.62 729 PHE A CA 1
ATOM 5730 C C . PHE A 1 729 ? -31.280 -19.802 12.047 1.00 98.62 729 PHE A C 1
ATOM 5732 O O . PHE A 1 729 ? -31.865 -20.360 11.116 1.00 98.62 729 PHE A O 1
ATOM 5739 N N . SER A 1 730 ? -31.765 -18.713 12.642 1.00 98.38 730 SER A N 1
ATOM 5740 C CA . SER A 1 730 ? -33.008 -18.036 12.271 1.00 98.38 730 SER A CA 1
ATOM 5741 C C . SER A 1 730 ? -32.718 -16.634 11.741 1.00 98.38 730 SER A C 1
ATOM 5743 O O . SER A 1 730 ? -32.081 -15.830 12.421 1.00 98.38 730 SER A O 1
ATOM 5745 N N . ILE A 1 731 ? -33.213 -16.333 10.536 1.00 98.81 731 ILE A N 1
ATOM 5746 C CA . ILE A 1 731 ? -33.105 -15.008 9.909 1.00 98.81 731 ILE A CA 1
ATOM 5747 C C . ILE A 1 731 ? -34.233 -14.115 10.437 1.00 98.81 731 ILE A C 1
ATOM 5749 O O . ILE A 1 731 ? -35.407 -14.419 10.276 1.00 98.81 731 ILE A O 1
ATOM 5753 N N . LEU A 1 732 ? -33.921 -12.989 11.056 1.00 98.81 732 LEU A N 1
ATOM 5754 C CA . LEU A 1 732 ? -34.915 -12.130 11.705 1.00 98.81 732 LEU A CA 1
ATOM 5755 C C . LEU A 1 732 ? -35.256 -10.897 10.870 1.00 98.81 732 LEU A C 1
ATOM 5757 O O . LEU A 1 732 ? -36.419 -10.493 10.824 1.00 98.81 732 LEU A O 1
ATOM 5761 N N . ALA A 1 733 ? -34.266 -10.334 10.180 1.00 98.81 733 ALA A N 1
ATOM 5762 C CA . ALA A 1 733 ? -34.432 -9.217 9.261 1.00 98.81 733 ALA A CA 1
ATOM 5763 C C . ALA A 1 733 ? -33.356 -9.254 8.168 1.00 98.81 733 ALA A C 1
ATOM 5765 O O . ALA A 1 733 ? -32.280 -9.814 8.387 1.00 98.81 733 ALA A O 1
ATOM 5766 N N . THR A 1 734 ? -33.631 -8.659 7.006 1.00 98.69 734 THR A N 1
ATOM 5767 C CA . THR A 1 734 ? -32.649 -8.551 5.913 1.00 98.69 734 THR A CA 1
ATOM 5768 C C . THR A 1 734 ? -32.643 -7.169 5.270 1.00 98.69 734 THR A C 1
ATOM 5770 O O . THR A 1 734 ? -33.653 -6.465 5.290 1.00 98.69 734 THR A O 1
ATOM 5773 N N . ALA A 1 735 ? -31.521 -6.794 4.665 1.00 98.38 735 ALA A N 1
ATOM 5774 C CA . ALA A 1 735 ? -31.409 -5.643 3.773 1.00 98.38 735 ALA A CA 1
ATOM 5775 C C . ALA A 1 735 ? -30.512 -6.003 2.579 1.00 98.38 735 ALA A C 1
ATOM 5777 O O . ALA A 1 735 ? -29.544 -6.737 2.771 1.00 98.38 735 ALA A O 1
ATOM 5778 N N . PRO A 1 736 ? -30.796 -5.520 1.359 1.00 97.12 736 PRO A N 1
ATOM 5779 C CA . PRO A 1 736 ? -30.003 -5.873 0.185 1.00 97.12 736 PRO A CA 1
ATOM 5780 C C . PRO A 1 736 ? -28.570 -5.348 0.314 1.00 97.12 736 PRO A C 1
ATOM 5782 O O . PRO A 1 736 ? -28.364 -4.197 0.686 1.00 97.12 736 PRO A O 1
ATOM 5785 N N . ALA A 1 737 ? -27.588 -6.166 -0.044 1.00 96.44 737 ALA A N 1
ATOM 5786 C CA . ALA A 1 737 ? -26.177 -5.789 -0.108 1.00 96.44 737 ALA A CA 1
ATOM 5787 C C . ALA A 1 737 ? -25.546 -6.407 -1.361 1.00 96.44 737 ALA A C 1
ATOM 5789 O O . ALA A 1 737 ? -26.103 -7.333 -1.956 1.00 96.44 737 ALA A O 1
ATOM 5790 N N . ARG A 1 738 ? -24.451 -5.837 -1.866 1.00 93.38 738 ARG A N 1
ATOM 5791 C CA . ARG A 1 738 ? -23.812 -6.344 -3.089 1.00 93.38 738 ARG A CA 1
ATOM 5792 C C . ARG A 1 738 ? -22.315 -6.160 -3.031 1.00 93.38 738 ARG A C 1
ATOM 5794 O O . ARG A 1 738 ? -21.821 -5.130 -2.583 1.00 93.38 738 ARG A O 1
ATOM 5801 N N . TRP A 1 739 ? -21.599 -7.161 -3.512 1.00 88.50 739 TRP A N 1
ATOM 5802 C CA . TRP A 1 739 ? -20.154 -7.093 -3.654 1.00 88.50 739 TRP A CA 1
ATOM 5803 C C . TRP A 1 739 ? -19.728 -6.094 -4.726 1.00 88.50 739 TRP A C 1
ATOM 5805 O O . TRP A 1 739 ? -20.362 -5.985 -5.780 1.00 88.50 739 TRP A O 1
ATOM 5815 N N . HIS A 1 740 ? -18.617 -5.400 -4.482 1.00 85.88 740 HIS A N 1
ATOM 5816 C CA . HIS A 1 740 ? -17.951 -4.668 -5.547 1.00 85.88 740 HIS A CA 1
ATOM 5817 C C . HIS A 1 740 ? -17.285 -5.669 -6.509 1.00 85.88 740 HIS A C 1
ATOM 5819 O O . HIS A 1 740 ? -16.661 -6.624 -6.042 1.00 85.88 740 HIS A O 1
ATOM 5825 N N . PRO A 1 741 ? -17.379 -5.481 -7.840 1.00 78.75 741 PRO A N 1
ATOM 5826 C CA . PRO A 1 741 ? -16.761 -6.394 -8.803 1.00 78.75 741 PRO A CA 1
ATOM 5827 C C . PRO A 1 741 ? -15.246 -6.576 -8.635 1.00 78.75 741 PRO A C 1
ATOM 5829 O O . PRO A 1 741 ? -14.747 -7.667 -8.912 1.00 78.75 741 PRO A O 1
ATOM 5832 N N . ASP A 1 742 ? -14.532 -5.542 -8.178 1.00 72.12 742 ASP A N 1
ATOM 5833 C CA . ASP A 1 742 ? -13.072 -5.601 -7.998 1.00 72.12 742 ASP A CA 1
ATOM 5834 C C . ASP A 1 742 ? -12.665 -6.391 -6.743 1.00 72.12 742 ASP A C 1
ATOM 5836 O O . ASP A 1 742 ? -11.608 -7.018 -6.732 1.00 72.12 742 ASP A O 1
ATOM 5840 N N . ASP A 1 743 ? -13.510 -6.439 -5.708 1.00 74.81 743 ASP A N 1
ATOM 5841 C CA . ASP A 1 743 ? -13.191 -7.184 -4.481 1.00 74.81 743 ASP A CA 1
ATOM 5842 C C . ASP A 1 743 ? -13.316 -8.694 -4.692 1.00 74.81 743 ASP A C 1
ATOM 5844 O O . ASP A 1 743 ? -12.705 -9.483 -3.977 1.00 74.81 743 ASP A O 1
ATOM 5848 N N . CYS A 1 744 ? -14.014 -9.129 -5.746 1.00 60.34 744 CYS A N 1
ATOM 5849 C CA . CYS A 1 744 ? -14.105 -10.537 -6.131 1.00 60.34 744 CYS A CA 1
ATOM 5850 C C . CYS A 1 744 ? -12.738 -11.165 -6.477 1.00 60.34 744 CYS A C 1
ATOM 5852 O O . CYS A 1 744 ? -12.634 -12.387 -6.525 1.00 60.34 744 CYS A O 1
ATOM 5854 N N . GLU A 1 745 ? -11.682 -10.365 -6.669 1.00 65.19 745 GLU A N 1
ATOM 5855 C CA . GLU A 1 745 ? -10.300 -10.856 -6.784 1.00 65.19 745 GLU A CA 1
ATOM 5856 C C . GLU A 1 745 ? -9.732 -11.396 -5.452 1.00 65.19 745 GLU A C 1
ATOM 5858 O O . GLU A 1 745 ? -8.704 -12.073 -5.452 1.00 65.19 745 GLU A O 1
ATOM 5863 N N . TRP A 1 746 ? -10.380 -11.143 -4.307 1.00 69.62 746 TRP A N 1
ATOM 5864 C CA . TRP A 1 746 ? -9.924 -11.626 -2.994 1.00 69.62 746 TRP A CA 1
ATOM 5865 C C . TRP A 1 746 ? -10.085 -13.134 -2.815 1.00 69.62 746 TRP A C 1
ATOM 5867 O O . TRP A 1 746 ? -9.374 -13.740 -2.010 1.00 69.62 746 TRP A O 1
ATOM 5877 N N . TYR A 1 747 ? -11.010 -13.742 -3.559 1.00 74.88 747 TYR A N 1
ATOM 5878 C CA . TYR A 1 747 ? -11.280 -15.166 -3.494 1.00 74.88 747 TYR A CA 1
ATOM 5879 C C . TYR A 1 747 ? -11.410 -15.755 -4.895 1.00 74.88 747 TYR A C 1
ATOM 5881 O O . TYR A 1 747 ? -12.403 -15.551 -5.586 1.00 74.88 747 TYR A O 1
ATOM 5889 N N . GLU A 1 748 ? -10.422 -16.563 -5.284 1.00 71.62 748 GLU A N 1
ATOM 5890 C CA . GLU A 1 748 ? -10.274 -17.127 -6.637 1.00 71.62 748 GLU A CA 1
ATOM 5891 C C . GLU A 1 748 ? -11.464 -17.980 -7.127 1.00 71.62 748 GLU A C 1
ATOM 5893 O O . GLU A 1 748 ? -11.514 -18.351 -8.297 1.00 71.62 748 GLU A O 1
ATOM 5898 N N . ARG A 1 749 ? -12.419 -18.317 -6.247 1.00 76.88 749 ARG A N 1
ATOM 5899 C CA . ARG A 1 749 ? -13.620 -19.110 -6.565 1.00 76.88 749 ARG A CA 1
ATOM 5900 C C . ARG A 1 749 ? -14.937 -18.358 -6.354 1.00 76.88 749 ARG A C 1
ATOM 5902 O O . ARG A 1 749 ? -15.981 -19.006 -6.323 1.00 76.88 749 ARG A O 1
ATOM 5909 N N . TRP A 1 750 ? -14.912 -17.037 -6.165 1.00 77.25 750 TRP A N 1
ATOM 5910 C CA . TRP A 1 750 ? -16.131 -16.270 -5.892 1.00 77.25 750 TRP A CA 1
ATOM 5911 C C . TRP A 1 750 ? -16.792 -15.692 -7.140 1.00 77.25 750 TRP A C 1
ATOM 5913 O O . TRP A 1 750 ? -16.140 -15.334 -8.119 1.00 77.25 750 TRP A O 1
ATOM 5923 N N . GLU A 1 751 ? -18.117 -15.578 -7.083 1.00 77.19 751 GLU A N 1
ATOM 5924 C CA . GLU A 1 751 ? -18.929 -14.990 -8.144 1.00 77.19 751 GLU A CA 1
ATOM 5925 C C . GLU A 1 751 ? -18.785 -13.459 -8.173 1.00 77.19 751 GLU A C 1
ATOM 5927 O O . GLU A 1 751 ? -18.900 -12.789 -7.142 1.00 77.19 751 GLU A O 1
ATOM 5932 N N . LYS A 1 752 ? -18.566 -12.893 -9.369 1.00 75.12 752 LYS A N 1
ATOM 5933 C CA . LYS A 1 752 ? -18.390 -11.445 -9.545 1.00 75.12 752 LYS A CA 1
ATOM 5934 C C . LYS A 1 752 ? -19.693 -10.675 -9.330 1.00 75.12 752 LYS A C 1
ATOM 5936 O O . LYS A 1 752 ? -20.687 -10.953 -9.991 1.00 75.12 752 LYS A O 1
ATOM 5941 N N . GLY A 1 753 ? -19.663 -9.655 -8.467 1.00 71.00 753 GLY A N 1
ATOM 5942 C CA . GLY A 1 753 ? -20.794 -8.737 -8.263 1.00 71.00 753 GLY A CA 1
ATOM 5943 C C . GLY A 1 753 ? -22.032 -9.385 -7.632 1.00 71.00 753 GLY A C 1
ATOM 5944 O O . GLY A 1 753 ? -23.151 -8.907 -7.843 1.00 71.00 753 GLY A O 1
ATOM 5945 N N . ARG A 1 754 ? -21.842 -10.474 -6.874 1.00 85.38 754 ARG A N 1
ATOM 5946 C CA . ARG A 1 754 ? -22.915 -11.208 -6.198 1.00 85.38 754 ARG A CA 1
ATOM 5947 C C . ARG A 1 754 ? -23.783 -10.266 -5.361 1.00 85.38 754 ARG A C 1
ATOM 5949 O O . ARG A 1 754 ? -23.277 -9.496 -4.542 1.00 85.38 754 ARG A O 1
ATOM 5956 N N . THR A 1 755 ? -25.098 -10.361 -5.548 1.00 91.56 755 THR A N 1
ATOM 5957 C CA . THR A 1 755 ? -26.070 -9.701 -4.668 1.00 91.56 755 THR A CA 1
ATOM 5958 C C . THR A 1 755 ? -26.371 -10.620 -3.489 1.00 91.56 755 THR A C 1
ATOM 5960 O O . THR A 1 755 ? -26.754 -11.775 -3.671 1.00 91.56 755 THR A O 1
ATOM 5963 N N . GLY A 1 756 ? -26.155 -10.101 -2.289 1.00 94.44 756 GLY A N 1
ATOM 5964 C CA . GLY A 1 756 ? -26.391 -10.755 -1.015 1.00 94.44 756 GLY A CA 1
ATOM 5965 C C . GLY A 1 756 ? -27.347 -9.942 -0.150 1.00 94.44 756 GLY A C 1
ATOM 5966 O O . GLY A 1 756 ? -28.119 -9.111 -0.640 1.00 94.44 756 GLY A O 1
ATOM 5967 N N . ASN A 1 757 ? -27.310 -10.191 1.155 1.00 97.44 757 ASN A N 1
ATOM 5968 C CA . ASN A 1 757 ? -28.084 -9.420 2.121 1.00 97.44 757 ASN A CA 1
ATOM 5969 C C . ASN A 1 757 ? -27.274 -9.192 3.395 1.00 97.44 757 ASN A C 1
ATOM 5971 O O . ASN A 1 757 ? -26.635 -10.119 3.875 1.00 97.44 757 ASN A O 1
ATOM 5975 N N . ALA A 1 758 ? -27.381 -8.004 3.985 1.00 98.44 758 ALA A N 1
ATOM 5976 C CA . ALA A 1 758 ? -27.160 -7.849 5.416 1.00 98.44 758 ALA A CA 1
ATOM 5977 C C . ALA A 1 758 ? -28.238 -8.653 6.155 1.00 98.44 758 ALA A C 1
ATOM 5979 O O . ALA A 1 758 ? -29.423 -8.538 5.816 1.00 98.44 758 ALA A O 1
ATOM 5980 N N . VAL A 1 759 ? -27.857 -9.461 7.142 1.00 98.81 759 VAL A N 1
ATOM 5981 C CA . VAL A 1 759 ? -28.775 -10.353 7.862 1.00 98.81 759 VAL A CA 1
ATOM 5982 C C . VAL A 1 759 ? -28.682 -10.122 9.368 1.00 98.81 759 VAL A C 1
ATOM 5984 O O . VAL A 1 759 ? -27.633 -10.329 9.970 1.00 98.81 759 VAL A O 1
ATOM 5987 N N . ILE A 1 760 ? -29.821 -9.802 9.990 1.00 98.88 760 ILE A N 1
ATOM 5988 C CA . ILE A 1 760 ? -29.991 -9.963 11.438 1.00 98.88 760 ILE A CA 1
ATOM 5989 C C . ILE A 1 760 ? -30.429 -11.399 11.691 1.00 98.88 760 ILE A C 1
ATOM 5991 O O . ILE A 1 760 ? -31.422 -11.845 11.110 1.00 98.88 760 ILE A O 1
ATOM 5995 N N . GLY A 1 761 ? -29.750 -12.117 12.579 1.00 98.69 761 GLY A N 1
ATOM 5996 C CA . GLY A 1 761 ? -30.131 -13.486 12.902 1.00 98.69 761 GLY A CA 1
ATOM 5997 C C . GLY A 1 761 ? -29.535 -14.019 14.193 1.00 98.69 761 GLY A C 1
ATOM 5998 O O . GLY A 1 761 ? -28.768 -13.344 14.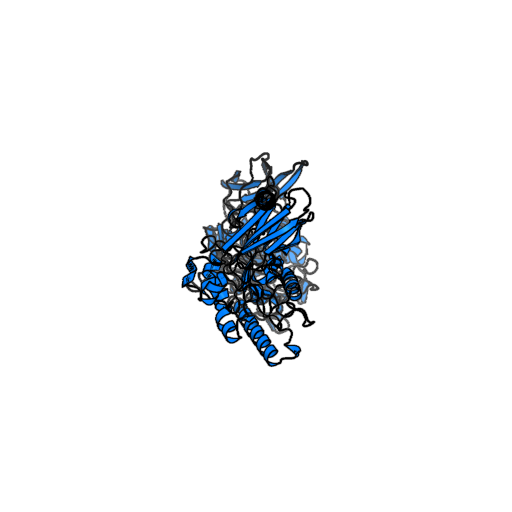879 1.00 98.69 761 GLY A O 1
ATOM 5999 N N . THR A 1 762 ? -29.942 -15.233 14.553 1.00 98.75 762 THR A N 1
ATOM 6000 C CA . THR A 1 762 ? -29.514 -15.880 15.796 1.00 98.75 762 THR A CA 1
ATOM 6001 C C . THR A 1 762 ? -29.466 -17.396 15.677 1.00 98.75 762 THR A C 1
ATOM 6003 O O . THR A 1 762 ? -30.257 -17.987 14.943 1.00 98.75 762 THR A O 1
ATOM 6006 N N . TYR A 1 763 ? -28.556 -18.020 16.422 1.00 98.69 763 TYR A N 1
ATOM 6007 C CA . TYR A 1 763 ? -28.524 -19.461 16.668 1.00 98.69 763 TYR A CA 1
ATOM 6008 C C . TYR A 1 763 ? -28.062 -19.751 18.104 1.00 98.69 763 TYR A C 1
ATOM 6010 O O . TYR A 1 763 ? -27.632 -18.848 18.828 1.00 98.69 763 TYR A O 1
ATOM 6018 N N . SER A 1 764 ? -28.123 -21.020 18.514 1.00 97.62 764 SER A N 1
ATOM 6019 C CA . SER A 1 764 ? -27.613 -21.461 19.819 1.00 97.62 764 SER A CA 1
ATOM 6020 C C . SER A 1 764 ? -26.695 -22.679 19.703 1.00 97.62 764 SER A C 1
ATOM 6022 O O . SER A 1 764 ? -26.978 -23.604 18.945 1.00 97.62 764 SER A O 1
ATOM 6024 N N . ASN A 1 765 ? -25.626 -22.706 20.494 1.00 95.50 765 ASN A N 1
ATOM 6025 C CA . ASN A 1 765 ? -24.722 -23.843 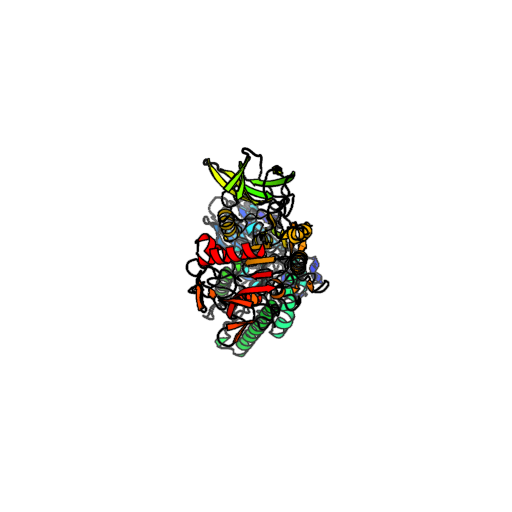20.676 1.00 95.50 765 ASN A CA 1
ATOM 6026 C C . ASN A 1 765 ? -24.306 -23.898 22.154 1.00 95.50 765 ASN A C 1
ATOM 6028 O O . ASN A 1 765 ? -23.210 -23.478 22.500 1.00 95.50 765 ASN A O 1
ATOM 6032 N N . ASN A 1 766 ? -25.228 -24.322 23.024 1.00 97.12 766 ASN A N 1
ATOM 6033 C CA . ASN A 1 766 ? -25.250 -24.082 24.478 1.00 97.12 766 ASN A CA 1
ATOM 6034 C C . ASN A 1 766 ? -25.378 -22.597 24.858 1.00 97.12 766 ASN A C 1
ATOM 6036 O O . ASN A 1 766 ? -26.307 -22.239 25.578 1.00 97.12 766 ASN A O 1
ATOM 6040 N N . GLY A 1 767 ? -24.505 -21.735 24.343 1.00 98.00 767 GLY A N 1
ATOM 6041 C CA . GLY A 1 767 ? -24.658 -20.283 24.369 1.00 98.00 767 GLY A CA 1
ATOM 6042 C C . GLY A 1 767 ? -25.516 -19.758 23.216 1.00 98.00 767 GLY A C 1
ATOM 6043 O O . GLY A 1 767 ? -25.753 -20.464 22.234 1.00 98.00 767 GLY A O 1
ATOM 6044 N N . THR A 1 768 ? -25.986 -18.514 23.312 1.00 98.69 768 THR A N 1
ATOM 6045 C CA . THR A 1 768 ? -26.728 -17.828 22.239 1.00 98.69 768 THR A CA 1
ATOM 6046 C C . THR A 1 768 ? -25.822 -16.872 21.478 1.00 98.69 768 THR A C 1
ATOM 6048 O O . THR A 1 768 ? -25.130 -16.054 22.084 1.00 98.69 768 THR A O 1
ATOM 6051 N N . VAL A 1 769 ? -25.884 -16.927 20.148 1.00 98.81 769 VAL A N 1
ATOM 6052 C CA . VAL A 1 769 ? -25.210 -15.977 19.261 1.00 98.81 769 VAL A CA 1
ATOM 6053 C C . VAL A 1 769 ? -26.249 -15.148 18.520 1.00 98.81 769 VAL A C 1
ATOM 6055 O O . VAL A 1 769 ? -27.206 -15.692 17.962 1.00 98.81 769 VAL A O 1
ATOM 6058 N N . ILE A 1 770 ? -26.069 -13.829 18.521 1.00 98.75 770 ILE A N 1
ATOM 6059 C CA . ILE A 1 770 ? -26.865 -12.874 17.742 1.00 98.75 770 ILE A CA 1
ATOM 6060 C C . ILE A 1 770 ? -25.928 -12.057 16.862 1.00 98.75 770 ILE A C 1
ATOM 6062 O O . ILE A 1 770 ? -24.873 -11.622 17.313 1.00 98.75 770 ILE A O 1
ATOM 6066 N N . THR A 1 771 ? -26.334 -11.819 15.621 1.00 98.69 771 THR A N 1
ATOM 6067 C CA . THR A 1 771 ? -25.639 -10.939 14.681 1.00 98.69 771 THR A CA 1
ATOM 6068 C C . THR A 1 771 ? -26.614 -9.934 14.087 1.00 98.69 771 THR A C 1
ATOM 6070 O O . THR A 1 771 ? -27.781 -10.268 13.857 1.00 98.69 771 THR A O 1
ATOM 6073 N N . VAL A 1 772 ? -26.147 -8.707 13.853 1.00 98.56 772 VAL A N 1
ATOM 6074 C CA . VAL A 1 772 ? -26.884 -7.691 13.084 1.00 98.56 772 VAL A CA 1
ATOM 6075 C C . VAL A 1 772 ? -26.400 -7.578 11.636 1.00 98.56 772 VAL A C 1
ATOM 6077 O O . VAL A 1 772 ? -27.102 -6.993 10.820 1.00 98.56 772 VAL A O 1
ATOM 6080 N N . GLY A 1 773 ? -25.227 -8.134 11.314 1.00 98.12 773 GLY A N 1
ATOM 6081 C CA . GLY A 1 773 ? -24.696 -8.229 9.953 1.00 98.12 773 GLY A CA 1
ATOM 6082 C C . GLY A 1 773 ? -24.413 -6.890 9.265 1.00 98.12 773 GLY A C 1
ATOM 6083 O O . GLY A 1 773 ? -24.614 -6.779 8.056 1.00 98.12 773 GLY A O 1
ATOM 6084 N N . THR A 1 774 ? -23.993 -5.865 10.010 1.00 98.56 774 THR A N 1
ATOM 6085 C CA . THR A 1 774 ? -23.699 -4.520 9.483 1.00 98.56 774 THR A CA 1
ATOM 6086 C C . THR A 1 774 ? -22.733 -3.761 10.396 1.00 98.56 774 THR A C 1
ATOM 6088 O O . THR A 1 774 ? -22.873 -3.817 11.621 1.00 98.56 774 THR A O 1
ATOM 6091 N N . THR A 1 775 ? -21.762 -3.037 9.828 1.00 98.25 775 THR A N 1
ATOM 6092 C CA . THR A 1 775 ? -20.825 -2.219 10.624 1.00 98.25 775 THR A CA 1
ATOM 6093 C C . THR A 1 775 ? -21.526 -1.025 11.269 1.00 98.25 775 THR A C 1
ATOM 6095 O O . THR A 1 775 ? -21.233 -0.655 12.405 1.00 98.25 775 THR A O 1
ATOM 6098 N N . ASP A 1 776 ? -22.505 -0.445 10.579 1.00 98.19 776 ASP A N 1
ATOM 6099 C CA . ASP A 1 776 ? -23.071 0.865 10.907 1.00 98.19 776 ASP A CA 1
ATOM 6100 C C . ASP A 1 776 ? -24.242 0.807 11.894 1.00 98.19 776 ASP A C 1
ATOM 6102 O O . ASP A 1 776 ? -24.915 1.812 12.126 1.00 98.19 776 ASP A O 1
ATOM 6106 N N . TRP A 1 777 ? -24.463 -0.330 12.564 1.00 98.69 777 TRP A N 1
ATOM 6107 C CA . TRP A 1 777 ? -25.504 -0.459 13.594 1.00 98.69 777 TRP A CA 1
ATOM 6108 C C . TRP A 1 777 ? -25.441 0.668 14.641 1.00 98.69 777 TRP A C 1
ATOM 6110 O O . TRP A 1 777 ? -26.461 1.221 15.060 1.00 98.69 777 TRP A O 1
ATOM 6120 N N . ALA A 1 778 ? -24.223 1.063 15.024 1.00 98.25 778 ALA A N 1
ATOM 6121 C CA . ALA A 1 778 ? -23.972 2.126 15.991 1.00 98.25 778 ALA A CA 1
ATOM 6122 C C . ALA A 1 778 ? -24.478 3.515 15.545 1.00 98.25 778 ALA A C 1
ATOM 6124 O O . ALA A 1 778 ? -24.737 4.362 16.404 1.00 98.25 778 ALA A O 1
ATOM 6125 N N . HIS A 1 779 ? -24.680 3.757 14.244 1.00 98.25 779 HIS A N 1
ATOM 6126 C CA . HIS A 1 779 ? -25.246 5.016 13.751 1.00 98.25 779 HIS A CA 1
ATOM 6127 C C . HIS A 1 779 ? -26.679 5.225 14.248 1.00 98.25 779 HIS A C 1
ATOM 6129 O O . HIS A 1 779 ? -27.029 6.333 14.652 1.00 98.25 779 HIS A O 1
ATOM 6135 N N . GLY A 1 780 ? -27.485 4.162 14.330 1.00 98.19 780 GLY A N 1
ATOM 6136 C CA . GLY A 1 780 ? -28.842 4.244 14.875 1.00 98.19 780 GLY A CA 1
ATOM 6137 C C . GLY A 1 780 ? -28.848 4.578 16.367 1.00 98.19 780 GLY A C 1
ATOM 6138 O O . GLY A 1 780 ? -29.701 5.328 16.832 1.00 98.19 780 GLY A O 1
ATOM 6139 N N . LEU A 1 781 ? -27.855 4.102 17.124 1.00 98.50 781 LEU A N 1
ATOM 6140 C CA . LEU A 1 781 ? -27.690 4.471 18.535 1.00 98.50 781 LEU A CA 1
ATOM 6141 C C . LEU A 1 781 ? -27.271 5.940 18.686 1.00 98.50 781 LEU A C 1
ATOM 6143 O O . LEU A 1 781 ? -27.833 6.656 19.515 1.00 98.50 781 LEU A O 1
ATOM 6147 N N . ALA A 1 782 ? -26.349 6.415 17.842 1.00 97.88 782 ALA A N 1
ATOM 6148 C CA . ALA A 1 782 ? -25.944 7.821 17.794 1.00 97.88 782 ALA A CA 1
ATOM 6149 C C . ALA A 1 782 ? -27.114 8.751 17.420 1.00 97.88 782 ALA A C 1
ATOM 6151 O O . ALA A 1 782 ? -27.307 9.796 18.045 1.00 97.88 782 ALA A O 1
ATOM 6152 N N . GLY A 1 783 ? -27.912 8.345 16.427 1.00 97.75 783 GLY A N 1
ATOM 6153 C CA . GLY A 1 783 ? -29.110 9.036 15.943 1.00 97.75 783 GLY A CA 1
ATOM 6154 C C . GLY A 1 783 ? -30.331 8.908 16.859 1.00 97.75 783 GLY A C 1
ATOM 6155 O O . GLY A 1 783 ? -31.343 9.579 16.635 1.00 97.75 783 GLY A O 1
ATOM 6156 N N . LYS A 1 784 ? -30.226 8.096 17.922 1.00 97.62 784 LYS A N 1
ATOM 6157 C CA . LYS A 1 784 ? -31.304 7.770 18.868 1.00 97.62 784 LYS A CA 1
ATOM 6158 C C . LYS A 1 784 ? -32.535 7.169 18.179 1.00 97.62 784 LYS A C 1
ATOM 6160 O O . LYS A 1 784 ? -33.667 7.477 18.555 1.00 97.62 784 LYS A O 1
ATOM 6165 N N . ASP A 1 785 ? -32.320 6.309 17.185 1.00 97.56 785 ASP A N 1
ATOM 6166 C CA . ASP A 1 785 ? -33.380 5.552 16.521 1.00 97.56 785 ASP A CA 1
ATOM 6167 C C . ASP A 1 785 ? -34.094 4.641 17.541 1.00 97.56 785 ASP A C 1
ATOM 6169 O O . ASP A 1 785 ? -33.463 3.743 18.115 1.00 97.56 785 ASP A O 1
ATOM 6173 N N . PRO A 1 786 ? -35.404 4.832 17.795 1.00 96.69 786 PRO A N 1
ATOM 6174 C CA . PRO A 1 786 ? -36.121 4.097 18.840 1.00 96.69 786 PRO A CA 1
ATOM 6175 C C . PRO A 1 786 ? -36.069 2.579 18.660 1.00 96.69 786 PRO A C 1
ATOM 6177 O O . PRO A 1 786 ? -35.974 1.837 19.641 1.00 96.69 786 PRO A O 1
ATOM 6180 N N . SER A 1 787 ? -36.100 2.122 17.407 1.00 97.50 787 SER A N 1
ATOM 6181 C CA . SER A 1 787 ? -36.076 0.705 17.058 1.00 97.50 787 SER A CA 1
ATOM 6182 C C . SER A 1 787 ? -34.717 0.083 17.355 1.00 97.50 787 SER A C 1
ATOM 6184 O O . SER A 1 787 ? -34.638 -0.903 18.085 1.00 97.50 787 SER A O 1
ATOM 6186 N N . THR A 1 788 ? -33.644 0.696 16.856 1.00 98.06 788 THR A N 1
ATOM 6187 C CA . THR A 1 788 ? -32.260 0.249 17.053 1.00 98.06 788 THR A CA 1
ATOM 6188 C C . THR A 1 788 ? -31.905 0.214 18.538 1.00 98.06 788 THR A C 1
ATOM 6190 O O . THR A 1 788 ? -31.371 -0.787 19.020 1.00 98.06 788 THR A O 1
ATOM 6193 N N . MET A 1 789 ? -32.268 1.253 19.302 1.00 98.25 789 MET A N 1
ATOM 6194 C CA . MET A 1 789 ? -32.045 1.286 20.753 1.00 98.25 789 MET A CA 1
ATOM 6195 C C . MET A 1 789 ? -32.814 0.180 21.488 1.00 98.25 789 MET A C 1
ATOM 6197 O O . MET A 1 789 ? -32.249 -0.476 22.362 1.00 98.25 789 MET A O 1
ATOM 6201 N N . SER A 1 790 ? -34.085 -0.042 21.139 1.00 98.25 790 SER A N 1
ATOM 6202 C CA . SER A 1 790 ? -34.922 -1.061 21.791 1.00 98.25 790 SER A CA 1
ATOM 6203 C C . SER A 1 790 ? -34.421 -2.474 21.495 1.00 98.25 790 SER A C 1
ATOM 6205 O O . SER A 1 790 ? -34.261 -3.270 22.416 1.00 98.25 790 SER A O 1
ATOM 6207 N N . ILE A 1 791 ? -34.084 -2.766 20.235 1.00 98.69 791 ILE A N 1
ATOM 6208 C CA . ILE A 1 791 ? -33.522 -4.061 19.825 1.00 98.69 791 ILE A CA 1
ATOM 6209 C C . ILE A 1 791 ? -32.187 -4.315 20.535 1.00 98.69 791 ILE A C 1
ATOM 6211 O O . ILE A 1 791 ? -31.991 -5.382 21.115 1.00 98.69 791 ILE A O 1
ATOM 6215 N N . THR A 1 792 ? -31.291 -3.322 20.554 1.00 98.75 792 THR A N 1
ATOM 6216 C CA . THR A 1 792 ? -29.988 -3.431 21.233 1.00 98.75 792 THR A CA 1
ATOM 6217 C C . THR A 1 792 ? -30.162 -3.687 22.729 1.00 98.75 792 THR A C 1
ATOM 6219 O O . THR A 1 792 ? -29.531 -4.587 23.282 1.00 98.75 792 THR A O 1
ATOM 6222 N N . ARG A 1 793 ? -31.065 -2.944 23.384 1.00 98.69 793 ARG A N 1
ATOM 6223 C CA . ARG A 1 793 ? -31.392 -3.121 24.804 1.00 98.69 793 ARG A CA 1
ATOM 6224 C C . ARG A 1 793 ? -31.922 -4.523 25.090 1.00 98.69 793 ARG A C 1
ATOM 6226 O O . ARG A 1 793 ? -31.402 -5.182 25.986 1.00 98.69 793 ARG A O 1
ATOM 6233 N N . ASN A 1 794 ? -32.895 -4.990 24.306 1.00 98.56 794 ASN A N 1
ATOM 6234 C CA . ASN A 1 794 ? -33.475 -6.324 24.453 1.00 98.56 794 ASN A CA 1
ATOM 6235 C C . ASN A 1 794 ? -32.386 -7.402 24.389 1.00 98.56 794 ASN A C 1
ATOM 6237 O O . ASN A 1 794 ? -32.352 -8.292 25.239 1.00 98.56 794 ASN A O 1
ATOM 6241 N N . ILE A 1 795 ? -31.483 -7.310 23.403 1.00 98.69 795 ILE A N 1
ATOM 6242 C CA . ILE A 1 795 ? -30.362 -8.244 23.224 1.00 98.69 795 ILE A CA 1
ATOM 6243 C C . ILE A 1 795 ? -29.469 -8.271 24.467 1.00 98.69 795 ILE A C 1
ATOM 6245 O O . ILE A 1 795 ? -29.252 -9.344 25.031 1.00 98.69 795 ILE A O 1
ATOM 6249 N N . ILE A 1 796 ? -28.993 -7.110 24.925 1.00 98.56 796 ILE A N 1
ATOM 6250 C CA . ILE A 1 796 ? -28.080 -7.034 26.072 1.00 98.56 796 ILE A CA 1
ATOM 6251 C C . ILE A 1 796 ? -28.762 -7.558 27.344 1.00 98.56 796 ILE A C 1
ATOM 6253 O O . ILE A 1 796 ? -28.216 -8.435 28.010 1.00 98.56 796 ILE A O 1
ATOM 6257 N N . GLU A 1 797 ? -29.971 -7.086 27.662 1.00 97.88 797 GLU A N 1
ATOM 6258 C CA . GLU A 1 797 ? -30.691 -7.451 28.893 1.00 97.88 797 GLU A CA 1
ATOM 6259 C C . GLU A 1 797 ? -31.068 -8.935 28.958 1.00 97.88 797 GLU A C 1
ATOM 6261 O O . GLU A 1 797 ? -31.145 -9.512 30.047 1.00 97.88 797 GLU A O 1
ATOM 6266 N N . LYS A 1 798 ? -31.325 -9.565 27.806 1.00 97.81 798 LYS A N 1
ATOM 6267 C CA . LYS A 1 798 ? -31.611 -10.999 27.722 1.00 97.81 798 LYS A CA 1
ATOM 6268 C C . LYS A 1 798 ? -30.342 -11.826 27.914 1.00 97.81 798 LYS A C 1
ATOM 6270 O O . LYS A 1 798 ? -30.375 -12.782 28.680 1.00 97.81 798 LYS A O 1
ATOM 6275 N N . LEU A 1 799 ? -29.262 -11.478 27.213 1.00 98.06 799 LEU A N 1
ATOM 6276 C CA . LEU A 1 799 ? -28.056 -12.306 27.134 1.00 98.06 799 LEU A CA 1
ATOM 6277 C C . LEU A 1 799 ? -27.079 -12.105 28.301 1.00 98.06 799 LEU A C 1
ATOM 6279 O O . LEU A 1 799 ? -26.193 -12.933 28.500 1.00 98.06 799 LEU A O 1
ATOM 6283 N N . MET A 1 800 ? -27.215 -11.023 29.073 1.00 94.38 800 MET A N 1
ATOM 6284 C CA . MET A 1 800 ? -26.379 -10.785 30.258 1.00 94.38 800 MET A CA 1
ATOM 6285 C C . MET A 1 800 ? -26.824 -11.558 31.513 1.00 94.38 800 MET A C 1
ATOM 6287 O O . MET A 1 800 ? -26.090 -11.563 32.504 1.00 94.38 800 MET A O 1
ATOM 6291 N N . LYS A 1 801 ? -28.031 -12.135 31.495 1.00 88.38 801 LYS A N 1
ATOM 6292 C CA . LYS A 1 801 ? -28.593 -12.962 32.575 1.00 88.38 801 LYS A CA 1
ATOM 6293 C C . LYS A 1 801 ? -28.043 -14.378 32.470 1.00 88.38 801 LYS A C 1
ATOM 6295 O O . LYS A 1 801 ? -27.647 -14.926 33.525 1.00 88.38 801 LYS A O 1
#

Secondary structure (DSSP, 8-state):
--HHHHHHHHHHHHHHHHTTSEEEEEHHHH-EES-S-S--SSTT-SS-GGGTTTS-HHHHHHHTS-TT-EEEEEE--SEEEEEEEES-S---BTTB-HHHHH-EEEEEE-TTS-EEEEEEE--SSSEEEEEEEESPPSS-EEEEEEPPSSS-EEEEEEEEETT--EEEPPPPPHHHHSPEEEEESHHHHTTT-SSGGGSHHHHHHHHHTS-EEEEE-TTT-S--TTHHHHHHHS--SEEEEE-GGG--HHHHHHHHHHHHHHHHHHSTTS-EEEEPPPPPTTTTT-HHHHHHHHHHHHHHHHHHHHHHHTT--SEEEE-SGGGS-SSS-SBSSSSSB-HHHHHHHHHHHHHHHGGGSPPPPPPPPSEEEEES-SEE-TTPEEEEEEEESSSEEEEEEEEESSSEEEEEEEEEEE-------TTHHHH---PPP-EEEEPPTTPPSEEEEEEEEEE-TTS-EEEEEEEEEEPPSSTTSS-SEEEEE-HHHHHHH--TTS--SSSTTSGGG---SEEESSS----STTTTHHHHHHHHHHTT---EEEETTHHHHSGGGGGG-SEEEEEE---EEEHHHHHHHHHHHHTT-EEEEEESSTT-EEEEEETTTTEEE--GGGGGGSHHHHHS-GGG-SSBTTSTTT---THHHHS-EEEEEEESSBTTBSTT----EEES-TTSGGGTTS---TT-EESGGGT-S-SEEEE--EEEETTEEEE-STTS--TT-EEEEEEEEE--TTGGGGSTTPPTT-EEEEEEEEEEESEEEEE--BTTHHHHHHTT-HHHHHHHHHHHHHHT-

Radius of gyration: 33.26 Å; chains: 1; bounding box: 111×61×85 Å

pLDDT: mean 93.9, std 9.03, range [40.97, 98.88]